Protein 9F2O (pdb70)

Foldseek 3Di:
DACDDPCRLVNLCVVQVLSVPPFADDAEAEDVQEAADQLLFFKDWPCLFDALVDKWKWAQALQWIKTADDQRTWIPDDPAIWGWGIKTKWFAAPVDQFQDQYHYNPGGARMKMKTKTFRVVVDPDLVRLQQDALTIEIEMAGEHADDAQVVVCLVLVCLLQHAARPGMDIRRGGRNCSQHDPPQRKWKWDFHFPQDPSGRSNYTYTYHPDHYHHHPVSSNSSNARHWSHGPPPPDIHGNRSSYHHHDDDPPHHIYINDDD/DAACDPPRRLVCLCVPQVLSVPPFADDAEAEDVQEDADQLLFFKDWFCLFAALVDKWKWAQALQWIKTADDQRTWIDPPPAIWGWGIKTKWAAALVDQFQDAYHYNPGGASMKMKTKTARVVPDPDLVVLQQDALGMEIEMAGEHADAAQVVVCLVLVCLLQRAARGGMDIGRGGRNCSQHDPPSRKWKWWFHFPQDPSGRRRYTYTYHPDHYYHHSVSSNSSNARHWSHGPPDPDIHGNRSSYHHHDDNNPHGIYINDPD/DACDDPCRLVCLCVVQVLSVPPFADDAEAEDVFEAADQLLFFKDWPPLFAAQVDKWKWAQQLQWIKTADDQRTWIDRDPAIWGWGIKTKWFAAPVDQFQDAYHYNPGGARMKMKTKTFRVVVDPDLVRLQQDALTIEIEMAGEHADDAQVVVCLVLVCLLQHAARGGMDIGGGGRNCSQHDPPQSKWKWDQHFPQHPSGHSNYTYTYHPDHYHHHPVSSNSRNARHWSHHPVDPDTHGNRSSYHHHDDDPPHHIYINDDD/DADCDPPRRLVCLCVPQVLSVPPFADDAEAEDVQEAADQLLFFKDWFPLFAALPDKWKWALALQWIKTADDQRTWIPSDPAIWGWGIKTKWAAALVDQFQDQYHYNPGGARMKMKTKTFRVVPDPDLVRLQQDALTIEIEMAGEHADAAQVVVVLVLVCLLQHAARGGMDIGGGGRNCSQHDPPQRKWKWWFHFPQDPSGRSHYTYTYGPDHYYHHSVSSNSSNARHWSHGPPDPDIHGNRSSYHHHDDCNPHGIYINDD

Nearest PDB structures (foldseek):
  6g7a-assembly1_A  TM=1.001E+00  e=4.641E-59  Homo sapiens
  6rps-assembly2_B  TM=9.959E-01  e=4.111E-58  Homo sapiens
  6rqu-assembly1_A  TM=9.544E-01  e=2.859E-32  Homo sapiens
  6y74-assembly1_B  TM=9.567E-01  e=4.642E-32  Homo sapiens
  8co0-assembly1_A  TM=9.540E-01  e=4.112E-32  Homo sapiens

Secondary structure (DSSP, 8-state):
--SSGGGSGGGHHHH-GGGGSSS-S--EE-GGGEEE-TT-PPPEEES-B--TTSEEEEEE-SSSEEEE--TT-EEESSSS-EEEEEEEEEE-BTTB----SSEETTEEPSEEEEEEEEETTT-SSHHHHTTSTT-EEEEEEEEEE-S--HHHHHHHTTGGGG-STT-EEEEE--BGGGGS-S-TT-EEEEEE--SSTT--S-EEEEEESSPEEE-HHHHHHHHHS-BSS-TT-SS--B-----PPPPP--S--EEES---/---SSSTTSGGGGGGT-GGGGSSS-S--EE-GGGEEE-TT-PPPEEES-B--TTSEEEEEE-SSSEEEE--TT-EEESSSS-EEEEEEEEEE-BTTB----SSEETTEEPSEEEEEEEEETTT-SSHHHHTTSTT-EEEEEEEEEE-S--HHHHHHHTTGGGS-STT-EEEEE--BGGGGS-S-TT-EEEEEE--SSTT--S-EEEEEESS-EEE-HHHHHHHHHS-BSS-TT-SS--B-----PPP---TT--EEES---/--SSGGGSGGGHHHH-GGGGSSS-S--EE-GGGEEE-TT-PPPEEES-B--TTSEEEEEE-SS-EEEE--TT-EEESSSS-EEEEEEEEEE-BTTB----SSEETTEEPSEEEEEEEEETTT-SSHHHHTTSTT-EEEEEEEEEE-S--HHHHHHHTTGGGS-STT-EEEEE--BGGGGS-S-TT-EEEEEE--SSTT--S-EEEEEESSPEEE-HHHHHHHHHS-BSS-TT-SS--B----S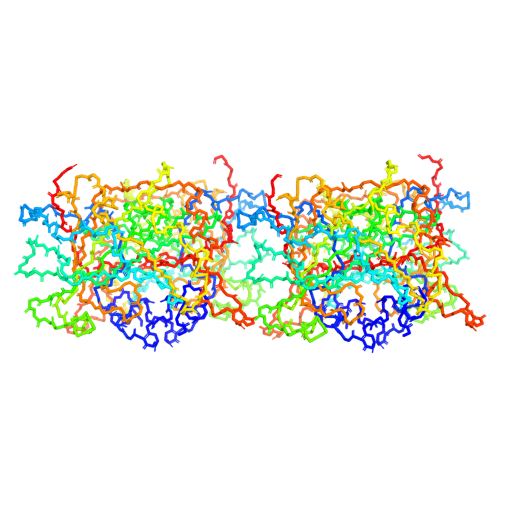PPPPP--S--EEES---/---SSSTTSGGGGGGT-GGGGSSS-S--EE-GGGEEE-TT-PPPEEES-B--TTSEEEEEE-SSSEEEE--TT-EEESSSS-EEEEEEEEEE-BTTB----SSEETTEE-SEEEEEEEEETTT-SSHHHHTTSTT-EEEEEEEEEEES--HHHHHHHTTGGG--STT-EEEEE--BGGGGS-S-TTSEEEEEE--SSTT--S-EEEEEESS-EEEEHHHHHHHHHH-BSS-TT-SS--B-----PPP---TT--EEES--

GO terms:
  GO:0004089 carbonate dehydratase activity (F, IDA)
  GO:0005886 plasma membrane (C, EXP)
  GO:0004089 carbonate dehydratase activity (F, EXP)
  GO:0055064 chloride ion homeostasis (P, IMP)
  GO:0008270 zinc ion binding (F, TAS)
  GO:0016020 membrane (C, TAS)
  GO:0004089 carbonate dehydratase activity (F, TAS)
  GO:0005886 plasma membrane (C, TAS)

B-factor: mean 16.92, std 8.63, range [4.49, 66.26]

Sequence (1041 aa):
WTYFGPDGENSSWSKKKYPSCGGLLQSPIDLHSDILQYDASLTPLEFQGYNLSANKKQFLLTTNNGHSVKLNLPSDMHIIQGLQSRYSATQLHLHWGNPNDPHGSEHTVSGQHFAAELLHIVHYNSDLYPDASTASNKSSEGLAVLAVLIEMMGSSFNPSYDKIFSHLQQHVKYKGQEAFVPGFNIEELLPERTAEYYRYRRGSLTTPPPCNPTVLWTVFRNPVQQISQEQLLALETALYCCTHMDDPSPRREMINNFRQVVQKFDERRLVYTSFSQKWTYFGPPDGENSWSSKKYPSCGGLLQSPIDLHSDILQYDASSLTPLEFQGYNLSANKQFLLTNNGHSSVKLNLPSDMHIQGLQSRYSATQLHLHWGNPNDPHGSEHTVSGQHFAAELHIVHYNSDLYPDASSTASNNKSEGLAVLAVLIEEMGSFNPSYDKKIFSHLQHVKYKGQEAFVPGFNIEEELLPEERTAEYYRYRGSLTTPPCNPTVLWTVFRNPVQISQEQLLALETALYCTHMMDDPSSPREMINNFRQVQKFFDERLVYTSFSQWTYFGPDGENSSWSKKKKYPSCGGLLQSPIDLHSDILQYDASLTPLEFQGYNLSSANKQFLLTNNGHSVKLNLPSDDMHIQGLQSRYSATQLHLHWGNPNDPHGSEHTVSGQHFAAELHIVHYNSDLYPDASSTASSNKSEGLAVLAVLIEMGSFNPSYDKIIFSSHLQHVKYKGQEAFVPGFNIEELLPERRTAEYYRYRRGSLTTPPCNPTVLWTVFRRNPVQISQQEQLLALETALYCCTHMDDPSPREMINNFRQVVQKFDERLVYTSFSQKWTYFGPDGENSWSKKYPSCGGLLQSPIDLHSDILQYDASSLTPLEEFQQGYNLSANKQFLLTNNGHSVKLNLPSDMHIIQGLQSRYSATQLHLHWGNPNDPHGSEHTVSGQQHFAAELHIVHYNSDLYPDASSTASNKSEGLAVLAVLIEEMGSFNPSYDKIFSHLQQHVKKYKGQEAFVPGFNIEEELLPERTAEYYRYRGSLTTPPPCNNPTVLWTVFRNPVQISQEQLLALETALYCCTHMDDPSPREMINNFRQVQKFFDERLVYTSFS

InterPro domains:
  IPR001148 Alpha carbonic anhydrase domain [PF00194] (39-289)
  IPR001148 Alpha carbonic anhydrase domain [PS51144] (30-289)
  IPR001148 Alpha carbonic anhydrase domain [SM01057] (32-289)
  IPR018338 Carbonic anhydrase, alpha-class, conserved site [PS00162] (131-147)
  IPR023561 Carbonic anhydrase, alpha-class [PTHR18952] (30-283)
  IPR036398 Alpha carbonic anhydrase domain superfamily [G3DSA:3.10.200.10] (29-291)
  IPR036398 Alpha carbonic anhydrase domain superfamily [SSF51069] (31-289)

Structure (mmCIF, N/CA/C/O backbone):
data_9F2O
#
_entry.id   9F2O
#
_cell.length_a   77.391
_cell.length_b   73.947
_cell.length_c   91.361
_cell.angle_alpha   90.00
_cell.angle_beta   108.88
_cell.angle_gamma   90.00
#
_symmetry.space_group_name_H-M   'P 1 21 1'
#
loop_
_entity.id
_entity.type
_entity.pdbx_description
1 polymer 'Carbonic anhydrase 12'
2 non-polymer 'ZINC ION'
3 non-polymer 1,2-ETHANEDIOL
4 non-polymer '3-(cyclooctylamino)-2,6-difluoro-4-((3-hydroxypropyl)sulfonyl)-5- methoxybenzenesulfonamide'
5 non-polymer 'DIMETHYL SULFOXIDE'
6 non-polymer DI(HYDROXYETHYL)ETHER
7 water water
#
loop_
_atom_site.group_PDB
_atom_site.id
_atom_site.type_symbol
_atom_site.label_atom_id
_atom_site.label_alt_id
_atom_site.label_comp_id
_atom_site.label_asym_id
_atom_site.label_entity_id
_atom_site.label_seq_id
_atom_site.pdbx_PDB_ins_code
_atom_site.Cartn_x
_atom_site.Cartn_y
_atom_site.Cartn_z
_atom_site.occupancy
_atom_site.B_iso_or_equiv
_atom_site.auth_seq_id
_atom_site.auth_comp_id
_atom_site.auth_asym_id
_atom_site.auth_atom_id
_atom_site.pdbx_PDB_model_num
ATOM 1 N N . TRP A 1 4 ? 17.303 13.927 17.180 1.00 18.55 4 TRP A N 1
ATOM 2 C CA . TRP A 1 4 ? 16.364 12.965 16.567 1.00 16.37 4 TRP A CA 1
ATOM 3 C C . TRP A 1 4 ? 16.293 11.807 17.554 1.00 15.52 4 TRP A C 1
ATOM 4 O O . TRP A 1 4 ? 17.261 11.567 18.312 1.00 17.45 4 TRP A O 1
ATOM 15 N N . THR A 1 5 ? 15.165 11.082 17.523 1.00 15.72 5 THR A N 1
ATOM 16 C CA . THR A 1 5 ? 14.906 9.951 18.405 1.00 15.86 5 THR A CA 1
ATOM 17 C C . THR A 1 5 ? 14.169 8.849 17.630 1.00 13.96 5 THR A C 1
ATOM 18 O O . THR A 1 5 ? 13.896 8.976 16.442 1.00 13.53 5 THR A O 1
ATOM 22 N N . TYR A 1 6 ? 13.827 7.768 18.345 1.00 17.22 6 TYR A N 1
ATOM 23 C CA . TYR A 1 6 ? 12.972 6.685 17.862 1.00 17.31 6 TYR A CA 1
ATOM 24 C C . TYR A 1 6 ? 11.534 6.716 18.387 1.00 17.51 6 TYR A C 1
ATOM 25 O O . TYR A 1 6 ? 10.785 5.759 18.237 1.00 18.63 6 TYR A O 1
ATOM 34 N N . PHE A 1 7 ? 11.115 7.845 18.970 1.00 23.74 7 PHE A N 1
ATOM 35 C CA . PHE A 1 7 ? 9.696 7.966 19.396 1.00 32.12 7 PHE A CA 1
ATOM 36 C C . PHE A 1 7 ? 9.271 9.428 19.539 1.00 38.85 7 PHE A C 1
ATOM 37 O O . PHE A 1 7 ? 10.032 10.307 19.120 1.00 30.37 7 PHE A O 1
ATOM 45 N N . GLY A 1 8 ? 8.070 9.655 20.063 1.00 34.68 8 GLY A N 1
ATOM 46 C CA . GLY A 1 8 ? 7.585 10.995 20.371 1.00 28.69 8 GLY A CA 1
ATOM 47 C C . GLY A 1 8 ? 7.763 11.886 19.145 1.00 29.60 8 GLY A C 1
ATOM 48 O O . GLY A 1 8 ? 7.895 11.387 18.010 1.00 32.21 8 GLY A O 1
ATOM 49 N N . PRO A 1 9 ? 7.773 13.207 19.350 1.00 27.93 9 PRO A N 1
ATOM 50 C CA . PRO A 1 9 ? 7.709 14.146 18.245 1.00 27.01 9 PRO A CA 1
ATOM 51 C C . PRO A 1 9 ? 8.918 14.162 17.320 1.00 22.68 9 PRO A C 1
ATOM 52 O O . PRO A 1 9 ? 8.794 14.616 16.210 1.00 19.29 9 PRO A O 1
ATOM 56 N N . ASP A 1 10 ? 10.041 13.611 17.774 1.00 19.10 10 ASP A N 1
ATOM 57 C CA . ASP A 1 10 ? 11.293 13.701 17.043 1.00 18.18 10 ASP A CA 1
ATOM 58 C C . ASP A 1 10 ? 11.699 12.345 16.475 1.00 15.47 10 ASP A C 1
ATOM 59 O O . ASP A 1 10 ? 12.867 12.179 16.015 1.00 15.19 10 ASP A O 1
ATOM 64 N N . GLY A 1 11 ? 10.731 11.413 16.371 1.00 16.13 11 GLY A N 1
ATOM 65 C CA . GLY A 1 11 ? 10.824 10.041 15.920 1.00 13.65 11 GLY A CA 1
ATOM 66 C C . GLY A 1 11 ? 10.905 9.974 14.409 1.00 11.16 11 GLY A C 1
ATOM 67 O O . GLY A 1 11 ? 10.930 11.002 13.709 1.00 11.45 11 GLY A O 1
ATOM 68 N N . GLU A 1 12 ? 10.908 8.750 13.883 1.00 10.42 12 GLU A N 1
ATOM 69 C CA . GLU A 1 12 ? 11.355 8.543 12.535 1.00 9.95 12 GLU A CA 1
ATOM 70 C C . GLU A 1 12 ? 10.481 9.208 11.477 1.00 8.82 12 GLU A C 1
ATOM 71 O O . GLU A 1 12 ? 11.003 9.536 10.405 1.00 9.71 12 GLU A O 1
ATOM 77 N N . ASN A 1 13 ? 9.170 9.382 11.733 1.00 9.65 13 ASN A N 1
ATOM 78 C CA . ASN A 1 13 ? 8.353 10.028 10.713 1.00 8.84 13 ASN A CA 1
ATOM 79 C C . ASN A 1 13 ? 8.698 11.498 10.573 1.00 8.98 13 ASN A C 1
ATOM 80 O O . ASN A 1 13 ? 8.282 12.088 9.566 1.00 9.86 13 ASN A O 1
ATOM 85 N N . SER A 1 14 ? 9.420 12.075 11.552 1.00 9.70 14 SER A N 1
ATOM 86 C CA A SER A 1 14 ? 9.778 13.481 11.494 0.50 9.90 14 SER A CA 1
ATOM 87 C CA B SER A 1 14 ? 9.792 13.480 11.555 0.50 9.89 14 SER A CA 1
ATOM 88 C C . SER A 1 14 ? 11.230 13.702 11.072 1.00 9.10 14 SER A C 1
ATOM 89 O O . SER A 1 14 ? 11.621 14.855 10.934 1.00 10.02 14 SER A O 1
ATOM 94 N N . TRP A 1 15 ? 12.042 12.644 10.918 1.00 9.22 15 TRP A N 1
ATOM 95 C CA . TRP A 1 15 ? 13.448 12.840 10.579 1.00 9.01 15 TRP A CA 1
ATOM 96 C C . TRP A 1 15 ? 13.612 13.684 9.313 1.00 9.22 15 TRP A C 1
ATOM 97 O O . TRP A 1 15 ? 14.560 14.469 9.220 1.00 9.74 15 TRP A O 1
ATOM 108 N N . SER A 1 16 ? 12.721 13.518 8.329 1.00 9.04 16 SER A N 1
ATOM 109 C CA . SER A 1 16 ? 12.890 14.185 7.050 1.00 9.29 16 SER A CA 1
ATOM 110 C C . SER A 1 16 ? 12.777 15.702 7.151 1.00 9.57 16 SER A C 1
ATOM 111 O O . SER A 1 16 ? 13.209 16.385 6.223 1.00 10.11 16 SER A O 1
ATOM 114 N N . LYS A 1 17 ? 12.244 16.238 8.265 1.00 9.94 17 LYS A N 1
ATOM 115 C CA A LYS A 1 17 ? 12.194 17.690 8.452 0.50 10.75 17 LYS A CA 1
ATOM 116 C CA B LYS A 1 17 ? 12.208 17.694 8.343 0.50 10.80 17 LYS A CA 1
ATOM 117 C C . LYS A 1 17 ? 13.612 18.275 8.448 1.00 10.77 17 LYS A C 1
ATOM 118 O O . LYS A 1 17 ? 13.930 19.218 7.727 1.00 13.64 17 LYS A O 1
ATOM 129 N N . LYS A 1 18 ? 14.471 17.732 9.293 1.00 10.50 18 LYS A N 1
ATOM 130 C CA . LYS A 1 18 ? 15.836 18.239 9.413 1.00 11.03 18 LYS A CA 1
ATOM 131 C C . LYS A 1 18 ? 16.802 17.527 8.478 1.00 12.04 18 LYS A C 1
ATOM 132 O O . LYS A 1 18 ? 17.856 18.077 8.175 1.00 15.24 18 LYS A O 1
ATOM 138 N N . TYR A 1 19 ? 16.474 16.314 8.067 1.00 10.17 19 TYR A N 1
ATOM 139 C CA . TYR A 1 19 ? 17.371 15.433 7.325 1.00 10.65 19 TYR A CA 1
ATOM 140 C C . TYR A 1 19 ? 16.643 14.996 6.057 1.00 10.46 19 TYR A C 1
ATOM 141 O O . TYR A 1 19 ? 16.000 13.934 6.015 1.00 9.78 19 TYR A O 1
ATOM 150 N N . PRO A 1 20 ? 16.666 15.832 5.004 1.00 10.32 20 PRO A N 1
ATOM 151 C CA . PRO A 1 20 ? 15.799 15.561 3.853 1.00 10.97 20 PRO A CA 1
ATOM 152 C C . PRO A 1 20 ? 16.019 14.204 3.216 1.00 9.77 20 PRO A C 1
ATOM 153 O O . PRO A 1 20 ? 15.077 13.676 2.638 1.00 10.21 20 PRO A O 1
ATOM 157 N N . SER A 1 21 ? 17.243 13.674 3.273 1.00 9.82 21 SER A N 1
ATOM 158 C CA . SER A 1 21 ? 17.412 12.362 2.634 1.00 9.73 21 SER A CA 1
ATOM 159 C C . SER A 1 21 ? 16.594 11.231 3.283 1.00 9.06 21 SER A C 1
ATOM 160 O O . SER A 1 21 ? 16.339 10.224 2.650 1.00 9.03 21 SER A O 1
ATOM 163 N N . CYS A 1 22 ? 16.124 11.453 4.519 1.00 9.02 22 CYS A N 1
ATOM 164 C CA . CYS A 1 22 ? 15.279 10.449 5.167 1.00 8.89 22 CYS A CA 1
ATOM 165 C C . CYS A 1 22 ? 13.931 10.285 4.485 1.00 8.78 22 CYS A C 1
ATOM 166 O O . CYS A 1 22 ? 13.255 9.264 4.704 1.00 9.79 22 CYS A O 1
ATOM 169 N N . GLY A 1 23 ? 13.549 11.287 3.656 1.00 9.87 23 GLY A N 1
ATOM 170 C CA . GLY A 1 23 ? 12.367 11.164 2.825 1.00 9.90 23 GLY A CA 1
ATOM 171 C C . GLY A 1 23 ? 12.671 10.943 1.351 1.00 9.53 23 GLY A C 1
ATOM 172 O O . GLY A 1 23 ? 11.777 11.067 0.499 1.00 10.52 23 GLY A O 1
ATOM 173 N N . GLY A 1 24 ? 13.921 10.646 1.031 1.00 10.07 24 GLY A N 1
ATOM 174 C CA . GLY A 1 24 ? 14.353 10.489 -0.350 1.00 10.99 24 GLY A CA 1
ATOM 175 C C . GLY A 1 24 ? 14.352 9.041 -0.776 1.00 11.04 24 GLY A C 1
ATOM 176 O O . GLY A 1 24 ? 13.681 8.178 -0.193 1.00 12.45 24 GLY A O 1
ATOM 177 N N . LEU A 1 25 ? 15.135 8.779 -1.813 1.00 12.45 25 LEU A N 1
ATOM 178 C CA . LEU A 1 25 ? 15.243 7.477 -2.432 1.00 13.36 25 LEU A CA 1
ATOM 179 C C . LEU A 1 25 ? 16.161 6.541 -1.659 1.00 11.62 25 LEU A C 1
ATOM 180 O O . LEU A 1 25 ? 16.955 6.978 -0.795 1.00 11.43 25 LEU A O 1
ATOM 185 N N . LEU A 1 26 ? 16.021 5.251 -1.969 1.00 12.42 26 LEU A N 1
ATOM 186 C CA . LEU A 1 26 ? 16.960 4.202 -1.604 1.00 12.23 26 LEU A CA 1
ATOM 187 C C . LEU A 1 26 ? 17.023 3.993 -0.090 1.00 10.49 26 LEU A C 1
ATOM 188 O O . LEU A 1 26 ? 18.045 3.581 0.449 1.00 11.97 26 LEU A O 1
ATOM 193 N N . GLN A 1 27 ? 15.917 4.218 0.628 1.00 9.66 27 GLN A N 1
ATOM 194 C CA . GLN A 1 27 ? 15.965 4.111 2.077 1.00 8.51 27 GLN A CA 1
ATOM 195 C C . GLN A 1 27 ? 15.989 2.675 2.564 1.00 8.29 27 GLN A C 1
ATOM 196 O O . GLN A 1 27 ? 15.293 1.776 2.040 1.00 10.20 27 GLN A O 1
ATOM 202 N N . SER A 1 28 ? 16.728 2.471 3.645 1.00 7.69 28 SER A N 1
ATOM 203 C CA . SER A 1 28 ? 16.843 1.234 4.376 1.00 7.70 28 SER A CA 1
ATOM 204 C C . SER A 1 28 ? 16.259 1.416 5.781 1.00 7.72 28 SER A C 1
ATOM 205 O O . SER A 1 28 ? 16.152 2.567 6.268 1.00 8.19 28 SER A O 1
ATOM 208 N N . PRO A 1 29 ? 15.910 0.339 6.497 1.00 7.52 29 PRO A N 1
ATOM 209 C CA . PRO A 1 29 ? 16.024 -1.064 6.102 1.00 7.47 29 PRO A CA 1
ATOM 210 C C . PRO A 1 29 ? 14.799 -1.488 5.292 1.00 7.36 29 PRO A C 1
ATOM 211 O O . PRO A 1 29 ? 13.869 -0.713 5.092 1.00 8.37 29 PRO A O 1
ATOM 215 N N . ILE A 1 30 ? 14.828 -2.751 4.864 1.00 8.69 30 ILE A N 1
ATOM 216 C CA . ILE A 1 30 ? 13.780 -3.306 4.031 1.00 9.37 30 ILE A CA 1
ATOM 217 C C . ILE A 1 30 ? 13.484 -4.733 4.489 1.00 8.70 30 ILE A C 1
ATOM 218 O O . ILE A 1 30 ? 14.271 -5.370 5.213 1.00 9.57 30 ILE A O 1
ATOM 223 N N . ASP A 1 31 ? 12.356 -5.245 4.038 1.00 9.23 31 ASP A N 1
ATOM 224 C CA . ASP A 1 31 ? 12.013 -6.633 4.225 1.00 9.59 31 ASP A CA 1
ATOM 225 C C . ASP A 1 31 ? 12.631 -7.455 3.108 1.00 9.24 31 ASP A C 1
ATOM 226 O O . ASP A 1 31 ? 12.421 -7.210 1.926 1.00 12.39 31 ASP A O 1
ATOM 231 N N . LEU A 1 32 ? 13.383 -8.465 3.495 1.00 10.58 32 LEU A N 1
ATOM 232 C CA . LEU A 1 32 ? 14.049 -9.389 2.575 1.00 12.04 32 LEU A CA 1
ATOM 233 C C . LEU A 1 32 ? 13.111 -10.580 2.375 1.00 12.45 32 LEU A C 1
ATOM 234 O O . LEU A 1 32 ? 12.962 -11.407 3.269 1.00 13.75 32 LEU A O 1
ATOM 239 N N . HIS A 1 33 ? 12.430 -10.659 1.250 1.00 16.38 33 HIS A N 1
ATOM 240 C CA . HIS A 1 33 ? 11.400 -11.664 1.087 1.00 18.83 33 HIS A CA 1
ATOM 241 C C . HIS A 1 33 ? 11.555 -12.217 -0.315 1.00 21.17 33 HIS A C 1
ATOM 242 O O . HIS A 1 33 ? 12.043 -11.546 -1.200 1.00 19.78 33 HIS A O 1
ATOM 249 N N . SER A 1 34 ? 11.005 -13.417 -0.506 1.00 20.49 34 SER A N 1
ATOM 250 C CA . SER A 1 34 ? 11.353 -14.309 -1.597 1.00 25.92 34 SER A CA 1
ATOM 251 C C . SER A 1 34 ? 11.155 -13.677 -2.978 1.00 28.30 34 SER A C 1
ATOM 252 O O . SER A 1 34 ? 11.976 -13.862 -3.882 1.00 28.68 34 SER A O 1
ATOM 255 N N . ASP A 1 35 ? 10.033 -12.974 -3.153 1.00 29.91 35 ASP A N 1
ATOM 256 C CA . ASP A 1 35 ? 9.648 -12.505 -4.469 1.00 32.37 35 ASP A CA 1
ATOM 257 C C . ASP A 1 35 ? 10.589 -11.424 -4.969 1.00 29.39 35 ASP A C 1
ATOM 258 O O . ASP A 1 35 ? 10.528 -11.082 -6.132 1.00 32.94 35 ASP A O 1
ATOM 263 N N . ILE A 1 36 ? 11.444 -10.860 -4.101 1.00 25.28 36 ILE A N 1
ATOM 264 C CA . ILE A 1 36 ? 12.322 -9.791 -4.560 1.00 22.84 36 ILE A CA 1
ATOM 265 C C . ILE A 1 36 ? 13.770 -10.250 -4.553 1.00 21.38 36 ILE A C 1
ATOM 266 O O . ILE A 1 36 ? 14.631 -9.405 -4.747 1.00 22.07 36 ILE A O 1
ATOM 271 N N . LEU A 1 37 ? 14.026 -11.544 -4.286 1.00 21.18 37 LEU A N 1
ATOM 272 C CA . LEU A 1 37 ? 15.405 -12.038 -4.215 1.00 21.67 37 LEU A CA 1
ATOM 273 C C . LEU A 1 37 ? 15.808 -12.529 -5.597 1.00 20.71 37 LEU A C 1
ATOM 274 O O . LEU A 1 37 ? 14.979 -13.130 -6.303 1.00 26.35 37 LEU A O 1
ATOM 279 N N . GLN A 1 38 ? 17.087 -12.353 -5.931 1.00 20.83 38 GLN A N 1
ATOM 280 C CA . GLN A 1 38 ? 17.595 -12.886 -7.178 1.00 20.71 38 GLN A CA 1
ATOM 281 C C . GLN A 1 38 ? 19.059 -13.264 -7.011 1.00 18.08 38 GLN A C 1
ATOM 282 O O . GLN A 1 38 ? 19.880 -12.461 -6.583 1.00 17.15 38 GLN A O 1
ATOM 288 N N . TYR A 1 39 ? 19.356 -14.528 -7.310 1.00 19.49 39 TYR A N 1
ATOM 289 C CA . TYR A 1 39 ? 20.707 -15.039 -7.234 1.00 17.91 39 TYR A CA 1
ATOM 290 C C . TYR A 1 39 ? 21.595 -14.230 -8.189 1.00 18.16 39 TYR A C 1
ATOM 291 O O . TYR A 1 39 ? 21.250 -13.994 -9.350 1.00 19.18 39 TYR A O 1
ATOM 300 N N . ASP A 1 40 ? 22.805 -13.899 -7.755 1.00 16.34 40 ASP A N 1
ATOM 301 C CA . ASP A 1 40 ? 23.762 -13.199 -8.594 1.00 17.92 40 ASP A CA 1
ATOM 302 C C . ASP A 1 40 ? 25.119 -13.851 -8.361 1.00 18.23 40 ASP A C 1
ATOM 303 O O . ASP A 1 40 ? 25.692 -13.732 -7.293 1.00 16.09 40 ASP A O 1
ATOM 308 N N . ALA A 1 41 ? 25.618 -14.559 -9.398 1.00 20.86 41 ALA A N 1
ATOM 309 C CA . ALA A 1 41 ? 26.872 -15.301 -9.276 1.00 25.11 41 ALA A CA 1
ATOM 310 C C . ALA A 1 41 ? 28.084 -14.383 -9.059 1.00 21.93 41 ALA A C 1
ATOM 311 O O . ALA A 1 41 ? 29.165 -14.865 -8.714 1.00 24.97 41 ALA A O 1
ATOM 313 N N . SER A 1 42 ? 27.930 -13.072 -9.310 1.00 22.72 42 SER A N 1
ATOM 314 C CA . SER A 1 42 ? 29.039 -12.155 -9.063 1.00 23.35 42 SER A CA 1
ATOM 315 C C . SER A 1 42 ? 29.299 -11.890 -7.582 1.00 22.20 42 SER A C 1
ATOM 316 O O . SER A 1 42 ? 30.322 -11.286 -7.216 1.00 24.17 42 SER A O 1
ATOM 319 N N . LEU A 1 43 ? 28.382 -12.341 -6.729 1.00 17.45 43 LEU A N 1
ATOM 320 C CA . LEU A 1 43 ? 28.510 -12.069 -5.298 1.00 15.93 43 LEU A CA 1
ATOM 321 C C . LEU A 1 43 ? 29.405 -13.107 -4.626 1.00 15.46 43 LEU A C 1
ATOM 322 O O . LEU A 1 43 ? 28.915 -14.046 -3.983 1.00 18.02 43 LEU A O 1
ATOM 327 N N . THR A 1 44 ? 30.712 -12.910 -4.781 1.00 16.74 44 THR A N 1
ATOM 328 C CA . THR A 1 44 ? 31.709 -13.832 -4.283 1.00 18.39 44 THR A CA 1
ATOM 329 C C . THR A 1 44 ? 32.002 -13.512 -2.823 1.00 15.70 44 THR A C 1
ATOM 330 O O . THR A 1 44 ? 31.512 -12.497 -2.285 1.00 15.43 44 THR A O 1
ATOM 334 N N . PRO A 1 45 ? 32.735 -14.383 -2.109 1.00 17.21 45 PRO A N 1
ATOM 335 C CA . PRO A 1 45 ? 32.898 -14.162 -0.676 1.00 18.38 45 PRO A CA 1
ATOM 336 C C . PRO A 1 45 ? 33.727 -12.925 -0.384 1.00 17.57 45 PRO A C 1
ATOM 337 O O . PRO A 1 45 ? 34.734 -12.648 -1.043 1.00 21.84 45 PRO A O 1
ATOM 341 N N . LEU A 1 46 ? 33.316 -12.225 0.655 1.00 15.25 46 LEU A N 1
ATOM 342 C CA . LEU A 1 46 ? 34.154 -11.180 1.205 1.00 14.02 46 LEU A CA 1
ATOM 343 C C . LEU A 1 46 ? 35.239 -11.761 2.087 1.00 14.03 46 LEU A C 1
ATOM 344 O O . LEU A 1 46 ? 35.098 -12.840 2.686 1.00 16.91 46 LEU A O 1
ATOM 349 N N . GLU A 1 47 ? 36.342 -11.016 2.171 1.00 15.95 47 GLU A N 1
ATOM 350 C CA . GLU A 1 47 ? 37.404 -11.358 3.086 1.00 16.71 47 GLU A CA 1
ATOM 351 C C . GLU A 1 47 ? 37.545 -10.262 4.121 1.00 15.22 47 GLU A C 1
ATOM 352 O O . GLU A 1 47 ? 37.465 -9.076 3.784 1.00 17.52 47 GLU A O 1
ATOM 358 N N . PHE A 1 48 ? 37.673 -10.652 5.369 1.00 14.45 48 PHE A N 1
ATOM 359 C CA . PHE A 1 48 ? 37.672 -9.726 6.502 1.00 14.53 48 PHE A CA 1
ATOM 360 C C . PHE A 1 48 ? 39.104 -9.585 6.972 1.00 15.91 48 PHE A C 1
ATOM 361 O O . PHE A 1 48 ? 39.669 -10.547 7.487 1.00 21.61 48 PHE A O 1
ATOM 369 N N . GLN A 1 49 ? 39.745 -8.462 6.685 1.00 14.51 49 GLN A N 1
ATOM 370 C CA . GLN A 1 49 ? 41.192 -8.314 6.854 1.00 15.49 49 GLN A CA 1
ATOM 371 C C . GLN A 1 49 ? 41.441 -7.331 8.000 1.00 13.27 49 GLN A C 1
ATOM 372 O O . GLN A 1 49 ? 40.778 -6.307 8.142 1.00 14.22 49 GLN A O 1
ATOM 378 N N . GLY A 1 50 ? 42.375 -7.678 8.885 1.00 15.68 50 GLY A N 1
ATOM 379 C CA . GLY A 1 50 ? 42.686 -6.832 10.008 1.00 15.27 50 GLY A CA 1
ATOM 380 C C . GLY A 1 50 ? 41.561 -6.846 11.038 1.00 15.91 50 GLY A C 1
ATOM 381 O O . GLY A 1 50 ? 41.513 -5.975 11.896 1.00 15.72 50 GLY A O 1
ATOM 382 N N . TYR A 1 51 ? 40.675 -7.857 11.010 1.00 14.38 51 TYR A N 1
ATOM 383 C CA . TYR A 1 51 ? 39.593 -7.944 11.991 1.00 13.54 51 TYR A CA 1
ATOM 384 C C . TYR A 1 51 ? 40.097 -8.473 13.332 1.00 15.80 51 TYR A C 1
ATOM 385 O O . TYR A 1 51 ? 39.407 -8.345 14.351 1.00 14.78 51 TYR A O 1
ATOM 394 N N . ASN A 1 52 ? 41.281 -9.086 13.331 1.00 16.11 52 ASN A N 1
ATOM 395 C CA . ASN A 1 52 ? 41.814 -9.661 14.559 1.00 18.25 52 ASN A CA 1
ATOM 396 C C . ASN A 1 52 ? 42.571 -8.563 15.305 1.00 18.51 52 ASN A C 1
ATOM 397 O O . ASN A 1 52 ? 43.780 -8.447 15.207 1.00 21.77 52 ASN A O 1
ATOM 402 N N . LEU A 1 53 ? 41.842 -7.735 16.052 1.00 17.75 53 LEU A N 1
ATOM 403 C CA . LEU A 1 53 ? 42.397 -6.529 16.633 1.00 18.47 53 LEU A CA 1
ATOM 404 C C . LEU A 1 53 ? 43.348 -6.881 17.761 1.00 19.23 53 LEU A C 1
ATOM 405 O O . LEU A 1 53 ? 43.057 -7.747 18.601 1.00 20.98 53 LEU A O 1
ATOM 410 N N . SER A 1 54 ? 44.467 -6.166 17.801 1.00 19.55 54 SER A N 1
ATOM 411 C CA . SER A 1 54 ? 45.476 -6.468 18.802 1.00 22.22 54 SER A CA 1
ATOM 412 C C . SER A 1 54 ? 44.863 -6.377 20.197 1.00 21.18 54 SER A C 1
ATOM 413 O O . SER A 1 54 ? 44.244 -5.367 20.547 1.00 20.99 54 SER A O 1
ATOM 416 N N . ALA A 1 55 ? 45.132 -7.372 21.037 1.00 24.80 55 ALA A N 1
ATOM 417 C CA . ALA A 1 55 ? 44.688 -7.360 22.426 1.00 26.52 55 ALA A CA 1
ATOM 418 C C . ALA A 1 55 ? 45.472 -6.308 23.202 1.00 25.57 55 ALA A C 1
ATOM 419 O O . ALA A 1 55 ? 45.111 -5.957 24.326 1.00 30.98 55 ALA A O 1
ATOM 421 N N . ASN A 1 56 ? 46.563 -5.828 22.595 1.00 25.74 56 ASN A N 1
ATOM 422 C CA . ASN A 1 56 ? 47.380 -4.825 23.273 1.00 26.30 56 ASN A CA 1
ATOM 423 C C . ASN A 1 56 ? 46.903 -3.400 22.984 1.00 28.26 56 ASN A C 1
ATOM 424 O O . ASN A 1 56 ? 47.434 -2.445 23.551 1.00 35.82 56 ASN A O 1
ATOM 429 N N A LYS A 1 57 ? 45.956 -3.251 22.048 0.50 25.04 57 LYS A N 1
ATOM 430 N N B LYS A 1 57 ? 45.871 -3.304 22.136 0.50 25.30 57 LYS A N 1
ATOM 431 C CA A LYS A 1 57 ? 45.333 -1.965 21.788 0.50 22.43 57 LYS A CA 1
ATOM 432 C CA B LYS A 1 57 ? 45.283 -2.058 21.681 0.50 21.59 57 LYS A CA 1
ATOM 433 C C A LYS A 1 57 ? 43.981 -1.941 22.488 0.50 20.85 57 LYS A C 1
ATOM 434 C C B LYS A 1 57 ? 43.883 -1.956 22.289 0.50 20.32 57 LYS A C 1
ATOM 435 O O A LYS A 1 57 ? 43.429 -2.973 22.865 0.50 24.70 57 LYS A O 1
ATOM 436 O O B LYS A 1 57 ? 43.225 -2.973 22.489 0.50 22.10 57 LYS A O 1
ATOM 447 N N . GLN A 1 58 ? 43.438 -0.739 22.607 1.00 20.94 58 GLN A N 1
ATOM 448 C CA . GLN A 1 58 ? 42.104 -0.550 23.139 1.00 20.49 58 GLN A CA 1
ATOM 449 C C . GLN A 1 58 ? 41.261 0.267 22.185 1.00 19.91 58 GLN A C 1
ATOM 450 O O . GLN A 1 58 ? 41.761 1.190 21.535 1.00 26.40 58 GLN A O 1
ATOM 456 N N . PHE A 1 59 ? 39.953 -0.052 22.178 1.00 19.46 59 PHE A N 1
ATOM 457 C CA . PHE A 1 59 ? 39.005 0.553 21.257 1.00 19.52 59 PHE A CA 1
ATOM 458 C C . PHE A 1 59 ? 37.884 1.219 22.053 1.00 17.69 59 PHE A C 1
ATOM 459 O O . PHE A 1 59 ? 37.362 0.644 22.993 1.00 18.33 59 PHE A O 1
ATOM 467 N N . LEU A 1 60 ? 37.499 2.423 21.674 1.00 18.44 60 LEU A N 1
ATOM 468 C CA . LEU A 1 60 ? 36.550 3.236 22.408 1.00 18.18 60 LEU A CA 1
ATOM 469 C C . LEU A 1 60 ? 35.116 2.757 22.189 1.00 16.62 60 LEU A C 1
ATOM 470 O O . LEU A 1 60 ? 34.620 2.746 21.083 1.00 16.80 60 LEU A O 1
ATOM 475 N N . LEU A 1 61 ? 34.428 2.466 23.284 1.00 16.12 61 LEU A N 1
ATOM 476 C CA . LEU A 1 61 ? 33.013 2.154 23.274 1.00 16.49 61 LEU A CA 1
ATOM 477 C C . LEU A 1 61 ? 32.265 3.370 23.811 1.00 16.58 61 LEU A C 1
ATOM 478 O O . LEU A 1 61 ? 32.647 3.912 24.848 1.00 17.53 61 LEU A O 1
ATOM 483 N N A THR A 1 62 ? 31.302 3.878 23.035 0.50 14.72 62 THR A N 1
ATOM 484 N N B THR A 1 62 ? 31.206 3.782 23.114 0.50 16.81 62 THR A N 1
ATOM 485 C CA A THR A 1 62 ? 30.500 5.040 23.404 0.50 16.01 62 THR A CA 1
ATOM 486 C CA B THR A 1 62 ? 30.489 4.967 23.556 0.50 15.49 62 THR A CA 1
ATOM 487 C C A THR A 1 62 ? 29.002 4.715 23.439 0.50 14.86 62 THR A C 1
ATOM 488 C C B THR A 1 62 ? 28.982 4.874 23.350 0.50 14.26 62 THR A C 1
ATOM 489 O O A THR A 1 62 ? 28.512 3.874 22.685 0.50 13.58 62 THR A O 1
ATOM 490 O O B THR A 1 62 ? 28.465 4.436 22.324 0.50 12.65 62 THR A O 1
ATOM 497 N N . ASN A 1 63 ? 28.279 5.373 24.352 1.00 14.45 63 ASN A N 1
ATOM 498 C CA . ASN A 1 63 ? 26.843 5.534 24.265 1.00 14.12 63 ASN A CA 1
ATOM 499 C C . ASN A 1 63 ? 26.607 6.915 23.662 1.00 14.60 63 ASN A C 1
ATOM 500 O O . ASN A 1 63 ? 26.929 7.941 24.244 1.00 15.07 63 ASN A O 1
ATOM 505 N N . ASN A 1 64 ? 26.100 6.936 22.418 1.00 13.99 64 ASN A N 1
ATOM 506 C CA . ASN A 1 64 ? 25.892 8.208 21.744 1.00 13.54 64 ASN A CA 1
ATOM 507 C C . ASN A 1 64 ? 24.439 8.688 21.811 1.00 14.37 64 ASN A C 1
ATOM 508 O O . ASN A 1 64 ? 24.055 9.633 21.123 1.00 16.36 64 ASN A O 1
ATOM 513 N N . GLY A 1 65 ? 23.639 8.047 22.674 1.00 14.80 65 GLY A N 1
ATOM 514 C CA . GLY A 1 65 ? 22.262 8.431 22.878 1.00 16.95 65 GLY A CA 1
ATOM 515 C C . GLY A 1 65 ? 21.321 7.788 21.877 1.00 15.06 65 GLY A C 1
ATOM 516 O O . GLY A 1 65 ? 20.126 7.936 22.064 1.00 19.79 65 GLY A O 1
ATOM 517 N N . HIS A 1 66 ? 21.891 7.075 20.876 1.00 12.89 66 HIS A N 1
ATOM 518 C CA . HIS A 1 66 ? 21.098 6.376 19.881 1.00 13.16 66 HIS A CA 1
ATOM 519 C C . HIS A 1 66 ? 21.364 4.862 19.900 1.00 13.04 66 HIS A C 1
ATOM 520 O O . HIS A 1 66 ? 20.447 4.084 19.690 1.00 13.93 66 HIS A O 1
ATOM 527 N N . SER A 1 67 ? 22.625 4.468 20.118 1.00 12.38 67 SER A N 1
ATOM 528 C CA . SER A 1 67 ? 23.019 3.080 20.195 1.00 11.70 67 SER A CA 1
ATOM 529 C C . SER A 1 67 ? 24.271 3.051 21.060 1.00 11.66 67 SER A C 1
ATOM 530 O O . SER A 1 67 ? 24.677 4.084 21.626 1.00 12.91 67 SER A O 1
ATOM 533 N N . VAL A 1 68 ? 24.867 1.860 21.166 1.00 11.88 68 VAL A N 1
ATOM 534 C CA . VAL A 1 68 ? 26.210 1.728 21.696 1.00 13.20 68 VAL A CA 1
ATOM 535 C C . VAL A 1 68 ? 27.098 1.450 20.484 1.00 11.69 68 VAL A C 1
ATOM 536 O O . VAL A 1 68 ? 26.787 0.588 19.675 1.00 12.80 68 VAL A O 1
ATOM 540 N N . LYS A 1 69 ? 28.189 2.217 20.377 1.00 12.62 69 LYS A N 1
ATOM 541 C CA . LYS A 1 69 ? 29.093 2.087 19.251 1.00 13.66 69 LYS A CA 1
ATOM 542 C C . LYS A 1 69 ? 30.493 1.760 19.755 1.00 12.47 69 LYS A C 1
ATOM 543 O O . LYS A 1 69 ? 30.919 2.221 20.802 1.00 16.52 69 LYS A O 1
ATOM 549 N N . LEU A 1 70 ? 31.215 0.963 18.960 1.00 11.84 70 LEU A N 1
ATOM 550 C CA . LEU A 1 70 ? 32.623 0.628 19.186 1.00 12.69 70 LEU A CA 1
ATOM 551 C C . LEU A 1 70 ? 33.407 1.196 18.014 1.00 12.56 70 LEU A C 1
ATOM 552 O O . LEU A 1 70 ? 33.124 0.852 16.881 1.00 12.88 70 LEU A O 1
ATOM 557 N N . ASN A 1 71 ? 34.398 2.052 18.293 1.00 12.94 71 ASN A N 1
ATOM 558 C CA . ASN A 1 71 ? 35.232 2.602 17.235 1.00 13.90 71 ASN A CA 1
ATOM 559 C C . ASN A 1 71 ? 36.153 1.492 16.749 1.00 14.08 71 ASN A C 1
ATOM 560 O O . ASN A 1 71 ? 36.690 0.695 17.545 1.00 16.11 71 ASN A O 1
ATOM 565 N N . LEU A 1 72 ? 36.406 1.504 15.440 1.00 13.45 72 LEU A N 1
ATOM 566 C CA . LEU A 1 72 ? 37.272 0.492 14.842 1.00 13.50 72 LEU A CA 1
ATOM 567 C C . LEU A 1 72 ? 38.359 1.206 14.063 1.00 14.32 72 LEU A C 1
ATOM 568 O O . LEU A 1 72 ? 38.160 2.291 13.562 1.00 15.36 72 LEU A O 1
ATOM 573 N N . PRO A 1 73 ? 39.515 0.529 13.895 1.00 14.97 73 PRO A N 1
ATOM 574 C CA . PRO A 1 73 ? 40.651 1.168 13.235 1.00 16.27 73 PRO A CA 1
ATOM 575 C C . PRO A 1 73 ? 40.589 1.032 11.718 1.00 14.50 73 PRO A C 1
ATOM 576 O O . PRO A 1 73 ? 40.105 0.023 11.197 1.00 16.01 73 PRO A O 1
ATOM 580 N N . SER A 1 74 ? 41.186 1.986 11.004 1.00 18.30 74 SER A N 1
ATOM 581 C CA . SER A 1 74 ? 41.033 2.032 9.561 1.00 18.24 74 SER A CA 1
ATOM 582 C C . SER A 1 74 ? 41.924 0.979 8.902 1.00 17.51 74 SER A C 1
ATOM 583 O O . SER A 1 74 ? 41.773 0.796 7.708 1.00 19.94 74 SER A O 1
ATOM 586 N N . ASP A 1 75 ? 42.829 0.269 9.639 1.00 17.61 75 ASP A N 1
ATOM 587 C CA . ASP A 1 75 ? 43.565 -0.849 9.044 1.00 17.26 75 ASP A CA 1
ATOM 588 C C . ASP A 1 75 ? 42.672 -2.082 8.883 1.00 16.73 75 ASP A C 1
ATOM 589 O O . ASP A 1 75 ? 42.994 -3.036 8.183 1.00 20.50 75 ASP A O 1
ATOM 594 N N . MET A 1 76 ? 41.532 -2.098 9.582 1.00 14.55 76 MET A N 1
ATOM 595 C CA . MET A 1 76 ? 40.565 -3.154 9.439 1.00 13.34 76 MET A CA 1
ATOM 596 C C . MET A 1 76 ? 39.738 -2.877 8.174 1.00 12.41 76 MET A C 1
ATOM 597 O O . MET A 1 76 ? 39.269 -1.755 7.982 1.00 13.25 76 MET A O 1
ATOM 602 N N . HIS A 1 77 ? 39.548 -3.858 7.312 1.00 12.54 77 HIS A N 1
ATOM 603 C CA . HIS A 1 77 ? 38.862 -3.596 6.049 1.00 12.76 77 HIS A CA 1
ATOM 604 C C . HIS A 1 77 ? 38.254 -4.863 5.467 1.00 12.51 77 HIS A C 1
ATOM 605 O O . HIS A 1 77 ? 38.609 -5.989 5.782 1.00 14.16 77 HIS A O 1
ATOM 612 N N . ILE A 1 78 ? 37.318 -4.633 4.545 1.00 12.25 78 ILE A N 1
ATOM 613 C CA A ILE A 1 78 ? 36.738 -5.654 3.678 0.50 13.46 78 ILE A CA 1
ATOM 614 C CA B ILE A 1 78 ? 36.729 -5.651 3.675 0.50 12.52 78 ILE A CA 1
ATOM 615 C C . ILE A 1 78 ? 37.537 -5.652 2.390 1.00 13.59 78 ILE A C 1
ATOM 616 O O . ILE A 1 78 ? 37.759 -4.575 1.812 1.00 14.91 78 ILE A O 1
ATOM 625 N N . GLN A 1 79 ? 37.924 -6.874 1.982 1.00 14.77 79 GLN A N 1
ATOM 626 C CA . GLN A 1 79 ? 38.448 -7.130 0.657 1.00 17.30 79 GLN A CA 1
ATOM 627 C C . GLN A 1 79 ? 37.400 -7.930 -0.116 1.00 15.83 79 GLN A C 1
ATOM 628 O O . GLN A 1 79 ? 36.693 -8.790 0.428 1.00 17.51 79 GLN A O 1
ATOM 634 N N . GLY A 1 80 ? 37.284 -7.622 -1.401 1.00 18.56 80 GLY A N 1
ATOM 635 C CA . GLY A 1 80 ? 36.402 -8.374 -2.289 1.00 20.78 80 GLY A CA 1
ATOM 636 C C . GLY A 1 80 ? 35.414 -7.476 -3.030 1.00 17.24 80 GLY A C 1
ATOM 637 O O . GLY A 1 80 ? 34.766 -7.929 -3.953 1.00 21.89 80 GLY A O 1
ATOM 638 N N . LEU A 1 81 ? 35.270 -6.218 -2.573 1.00 15.83 81 LEU A N 1
ATOM 639 C CA . LEU A 1 81 ? 34.492 -5.211 -3.287 1.00 17.70 81 LEU A CA 1
ATOM 640 C C . LEU A 1 81 ? 35.444 -4.518 -4.283 1.00 17.51 81 LEU A C 1
ATOM 641 O O . LEU A 1 81 ? 36.657 -4.722 -4.234 1.00 18.62 81 LEU A O 1
ATOM 646 N N . GLN A 1 82 ? 34.939 -3.666 -5.167 1.00 21.66 82 GLN A N 1
ATOM 647 C CA . GLN A 1 82 ? 35.844 -3.082 -6.157 1.00 22.02 82 GLN A CA 1
ATOM 648 C C . GLN A 1 82 ? 36.869 -2.149 -5.503 1.00 17.09 82 GLN A C 1
ATOM 649 O O . GLN A 1 82 ? 38.028 -2.094 -5.928 1.00 20.24 82 GLN A O 1
ATOM 655 N N . SER A 1 83 ? 36.425 -1.418 -4.474 1.00 15.19 83 SER A N 1
ATOM 656 C CA . SER A 1 83 ? 37.300 -0.583 -3.676 1.00 12.50 83 SER A CA 1
ATOM 657 C C . SER A 1 83 ? 37.466 -1.255 -2.334 1.00 12.02 83 SER A C 1
ATOM 658 O O . SER A 1 83 ? 36.626 -2.045 -1.904 1.00 12.66 83 SER A O 1
ATOM 661 N N . ARG A 1 84 ? 38.566 -0.910 -1.664 1.00 12.33 84 ARG A N 1
ATOM 662 C CA . ARG A 1 84 ? 38.712 -1.260 -0.267 1.00 11.93 84 ARG A CA 1
ATOM 663 C C . ARG A 1 84 ? 37.772 -0.416 0.594 1.00 11.05 84 ARG A C 1
ATOM 664 O O . ARG A 1 84 ? 37.681 0.802 0.401 1.00 11.63 84 ARG A O 1
ATOM 672 N N . TYR A 1 85 ? 37.057 -1.083 1.516 1.00 10.57 85 TYR A N 1
ATOM 673 C CA . TYR A 1 85 ? 36.213 -0.372 2.487 1.00 10.30 85 TYR A CA 1
ATOM 674 C C . TYR A 1 85 ? 36.779 -0.630 3.866 1.00 10.70 85 TYR A C 1
ATOM 675 O O . TYR A 1 85 ? 36.899 -1.781 4.304 1.00 11.94 85 TYR A O 1
ATOM 684 N N . SER A 1 86 ? 37.201 0.453 4.512 1.00 10.89 86 SER A N 1
ATOM 685 C CA . SER A 1 86 ? 37.856 0.381 5.800 1.00 10.75 86 SER A CA 1
ATOM 686 C C . SER A 1 86 ? 36.836 0.590 6.909 1.00 10.54 86 SER A C 1
ATOM 687 O O . SER A 1 86 ? 35.909 1.380 6.771 1.00 10.58 86 SER A O 1
ATOM 690 N N . ALA A 1 87 ? 37.002 -0.139 8.006 1.00 10.86 87 ALA A N 1
ATOM 691 C CA . ALA A 1 87 ? 36.095 -0.011 9.121 1.00 10.85 87 ALA A CA 1
ATOM 692 C C . ALA A 1 87 ? 36.152 1.367 9.771 1.00 10.60 87 ALA A C 1
ATOM 693 O O . ALA A 1 87 ? 37.240 1.959 9.857 1.00 12.32 87 ALA A O 1
ATOM 695 N N . THR A 1 88 ? 35.015 1.774 10.337 1.00 10.99 88 THR A N 1
ATOM 696 C CA . THR A 1 88 ? 34.979 2.951 11.179 1.00 10.88 88 THR A CA 1
ATOM 697 C C . THR A 1 88 ? 34.348 2.674 12.533 1.00 10.22 88 THR A C 1
ATOM 698 O O . THR A 1 88 ? 34.844 3.177 13.540 1.00 12.13 88 THR A O 1
ATOM 702 N N . GLN A 1 89 ? 33.293 1.857 12.610 1.00 10.39 89 GLN A N 1
ATOM 703 C CA . GLN A 1 89 ? 32.639 1.599 13.898 1.00 10.23 89 GLN A CA 1
ATOM 704 C C . GLN A 1 89 ? 31.655 0.447 13.727 1.00 10.01 89 GLN A C 1
ATOM 705 O O . GLN A 1 89 ? 31.273 0.141 12.617 1.00 10.12 89 GLN A O 1
ATOM 711 N N . LEU A 1 90 ? 31.279 -0.158 14.848 1.00 9.85 90 LEU A N 1
ATOM 712 C CA . LEU A 1 90 ? 30.140 -1.074 14.858 1.00 9.89 90 LEU A CA 1
ATOM 713 C C . LEU A 1 90 ? 29.151 -0.605 15.912 1.00 9.78 90 LEU A C 1
ATOM 714 O O . LEU A 1 90 ? 29.515 0.097 16.857 1.00 10.34 90 LEU A O 1
ATOM 719 N N . HIS A 1 91 ? 27.895 -1.048 15.765 1.00 9.16 91 HIS A N 1
ATOM 720 C CA . HIS A 1 91 ? 26.853 -0.697 16.728 1.00 9.20 91 HIS A CA 1
ATOM 721 C C . HIS A 1 91 ? 25.716 -1.716 16.563 1.00 8.71 91 HIS A C 1
ATOM 722 O O . HIS A 1 91 ? 25.760 -2.583 15.696 1.00 9.41 91 HIS A O 1
ATOM 729 N N . LEU A 1 92 ? 24.697 -1.595 17.422 1.00 8.94 92 LEU A N 1
ATOM 730 C CA . LEU A 1 92 ? 23.593 -2.534 17.422 1.00 9.30 92 LEU A CA 1
ATOM 731 C C . LEU A 1 92 ? 22.238 -1.841 17.422 1.00 8.74 92 LEU A C 1
ATOM 732 O O . LEU A 1 92 ? 22.085 -0.668 17.736 1.00 9.49 92 LEU A O 1
ATOM 737 N N . HIS A 1 93 ? 21.209 -2.630 17.092 1.00 8.68 93 HIS A N 1
ATOM 738 C CA . HIS A 1 93 ? 19.811 -2.179 17.174 1.00 8.85 93 HIS A CA 1
ATOM 739 C C . HIS A 1 93 ? 19.026 -3.308 17.838 1.00 8.52 93 HIS A C 1
ATOM 740 O O . HIS A 1 93 ? 19.306 -4.488 17.582 1.00 9.15 93 HIS A O 1
ATOM 747 N N . TRP A 1 94 ? 18.058 -2.942 18.678 1.00 9.12 94 TRP A N 1
ATOM 748 C CA . TRP A 1 94 ? 17.313 -3.940 19.435 1.00 9.12 94 TRP A CA 1
ATOM 749 C C . TRP A 1 94 ? 15.923 -3.397 19.784 1.00 9.31 94 TRP A C 1
ATOM 750 O O . TRP A 1 94 ? 15.588 -2.216 19.555 1.00 9.57 94 TRP A O 1
ATOM 761 N N . GLY A 1 95 ? 15.110 -4.280 20.381 1.00 9.68 95 GLY A N 1
ATOM 762 C CA . GLY A 1 95 ? 13.724 -3.980 20.722 1.00 10.53 95 GLY A CA 1
ATOM 763 C C . GLY A 1 95 ? 13.590 -3.669 22.214 1.00 10.42 95 GLY A C 1
ATOM 764 O O . GLY A 1 95 ? 14.273 -2.797 22.748 1.00 11.24 95 GLY A O 1
ATOM 765 N N . ASN A 1 96 ? 12.763 -4.453 22.902 1.00 11.17 96 ASN A N 1
ATOM 766 C CA . ASN A 1 96 ? 12.610 -4.227 24.325 1.00 11.68 96 ASN A CA 1
ATOM 767 C C . ASN A 1 96 ? 12.108 -5.541 24.925 1.00 11.33 96 ASN A C 1
ATOM 768 O O . ASN A 1 96 ? 11.626 -6.430 24.218 1.00 11.32 96 ASN A O 1
ATOM 773 N N . PRO A 1 97 ? 12.175 -5.716 26.268 1.00 12.05 97 PRO A N 1
ATOM 774 C CA . PRO A 1 97 ? 11.837 -7.017 26.845 1.00 12.78 97 PRO A CA 1
ATOM 775 C C . PRO A 1 97 ? 10.409 -7.478 26.609 1.00 12.61 97 PRO A C 1
ATOM 776 O O . PRO A 1 97 ? 10.146 -8.648 26.622 1.00 14.28 97 PRO A O 1
ATOM 780 N N . ASN A 1 98 ? 9.479 -6.545 26.437 1.00 12.28 98 ASN A N 1
ATOM 781 C CA . ASN A 1 98 ? 8.088 -6.932 26.147 1.00 14.21 98 ASN A CA 1
ATOM 782 C C . ASN A 1 98 ? 7.848 -7.295 24.691 1.00 14.44 98 ASN A C 1
ATOM 783 O O . ASN A 1 98 ? 6.814 -7.872 24.362 1.00 16.91 98 ASN A O 1
ATOM 788 N N . ASP A 1 99 ? 8.777 -6.931 23.809 1.00 12.88 99 ASP A N 1
ATOM 789 C CA . ASP A 1 99 ? 8.640 -7.244 22.400 1.00 12.54 99 ASP A CA 1
ATOM 790 C C . ASP A 1 99 ? 10.066 -7.322 21.841 1.00 11.49 99 ASP A C 1
ATOM 791 O O . ASP A 1 99 ? 10.578 -6.378 21.222 1.00 11.64 99 ASP A O 1
ATOM 796 N N . PRO A 1 100 ? 10.744 -8.455 22.107 1.00 11.29 100 PRO A N 1
ATOM 797 C CA . PRO A 1 100 ? 12.203 -8.567 21.876 1.00 11.36 100 PRO A CA 1
ATOM 798 C C . PRO A 1 100 ? 12.555 -8.933 20.442 1.00 10.46 100 PRO A C 1
ATOM 799 O O . PRO A 1 100 ? 13.176 -9.944 20.172 1.00 12.27 100 PRO A O 1
ATOM 803 N N . HIS A 1 101 ? 12.097 -8.061 19.524 1.00 11.10 101 HIS A N 1
ATOM 804 C CA . HIS A 1 101 ? 12.238 -8.316 18.087 1.00 12.21 101 HIS A CA 1
ATOM 805 C C . HIS A 1 101 ? 12.594 -7.047 17.358 1.00 11.69 101 HIS A C 1
ATOM 806 O O . HIS A 1 101 ? 11.755 -6.534 16.616 1.00 15.57 101 HIS A O 1
ATOM 813 N N . GLY A 1 102 ? 13.797 -6.560 17.556 1.00 10.22 102 GLY A N 1
ATOM 814 C CA . GLY A 1 102 ? 14.204 -5.231 17.162 1.00 10.53 102 GLY A CA 1
ATOM 815 C C . GLY A 1 102 ? 15.303 -5.201 16.103 1.00 9.38 102 GLY A C 1
ATOM 816 O O . GLY A 1 102 ? 16.025 -4.211 16.020 1.00 10.20 102 GLY A O 1
ATOM 817 N N . SER A 1 103 ? 15.438 -6.252 15.255 1.00 9.33 103 SER A N 1
ATOM 818 C CA . SER A 1 103 ? 16.289 -6.084 14.087 1.00 8.89 103 SER A CA 1
ATOM 819 C C . SER A 1 103 ? 15.728 -4.980 13.205 1.00 9.33 103 SER A C 1
ATOM 820 O O . SER A 1 103 ? 14.548 -4.628 13.264 1.00 11.05 103 SER A O 1
ATOM 823 N N . GLU A 1 104 ? 16.590 -4.469 12.332 1.00 8.26 104 GLU A N 1
ATOM 824 C CA . GLU A 1 104 ? 16.159 -3.470 11.334 1.00 7.95 104 GLU A CA 1
ATOM 825 C C . GLU A 1 104 ? 15.632 -4.162 10.098 1.00 8.22 104 GLU A C 1
ATOM 826 O O . GLU A 1 104 ? 14.496 -3.940 9.662 1.00 8.57 104 GLU A O 1
ATOM 832 N N . HIS A 1 105 ? 16.488 -4.971 9.468 1.00 8.16 105 HIS A N 1
ATOM 833 C CA . HIS A 1 105 ? 16.004 -5.790 8.367 1.00 8.05 105 HIS A CA 1
ATOM 834 C C . HIS A 1 105 ? 15.070 -6.879 8.890 1.00 8.16 105 HIS A C 1
ATOM 835 O O . HIS A 1 105 ? 15.268 -7.410 10.003 1.00 9.12 105 HIS A O 1
ATOM 842 N N . THR A 1 106 ? 14.099 -7.257 8.080 1.00 8.82 106 THR A N 1
ATOM 843 C CA . THR A 1 106 ? 13.241 -8.390 8.359 1.00 9.03 106 THR A CA 1
ATOM 844 C C . THR A 1 106 ? 13.453 -9.399 7.260 1.00 9.21 106 THR A C 1
ATOM 845 O O . THR A 1 106 ? 13.895 -9.077 6.151 1.00 9.82 106 THR A O 1
ATOM 849 N N . VAL A 1 107 ? 13.087 -10.677 7.551 1.00 10.10 107 VAL A N 1
ATOM 850 C CA . VAL A 1 107 ? 13.202 -11.736 6.559 1.00 10.55 107 VAL A CA 1
ATOM 851 C C . VAL A 1 107 ? 11.818 -12.367 6.458 1.00 10.79 107 VAL A C 1
ATOM 852 O O . VAL A 1 107 ? 11.286 -12.860 7.463 1.00 11.66 107 VAL A O 1
ATOM 856 N N . SER A 1 108 ? 11.205 -12.288 5.277 1.00 11.95 108 SER A N 1
ATOM 857 C CA . SER A 1 108 ? 9.852 -12.818 5.096 1.00 13.19 108 SER A CA 1
ATOM 858 C C . SER A 1 108 ? 8.900 -12.210 6.136 1.00 11.23 108 SER A C 1
ATOM 859 O O . SER A 1 108 ? 8.036 -12.889 6.683 1.00 13.10 108 SER A O 1
ATOM 862 N N . GLY A 1 109 ? 9.104 -10.916 6.394 1.00 11.60 109 GLY A N 1
ATOM 863 C CA . GLY A 1 109 ? 8.255 -10.140 7.281 1.00 13.29 109 GLY A CA 1
ATOM 864 C C . GLY A 1 109 ? 8.612 -10.246 8.761 1.00 14.36 109 GLY A C 1
ATOM 865 O O . GLY A 1 109 ? 7.996 -9.532 9.554 1.00 16.05 109 GLY A O 1
ATOM 866 N N . GLN A 1 110 ? 9.566 -11.099 9.141 1.00 12.85 110 GLN A N 1
ATOM 867 C CA . GLN A 1 110 ? 9.878 -11.344 10.532 1.00 12.42 110 GLN A CA 1
ATOM 868 C C . GLN A 1 110 ? 11.127 -10.618 11.003 1.00 10.64 110 GLN A C 1
ATOM 869 O O . GLN A 1 110 ? 12.165 -10.639 10.369 1.00 10.96 110 GLN A O 1
ATOM 875 N N . HIS A 1 111 ? 10.972 -9.969 12.162 1.00 11.36 111 HIS A N 1
ATOM 876 C CA . HIS A 1 111 ? 12.108 -9.389 12.839 1.00 10.35 111 HIS A CA 1
ATOM 877 C C . HIS A 1 111 ? 12.896 -10.450 13.569 1.00 11.54 111 HIS A C 1
ATOM 878 O O . HIS A 1 111 ? 12.321 -11.361 14.135 1.00 16.29 111 HIS A O 1
ATOM 885 N N . PHE A 1 112 ? 14.195 -10.288 13.577 1.00 10.27 112 PHE A N 1
ATOM 886 C CA . PHE A 1 112 ? 15.061 -11.003 14.505 1.00 10.05 112 PHE A CA 1
ATOM 887 C C . PHE A 1 112 ? 15.133 -10.209 15.807 1.00 9.57 112 PHE A C 1
ATOM 888 O O . PHE A 1 112 ? 14.645 -9.075 15.898 1.00 9.89 112 PHE A O 1
ATOM 896 N N . ALA A 1 113 ? 15.758 -10.794 16.815 1.00 9.78 113 ALA A N 1
ATOM 897 C CA . ALA A 1 113 ? 15.832 -10.159 18.137 1.00 10.05 113 ALA A CA 1
ATOM 898 C C . ALA A 1 113 ? 16.603 -8.839 18.099 1.00 9.69 113 ALA A C 1
ATOM 899 O O . ALA A 1 113 ? 16.219 -7.859 18.764 1.00 10.38 113 ALA A O 1
ATOM 901 N N . ALA A 1 114 ? 17.704 -8.821 17.345 1.00 9.73 114 ALA A N 1
ATOM 902 C CA . ALA A 1 114 ? 18.574 -7.637 17.293 1.00 9.21 114 ALA A CA 1
ATOM 903 C C . ALA A 1 114 ? 19.368 -7.694 16.001 1.00 8.53 114 ALA A C 1
ATOM 904 O O . ALA A 1 114 ? 19.274 -8.687 15.234 1.00 9.28 114 ALA A O 1
ATOM 906 N N . GLU A 1 115 ? 20.196 -6.679 15.788 1.00 8.79 115 GLU A N 1
ATOM 907 C CA . GLU A 1 115 ? 21.004 -6.667 14.574 1.00 8.76 115 GLU A CA 1
ATOM 908 C C . GLU A 1 115 ? 22.273 -5.887 14.879 1.00 8.38 115 GLU A C 1
ATOM 909 O O . GLU A 1 115 ? 22.227 -4.799 15.499 1.00 9.48 115 GLU A O 1
ATOM 915 N N A LEU A 1 116 ? 23.419 -6.437 14.453 0.50 8.44 116 LEU A N 1
ATOM 916 N N B LEU A 1 116 ? 23.403 -6.420 14.434 0.50 8.36 116 LEU A N 1
ATOM 917 C CA A LEU A 1 116 ? 24.745 -5.827 14.521 0.50 8.03 116 LEU A CA 1
ATOM 918 C CA B LEU A 1 116 ? 24.681 -5.747 14.573 0.50 9.23 116 LEU A CA 1
ATOM 919 C C A LEU A 1 116 ? 25.117 -5.249 13.168 0.50 8.14 116 LEU A C 1
ATOM 920 C C B LEU A 1 116 ? 25.145 -5.259 13.207 0.50 8.21 116 LEU A C 1
ATOM 921 O O A LEU A 1 116 ? 24.966 -5.918 12.151 0.50 8.40 116 LEU A O 1
ATOM 922 O O B LEU A 1 116 ? 24.999 -5.949 12.201 0.50 8.39 116 LEU A O 1
ATOM 931 N N . HIS A 1 117 ? 25.645 -4.006 13.179 1.00 7.98 117 HIS A N 1
ATOM 932 C CA . HIS A 1 117 ? 26.134 -3.373 11.951 1.00 8.25 117 HIS A CA 1
ATOM 933 C C . HIS A 1 117 ? 27.601 -3.006 12.121 1.00 8.15 117 HIS A C 1
ATOM 934 O O . HIS A 1 117 ? 27.972 -2.367 13.100 1.00 9.45 117 HIS A O 1
ATOM 941 N N . ILE A 1 118 ? 28.392 -3.406 11.127 1.00 8.78 118 ILE A N 1
ATOM 942 C CA . ILE A 1 118 ? 29.810 -3.008 11.071 1.00 8.91 118 ILE A CA 1
ATOM 943 C C . ILE A 1 118 ? 29.962 -2.066 9.880 1.00 8.85 118 ILE A C 1
ATOM 944 O O . ILE A 1 118 ? 29.812 -2.453 8.722 1.00 8.85 118 ILE A O 1
ATOM 949 N N . VAL A 1 119 ? 30.194 -0.785 10.213 1.00 8.99 119 VAL A N 1
ATOM 950 C CA . VAL A 1 119 ? 30.187 0.286 9.222 1.00 9.00 119 VAL A CA 1
ATOM 951 C C . VAL A 1 119 ? 31.592 0.460 8.656 1.00 8.77 119 VAL A C 1
ATOM 952 O O . VAL A 1 119 ? 32.560 0.617 9.435 1.00 10.06 119 VAL A O 1
ATOM 956 N N . HIS A 1 120 ? 31.671 0.545 7.322 1.00 9.69 120 HIS A N 1
ATOM 957 C CA . HIS A 1 120 ? 32.925 0.773 6.617 1.00 9.77 120 HIS A CA 1
ATOM 958 C C . HIS A 1 120 ? 32.743 1.924 5.615 1.00 9.72 120 HIS A C 1
ATOM 959 O O . HIS A 1 120 ? 31.616 2.209 5.200 1.00 9.60 120 HIS A O 1
ATOM 966 N N . TYR A 1 121 ? 33.866 2.527 5.222 1.00 9.90 121 TYR A N 1
ATOM 967 C CA . TYR A 1 121 ? 33.832 3.582 4.234 1.00 10.06 121 TYR A CA 1
ATOM 968 C C . TYR A 1 121 ? 34.852 3.311 3.130 1.00 9.19 121 TYR A C 1
ATOM 969 O O . TYR A 1 121 ? 35.835 2.591 3.339 1.00 10.09 121 TYR A O 1
ATOM 978 N N . ASN A 1 122 ? 34.622 3.918 1.959 1.00 9.64 122 ASN A N 1
ATOM 979 C CA . ASN A 1 122 ? 35.497 3.692 0.819 1.00 10.70 122 ASN A CA 1
ATOM 980 C C . ASN A 1 122 ? 36.752 4.507 1.001 1.00 10.33 122 ASN A C 1
ATOM 981 O O . ASN A 1 122 ? 36.797 5.716 0.718 1.00 11.12 122 ASN A O 1
ATOM 986 N N . SER A 1 123 ? 37.809 3.861 1.506 1.00 10.81 123 SER A N 1
ATOM 987 C CA . SER A 1 123 ? 39.037 4.563 1.817 1.00 11.79 123 SER A CA 1
ATOM 988 C C . SER A 1 123 ? 39.914 4.700 0.576 1.00 11.43 123 SER A C 1
ATOM 989 O O . SER A 1 123 ? 40.905 5.435 0.630 1.00 13.45 123 SER A O 1
ATOM 992 N N . ASP A 1 124 ? 39.616 4.001 -0.525 1.00 11.60 124 ASP A N 1
ATOM 993 C CA . ASP A 1 124 ? 40.302 4.255 -1.792 1.00 12.42 124 ASP A CA 1
ATOM 994 C C . ASP A 1 124 ? 39.937 5.619 -2.348 1.00 13.31 124 ASP A C 1
ATOM 995 O O . ASP A 1 124 ? 40.768 6.251 -2.974 1.00 16.11 124 ASP A O 1
ATOM 1000 N N . LEU A 1 125 ? 38.685 6.031 -2.157 1.00 12.22 125 LEU A N 1
ATOM 1001 C CA . LEU A 1 125 ? 38.173 7.256 -2.771 1.00 13.38 125 LEU A CA 1
ATOM 1002 C C . LEU A 1 125 ? 38.143 8.421 -1.799 1.00 12.98 125 LEU A C 1
ATOM 1003 O O . LEU A 1 125 ? 38.189 9.560 -2.264 1.00 14.80 125 LEU A O 1
ATOM 1008 N N . TYR A 1 126 ? 38.010 8.160 -0.503 1.00 12.21 126 TYR A N 1
ATOM 1009 C CA . TYR A 1 126 ? 37.724 9.207 0.461 1.00 12.58 126 TYR A CA 1
ATOM 1010 C C . TYR A 1 126 ? 38.630 9.070 1.687 1.00 13.58 126 TYR A C 1
ATOM 1011 O O . TYR A 1 126 ? 39.057 7.974 2.065 1.00 15.01 126 TYR A O 1
ATOM 1020 N N . PRO A 1 127 ? 38.952 10.183 2.370 1.00 14.61 127 PRO A N 1
ATOM 1021 C CA . PRO A 1 127 ? 39.948 10.143 3.452 1.00 15.39 127 PRO A CA 1
ATOM 1022 C C . PRO A 1 127 ? 39.441 9.662 4.799 1.00 16.94 127 PRO A C 1
ATOM 1023 O O . PRO A 1 127 ? 40.242 9.248 5.651 1.00 19.41 127 PRO A O 1
ATOM 1027 N N . ASP A 1 128 ? 38.121 9.691 4.963 1.00 15.28 128 ASP A N 1
ATOM 1028 C CA . ASP A 1 128 ? 37.538 9.354 6.251 1.00 15.22 128 ASP A CA 1
ATOM 1029 C C . ASP A 1 128 ? 36.044 9.036 6.039 1.00 13.78 128 ASP A C 1
ATOM 1030 O O . ASP A 1 128 ? 35.480 9.364 5.005 1.00 14.14 128 ASP A O 1
ATOM 1035 N N . ALA A 1 129 ? 35.419 8.427 7.046 1.00 14.40 129 ALA A N 1
ATOM 1036 C CA . ALA A 1 129 ? 34.019 8.032 6.893 1.00 13.35 129 ALA A CA 1
ATOM 1037 C C . ALA A 1 129 ? 33.090 9.236 6.766 1.00 14.38 129 ALA A C 1
ATOM 1038 O O . ALA A 1 129 ? 32.100 9.196 6.043 1.00 14.37 129 ALA A O 1
ATOM 1040 N N . SER A 1 130 ? 33.349 10.299 7.524 1.00 15.13 130 SER A N 1
ATOM 1041 C CA . SER A 1 130 ? 32.463 11.470 7.468 1.00 16.52 130 SER A CA 1
ATOM 1042 C C . SER A 1 130 ? 32.426 12.019 6.032 1.00 15.85 130 SER A C 1
ATOM 1043 O O . SER A 1 130 ? 31.352 12.341 5.507 1.00 16.90 130 SER A O 1
ATOM 1046 N N . THR A 1 131 ? 33.608 12.164 5.415 1.00 14.93 131 THR A N 1
ATOM 1047 C CA . THR A 1 131 ? 33.683 12.683 4.048 1.00 15.56 131 THR A CA 1
ATOM 1048 C C . THR A 1 131 ? 32.982 11.708 3.102 1.00 14.30 131 THR A C 1
ATOM 1049 O O . THR A 1 131 ? 32.313 12.148 2.171 1.00 15.24 131 THR A O 1
ATOM 1053 N N . ALA A 1 132 ? 33.200 10.382 3.284 1.00 12.72 132 ALA A N 1
ATOM 1054 C CA . ALA A 1 132 ? 32.596 9.407 2.398 1.00 12.35 132 ALA A CA 1
ATOM 1055 C C . ALA A 1 132 ? 31.072 9.374 2.482 1.00 12.57 132 ALA A C 1
ATOM 1056 O O . ALA A 1 132 ? 30.401 8.930 1.571 1.00 12.49 132 ALA A O 1
ATOM 1058 N N . SER A 1 133 ? 30.512 9.781 3.624 1.00 12.84 133 SER A N 1
ATOM 1059 C CA . SER A 1 133 ? 29.143 9.412 3.967 1.00 13.48 133 SER A CA 1
ATOM 1060 C C . SER A 1 133 ? 28.083 9.956 3.025 1.00 12.11 133 SER A C 1
ATOM 1061 O O . SER A 1 133 ? 27.033 9.337 2.947 1.00 13.92 133 SER A O 1
ATOM 1064 N N . ASN A 1 134 ? 28.334 11.077 2.360 1.00 12.47 134 ASN A N 1
ATOM 1065 C CA . ASN A 1 134 ? 27.380 11.642 1.423 1.00 14.91 134 ASN A CA 1
ATOM 1066 C C . ASN A 1 134 ? 27.855 11.517 -0.027 1.00 13.84 134 ASN A C 1
ATOM 1067 O O . ASN A 1 134 ? 27.347 12.273 -0.859 1.00 17.65 134 ASN A O 1
ATOM 1072 N N . LYS A 1 135 ? 28.758 10.583 -0.319 1.00 12.80 135 LYS A N 1
ATOM 1073 C CA . LYS A 1 135 ? 29.356 10.544 -1.637 1.00 13.99 135 LYS A CA 1
ATOM 1074 C C . LYS A 1 135 ? 29.051 9.197 -2.268 1.00 13.80 135 LYS A C 1
ATOM 1075 O O . LYS A 1 135 ? 28.796 8.193 -1.558 1.00 14.46 135 LYS A O 1
ATOM 1081 N N . SER A 1 136 ? 29.227 9.181 -3.595 1.00 16.42 136 SER A N 1
ATOM 1082 C CA A SER A 1 136 ? 28.949 7.958 -4.321 0.50 17.73 136 SER A CA 1
ATOM 1083 C CA B SER A 1 136 ? 29.126 8.024 -4.498 0.50 16.74 136 SER A CA 1
ATOM 1084 C C . SER A 1 136 ? 29.942 6.856 -3.951 1.00 13.96 136 SER A C 1
ATOM 1085 O O . SER A 1 136 ? 31.138 7.011 -3.707 1.00 15.63 136 SER A O 1
ATOM 1090 N N . GLU A 1 137 ? 29.359 5.677 -3.777 1.00 14.44 137 GLU A N 1
ATOM 1091 C CA . GLU A 1 137 ? 30.103 4.489 -3.369 1.00 14.10 137 GLU A CA 1
ATOM 1092 C C . GLU A 1 137 ? 30.739 4.713 -1.995 1.00 13.14 137 GLU A C 1
ATOM 1093 O O . GLU A 1 137 ? 31.747 4.094 -1.651 1.00 14.34 137 GLU A O 1
ATOM 1099 N N . GLY A 1 138 ? 30.133 5.565 -1.135 1.00 11.82 138 GLY A N 1
ATOM 1100 C CA . GLY A 1 138 ? 30.825 6.007 0.044 1.00 11.00 138 GLY A CA 1
ATOM 1101 C C . GLY A 1 138 ? 30.953 4.977 1.155 1.00 9.88 138 GLY A C 1
ATOM 1102 O O . GLY A 1 138 ? 31.981 4.917 1.838 1.00 10.55 138 GLY A O 1
ATOM 1103 N N . LEU A 1 139 ? 29.877 4.211 1.393 1.00 9.83 139 LEU A N 1
ATOM 1104 C CA . LEU A 1 139 ? 29.797 3.396 2.600 1.00 9.64 139 LEU A CA 1
ATOM 1105 C C . LEU A 1 139 ? 29.413 1.954 2.265 1.00 8.92 139 LEU A C 1
ATOM 1106 O O . LEU A 1 139 ? 28.719 1.681 1.291 1.00 9.69 139 LEU A O 1
ATOM 1111 N N . ALA A 1 140 ? 29.834 1.037 3.147 1.00 8.83 140 ALA A N 1
ATOM 1112 C CA . ALA A 1 140 ? 29.424 -0.373 3.078 1.00 9.17 140 ALA A CA 1
ATOM 1113 C C . ALA A 1 140 ? 29.195 -0.827 4.517 1.00 8.78 140 ALA A C 1
ATOM 1114 O O . ALA A 1 140 ? 30.073 -0.657 5.357 1.00 9.74 140 ALA A O 1
ATOM 1116 N N . VAL A 1 141 ? 28.020 -1.425 4.760 1.00 8.51 141 VAL A N 1
ATOM 1117 C CA . VAL A 1 141 ? 27.691 -1.882 6.104 1.00 8.36 141 VAL A CA 1
ATOM 1118 C C . VAL A 1 141 ? 27.466 -3.396 6.027 1.00 8.00 141 VAL A C 1
ATOM 1119 O O . VAL A 1 141 ? 26.771 -3.879 5.128 1.00 9.51 141 VAL A O 1
ATOM 1123 N N . LEU A 1 142 ? 28.058 -4.130 6.980 1.00 7.97 142 LEU A N 1
ATOM 1124 C CA . LEU A 1 142 ? 27.782 -5.533 7.167 1.00 8.61 142 LEU A CA 1
ATOM 1125 C C . LEU A 1 142 ? 26.752 -5.684 8.289 1.00 8.18 142 LEU A C 1
ATOM 1126 O O . LEU A 1 142 ? 26.907 -5.059 9.332 1.00 9.16 142 LEU A O 1
ATOM 1131 N N . ALA A 1 143 ? 25.736 -6.499 8.029 1.00 8.10 143 ALA A N 1
ATOM 1132 C CA . ALA A 1 143 ? 24.655 -6.679 9.005 1.00 7.97 143 ALA A CA 1
ATOM 1133 C C . ALA A 1 143 ? 24.577 -8.141 9.401 1.00 7.87 143 ALA A C 1
ATOM 1134 O O . ALA A 1 143 ? 24.535 -9.053 8.556 1.00 8.82 143 ALA A O 1
ATOM 1136 N N . VAL A 1 144 ? 24.522 -8.363 10.723 1.00 8.50 144 VAL A N 1
ATOM 1137 C CA . VAL A 1 144 ? 24.390 -9.678 11.318 1.00 8.75 144 VAL A CA 1
ATOM 1138 C C . VAL A 1 144 ? 23.071 -9.689 12.072 1.00 8.52 144 VAL A C 1
ATOM 1139 O O . VAL A 1 144 ? 22.850 -8.882 12.996 1.00 9.10 144 VAL A O 1
ATOM 1143 N N . LEU A 1 145 ? 22.204 -10.631 11.706 1.00 8.82 145 LEU A N 1
ATOM 1144 C CA . LEU A 1 145 ? 20.956 -10.844 12.405 1.00 9.16 145 LEU A CA 1
ATOM 1145 C C . LEU A 1 145 ? 21.223 -11.654 13.666 1.00 9.13 145 LEU A C 1
ATOM 1146 O O . LEU A 1 145 ? 22.010 -12.606 13.630 1.00 10.48 145 LEU A O 1
ATOM 1151 N N . ILE A 1 146 ? 20.555 -11.281 14.761 1.00 9.22 146 ILE A N 1
ATOM 1152 C CA . ILE A 1 146 ? 20.800 -11.901 16.064 1.00 10.03 146 ILE A CA 1
ATOM 1153 C C . ILE A 1 146 ? 19.506 -12.506 16.577 1.00 10.05 146 ILE A C 1
ATOM 1154 O O . ILE A 1 146 ? 18.464 -11.838 16.594 1.00 10.87 146 ILE A O 1
ATOM 1159 N N . GLU A 1 147 ? 19.567 -13.763 17.018 1.00 11.35 147 GLU A N 1
ATOM 1160 C CA . GLU A 1 147 ? 18.438 -14.405 17.649 1.00 12.76 147 GLU A CA 1
ATOM 1161 C C . GLU A 1 147 ? 18.854 -14.950 19.016 1.00 13.20 147 GLU A C 1
ATOM 1162 O O . GLU A 1 147 ? 20.029 -15.118 19.308 1.00 12.96 147 GLU A O 1
ATOM 1168 N N A MET A 1 148 ? 17.821 -15.445 19.693 0.50 16.73 148 MET A N 1
ATOM 1169 N N B MET A 1 148 ? 17.908 -15.096 19.957 0.50 11.86 148 MET A N 1
ATOM 1170 C CA A MET A 1 148 ? 18.040 -16.031 20.994 0.50 19.31 148 MET A CA 1
ATOM 1171 C CA B MET A 1 148 ? 18.217 -15.702 21.255 0.50 12.60 148 MET A CA 1
ATOM 1172 C C A MET A 1 148 ? 18.540 -17.459 20.852 0.50 18.38 148 MET A C 1
ATOM 1173 C C B MET A 1 148 ? 18.419 -17.213 21.097 0.50 13.91 148 MET A C 1
ATOM 1174 O O A MET A 1 148 ? 18.112 -18.249 20.003 0.50 17.17 148 MET A O 1
ATOM 1175 O O B MET A 1 148 ? 17.566 -17.860 20.482 0.50 15.60 148 MET A O 1
ATOM 1184 N N . GLY A 1 149 ? 19.489 -17.780 21.718 1.00 15.93 149 GLY A N 1
ATOM 1185 C CA . GLY A 1 149 ? 19.912 -19.172 21.766 1.00 16.80 149 GLY A CA 1
ATOM 1186 C C . GLY A 1 149 ? 21.000 -19.348 22.828 1.00 15.25 149 GLY A C 1
ATOM 1187 O O . GLY A 1 149 ? 20.824 -18.893 23.951 1.00 16.08 149 GLY A O 1
ATOM 1188 N N A SER A 1 150 ? 22.030 -20.160 22.557 0.50 16.69 150 SER A N 1
ATOM 1189 N N B SER A 1 150 ? 22.151 -19.852 22.367 0.50 16.18 150 SER A N 1
ATOM 1190 C CA A SER A 1 150 ? 23.077 -20.330 23.559 0.50 17.31 150 SER A CA 1
ATOM 1191 C CA B SER A 1 150 ? 23.309 -20.139 23.197 0.50 15.61 150 SER A CA 1
ATOM 1192 C C A SER A 1 150 ? 23.846 -19.023 23.737 0.50 15.36 150 SER A C 1
ATOM 1193 C C B SER A 1 150 ? 24.052 -18.883 23.642 0.50 16.08 150 SER A C 1
ATOM 1194 O O A SER A 1 150 ? 23.848 -18.176 22.850 0.50 15.88 150 SER A O 1
ATOM 1195 O O B SER A 1 150 ? 24.265 -17.942 22.884 0.50 13.95 150 SER A O 1
ATOM 1200 N N . PHE A 1 151 ? 24.534 -18.918 24.879 1.00 15.92 151 PHE A N 1
ATOM 1201 C CA . PHE A 1 151 ? 25.456 -17.869 25.275 1.00 15.35 151 PHE A CA 1
ATOM 1202 C C . PHE A 1 151 ? 26.568 -17.747 24.243 1.00 15.29 151 PHE A C 1
ATOM 1203 O O . PHE A 1 151 ? 27.146 -18.743 23.762 1.00 17.11 151 PHE A O 1
ATOM 1211 N N . ASN A 1 152 ? 26.902 -16.491 23.948 1.00 14.63 152 ASN A N 1
ATOM 1212 C CA . ASN A 1 152 ? 27.885 -16.196 22.940 1.00 14.18 152 ASN A CA 1
ATOM 1213 C C . ASN A 1 152 ? 29.048 -15.477 23.596 1.00 16.26 152 ASN A C 1
ATOM 1214 O O . ASN A 1 152 ? 28.969 -14.275 23.882 1.00 15.16 152 ASN A O 1
ATOM 1219 N N . PRO A 1 153 ? 30.165 -16.173 23.885 1.00 15.42 153 PRO A N 1
ATOM 1220 C CA . PRO A 1 153 ? 31.303 -15.509 24.518 1.00 17.13 153 PRO A CA 1
ATOM 1221 C C . PRO A 1 153 ? 31.860 -14.322 23.734 1.00 16.41 153 PRO A C 1
ATOM 1222 O O . PRO A 1 153 ? 32.273 -13.315 24.327 1.00 17.67 153 PRO A O 1
ATOM 1226 N N . SER A 1 154 ? 31.775 -14.389 22.399 1.00 15.23 154 SER A N 1
ATOM 1227 C CA . SER A 1 154 ? 32.361 -13.299 21.630 1.00 15.89 154 SER A CA 1
ATOM 1228 C C . SER A 1 154 ? 31.544 -12.016 21.750 1.00 14.35 154 SER A C 1
ATOM 1229 O O . SER A 1 154 ? 32.098 -10.944 21.938 1.00 14.17 154 SER A O 1
ATOM 1232 N N . TYR A 1 155 ? 30.214 -12.141 21.678 1.00 13.90 155 TYR A N 1
ATOM 1233 C CA . TYR A 1 155 ? 29.419 -10.931 21.883 1.00 13.57 155 TYR A CA 1
ATOM 1234 C C . TYR A 1 155 ? 29.604 -10.397 23.294 1.00 13.87 155 TYR A C 1
ATOM 1235 O O . TYR A 1 155 ? 29.475 -9.197 23.512 1.00 14.63 155 TYR A O 1
ATOM 1244 N N . ASP A 1 156 ? 29.902 -11.279 24.260 1.00 13.68 156 ASP A N 1
ATOM 1245 C CA . ASP A 1 156 ? 30.097 -10.812 25.619 1.00 14.99 156 ASP A CA 1
ATOM 1246 C C . ASP A 1 156 ? 31.348 -9.922 25.745 1.00 15.18 156 ASP A C 1
ATOM 1247 O O . ASP A 1 156 ? 31.451 -9.198 26.731 1.00 16.41 156 ASP A O 1
ATOM 1252 N N . LYS A 1 157 ? 32.298 -9.969 24.803 1.00 16.36 157 LYS A N 1
ATOM 1253 C CA . LYS A 1 157 ? 33.483 -9.128 24.822 1.00 18.27 157 LYS A CA 1
ATOM 1254 C C . LYS A 1 157 ? 33.033 -7.672 24.683 1.00 16.89 157 LYS A C 1
ATOM 1255 O O . LYS A 1 157 ? 33.755 -6.765 25.105 1.00 19.01 157 LYS A O 1
ATOM 1261 N N . ILE A 1 158 ? 31.864 -7.448 24.066 1.00 16.16 158 ILE A N 1
ATOM 1262 C CA . ILE A 1 158 ? 31.262 -6.128 24.041 1.00 17.04 158 ILE A CA 1
ATOM 1263 C C . ILE A 1 158 ? 30.329 -5.946 25.235 1.00 16.16 158 ILE A C 1
ATOM 1264 O O . ILE A 1 158 ? 30.426 -4.968 25.983 1.00 16.80 158 ILE A O 1
ATOM 1269 N N . PHE A 1 159 ? 29.396 -6.892 25.404 1.00 14.28 159 PHE A N 1
ATOM 1270 C CA . PHE A 1 159 ? 28.311 -6.663 26.344 1.00 16.67 159 PHE A CA 1
ATOM 1271 C C . PHE A 1 159 ? 28.795 -6.539 27.799 1.00 16.83 159 PHE A C 1
ATOM 1272 O O . PHE A 1 159 ? 28.157 -5.886 28.612 1.00 17.72 159 PHE A O 1
ATOM 1280 N N . SER A 1 160 ? 29.965 -7.112 28.147 1.00 17.77 160 SER A N 1
ATOM 1281 C CA . SER A 1 160 ? 30.497 -7.027 29.510 1.00 18.56 160 SER A CA 1
ATOM 1282 C C . SER A 1 160 ? 30.883 -5.592 29.879 1.00 20.49 160 SER A C 1
ATOM 1283 O O . SER A 1 160 ? 31.112 -5.285 31.050 1.00 22.22 160 SER A O 1
ATOM 1286 N N . HIS A 1 161 ? 30.927 -4.697 28.889 1.00 19.42 161 HIS A N 1
ATOM 1287 C CA . HIS A 1 161 ? 31.277 -3.311 29.114 1.00 18.17 161 HIS A CA 1
ATOM 1288 C C . HIS A 1 161 ? 30.044 -2.401 29.205 1.00 18.06 161 HIS A C 1
ATOM 1289 O O . HIS A 1 161 ? 30.224 -1.195 29.439 1.00 19.25 161 HIS A O 1
ATOM 1296 N N . LEU A 1 162 ? 28.841 -2.937 28.920 1.00 16.78 162 LEU A N 1
ATOM 1297 C CA . LEU A 1 162 ? 27.682 -2.055 28.807 1.00 16.13 162 LEU A CA 1
ATOM 1298 C C . LEU A 1 162 ? 27.417 -1.253 30.080 1.00 18.84 162 LEU A C 1
ATOM 1299 O O . LEU A 1 162 ? 26.967 -0.107 29.993 1.00 18.00 162 LEU A O 1
ATOM 1304 N N A GLN A 1 163 ? 27.592 -1.825 31.273 0.50 20.56 163 GLN A N 1
ATOM 1305 N N B GLN A 1 163 ? 27.752 -1.848 31.241 0.50 20.36 163 GLN A N 1
ATOM 1306 C CA A GLN A 1 163 ? 27.204 -0.997 32.403 0.50 22.10 163 GLN A CA 1
ATOM 1307 C CA B GLN A 1 163 ? 27.522 -1.257 32.554 0.50 22.11 163 GLN A CA 1
ATOM 1308 C C A GLN A 1 163 ? 28.051 0.281 32.454 0.50 17.81 163 GLN A C 1
ATOM 1309 C C B GLN A 1 163 ? 28.440 -0.063 32.829 0.50 19.96 163 GLN A C 1
ATOM 1310 O O A GLN A 1 163 ? 27.555 1.253 33.027 0.50 16.50 163 GLN A O 1
ATOM 1311 O O B GLN A 1 163 ? 28.396 0.562 33.865 0.50 19.27 163 GLN A O 1
ATOM 1322 N N . HIS A 1 164 ? 29.294 0.273 31.895 1.00 18.95 164 HIS A N 1
ATOM 1323 C CA . HIS A 1 164 ? 30.184 1.434 32.013 1.00 18.09 164 HIS A CA 1
ATOM 1324 C C . HIS A 1 164 ? 29.788 2.502 31.013 1.00 18.82 164 HIS A C 1
ATOM 1325 O O . HIS A 1 164 ? 30.395 3.578 31.015 1.00 21.21 164 HIS A O 1
ATOM 1332 N N . VAL A 1 165 ? 28.858 2.163 30.092 1.00 16.46 165 VAL A N 1
ATOM 1333 C CA . VAL A 1 165 ? 28.379 3.175 29.157 1.00 17.98 165 VAL A CA 1
ATOM 1334 C C . VAL A 1 165 ? 26.864 3.331 29.240 1.00 16.24 165 VAL A C 1
ATOM 1335 O O . VAL A 1 165 ? 26.163 3.602 28.270 1.00 16.80 165 VAL A O 1
ATOM 1339 N N . LYS A 1 166 ? 26.365 3.271 30.465 1.00 16.21 166 LYS A N 1
ATOM 1340 C CA . LYS A 1 166 ? 24.936 3.325 30.708 1.00 17.79 166 LYS A CA 1
ATOM 1341 C C . LYS A 1 166 ? 24.272 4.590 30.143 1.00 15.82 166 LYS A C 1
ATOM 1342 O O . LYS A 1 166 ? 23.145 4.527 29.635 1.00 17.61 166 LYS A O 1
ATOM 1348 N N . TYR A 1 167 ? 24.928 5.757 30.274 1.00 16.38 167 TYR A N 1
ATOM 1349 C CA . TYR A 1 167 ? 24.290 7.032 29.940 1.00 16.31 167 TYR A CA 1
ATOM 1350 C C . TYR A 1 167 ? 24.925 7.658 28.709 1.00 15.79 167 TYR A C 1
ATOM 1351 O O . TYR A 1 167 ? 26.101 7.425 28.402 1.00 16.37 167 TYR A O 1
ATOM 1360 N N . LYS A 1 168 ? 24.146 8.511 28.053 1.00 17.11 168 LYS A N 1
ATOM 1361 C CA . LYS A 1 168 ? 24.638 9.201 26.875 1.00 17.98 168 LYS A CA 1
ATOM 1362 C C . LYS A 1 168 ? 25.919 9.946 27.220 1.00 17.41 168 LYS A C 1
ATOM 1363 O O . LYS A 1 168 ? 26.025 10.615 28.246 1.00 19.11 168 LYS A O 1
ATOM 1369 N N . GLY A 1 169 ? 26.896 9.832 26.320 1.00 18.50 169 GLY A N 1
ATOM 1370 C CA . GLY A 1 169 ? 28.165 10.513 26.480 1.00 19.11 169 GLY A CA 1
ATOM 1371 C C . GLY A 1 169 ? 29.211 9.677 27.202 1.00 17.96 169 GLY A C 1
ATOM 1372 O O . GLY A 1 169 ? 30.380 10.026 27.187 1.00 25.09 169 GLY A O 1
ATOM 1373 N N . GLN A 1 170 ? 28.803 8.606 27.896 1.00 17.72 170 GLN A N 1
ATOM 1374 C CA . GLN A 1 170 ? 29.780 7.822 28.622 1.00 16.46 170 GLN A CA 1
ATOM 1375 C C . GLN A 1 170 ? 30.562 6.942 27.649 1.00 18.42 170 GLN A C 1
ATOM 1376 O O . GLN A 1 170 ? 30.102 6.626 26.566 1.00 18.77 170 GLN A O 1
ATOM 1382 N N . GLU A 1 171 ? 31.792 6.603 28.052 1.00 18.57 171 GLU A N 1
ATOM 1383 C CA . GLU A 1 171 ? 32.717 5.860 27.225 1.00 19.11 171 GLU A CA 1
ATOM 1384 C C . GLU A 1 171 ? 33.418 4.798 28.061 1.00 18.65 171 GLU A C 1
ATOM 1385 O O . GLU A 1 171 ? 33.543 4.929 29.291 1.00 22.14 171 GLU A O 1
ATOM 1391 N N . ALA A 1 172 ? 33.962 3.797 27.365 1.00 17.78 172 ALA A N 1
ATOM 1392 C CA . ALA A 1 172 ? 34.755 2.767 28.017 1.00 18.91 172 ALA A CA 1
ATOM 1393 C C . ALA A 1 172 ? 35.745 2.269 26.975 1.00 19.08 172 ALA A C 1
ATOM 1394 O O . ALA A 1 172 ? 35.543 2.460 25.791 1.00 22.15 172 ALA A O 1
ATOM 1396 N N . PHE A 1 173 ? 36.823 1.652 27.416 1.00 22.65 173 PHE A N 1
ATOM 1397 C CA . PHE A 1 173 ? 37.813 1.107 26.513 1.00 21.86 173 PHE A CA 1
ATOM 1398 C C . PHE A 1 173 ? 37.603 -0.397 26.491 1.00 21.91 173 PHE A C 1
ATOM 1399 O O . PHE A 1 173 ? 37.516 -1.010 27.565 1.00 27.96 173 PHE A O 1
ATOM 1407 N N . VAL A 1 174 ? 37.589 -0.942 25.263 1.00 20.15 174 VAL A N 1
ATOM 1408 C CA . VAL A 1 174 ? 37.489 -2.371 25.027 1.00 20.55 174 VAL A CA 1
ATOM 1409 C C . VAL A 1 174 ? 38.798 -2.893 24.444 1.00 18.76 174 VAL A C 1
ATOM 1410 O O . VAL A 1 174 ? 39.214 -2.397 23.410 1.00 20.32 174 VAL A O 1
ATOM 1414 N N . PRO A 1 175 ? 39.485 -3.875 25.079 1.00 20.49 175 PRO A N 1
ATOM 1415 C CA . PRO A 1 175 ? 40.709 -4.420 24.490 1.00 20.56 175 PRO A CA 1
ATOM 1416 C C . PRO A 1 175 ? 40.406 -5.139 23.179 1.00 20.11 175 PRO A C 1
ATOM 1417 O O . PRO A 1 175 ? 39.332 -5.726 23.029 1.00 20.05 175 PRO A O 1
ATOM 1421 N N . GLY A 1 176 ? 41.342 -5.068 22.239 1.00 19.86 176 GLY A N 1
ATOM 1422 C CA . GLY A 1 176 ? 41.081 -5.657 20.941 1.00 18.61 176 GLY A CA 1
ATOM 1423 C C . GLY A 1 176 ? 40.715 -7.129 21.074 1.00 18.25 176 GLY A C 1
ATOM 1424 O O . GLY A 1 176 ? 41.305 -7.852 21.874 1.00 20.52 176 GLY A O 1
ATOM 1425 N N . PHE A 1 177 ? 39.830 -7.606 20.204 1.00 18.13 177 PHE A N 1
ATOM 1426 C CA . PHE A 1 177 ? 39.525 -9.009 20.018 1.00 19.29 177 PHE A CA 1
ATOM 1427 C C . PHE A 1 177 ? 39.224 -9.254 18.537 1.00 16.17 177 PHE A C 1
ATOM 1428 O O . PHE A 1 177 ? 39.185 -8.304 17.746 1.00 16.59 177 PHE A O 1
ATOM 1436 N N . ASN A 1 178 ? 38.962 -10.516 18.185 1.00 18.10 178 ASN A N 1
ATOM 1437 C CA . ASN A 1 178 ? 38.749 -10.848 16.784 1.00 16.96 178 ASN A CA 1
ATOM 1438 C C . ASN A 1 178 ? 37.287 -10.529 16.411 1.00 14.98 178 ASN A C 1
ATOM 1439 O O . ASN A 1 178 ? 36.376 -11.287 16.747 1.00 15.43 178 ASN A O 1
ATOM 1444 N N . ILE A 1 179 ? 37.080 -9.436 15.705 1.00 14.05 179 ILE A N 1
ATOM 1445 C CA . ILE A 1 179 ? 35.731 -9.026 15.332 1.00 14.05 179 ILE A CA 1
ATOM 1446 C C . ILE A 1 179 ? 35.066 -10.063 14.423 1.00 12.47 179 ILE A C 1
ATOM 1447 O O . ILE A 1 179 ? 33.827 -10.148 14.361 1.00 13.01 179 ILE A O 1
ATOM 1452 N N . GLU A 1 180 ? 35.850 -10.853 13.698 1.00 14.02 180 GLU A N 1
ATOM 1453 C CA . GLU A 1 180 ? 35.200 -11.863 12.869 1.00 14.25 180 GLU A CA 1
ATOM 1454 C C . GLU A 1 180 ? 34.413 -12.886 13.707 1.00 12.94 180 GLU A C 1
ATOM 1455 O O . GLU A 1 180 ? 33.531 -13.522 13.179 1.00 13.68 180 GLU A O 1
ATOM 1461 N N . GLU A 1 181 ? 34.730 -12.998 15.002 1.00 13.59 181 GLU A N 1
ATOM 1462 C CA . GLU A 1 181 ? 33.949 -13.857 15.883 1.00 14.03 181 GLU A CA 1
ATOM 1463 C C . GLU A 1 181 ? 32.493 -13.418 16.037 1.00 12.92 181 GLU A C 1
ATOM 1464 O O . GLU A 1 181 ? 31.665 -14.205 16.477 1.00 13.74 181 GLU A O 1
ATOM 1470 N N . LEU A 1 182 ? 32.175 -12.173 15.661 1.00 11.83 182 LEU A N 1
ATOM 1471 C CA . LEU A 1 182 ? 30.821 -11.666 15.717 1.00 11.60 182 LEU A CA 1
ATOM 1472 C C . LEU A 1 182 ? 30.009 -12.023 14.487 1.00 11.28 182 LEU A C 1
ATOM 1473 O O . LEU A 1 182 ? 28.797 -11.830 14.468 1.00 11.84 182 LEU A O 1
ATOM 1478 N N . LEU A 1 183 ? 30.685 -12.552 13.458 1.00 11.44 183 LEU A N 1
ATOM 1479 C CA . LEU A 1 183 ? 30.018 -12.895 12.215 1.00 11.20 183 LEU A CA 1
ATOM 1480 C C . LEU A 1 183 ? 29.436 -14.295 12.317 1.00 11.27 183 LEU A C 1
ATOM 1481 O O . LEU A 1 183 ? 29.940 -15.144 13.025 1.00 12.82 183 LEU A O 1
ATOM 1486 N N . PRO A 1 184 ? 28.372 -14.573 11.549 1.00 10.85 184 PRO A N 1
ATOM 1487 C CA . PRO A 1 184 ? 27.713 -15.877 11.586 1.00 12.46 184 PRO A CA 1
ATOM 1488 C C . PRO A 1 184 ? 28.453 -16.904 10.753 1.00 12.75 184 PRO A C 1
ATOM 1489 O O . PRO A 1 184 ? 29.466 -16.618 10.082 1.00 13.83 184 PRO A O 1
ATOM 1493 N N . GLU A 1 185 ? 27.885 -18.087 10.828 1.00 14.91 185 GLU A N 1
ATOM 1494 C CA . GLU A 1 185 ? 28.325 -19.177 9.961 1.00 15.99 185 GLU A CA 1
ATOM 1495 C C . GLU A 1 185 ? 28.098 -18.821 8.493 1.00 14.28 185 GLU A C 1
ATOM 1496 O O . GLU A 1 185 ? 27.116 -18.155 8.156 1.00 14.43 185 GLU A O 1
ATOM 1502 N N . ARG A 1 186 ? 28.998 -19.354 7.645 1.00 15.80 186 ARG A N 1
ATOM 1503 C CA . ARG A 1 186 ? 28.854 -19.297 6.192 1.00 15.64 186 ARG A CA 1
ATOM 1504 C C . ARG A 1 186 ? 28.617 -17.851 5.738 1.00 13.78 186 ARG A C 1
ATOM 1505 O O . ARG A 1 186 ? 27.643 -17.531 5.056 1.00 14.05 186 ARG A O 1
ATOM 1513 N N . THR A 1 187 ? 29.600 -17.011 6.026 1.00 13.51 187 THR A N 1
ATOM 1514 C CA . THR A 1 187 ? 29.516 -15.635 5.561 1.00 12.25 187 THR A CA 1
ATOM 1515 C C . THR A 1 187 ? 29.528 -15.492 4.038 1.00 13.71 187 THR A C 1
ATOM 1516 O O . THR A 1 187 ? 29.133 -14.443 3.539 1.00 13.36 187 THR A O 1
ATOM 1520 N N . ALA A 1 188 ? 29.866 -16.538 3.295 1.00 14.40 188 ALA A N 1
ATOM 1521 C CA . ALA A 1 188 ? 29.675 -16.532 1.847 1.00 15.22 188 ALA A CA 1
ATOM 1522 C C . ALA A 1 188 ? 28.207 -16.349 1.419 1.00 13.32 188 ALA A C 1
ATOM 1523 O O . ALA A 1 188 ? 27.987 -15.965 0.276 1.00 13.03 188 ALA A O 1
ATOM 1525 N N . GLU A 1 189 ? 27.262 -16.664 2.309 1.00 13.26 189 GLU A N 1
ATOM 1526 C CA . GLU A 1 189 ? 25.833 -16.577 2.014 1.00 12.54 189 GLU A CA 1
ATOM 1527 C C . GLU A 1 189 ? 25.329 -15.240 2.549 1.00 11.35 189 GLU A C 1
ATOM 1528 O O . GLU A 1 189 ? 25.314 -15.006 3.761 1.00 11.26 189 GLU A O 1
ATOM 1534 N N . TYR A 1 190 ? 24.899 -14.349 1.639 1.00 10.90 190 TYR A N 1
ATOM 1535 C CA . TYR A 1 190 ? 24.465 -13.022 2.046 1.00 9.61 190 TYR A CA 1
ATOM 1536 C C . TYR A 1 190 ? 23.465 -12.474 1.034 1.00 9.70 190 TYR A C 1
ATOM 1537 O O . TYR A 1 190 ? 23.439 -12.859 -0.146 1.00 10.90 190 TYR A O 1
ATOM 1546 N N . TYR A 1 191 ? 22.708 -11.466 1.504 1.00 9.91 191 TYR A N 1
ATOM 1547 C CA . TYR A 1 191 ? 21.879 -10.580 0.705 1.00 10.02 191 TYR A CA 1
ATOM 1548 C C . TYR A 1 191 ? 22.652 -9.286 0.456 1.00 9.52 191 TYR A C 1
ATOM 1549 O O . TYR A 1 191 ? 23.390 -8.811 1.321 1.00 9.82 191 TYR A O 1
ATOM 1558 N N . ARG A 1 192 ? 22.461 -8.706 -0.723 1.00 9.90 192 ARG A N 1
ATOM 1559 C CA . ARG A 1 192 ? 23.174 -7.475 -1.091 1.00 9.88 192 ARG A CA 1
ATOM 1560 C C . ARG A 1 192 ? 22.194 -6.537 -1.787 1.00 9.76 192 ARG A C 1
ATOM 1561 O O . ARG A 1 192 ? 21.509 -6.922 -2.726 1.00 10.94 192 ARG A O 1
ATOM 1569 N N . TYR A 1 193 ? 22.228 -5.253 -1.388 1.00 9.29 193 TYR A N 1
ATOM 1570 C CA . TYR A 1 193 ? 21.423 -4.267 -2.102 1.00 9.38 193 TYR A CA 1
ATOM 1571 C C . TYR A 1 193 ? 22.005 -2.899 -1.802 1.00 9.48 193 TYR A C 1
ATOM 1572 O O . TYR A 1 193 ? 22.706 -2.701 -0.797 1.00 9.96 193 TYR A O 1
ATOM 1581 N N . ARG A 1 194 ? 21.667 -1.921 -2.674 1.00 9.37 194 ARG A N 1
ATOM 1582 C CA A ARG A 1 194 ? 22.018 -0.519 -2.493 0.50 9.92 194 ARG A CA 1
ATOM 1583 C CA B ARG A 1 194 ? 22.061 -0.535 -2.436 0.50 10.11 194 ARG A CA 1
ATOM 1584 C C . ARG A 1 194 ? 20.955 0.173 -1.665 1.00 9.36 194 ARG A C 1
ATOM 1585 O O . ARG A 1 194 ? 19.771 0.174 -2.054 1.00 11.15 194 ARG A O 1
ATOM 1600 N N . GLY A 1 195 ? 21.348 0.800 -0.545 1.00 8.89 195 GLY A N 1
ATOM 1601 C CA . GLY A 1 195 ? 20.379 1.494 0.286 1.00 9.38 195 GLY A CA 1
ATOM 1602 C C . GLY A 1 195 ? 21.040 2.656 0.985 1.00 8.99 195 GLY A C 1
ATOM 1603 O O . GLY A 1 195 ? 21.857 3.381 0.412 1.00 9.21 195 GLY A O 1
ATOM 1604 N N . SER A 1 196 ? 20.609 2.854 2.227 1.00 8.19 196 SER A N 1
ATOM 1605 C CA . SER A 1 196 ? 20.907 4.094 2.912 1.00 8.25 196 SER A CA 1
ATOM 1606 C C . SER A 1 196 ? 21.363 3.823 4.338 1.00 8.30 196 SER A C 1
ATOM 1607 O O . SER A 1 196 ? 21.171 2.731 4.883 1.00 8.31 196 SER A O 1
ATOM 1610 N N . LEU A 1 197 ? 21.879 4.881 4.990 1.00 8.66 197 LEU A N 1
ATOM 1611 C CA . LEU A 1 197 ? 21.916 4.858 6.441 1.00 8.83 197 LEU A CA 1
ATOM 1612 C C . LEU A 1 197 ? 20.497 4.698 6.968 1.00 8.14 197 LEU A C 1
ATOM 1613 O O . LEU A 1 197 ? 19.559 5.270 6.442 1.00 8.73 197 LEU A O 1
ATOM 1618 N N . THR A 1 198 ? 20.364 3.957 8.078 1.00 8.04 198 THR A N 1
ATOM 1619 C CA . THR A 1 198 ? 19.045 3.772 8.695 1.00 8.28 198 THR A CA 1
ATOM 1620 C C . THR A 1 198 ? 18.754 4.782 9.791 1.00 8.32 198 THR A C 1
ATOM 1621 O O . THR A 1 198 ? 17.728 4.683 10.450 1.00 8.91 198 THR A O 1
ATOM 1625 N N . THR A 1 199 ? 19.674 5.730 9.976 1.00 9.01 199 THR A N 1
ATOM 1626 C CA . THR A 1 199 ? 19.494 6.841 10.888 1.00 9.00 199 THR A CA 1
ATOM 1627 C C . THR A 1 199 ? 19.803 8.116 10.117 1.00 8.79 199 THR A C 1
ATOM 1628 O O . THR A 1 199 ? 20.509 8.073 9.097 1.00 9.33 199 THR A O 1
ATOM 1632 N N . PRO A 1 200 ? 19.353 9.277 10.625 1.00 9.08 200 PRO A N 1
ATOM 1633 C CA . PRO A 1 200 ? 19.791 10.540 10.093 1.00 9.79 200 PRO A CA 1
ATOM 1634 C C . PRO A 1 200 ? 21.304 10.523 9.947 1.00 10.13 200 PRO A C 1
ATOM 1635 O O . PRO A 1 200 ? 22.005 10.029 10.850 1.00 11.50 200 PRO A O 1
ATOM 1639 N N A PRO A 1 201 ? 21.846 11.121 8.863 0.50 10.53 201 PRO A N 1
ATOM 1640 N N B PRO A 1 201 ? 21.881 11.061 8.867 0.50 10.35 201 PRO A N 1
ATOM 1641 C CA A PRO A 1 201 ? 21.093 11.850 7.837 0.50 10.55 201 PRO A CA 1
ATOM 1642 C CA B PRO A 1 201 ? 21.184 11.826 7.827 0.50 10.10 201 PRO A CA 1
ATOM 1643 C C A PRO A 1 201 ? 20.490 11.000 6.714 0.50 9.49 201 PRO A C 1
ATOM 1644 C C B PRO A 1 201 ? 20.540 11.000 6.709 0.50 9.28 201 PRO A C 1
ATOM 1645 O O A PRO A 1 201 ? 19.989 11.583 5.745 0.50 10.45 201 PRO A O 1
ATOM 1646 O O B PRO A 1 201 ? 20.050 11.597 5.744 0.50 10.49 201 PRO A O 1
ATOM 1653 N N . CYS A 1 202 ? 20.527 9.653 6.833 1.00 9.17 202 CYS A N 1
ATOM 1654 C CA . CYS A 1 202 ? 19.797 8.778 5.909 1.00 8.60 202 CYS A CA 1
ATOM 1655 C C . CYS A 1 202 ? 20.372 8.804 4.488 1.00 9.10 202 CYS A C 1
ATOM 1656 O O . CYS A 1 202 ? 19.679 8.507 3.526 1.00 9.12 202 CYS A O 1
ATOM 1659 N N . ASN A 1 203 ? 21.685 9.102 4.348 1.00 9.38 203 ASN A N 1
ATOM 1660 C CA . ASN A 1 203 ? 22.254 9.253 3.025 1.00 9.97 203 ASN A CA 1
ATOM 1661 C C . ASN A 1 203 ? 22.105 7.956 2.252 1.00 9.27 203 ASN A C 1
ATOM 1662 O O . ASN A 1 203 ? 22.411 6.876 2.787 1.00 8.86 203 ASN A O 1
ATOM 1667 N N . PRO A 1 204 ? 21.752 8.022 0.958 1.00 9.43 204 PRO A N 1
ATOM 1668 C CA . PRO A 1 204 ? 21.545 6.809 0.145 1.00 10.16 204 PRO A CA 1
ATOM 1669 C C . PRO A 1 204 ? 22.866 6.339 -0.478 1.00 9.73 204 PRO A C 1
ATOM 1670 O O . PRO A 1 204 ? 23.000 6.165 -1.695 1.00 11.69 204 PRO A O 1
ATOM 1674 N N . THR A 1 205 ? 23.832 6.081 0.400 1.00 9.58 205 THR A N 1
ATOM 1675 C CA . THR A 1 205 ? 25.215 5.843 -0.021 1.00 10.35 205 THR A CA 1
ATOM 1676 C C . THR A 1 205 ? 25.779 4.536 0.538 1.00 10.18 205 THR A C 1
ATOM 1677 O O . THR A 1 205 ? 26.982 4.327 0.517 1.00 10.98 205 THR A O 1
ATOM 1681 N N . VAL A 1 206 ? 24.898 3.641 1.009 1.00 9.13 206 VAL A N 1
ATOM 1682 C CA . VAL A 1 206 ? 25.322 2.403 1.637 1.00 9.63 206 VAL A CA 1
ATOM 1683 C C . VAL A 1 206 ? 25.117 1.199 0.749 1.00 9.39 206 VAL A C 1
ATOM 1684 O O . VAL A 1 206 ? 24.002 0.900 0.347 1.00 10.35 206 VAL A O 1
ATOM 1688 N N . LEU A 1 207 ? 26.189 0.436 0.556 1.00 8.69 207 LEU A N 1
ATOM 1689 C CA . LEU A 1 207 ? 26.090 -0.892 -0.007 1.00 9.31 207 LEU A CA 1
ATOM 1690 C C . LEU A 1 207 ? 25.891 -1.830 1.187 1.00 8.62 207 LEU A C 1
ATOM 1691 O O . LEU A 1 207 ? 26.772 -1.998 2.036 1.00 9.49 207 LEU A O 1
ATOM 1696 N N . TRP A 1 208 ? 24.697 -2.432 1.247 1.00 8.64 208 TRP A N 1
ATOM 1697 C CA . TRP A 1 208 ? 24.346 -3.327 2.360 1.00 8.49 208 TRP A CA 1
ATOM 1698 C C . TRP A 1 208 ? 24.706 -4.767 2.007 1.00 8.49 208 TRP A C 1
ATOM 1699 O O . TRP A 1 208 ? 24.442 -5.250 0.911 1.00 9.81 208 TRP A O 1
ATOM 1710 N N . THR A 1 209 ? 25.293 -5.446 3.002 1.00 8.12 209 THR A N 1
ATOM 1711 C CA . THR A 1 209 ? 25.485 -6.889 2.956 1.00 8.18 209 THR A CA 1
ATOM 1712 C C . THR A 1 209 ? 24.871 -7.443 4.240 1.00 8.21 209 THR A C 1
ATOM 1713 O O . THR A 1 209 ? 25.363 -7.122 5.324 1.00 9.33 209 THR A O 1
ATOM 1717 N N . VAL A 1 210 ? 23.787 -8.208 4.099 1.00 8.36 210 VAL A N 1
ATOM 1718 C CA . VAL A 1 210 ? 23.113 -8.776 5.249 1.00 8.32 210 VAL A CA 1
ATOM 1719 C C . VAL A 1 210 ? 23.410 -10.276 5.218 1.00 8.37 210 VAL A C 1
ATOM 1720 O O . VAL A 1 210 ? 23.030 -10.950 4.247 1.00 9.35 210 VAL A O 1
ATOM 1724 N N . PHE A 1 211 ? 24.119 -10.813 6.189 1.00 8.80 211 PHE A N 1
ATOM 1725 C CA . PHE A 1 211 ? 24.408 -12.227 6.114 1.00 8.80 211 PHE A CA 1
ATOM 1726 C C . PHE A 1 211 ? 23.142 -13.059 6.229 1.00 9.11 211 PHE A C 1
ATOM 1727 O O . PHE A 1 211 ? 22.225 -12.730 6.994 1.00 9.69 211 PHE A O 1
ATOM 1735 N N . ARG A 1 212 ? 23.104 -14.185 5.501 1.00 9.57 212 ARG A N 1
ATOM 1736 C CA . ARG A 1 212 ? 21.907 -15.008 5.500 1.00 10.11 212 ARG A CA 1
ATOM 1737 C C . ARG A 1 212 ? 21.622 -15.606 6.875 1.00 10.55 212 ARG A C 1
ATOM 1738 O O . ARG A 1 212 ? 20.458 -15.733 7.274 1.00 11.82 212 ARG A O 1
ATOM 1746 N N . ASN A 1 213 ? 22.687 -16.063 7.568 1.00 10.34 213 ASN A N 1
ATOM 1747 C CA . ASN A 1 213 ? 22.478 -16.859 8.778 1.00 11.32 213 ASN A CA 1
ATOM 1748 C C . ASN A 1 213 ? 22.637 -15.962 10.005 1.00 11.16 213 ASN A C 1
ATOM 1749 O O . ASN A 1 213 ? 23.544 -15.140 10.090 1.00 11.01 213 ASN A O 1
ATOM 1754 N N . PRO A 1 214 ? 21.782 -16.138 11.026 1.00 11.30 214 PRO A N 1
ATOM 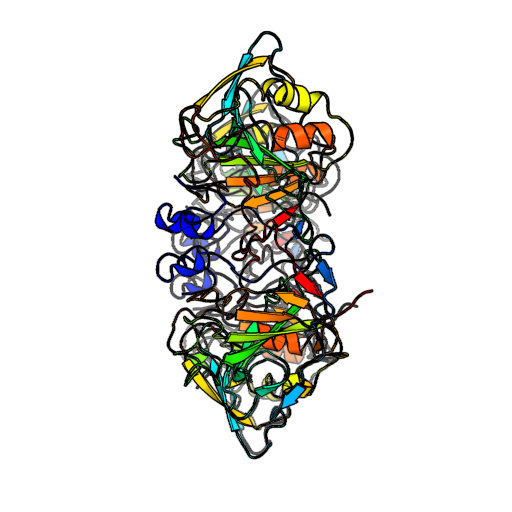1755 C CA . PRO A 1 214 ? 21.907 -15.335 12.244 1.00 11.16 214 PRO A CA 1
ATOM 1756 C C . PRO A 1 214 ? 22.961 -15.917 13.171 1.00 10.88 214 PRO A C 1
ATOM 1757 O O . PRO A 1 214 ? 23.374 -17.096 13.011 1.00 12.49 214 PRO A O 1
ATOM 1761 N N . VAL A 1 215 ? 23.372 -15.121 14.147 1.00 11.02 215 VAL A N 1
ATOM 1762 C CA . VAL A 1 215 ? 24.086 -15.627 15.316 1.00 11.00 215 VAL A CA 1
ATOM 1763 C C . VAL A 1 215 ? 23.108 -15.748 16.474 1.00 11.30 215 VAL A C 1
ATOM 1764 O O . VAL A 1 215 ? 22.011 -15.200 16.438 1.00 11.94 215 VAL A O 1
ATOM 1768 N N A GLN A 1 216 ? 23.613 -16.403 17.525 0.50 12.19 216 GLN A N 1
ATOM 1769 N N B GLN A 1 216 ? 23.459 -16.517 17.514 0.50 11.28 216 GLN A N 1
ATOM 1770 C CA A GLN A 1 216 ? 22.876 -16.524 18.764 0.50 11.98 216 GLN A CA 1
ATOM 1771 C CA B GLN A 1 216 ? 22.635 -16.705 18.705 0.50 13.78 216 GLN A CA 1
ATOM 1772 C C A GLN A 1 216 ? 23.557 -15.793 19.899 0.50 12.99 216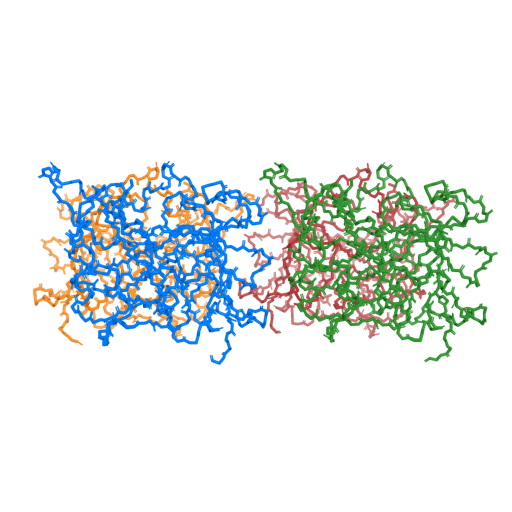 GLN A C 1
ATOM 1773 C C B GLN A 1 216 ? 23.368 -16.092 19.908 0.50 13.97 216 GLN A C 1
ATOM 1774 O O A GLN A 1 216 ? 24.779 -15.749 20.045 0.50 14.06 216 GLN A O 1
ATOM 1775 O O B GLN A 1 216 ? 24.567 -16.292 20.043 0.50 12.23 216 GLN A O 1
ATOM 1786 N N . ILE A 1 217 ? 22.674 -15.290 20.740 1.00 13.00 217 ILE A N 1
ATOM 1787 C CA . ILE A 1 217 ? 23.110 -14.850 22.066 1.00 13.29 217 ILE A CA 1
ATOM 1788 C C . ILE A 1 217 ? 22.103 -15.379 23.084 1.00 13.37 217 ILE A C 1
ATOM 1789 O O . ILE A 1 217 ? 20.976 -15.707 22.722 1.00 13.89 217 ILE A O 1
ATOM 1794 N N . SER A 1 218 ? 22.489 -15.407 24.364 1.00 14.30 218 SER A N 1
ATOM 1795 C CA . SER A 1 218 ? 21.565 -15.978 25.345 1.00 14.54 218 SER A CA 1
ATOM 1796 C C . SER A 1 218 ? 20.444 -15.015 25.693 1.00 14.66 218 SER A C 1
ATOM 1797 O O . SER A 1 218 ? 20.499 -13.813 25.460 1.00 13.10 218 SER A O 1
ATOM 1800 N N . GLN A 1 219 ? 19.425 -15.608 26.316 1.00 15.12 219 GLN A N 1
ATOM 1801 C CA . GLN A 1 219 ? 18.339 -14.747 26.816 1.00 16.77 219 GLN A CA 1
ATOM 1802 C C . GLN A 1 219 ? 18.864 -13.650 27.752 1.00 16.10 219 GLN A C 1
ATOM 1803 O O . GLN A 1 219 ? 18.407 -12.501 27.696 1.00 14.98 219 GLN A O 1
ATOM 1809 N N . GLU A 1 220 ? 19.817 -14.000 28.626 1.00 15.53 220 GLU A N 1
ATOM 1810 C CA . GLU A 1 220 ? 20.359 -13.009 29.542 1.00 15.67 220 GLU A CA 1
ATOM 1811 C C . GLU A 1 220 ? 21.185 -11.959 28.819 1.00 14.07 220 GLU A C 1
ATOM 1812 O O . GLU A 1 220 ? 21.128 -10.789 29.211 1.00 13.95 220 GLU A O 1
ATOM 1818 N N . GLN A 1 221 ? 21.913 -12.352 27.767 1.00 14.16 221 GLN A N 1
ATOM 1819 C CA . GLN A 1 221 ? 22.665 -11.369 27.010 1.00 13.07 221 GLN A CA 1
ATOM 1820 C C . GLN A 1 221 ? 21.701 -10.389 26.325 1.00 12.32 221 GLN A C 1
ATOM 1821 O O . GLN A 1 221 ? 21.965 -9.172 26.291 1.00 12.50 221 GLN A O 1
ATOM 1827 N N . LEU A 1 222 ? 20.644 -10.917 25.691 1.00 12.17 222 LEU A N 1
ATOM 1828 C CA . LEU A 1 222 ? 19.700 -10.034 25.016 1.00 12.19 222 LEU A CA 1
ATOM 1829 C C . LEU A 1 222 ? 19.024 -9.104 25.994 1.00 12.38 222 LEU A C 1
ATOM 1830 O O . LEU A 1 222 ? 18.872 -7.906 25.746 1.00 12.19 222 LEU A O 1
ATOM 1835 N N . LEU A 1 223 ? 18.638 -9.621 27.175 1.00 12.40 223 LEU A N 1
ATOM 1836 C CA . LEU A 1 223 ? 18.035 -8.758 28.187 1.00 12.92 223 LEU A CA 1
ATOM 1837 C C . LEU A 1 223 ? 19.023 -7.684 28.651 1.00 13.05 223 LEU A C 1
ATOM 1838 O O . LEU A 1 223 ? 18.610 -6.548 28.863 1.00 13.21 223 LEU A O 1
ATOM 1843 N N . ALA A 1 224 ? 20.301 -8.023 28.818 1.00 13.81 224 ALA A N 1
ATOM 1844 C CA . ALA A 1 224 ? 21.290 -7.013 29.167 1.00 15.04 224 ALA A CA 1
ATOM 1845 C C . ALA A 1 224 ? 21.338 -5.907 28.116 1.00 15.11 224 ALA A C 1
ATOM 1846 O O . ALA A 1 224 ? 21.338 -4.702 28.447 1.00 15.50 224 ALA A O 1
ATOM 1848 N N . LEU A 1 225 ? 21.417 -6.292 26.835 1.00 13.35 225 LEU A N 1
ATOM 1849 C CA . LEU A 1 225 ? 21.450 -5.284 25.790 1.00 13.26 225 LEU A CA 1
ATOM 1850 C C . LEU A 1 225 ? 20.245 -4.350 25.848 1.00 12.72 225 LEU A C 1
ATOM 1851 O O . LEU A 1 225 ? 20.370 -3.123 25.655 1.00 14.53 225 LEU A O 1
ATOM 1856 N N . GLU A 1 226 ? 19.063 -4.944 26.124 1.00 12.57 226 GLU A N 1
ATOM 1857 C CA . GLU A 1 226 ? 17.820 -4.198 26.100 1.00 12.21 226 GLU A CA 1
ATOM 1858 C C . GLU A 1 226 ? 17.607 -3.322 27.333 1.00 13.37 226 GLU A C 1
ATOM 1859 O O . GLU A 1 226 ? 16.788 -2.424 27.313 1.00 15.30 226 GLU A O 1
ATOM 1865 N N . THR A 1 227 ? 18.322 -3.589 28.434 1.00 13.77 227 THR A N 1
ATOM 1866 C CA . THR A 1 227 ? 18.030 -2.933 29.709 1.00 14.53 227 THR A CA 1
ATOM 1867 C C . THR A 1 227 ? 19.229 -2.157 30.242 1.00 15.66 227 THR A C 1
ATOM 1868 O O . THR A 1 227 ? 19.065 -1.454 31.231 1.00 17.68 227 THR A O 1
ATOM 1872 N N . ALA A 1 228 ? 20.432 -2.277 29.671 1.00 14.44 228 ALA A N 1
ATOM 1873 C CA . ALA A 1 228 ? 21.617 -1.676 30.278 1.00 16.36 228 ALA A CA 1
ATOM 1874 C C . ALA A 1 228 ? 21.727 -0.185 30.011 1.00 15.14 228 ALA A C 1
ATOM 1875 O O . ALA A 1 228 ? 22.382 0.532 30.805 1.00 17.33 228 ALA A O 1
ATOM 1877 N N . LEU A 1 229 ? 21.104 0.320 28.918 1.00 14.25 229 LEU A N 1
ATOM 1878 C CA . LEU A 1 229 ? 21.445 1.663 28.433 1.00 14.47 229 LEU A CA 1
ATOM 1879 C C . LEU A 1 229 ? 20.258 2.613 28.469 1.00 14.47 229 LEU A C 1
ATOM 1880 O O . LEU A 1 229 ? 19.113 2.200 28.282 1.00 14.78 229 LEU A O 1
ATOM 1885 N N . TYR A 1 230 ? 20.586 3.892 28.675 1.00 15.14 230 TYR A N 1
ATOM 1886 C CA . TYR A 1 230 ? 19.691 5.034 28.555 1.00 16.82 230 TYR A CA 1
ATOM 1887 C C . TYR A 1 230 ? 20.109 5.916 27.382 1.00 15.62 230 TYR A C 1
ATOM 1888 O O . TYR A 1 230 ? 21.297 6.041 27.054 1.00 17.80 230 TYR A O 1
ATOM 1897 N N A CYS A 1 231 ? 19.110 6.567 26.787 0.50 16.99 231 CYS A N 1
ATOM 1898 N N B CYS A 1 231 ? 19.115 6.569 26.761 0.50 16.54 231 CYS A N 1
ATOM 1899 C CA A CYS A 1 231 ? 19.411 7.488 25.708 0.50 17.55 231 CYS A CA 1
ATOM 1900 C CA B CYS A 1 231 ? 19.383 7.543 25.709 0.50 15.84 231 CYS A CA 1
ATOM 1901 C C A CYS A 1 231 ? 19.567 8.919 26.227 0.50 16.71 231 CYS A C 1
ATOM 1902 C C B CYS A 1 231 ? 19.889 8.861 26.281 0.50 15.56 231 CYS A C 1
ATOM 1903 O O A CYS A 1 231 ? 19.723 9.835 25.437 0.50 16.89 231 CYS A O 1
ATOM 1904 O O B CYS A 1 231 ? 20.527 9.634 25.572 0.50 14.79 231 CYS A O 1
ATOM 1909 N N . THR A 1 232 ? 19.560 9.088 27.557 1.00 17.28 232 THR A N 1
ATOM 1910 C CA . THR A 1 232 ? 19.726 10.395 28.209 1.00 17.41 232 THR A CA 1
ATOM 1911 C C . THR A 1 232 ? 21.061 10.467 28.977 1.00 17.54 232 THR A C 1
ATOM 1912 O O . THR A 1 232 ? 21.645 9.459 29.386 1.00 17.51 232 THR A O 1
ATOM 1916 N N . HIS A 1 233 ? 21.522 11.716 29.206 1.00 18.45 233 HIS A N 1
ATOM 1917 C CA . HIS A 1 233 ? 22.705 11.950 30.034 1.00 20.38 233 HIS A CA 1
ATOM 1918 C C . HIS A 1 233 ? 22.387 11.537 31.475 1.00 19.32 233 HIS A C 1
ATOM 1919 O O . HIS A 1 233 ? 21.225 11.569 31.915 1.00 20.36 233 HIS A O 1
ATOM 1926 N N . MET A 1 234 ? 23.441 11.234 32.235 1.00 20.65 234 MET A N 1
ATOM 1927 C CA . MET A 1 234 ? 23.292 10.818 33.627 1.00 21.74 234 MET A CA 1
ATOM 1928 C C . MET A 1 234 ? 22.477 11.809 34.465 1.00 24.17 234 MET A C 1
ATOM 1929 O O . MET A 1 234 ? 21.739 11.373 35.340 1.00 24.19 234 MET A O 1
ATOM 1934 N N . ASP A 1 235 ? 22.602 13.118 34.208 1.00 25.25 235 ASP A N 1
ATOM 1935 C CA . ASP A 1 235 ? 21.992 14.105 35.087 1.00 28.73 235 ASP A CA 1
ATOM 1936 C C . ASP A 1 235 ? 20.613 14.536 34.589 1.00 26.31 235 ASP A C 1
ATOM 1937 O O . ASP A 1 235 ? 20.011 15.456 35.133 1.00 29.36 235 ASP A O 1
ATOM 1942 N N . ASP A 1 236 ? 20.119 13.911 33.530 1.00 23.39 236 ASP A N 1
ATOM 1943 C CA . ASP A 1 236 ? 18.805 14.228 33.011 1.00 22.58 236 ASP A CA 1
ATOM 1944 C C . ASP A 1 236 ? 17.746 13.874 34.042 1.00 22.68 236 ASP A C 1
ATOM 1945 O O . ASP A 1 236 ? 17.649 12.756 34.501 1.00 24.21 236 ASP A O 1
ATOM 1950 N N . PRO A 1 237 ? 16.929 14.837 34.498 1.00 25.41 237 PRO A N 1
ATOM 1951 C CA . PRO A 1 237 ? 15.922 14.517 35.502 1.00 27.76 237 PRO A CA 1
ATOM 1952 C C . PRO A 1 237 ? 14.758 13.704 34.938 1.00 27.74 237 PRO A C 1
ATOM 1953 O O . PRO A 1 237 ? 13.903 13.250 35.692 1.00 27.38 237 PRO A O 1
ATOM 1957 N N . SER A 1 238 ? 14.746 13.471 33.619 1.00 25.01 238 SER A N 1
ATOM 1958 C CA . SER A 1 238 ? 13.740 12.627 32.990 1.00 25.99 238 SER A CA 1
ATOM 1959 C C . SER A 1 238 ? 14.427 11.538 32.160 1.00 23.93 238 SER A C 1
ATOM 1960 O O . SER A 1 238 ? 14.462 11.612 30.932 1.00 26.18 238 SER A O 1
ATOM 1963 N N . PRO A 1 239 ? 14.934 10.468 32.806 1.00 24.54 239 PRO A N 1
ATOM 1964 C CA . PRO A 1 239 ? 15.671 9.439 32.076 1.00 22.90 239 PRO A CA 1
ATOM 1965 C C . PRO A 1 239 ? 14.763 8.699 31.096 1.00 25.90 239 PRO A C 1
ATOM 1966 O O . PRO A 1 239 ? 13.586 8.490 31.386 1.00 24.38 239 PRO A O 1
ATOM 1970 N N . ARG A 1 240 ? 15.343 8.281 29.956 1.00 23.23 240 ARG A N 1
ATOM 1971 C CA A ARG A 1 240 ? 14.717 7.533 28.868 0.50 23.79 240 ARG A CA 1
ATOM 1972 C CA B ARG A 1 240 ? 14.656 7.433 29.002 0.50 23.45 240 ARG A CA 1
ATOM 1973 C C . ARG A 1 240 ? 15.549 6.266 28.615 1.00 20.61 240 ARG A C 1
ATOM 1974 O O . ARG A 1 240 ? 16.717 6.396 28.262 1.00 20.86 240 ARG A O 1
ATOM 1989 N N . GLU A 1 241 ? 14.961 5.085 28.720 1.00 20.06 241 GLU A N 1
ATOM 1990 C CA . GLU A 1 241 ? 15.675 3.860 28.371 1.00 18.93 241 GLU A CA 1
ATOM 1991 C C . GLU A 1 241 ? 15.950 3.826 26.866 1.00 16.42 241 GLU A C 1
ATOM 1992 O O . GLU A 1 241 ? 15.128 4.250 26.038 1.00 18.28 241 GLU A O 1
ATOM 1998 N N . MET A 1 242 ? 17.101 3.245 26.520 1.00 13.97 242 MET A N 1
ATOM 1999 C CA . MET A 1 242 ? 17.451 3.014 25.124 1.00 12.81 242 MET A CA 1
ATOM 2000 C C . MET A 1 242 ? 16.911 1.657 24.688 1.00 11.89 242 MET A C 1
ATOM 2001 O O . MET A 1 242 ? 17.516 0.609 24.952 1.00 12.82 242 MET A O 1
ATOM 2006 N N . ILE A 1 243 ? 15.725 1.702 24.053 1.00 12.21 243 ILE A N 1
ATOM 2007 C CA . ILE A 1 243 ? 14.998 0.532 23.588 1.00 11.52 243 ILE A CA 1
ATOM 2008 C C . ILE A 1 243 ? 14.423 0.872 22.213 1.00 10.62 243 ILE A C 1
ATOM 2009 O O . ILE A 1 243 ? 14.223 2.046 21.878 1.00 11.69 243 ILE A O 1
ATOM 2014 N N . ASN A 1 244 ? 14.071 -0.171 21.442 1.00 10.20 244 ASN A N 1
ATOM 2015 C CA . ASN A 1 244 ? 13.348 0.027 20.188 1.00 10.20 244 ASN A CA 1
ATOM 2016 C C . ASN A 1 244 ? 14.087 1.017 19.281 1.00 10.30 244 ASN A C 1
ATOM 2017 O O . ASN A 1 244 ? 13.481 1.830 18.592 1.00 10.32 244 ASN A O 1
ATOM 2022 N N . ASN A 1 245 ? 15.423 0.854 19.205 1.00 9.82 245 ASN A N 1
ATOM 2023 C CA . ASN A 1 245 ? 16.269 1.774 18.454 1.00 9.55 245 ASN A CA 1
ATOM 2024 C C . ASN A 1 245 ? 16.522 1.210 17.062 1.00 8.81 245 ASN A C 1
ATOM 2025 O O . ASN A 1 245 ? 17.674 1.052 16.641 1.00 10.79 245 ASN A O 1
ATOM 2030 N N . PHE A 1 246 ? 15.455 0.917 16.340 1.00 8.85 246 PHE A N 1
ATOM 2031 C CA . PHE A 1 246 ? 15.486 0.401 14.971 1.00 8.71 246 PHE A CA 1
ATOM 2032 C C . PHE A 1 246 ? 14.515 1.238 14.163 1.00 8.23 246 PHE A C 1
ATOM 2033 O O . PHE A 1 246 ? 13.501 1.698 14.701 1.00 9.18 246 PHE A O 1
ATOM 2041 N N . ARG A 1 247 ? 14.780 1.352 12.863 1.00 7.91 247 ARG A N 1
ATOM 2042 C CA . ARG A 1 247 ? 13.851 2.055 11.961 1.00 7.97 247 ARG A CA 1
ATOM 2043 C C . ARG A 1 247 ? 12.861 1.043 11.404 1.00 7.50 247 ARG A C 1
ATOM 2044 O O . ARG A 1 247 ? 13.241 -0.093 11.124 1.00 8.24 247 ARG A O 1
ATOM 2052 N N . GLN A 1 248 ? 11.604 1.449 11.205 1.00 7.91 248 GLN A N 1
ATOM 2053 C CA . GLN A 1 248 ? 10.661 0.623 10.481 1.00 7.66 248 GLN A CA 1
ATOM 2054 C C . GLN A 1 248 ? 11.138 0.341 9.057 1.00 7.59 248 GLN A C 1
ATOM 2055 O O . GLN A 1 248 ? 11.835 1.156 8.439 1.00 8.28 248 GLN A O 1
ATOM 2061 N N . VAL A 1 249 ? 10.715 -0.794 8.498 1.00 7.99 249 VAL A N 1
ATOM 2062 C CA A VAL A 1 249 ? 11.100 -1.087 7.124 0.50 8.19 249 VAL A CA 1
ATOM 2063 C CA B VAL A 1 249 ? 11.061 -1.129 7.128 0.50 8.79 249 VAL A CA 1
ATOM 2064 C C . VAL A 1 249 ? 10.441 -0.112 6.176 1.00 8.01 249 VAL A C 1
ATOM 2065 O O . VAL A 1 249 ? 9.319 0.418 6.388 1.00 8.60 249 VAL A O 1
ATOM 2072 N N . GLN A 1 250 ? 11.161 0.119 5.085 1.00 8.44 250 GLN A N 1
ATOM 2073 C CA . GLN A 1 250 ? 10.801 1.086 4.049 1.00 9.06 250 GLN A CA 1
ATOM 2074 C C . GLN A 1 250 ? 10.181 0.371 2.851 1.00 9.40 250 GLN A C 1
ATOM 2075 O O . GLN A 1 250 ? 10.544 -0.771 2.547 1.00 11.77 250 GLN A O 1
ATOM 2081 N N . LYS A 1 251 ? 9.335 1.095 2.109 1.00 10.72 251 LYS A N 1
ATOM 2082 C CA . LYS A 1 251 ? 8.887 0.560 0.832 1.00 11.53 251 LYS A CA 1
ATOM 2083 C C . LYS A 1 251 ? 10.080 0.323 -0.077 1.00 11.31 251 LYS A C 1
ATOM 2084 O O . LYS A 1 251 ? 11.030 1.113 -0.061 1.00 11.76 251 LYS A O 1
ATOM 2090 N N . PHE A 1 252 ? 10.024 -0.745 -0.885 1.00 12.81 252 PHE A N 1
ATOM 2091 C CA . PHE A 1 252 ? 11.122 -1.137 -1.760 1.00 14.47 252 PHE A CA 1
ATOM 2092 C C . PHE A 1 252 ? 10.447 -1.731 -3.022 1.00 21.71 252 PHE A C 1
ATOM 2093 O O . PHE A 1 252 ? 10.161 -2.928 -3.023 1.00 27.33 252 PHE A O 1
ATOM 2101 N N . ASP A 1 253 ? 10.021 -0.913 -4.004 1.00 31.25 253 ASP A N 1
ATOM 2102 C CA . ASP A 1 253 ? 9.286 -1.323 -5.225 1.00 25.80 253 ASP A CA 1
ATOM 2103 C C . ASP A 1 253 ? 10.150 -1.279 -6.476 1.00 23.48 253 ASP A C 1
ATOM 2104 O O . ASP A 1 253 ? 10.979 -0.396 -6.664 1.00 25.58 253 ASP A O 1
ATOM 2109 N N . GLU A 1 254 ? 9.917 -2.298 -7.316 1.00 24.03 254 GLU A N 1
ATOM 2110 C CA . GLU A 1 254 ? 10.544 -2.445 -8.620 1.00 26.33 254 GLU A CA 1
ATOM 2111 C C . GLU A 1 254 ? 12.046 -2.628 -8.445 1.00 26.51 254 GLU A C 1
ATOM 2112 O O . GLU A 1 254 ? 12.824 -2.209 -9.284 1.00 30.16 254 GLU A O 1
ATOM 2118 N N A ARG A 1 255 ? 12.444 -3.323 -7.388 0.50 25.35 255 ARG A N 1
ATOM 2119 N N B ARG A 1 255 ? 12.429 -3.273 -7.324 0.50 23.85 255 ARG A N 1
ATOM 2120 C CA A ARG A 1 255 ? 13.856 -3.638 -7.353 0.50 27.32 255 ARG A CA 1
ATOM 2121 C CA B ARG A 1 255 ? 13.825 -3.475 -6.942 0.50 16.50 255 ARG A CA 1
ATOM 2122 C C A ARG A 1 255 ? 14.044 -5.106 -7.048 0.50 27.76 255 ARG A C 1
ATOM 2123 C C B ARG A 1 255 ? 14.090 -4.913 -6.500 0.50 18.21 255 ARG A C 1
ATOM 2124 O O A ARG A 1 255 ? 13.096 -5.908 -7.051 0.50 31.65 255 ARG A O 1
ATOM 2125 O O B ARG A 1 255 ? 13.213 -5.591 -5.965 0.50 19.52 255 ARG A O 1
ATOM 2140 N N . LEU A 1 256 ? 15.313 -5.384 -6.765 1.00 20.47 256 LEU A N 1
ATOM 2141 C CA . LEU A 1 256 ? 15.718 -6.709 -6.333 1.00 21.22 256 LEU A CA 1
ATOM 2142 C C . LEU A 1 256 ? 16.718 -6.603 -5.176 1.00 20.03 256 LEU A C 1
ATOM 2143 O O . LEU A 1 256 ? 17.435 -5.632 -5.035 1.00 20.49 256 LEU A O 1
ATOM 2148 N N . VAL A 1 257 ? 16.686 -7.604 -4.319 1.00 18.53 257 VAL A N 1
ATOM 2149 C CA . VAL A 1 257 ? 17.821 -7.866 -3.461 1.00 18.29 257 VAL A CA 1
ATOM 2150 C C . VAL A 1 257 ? 18.566 -9.051 -4.056 1.00 15.41 257 VAL A C 1
ATOM 2151 O O . VAL A 1 257 ? 17.998 -10.112 -4.327 1.00 18.01 257 VAL A O 1
ATOM 2155 N N . TYR A 1 258 ? 19.850 -8.870 -4.206 1.00 13.97 258 TYR A N 1
ATOM 2156 C CA . TYR A 1 258 ? 20.637 -9.913 -4.814 1.00 14.19 258 TYR A CA 1
ATOM 2157 C C . TYR A 1 258 ? 21.136 -10.846 -3.732 1.00 13.10 258 TYR A C 1
ATOM 2158 O O . TYR A 1 258 ? 21.444 -10.418 -2.646 1.00 15.14 258 TYR A O 1
ATOM 2167 N N . THR A 1 259 ? 21.232 -12.133 -4.054 1.00 13.14 259 THR A N 1
ATOM 2168 C CA . THR A 1 259 ? 21.694 -13.118 -3.100 1.00 13.39 259 THR A CA 1
ATOM 2169 C C . THR A 1 259 ? 22.905 -13.828 -3.665 1.00 12.49 259 THR A C 1
ATOM 2170 O O . THR A 1 259 ? 22.997 -14.110 -4.871 1.00 14.51 259 THR A O 1
ATOM 2174 N N . SER A 1 260 ? 23.824 -14.160 -2.767 1.00 12.29 260 SER A N 1
ATOM 2175 C CA . SER A 1 260 ? 24.997 -14.897 -3.160 1.00 14.33 260 SER A CA 1
ATOM 2176 C C . SER A 1 260 ? 24.725 -16.398 -3.252 1.00 15.19 260 SER A C 1
ATOM 2177 O O . SER A 1 260 ? 25.619 -17.185 -3.596 1.00 18.52 260 SER A O 1
ATOM 2180 N N . PHE A 1 261 ? 23.546 -16.817 -2.785 1.00 15.42 261 PHE A N 1
ATOM 2181 C CA . PHE A 1 261 ? 23.130 -18.198 -2.680 1.00 18.05 261 PHE A CA 1
ATOM 2182 C C . PHE A 1 261 ? 21.914 -18.345 -3.578 1.00 20.82 261 PHE A C 1
ATOM 2183 O O . PHE A 1 261 ? 21.075 -17.463 -3.710 1.00 21.07 261 PHE A O 1
ATOM 2191 N N . SER A 1 262 ? 21.740 -19.553 -4.104 1.00 26.62 262 SER A N 1
ATOM 2192 C CA . SER A 1 262 ? 20.504 -19.763 -4.834 1.00 31.55 262 SER A CA 1
ATOM 2193 C C . SER A 1 262 ? 19.708 -20.814 -4.063 1.00 29.54 262 SER A C 1
ATOM 2194 O O . SER A 1 262 ? 18.472 -20.754 -3.993 1.00 44.68 262 SER A O 1
ATOM 2197 N N . GLN A 1 263 ? 20.428 -21.769 -3.450 1.00 21.24 263 GLN A N 1
ATOM 2198 C CA . GLN A 1 263 ? 19.662 -22.845 -2.858 1.00 25.11 263 GLN A CA 1
ATOM 2199 C C . GLN A 1 263 ? 19.069 -22.353 -1.543 1.00 25.52 263 GLN A C 1
ATOM 2200 O O . GLN A 1 263 ? 19.503 -21.333 -1.032 1.00 30.57 263 GLN A O 1
ATOM 2207 N N . LYS B 1 3 ? -1.168 17.524 -1.899 1.00 47.77 3 LYS B N 1
ATOM 2208 C CA . LYS B 1 3 ? -0.232 16.901 -2.874 1.00 38.43 3 LYS B CA 1
ATOM 2209 C C . LYS B 1 3 ? 0.483 15.711 -2.234 1.00 26.28 3 LYS B C 1
ATOM 2210 O O . LYS B 1 3 ? 1.346 15.153 -2.916 1.00 29.09 3 LYS B O 1
ATOM 2216 N N . TRP B 1 4 ? 0.104 15.310 -0.990 1.00 17.47 4 TRP B N 1
ATOM 2217 C CA . TRP B 1 4 ? 0.720 14.146 -0.379 1.00 13.89 4 TRP B CA 1
ATOM 2218 C C . TRP B 1 4 ? 0.461 12.936 -1.255 1.00 12.67 4 TRP B C 1
ATOM 2219 O O . TRP B 1 4 ? -0.563 12.881 -1.931 1.00 14.01 4 TRP B O 1
ATOM 2230 N N . THR B 1 5 ? 1.418 12.015 -1.223 1.00 11.72 5 THR B N 1
ATOM 2231 C CA . THR B 1 5 ? 1.377 10.804 -2.050 1.00 11.76 5 THR B CA 1
ATOM 2232 C C . THR B 1 5 ? 1.899 9.623 -1.231 1.00 10.75 5 THR B C 1
ATOM 2233 O O . THR B 1 5 ? 2.238 9.774 -0.052 1.00 11.31 5 THR B O 1
ATOM 2237 N N . TYR B 1 6 ? 2.025 8.469 -1.886 1.00 11.87 6 TYR B N 1
ATOM 2238 C CA . TYR B 1 6 ? 2.656 7.301 -1.327 1.00 11.31 6 TYR B CA 1
ATOM 2239 C C . TYR B 1 6 ? 4.016 7.005 -1.956 1.00 11.52 6 TYR B C 1
ATOM 2240 O O . TYR B 1 6 ? 4.582 5.941 -1.680 1.00 12.82 6 TYR B O 1
ATOM 2249 N N . PHE B 1 7 ? 4.551 7.922 -2.760 1.00 13.27 7 PHE B N 1
ATOM 2250 C CA . PHE B 1 7 ? 5.790 7.616 -3.452 1.00 15.95 7 PHE B CA 1
ATOM 2251 C C . PHE B 1 7 ? 6.474 8.921 -3.818 1.00 16.40 7 PHE B C 1
ATOM 2252 O O . PHE B 1 7 ? 5.860 9.733 -4.484 1.00 16.77 7 PHE B O 1
ATOM 2260 N N . GLY B 1 8 ? 7.766 9.052 -3.531 1.00 17.83 8 GLY B N 1
ATOM 2261 C CA . GLY B 1 8 ? 8.559 10.205 -3.960 1.00 20.55 8 GLY B CA 1
ATOM 2262 C C . GLY B 1 8 ? 8.587 11.280 -2.879 1.00 19.53 8 GLY B C 1
ATOM 2263 O O . GLY B 1 8 ? 8.339 11.015 -1.699 1.00 18.90 8 GLY B O 1
ATOM 2264 N N A PRO B 1 9 ? 8.863 12.556 -3.215 0.50 20.89 9 PRO B N 1
ATOM 2265 N N B PRO B 1 9 ? 8.986 12.501 -3.316 0.50 22.79 9 PRO B N 1
ATOM 2266 C CA A PRO B 1 9 ? 9.189 13.548 -2.188 0.50 20.51 9 PRO B CA 1
ATOM 2267 C CA B PRO B 1 9 ? 9.153 13.661 -2.452 0.50 22.53 9 PRO B CA 1
ATOM 2268 C C A PRO B 1 9 ? 7.994 13.966 -1.342 0.50 18.27 9 PRO B C 1
ATOM 2269 C C B PRO B 1 9 ? 8.090 13.757 -1.374 0.50 20.74 9 PRO B C 1
ATOM 2270 O O A PRO B 1 9 ? 8.137 14.628 -0.318 0.50 15.31 9 PRO B O 1
ATOM 2271 O O B PRO B 1 9 ? 8.496 13.967 -0.220 0.50 17.25 9 PRO B O 1
ATOM 2278 N N . ASP B 1 10 ? 6.809 13.587 -1.796 1.00 16.88 10 ASP B N 1
ATOM 2279 C CA . ASP B 1 10 ? 5.638 13.840 -0.975 1.00 17.23 10 ASP B CA 1
ATOM 2280 C C . ASP B 1 10 ? 5.100 12.591 -0.319 1.00 13.64 10 ASP B C 1
ATOM 2281 O O . ASP B 1 10 ? 3.984 12.636 0.177 1.00 13.80 10 ASP B O 1
ATOM 2286 N N . GLY B 1 11 ? 5.899 11.515 -0.318 1.00 13.59 11 GLY B N 1
ATOM 2287 C CA . GLY B 1 11 ? 5.487 10.255 0.287 1.00 11.23 11 GLY B CA 1
ATOM 2288 C C . GLY B 1 11 ? 5.537 10.268 1.814 1.00 9.21 11 GLY B C 1
ATOM 2289 O O . GLY B 1 11 ? 5.773 11.285 2.459 1.00 9.30 11 GLY B O 1
ATOM 2290 N N . GLU B 1 12 ? 5.317 9.068 2.378 1.00 8.81 12 GLU B N 1
ATOM 2291 C CA . GLU B 1 12 ? 4.876 8.987 3.763 1.00 8.06 12 GLU B CA 1
ATOM 2292 C C . GLU B 1 12 ? 5.936 9.445 4.757 1.00 7.84 12 GLU B C 1
ATOM 2293 O O . GLU B 1 12 ? 5.568 9.892 5.855 1.00 8.60 12 GLU B O 1
ATOM 2299 N N . ASN B 1 13 ? 7.239 9.358 4.434 1.00 8.37 13 ASN B N 1
ATOM 2300 C CA . ASN B 1 13 ? 8.235 9.840 5.392 1.00 8.52 13 ASN B CA 1
ATOM 2301 C C . ASN B 1 13 ? 8.259 11.364 5.456 1.00 8.76 13 ASN B C 1
ATOM 2302 O O . ASN B 1 13 ? 8.885 11.927 6.346 1.00 9.65 13 ASN B O 1
ATOM 2307 N N . SER B 1 14 ? 7.585 12.037 4.514 1.00 8.23 14 SER B N 1
ATOM 2308 C CA . SER B 1 14 ? 7.501 13.482 4.420 1.00 8.38 14 SER B CA 1
ATOM 2309 C C . SER B 1 14 ? 6.167 14.044 4.886 1.00 8.41 14 SER B C 1
ATOM 2310 O O . SER B 1 14 ? 6.036 15.269 5.021 1.00 9.34 14 SER B O 1
ATOM 2313 N N . TRP B 1 15 ? 5.150 13.217 5.157 1.00 8.65 15 TRP B N 1
ATOM 2314 C CA . TRP B 1 15 ? 3.830 13.738 5.536 1.00 8.29 15 TRP B CA 1
ATOM 2315 C C . TRP B 1 15 ? 3.903 14.655 6.746 1.00 8.50 15 TRP B C 1
ATOM 2316 O O . TRP B 1 15 ? 3.214 15.676 6.791 1.00 9.43 15 TRP B O 1
ATOM 2327 N N . SER B 1 16 ? 4.753 14.331 7.702 1.00 9.08 16 SER B N 1
ATOM 2328 C CA A SER B 1 16 ? 4.825 15.112 8.933 0.50 9.17 16 SER B CA 1
ATOM 2329 C CA B SER B 1 16 ? 4.823 15.101 8.933 0.50 9.56 16 SER B CA 1
ATOM 2330 C C . SER B 1 16 ? 5.297 16.538 8.696 1.00 9.24 16 SER B C 1
ATOM 2331 O O . SER B 1 16 ? 5.114 17.390 9.570 1.00 10.55 16 SER B O 1
ATOM 2336 N N . LYS B 1 17 ? 5.929 16.831 7.545 1.00 9.47 17 LYS B N 1
ATOM 2337 C CA . LYS B 1 17 ? 6.370 18.186 7.244 1.00 10.28 17 LYS B CA 1
ATOM 2338 C C . LYS B 1 17 ? 5.182 19.153 7.152 1.00 9.98 17 LYS B C 1
ATOM 2339 O O . LYS B 1 17 ? 5.328 20.352 7.444 1.00 11.82 17 LYS B O 1
ATOM 2345 N N . LYS B 1 18 ? 4.045 18.657 6.658 1.00 10.39 18 LYS B N 1
ATOM 2346 C CA . LYS B 1 18 ? 2.833 19.458 6.456 1.00 10.34 18 LYS B CA 1
ATOM 2347 C C . LYS B 1 18 ? 1.730 19.079 7.427 1.00 10.61 18 LYS B C 1
ATOM 2348 O O . LYS B 1 18 ? 0.845 19.909 7.639 1.00 12.58 18 LYS B O 1
ATOM 2354 N N . TYR B 1 19 ? 1.775 17.889 8.006 1.00 9.46 19 TYR B N 1
ATOM 2355 C CA . TYR B 1 19 ? 0.693 17.318 8.799 1.00 9.95 19 TYR B CA 1
ATOM 2356 C C . TYR B 1 19 ? 1.312 16.808 10.090 1.00 10.02 19 TYR B C 1
ATOM 2357 O O . TYR B 1 19 ? 1.729 15.657 10.188 1.00 10.44 19 TYR B O 1
ATOM 2366 N N . PRO B 1 20 ? 1.448 17.684 11.108 1.00 11.15 20 PRO B N 1
ATOM 2367 C CA . PRO B 1 20 ? 2.217 17.311 12.277 1.00 12.48 20 PRO B CA 1
ATOM 2368 C C . PRO B 1 20 ? 1.752 16.030 12.960 1.00 10.73 20 PRO B C 1
ATOM 2369 O O . PRO B 1 20 ? 2.589 15.335 13.549 1.00 11.21 20 PRO B O 1
ATOM 2373 N N . SER B 1 21 ? 0.455 15.735 12.959 1.00 10.06 21 SER B N 1
ATOM 2374 C CA . SER B 1 21 ? 0.026 14.536 13.663 1.00 10.70 21 SER B CA 1
ATOM 2375 C C . SER B 1 21 ? 0.604 13.275 13.040 1.00 9.27 21 SER B C 1
ATOM 2376 O O . SER B 1 21 ? 0.617 12.245 13.711 1.00 9.90 21 SER B O 1
ATOM 2379 N N . CYS B 1 22 ? 1.034 13.309 11.774 1.00 9.26 22 CYS B N 1
ATOM 2380 C CA . CYS B 1 22 ? 1.612 12.124 11.150 1.00 8.95 22 CYS B CA 1
ATOM 2381 C C . CYS B 1 22 ? 2.939 11.750 11.781 1.00 9.33 22 CYS B C 1
ATOM 2382 O O . CYS B 1 22 ? 3.384 10.627 11.587 1.00 10.20 22 CYS B O 1
ATOM 2385 N N . GLY B 1 23 ? 3.554 12.682 12.521 1.00 10.24 23 GLY B N 1
ATOM 2386 C CA . GLY B 1 23 ? 4.725 12.438 13.316 1.00 11.30 23 GLY B CA 1
ATOM 2387 C C . GLY B 1 23 ? 4.468 12.317 14.808 1.00 11.92 23 GLY B C 1
ATOM 2388 O O . GLY B 1 23 ? 5.407 12.310 15.607 1.00 13.46 23 GLY B O 1
ATOM 2389 N N . GLY B 1 24 ? 3.200 12.240 15.180 1.00 11.59 24 GLY B N 1
ATOM 2390 C CA . GLY B 1 24 ? 2.805 12.182 16.576 1.00 12.97 24 GLY B CA 1
ATOM 2391 C C . GLY B 1 24 ? 2.619 10.754 17.049 1.00 14.36 24 GLY B C 1
ATOM 2392 O O . GLY B 1 24 ? 3.064 9.768 16.456 1.00 15.96 24 GLY B O 1
ATOM 2393 N N . LEU B 1 25 ? 1.950 10.661 18.185 1.00 16.51 25 LEU B N 1
ATOM 2394 C CA . LEU B 1 25 ? 1.704 9.368 18.796 1.00 18.73 25 LEU B CA 1
ATOM 2395 C C . LEU B 1 25 ? 0.450 8.710 18.181 1.00 15.15 25 LEU B C 1
ATOM 2396 O O . LEU B 1 25 ? -0.343 9.292 17.417 1.00 13.92 25 LEU B O 1
ATOM 2401 N N . LEU B 1 26 ? 0.292 7.429 18.543 1.00 15.69 26 LEU B N 1
ATOM 2402 C CA . LEU B 1 26 ? -0.889 6.628 18.305 1.00 15.59 26 LEU B CA 1
ATOM 2403 C C . LEU B 1 26 ? -1.131 6.420 16.823 1.00 11.59 26 LEU B C 1
ATOM 2404 O O . LEU B 1 26 ? -2.290 6.329 16.389 1.00 12.43 26 LEU B O 1
ATOM 2409 N N . GLN B 1 27 ? -0.066 6.290 16.018 1.00 10.60 27 GLN B N 1
ATOM 2410 C CA . GLN B 1 27 ? -0.289 6.157 14.587 1.00 8.99 27 GLN B CA 1
ATOM 2411 C C . GLN B 1 27 ? -0.655 4.747 14.160 1.00 8.59 27 GLN B C 1
ATOM 2412 O O . GLN B 1 27 ? -0.216 3.736 14.729 1.00 10.23 27 GLN B O 1
ATOM 2418 N N . SER B 1 28 ? -1.404 4.691 13.075 1.00 7.93 28 SER B N 1
ATOM 2419 C CA . SER B 1 28 ? -1.818 3.482 12.384 1.00 7.75 28 SER B CA 1
ATOM 2420 C C . SER B 1 28 ? -1.265 3.489 10.971 1.00 7.48 28 SER B C 1
ATOM 2421 O O . SER B 1 28 ? -0.971 4.556 10.430 1.00 8.16 28 SER B O 1
ATOM 2424 N N . PRO B 1 29 ? -1.143 2.325 10.306 1.00 7.50 29 PRO B N 1
ATOM 2425 C CA . PRO B 1 29 ? -1.494 0.982 10.783 1.00 7.38 29 PRO B CA 1
ATOM 2426 C C . PRO B 1 29 ? -0.360 0.390 11.594 1.00 7.46 29 PRO B C 1
ATOM 2427 O O . PRO B 1 29 ? 0.696 1.003 11.800 1.00 8.01 29 PRO B O 1
ATOM 2431 N N . ILE B 1 30 ? -0.567 -0.872 12.036 1.00 7.92 30 ILE B N 1
ATOM 2432 C CA . ILE B 1 30 ? 0.395 -1.585 12.867 1.00 7.75 30 ILE B CA 1
ATOM 2433 C C . ILE B 1 30 ? 0.421 -3.041 12.413 1.00 7.74 30 ILE B C 1
ATOM 2434 O O . ILE B 1 30 ? -0.477 -3.545 11.728 1.00 8.23 30 ILE B O 1
ATOM 2439 N N . ASP B 1 31 ? 1.499 -3.702 12.844 1.00 8.05 31 ASP B N 1
ATOM 2440 C CA . ASP B 1 31 ? 1.641 -5.130 12.702 1.00 8.70 31 ASP B CA 1
ATOM 2441 C C . ASP B 1 31 ? 1.008 -5.834 13.877 1.00 8.87 31 ASP B C 1
ATOM 2442 O O . ASP B 1 31 ? 1.375 -5.605 15.032 1.00 11.67 31 ASP B O 1
ATOM 2447 N N . LEU B 1 32 ? 0.100 -6.739 13.587 1.00 9.89 32 LEU B N 1
ATOM 2448 C CA . LEU B 1 32 ? -0.593 -7.491 14.634 1.00 11.61 32 LEU B CA 1
ATOM 2449 C C . LEU B 1 32 ? 0.212 -8.749 14.888 1.00 12.27 32 LEU B C 1
ATOM 2450 O O . LEU B 1 32 ? 0.254 -9.614 14.049 1.00 13.86 32 LEU B O 1
ATOM 2455 N N . HIS B 1 33 ? 0.879 -8.869 16.045 1.00 12.16 33 HIS B N 1
ATOM 2456 C CA . HIS B 1 33 ? 1.736 -10.025 16.345 1.00 12.24 33 HIS B CA 1
ATOM 2457 C C . HIS B 1 33 ? 1.595 -10.332 17.825 1.00 11.86 33 HIS B C 1
ATOM 2458 O O . HIS B 1 33 ? 1.238 -9.480 18.627 1.00 12.36 33 HIS B O 1
ATOM 2465 N N . SER B 1 34 ? 1.957 -11.564 18.184 1.00 12.82 34 SER B N 1
ATOM 2466 C CA . SER B 1 34 ? 1.588 -12.131 19.480 1.00 13.63 34 SER B CA 1
ATOM 2467 C C . SER B 1 34 ? 2.038 -11.281 20.666 1.00 13.45 34 SER B C 1
ATOM 2468 O O . SER B 1 34 ? 1.297 -11.180 21.644 1.00 13.35 34 SER B O 1
ATOM 2471 N N . ASP B 1 35 ? 3.258 -10.698 20.631 1.00 13.08 35 ASP B N 1
ATOM 2472 C CA . ASP B 1 35 ? 3.808 -10.031 21.804 1.00 13.71 35 ASP B CA 1
ATOM 2473 C C . ASP B 1 35 ? 2.932 -8.890 22.277 1.00 13.99 35 ASP B C 1
ATOM 2474 O O . ASP B 1 35 ? 3.038 -8.505 23.435 1.00 17.02 35 ASP B O 1
ATOM 2479 N N . ILE B 1 36 ? 2.126 -8.295 21.385 1.00 13.33 36 ILE B N 1
ATOM 2480 C CA . ILE B 1 36 ? 1.371 -7.105 21.749 1.00 14.28 36 ILE B CA 1
ATOM 2481 C C . ILE B 1 36 ? -0.129 -7.379 21.785 1.00 13.66 36 ILE B C 1
ATOM 2482 O O . ILE B 1 36 ? -0.897 -6.439 21.954 1.00 15.17 36 ILE B O 1
ATOM 2487 N N . LEU B 1 37 ? -0.545 -8.656 21.675 1.00 13.43 37 LEU B N 1
ATOM 2488 C CA . LEU B 1 37 ? -1.973 -9.033 21.703 1.00 13.10 37 LEU B CA 1
ATOM 2489 C C . LEU B 1 37 ? -2.355 -9.411 23.120 1.00 13.70 37 LEU B C 1
ATOM 2490 O O . LEU B 1 37 ? -1.638 -10.158 23.795 1.00 16.24 37 LEU B O 1
ATOM 2495 N N . GLN B 1 38 ? -3.567 -9.015 23.512 1.00 12.79 38 GLN B N 1
ATOM 2496 C CA . GLN B 1 38 ? -4.094 -9.478 24.781 1.00 13.91 38 GLN B CA 1
ATOM 2497 C C . GLN B 1 38 ? -5.592 -9.672 24.687 1.00 12.21 38 GLN B C 1
ATOM 2498 O O . GLN B 1 38 ? -6.318 -8.773 24.265 1.00 12.13 38 GLN B O 1
ATOM 2504 N N . TYR B 1 39 ? -6.045 -10.837 25.121 1.00 12.24 39 TYR B N 1
ATOM 2505 C CA . TYR B 1 39 ? -7.479 -11.101 25.097 1.00 12.12 39 TYR B CA 1
ATOM 2506 C C . TYR B 1 39 ? -8.191 -10.153 26.054 1.00 11.44 39 TYR B C 1
ATOM 2507 O O . TYR B 1 39 ? -7.785 -9.931 27.183 1.00 13.04 39 TYR B O 1
ATOM 2516 N N . ASP B 1 40 ? -9.362 -9.692 25.612 1.00 11.22 40 ASP B N 1
ATOM 2517 C CA . ASP B 1 40 ? -10.233 -8.863 26.426 1.00 12.02 40 ASP B CA 1
ATOM 2518 C C . ASP B 1 40 ? -11.652 -9.380 26.290 1.00 11.65 40 ASP B C 1
ATOM 2519 O O . ASP B 1 40 ? -12.315 -9.162 25.274 1.00 11.75 40 ASP B O 1
ATOM 2524 N N . ALA B 1 41 ? -12.161 -10.026 27.350 1.00 12.58 41 ALA B N 1
ATOM 2525 C CA . ALA B 1 41 ? -13.488 -10.619 27.304 1.00 14.23 41 ALA B CA 1
ATOM 2526 C C . ALA B 1 41 ? -14.617 -9.588 27.210 1.00 14.21 41 ALA B C 1
ATOM 2527 O O . ALA B 1 41 ? -15.759 -9.952 26.882 1.00 17.04 41 ALA B O 1
ATOM 2529 N N A SER B 1 42 ? -14.330 -8.309 27.506 0.50 13.82 42 SER B N 1
ATOM 2530 N N B SER B 1 42 ? -14.278 -8.319 27.417 0.50 13.96 42 SER B N 1
ATOM 2531 C CA A SER B 1 42 ? -15.350 -7.278 27.330 0.50 15.25 42 SER B CA 1
ATOM 2532 C CA B SER B 1 42 ? -15.290 -7.289 27.317 0.50 14.16 42 SER B CA 1
ATOM 2533 C C A SER B 1 42 ? -15.667 -6.924 25.875 0.50 12.41 42 SER B C 1
ATOM 2534 C C B SER B 1 42 ? -15.499 -6.753 25.904 0.50 13.47 42 SER B C 1
ATOM 2535 O O A SER B 1 42 ? -16.639 -6.199 25.603 0.50 12.68 42 SER B O 1
ATOM 2536 O O B SER B 1 42 ? -16.242 -5.788 25.691 0.50 13.78 42 SER B O 1
ATOM 2541 N N . LEU B 1 43 ? -14.814 -7.366 24.945 1.00 12.26 43 LEU B N 1
ATOM 2542 C CA . LEU B 1 43 ? -14.995 -7.023 23.536 1.00 11.41 43 LEU B CA 1
ATOM 2543 C C . LEU B 1 43 ? -16.073 -7.911 22.953 1.00 11.07 43 LEU B C 1
ATOM 2544 O O . LEU B 1 43 ? -15.857 -8.926 22.305 1.00 12.55 43 LEU B O 1
ATOM 2549 N N . THR B 1 44 ? -17.310 -7.487 23.205 1.00 12.25 44 THR B N 1
ATOM 2550 C CA . THR B 1 44 ? -18.497 -8.206 22.792 1.00 13.73 44 THR B CA 1
ATOM 2551 C C . THR B 1 44 ? -18.791 -7.912 21.315 1.00 11.74 44 THR B C 1
ATOM 2552 O O . THR B 1 44 ? -18.210 -7.020 20.676 1.00 11.83 44 THR B O 1
ATOM 2556 N N . PRO B 1 45 ? -19.722 -8.642 20.690 1.00 12.48 45 PRO B N 1
ATOM 2557 C CA . PRO B 1 45 ? -19.927 -8.448 19.259 1.00 13.16 45 PRO B CA 1
ATOM 2558 C C . PRO B 1 45 ? -20.518 -7.097 18.935 1.00 12.38 45 PRO B C 1
ATOM 2559 O O . PRO B 1 45 ? -21.375 -6.583 19.651 1.00 15.37 45 PRO B O 1
ATOM 2563 N N . LEU B 1 46 ? -20.065 -6.543 17.813 1.00 12.17 46 LEU B N 1
ATOM 2564 C CA . LEU B 1 46 ? -20.711 -5.358 17.295 1.00 12.48 46 LEU B CA 1
ATOM 2565 C C . LEU B 1 46 ? -22.023 -5.748 16.632 1.00 14.30 46 LEU B C 1
ATOM 2566 O O . LEU B 1 46 ? -22.148 -6.841 16.095 1.00 15.63 46 LEU B O 1
ATOM 2571 N N . GLU B 1 47 ? -22.995 -4.842 16.616 1.00 17.56 47 GLU B N 1
ATOM 2572 C CA . GLU B 1 47 ? -24.164 -5.026 15.754 1.00 20.60 47 GLU B CA 1
ATOM 2573 C C . GLU B 1 47 ? -24.111 -4.013 14.613 1.00 16.68 47 GLU B C 1
ATOM 2574 O O . GLU B 1 47 ? -23.764 -2.841 14.871 1.00 18.84 47 GLU B O 1
ATOM 2580 N N . PHE B 1 48 ? -24.356 -4.535 13.394 1.00 17.69 48 PHE B N 1
ATOM 2581 C CA . PHE B 1 48 ? -24.346 -3.822 12.126 1.00 17.62 48 PHE B CA 1
ATOM 2582 C C . PHE B 1 48 ? -25.787 -3.472 11.759 1.00 18.51 48 PHE B C 1
ATOM 2583 O O . PHE B 1 48 ? -26.541 -4.398 11.462 1.00 24.86 48 PHE B O 1
ATOM 2591 N N . GLN B 1 49 ? -26.140 -2.178 11.858 1.00 16.95 49 GLN B N 1
ATOM 2592 C CA . GLN B 1 49 ? -27.533 -1.749 11.731 1.00 17.54 49 GLN B CA 1
ATOM 2593 C C . GLN B 1 49 ? -27.670 -0.900 10.467 1.00 13.51 49 GLN B C 1
ATOM 2594 O O . GLN B 1 49 ? -26.857 0.001 10.215 1.00 13.36 49 GLN B O 1
ATOM 2600 N N . GLY B 1 50 ? -28.641 -1.229 9.612 1.00 13.83 50 GLY B N 1
ATOM 2601 C CA . GLY B 1 50 ? -28.856 -0.452 8.395 1.00 13.68 50 GLY B CA 1
ATOM 2602 C C . GLY B 1 50 ? -27.758 -0.619 7.353 1.00 12.78 50 GLY B C 1
ATOM 2603 O O . GLY B 1 50 ? -27.620 0.209 6.482 1.00 14.14 50 GLY B O 1
ATOM 2604 N N . TYR B 1 51 ? -27.017 -1.729 7.423 1.00 11.75 51 TYR B N 1
ATOM 2605 C CA . TYR B 1 51 ? -26.017 -2.033 6.418 1.00 10.89 51 TYR B CA 1
ATOM 2606 C C . TYR B 1 51 ? -26.650 -2.543 5.132 1.00 10.72 51 TYR B C 1
ATOM 2607 O O . TYR B 1 51 ? -25.991 -2.549 4.085 1.00 10.99 51 TYR B O 1
ATOM 2616 N N . ASN B 1 52 ? -27.913 -3.011 5.184 1.00 11.80 52 ASN B N 1
ATOM 2617 C CA . ASN B 1 52 ? -28.563 -3.563 4.001 1.00 12.92 52 ASN B CA 1
ATOM 2618 C C . ASN B 1 52 ? -29.168 -2.419 3.187 1.00 12.86 52 ASN B C 1
ATOM 2619 O O . ASN B 1 52 ? -30.323 -2.032 3.392 1.00 16.22 52 ASN B O 1
ATOM 2624 N N . LEU B 1 53 ? -28.357 -1.794 2.324 1.00 11.44 53 LEU B N 1
ATOM 2625 C CA . LEU B 1 53 ? -28.788 -0.597 1.610 1.00 11.41 53 LEU B CA 1
ATOM 2626 C C . LEU B 1 53 ? -29.707 -1.035 0.461 1.00 10.91 53 LEU B C 1
ATOM 2627 O O . LEU B 1 53 ? -29.441 -2.017 -0.255 1.00 13.23 53 LEU B O 1
ATOM 2632 N N . SER B 1 54 ? -30.772 -0.252 0.258 1.00 11.67 54 SER B N 1
ATOM 2633 C CA . SER B 1 54 ? -31.732 -0.608 -0.788 1.00 13.34 54 SER B CA 1
ATOM 2634 C C . SER B 1 54 ? -31.090 -0.612 -2.183 1.00 12.35 54 SER B C 1
ATOM 2635 O O . SER B 1 54 ? -30.455 0.372 -2.573 1.00 11.75 54 SER B O 1
ATOM 2638 N N . ALA B 1 55 ? -31.334 -1.666 -2.976 1.00 13.03 55 ALA B N 1
ATOM 2639 C CA . ALA B 1 55 ? -30.835 -1.739 -4.348 1.00 13.70 55 ALA B CA 1
ATOM 2640 C C . ALA B 1 55 ? -31.516 -0.727 -5.249 1.00 13.13 55 ALA B C 1
ATOM 2641 O O . ALA B 1 55 ? -31.026 -0.497 -6.361 1.00 14.66 55 ALA B O 1
ATOM 2643 N N . ASN B 1 56 ? -32.636 -0.143 -4.774 1.00 12.22 56 ASN B N 1
ATOM 2644 C CA . ASN B 1 56 ? -33.333 0.859 -5.564 1.00 12.64 56 ASN B CA 1
ATOM 2645 C C . ASN B 1 56 ? -32.779 2.248 -5.292 1.00 11.97 56 ASN B C 1
ATOM 2646 O O . ASN B 1 56 ? -33.146 3.207 -5.989 1.00 15.62 56 ASN B O 1
ATOM 2651 N N . LYS B 1 57 ? -31.937 2.393 -4.268 1.00 11.40 57 LYS B N 1
ATOM 2652 C CA . LYS B 1 57 ? -31.236 3.634 -4.015 1.00 11.21 57 LYS B CA 1
ATOM 2653 C C . LYS B 1 57 ? -29.832 3.549 -4.626 1.00 10.39 57 LYS B C 1
ATOM 2654 O O . LYS B 1 57 ? -29.380 2.475 -5.066 1.00 11.87 57 LYS B O 1
ATOM 2660 N N . GLN B 1 58 ? -29.153 4.680 -4.647 1.00 11.02 58 GLN B N 1
ATOM 2661 C CA . GLN B 1 58 ? -27.812 4.720 -5.211 1.00 10.65 58 GLN B CA 1
ATOM 2662 C C . GLN B 1 58 ? -26.915 5.587 -4.327 1.00 10.10 58 GLN B C 1
ATOM 2663 O O . GLN B 1 58 ? -27.368 6.559 -3.698 1.00 11.54 58 GLN B O 1
ATOM 2669 N N . PHE B 1 59 ? -25.627 5.244 -4.316 1.00 9.86 59 PHE B N 1
ATOM 2670 C CA . PHE B 1 59 ? -24.655 5.789 -3.394 1.00 9.57 59 PHE B CA 1
ATOM 2671 C C . PHE B 1 59 ? -23.447 6.250 -4.197 1.00 8.86 59 PHE B C 1
ATOM 2672 O O . PHE B 1 59 ? -23.031 5.614 -5.180 1.00 9.41 59 PHE B O 1
ATOM 2680 N N . LEU B 1 60 ? -22.900 7.388 -3.793 1.00 8.78 60 LEU B N 1
ATOM 2681 C CA . LEU B 1 60 ? -21.865 8.053 -4.595 1.00 9.20 60 LEU B CA 1
ATOM 2682 C C . LEU B 1 60 ? -20.495 7.425 -4.394 1.00 8.72 60 LEU B C 1
ATOM 2683 O O . LEU B 1 60 ? -20.003 7.364 -3.265 1.00 9.49 60 LEU B O 1
ATOM 2688 N N . LEU B 1 61 ? -19.880 7.052 -5.503 1.00 9.22 61 LEU B N 1
ATOM 2689 C CA . LEU B 1 61 ? -18.524 6.527 -5.574 1.00 9.25 61 LEU B CA 1
ATOM 2690 C C . LEU B 1 61 ? -17.622 7.655 -6.116 1.00 8.98 61 LEU B C 1
ATOM 2691 O O . LEU B 1 61 ? -17.945 8.220 -7.138 1.00 10.98 61 LEU B O 1
ATOM 2696 N N . THR B 1 62 ? -16.517 7.938 -5.438 1.00 8.67 62 THR B N 1
ATOM 2697 C CA . THR B 1 62 ? -15.642 9.041 -5.837 1.00 8.87 62 THR B CA 1
ATOM 2698 C C . THR B 1 62 ? -14.189 8.565 -5.831 1.00 8.57 62 THR B C 1
ATOM 2699 O O . THR B 1 62 ? -13.733 7.916 -4.882 1.00 9.64 62 THR B O 1
ATOM 2703 N N . ASN B 1 63 ? -13.443 8.950 -6.868 1.00 8.19 63 ASN B N 1
ATOM 2704 C CA . ASN B 1 63 ? -11.989 8.902 -6.860 1.00 8.51 63 ASN B CA 1
ATOM 2705 C C . ASN B 1 63 ? -11.518 10.221 -6.281 1.00 8.36 63 ASN B C 1
ATOM 2706 O O . ASN B 1 63 ? -11.731 11.297 -6.867 1.00 9.30 63 ASN B O 1
ATOM 2711 N N . ASN B 1 64 ? -10.935 10.199 -5.073 1.00 8.48 64 ASN B N 1
ATOM 2712 C CA . ASN B 1 64 ? -10.497 11.443 -4.418 1.00 9.33 64 ASN B CA 1
ATOM 2713 C C . ASN B 1 64 ? -8.999 11.728 -4.603 1.00 9.35 64 ASN B C 1
ATOM 2714 O O . ASN B 1 64 ? -8.471 12.601 -3.940 1.00 10.79 64 ASN B O 1
ATOM 2719 N N . GLY B 1 65 ? -8.360 10.983 -5.530 1.00 9.15 65 GLY B N 1
ATOM 2720 C CA . GLY B 1 65 ? -6.937 11.206 -5.737 1.00 10.19 65 GLY B CA 1
ATOM 2721 C C . GLY B 1 65 ? -6.061 10.337 -4.853 1.00 9.34 65 GLY B C 1
ATOM 2722 O O . GLY B 1 65 ? -4.880 10.293 -5.127 1.00 11.27 65 GLY B O 1
ATOM 2723 N N . HIS B 1 66 ? -6.646 9.701 -3.836 1.00 8.83 66 HIS B N 1
ATOM 2724 C CA . HIS B 1 66 ? -5.868 8.879 -2.910 1.00 9.41 66 HIS B CA 1
ATOM 2725 C C . HIS B 1 66 ? -6.380 7.452 -2.811 1.00 8.68 66 HIS B C 1
ATOM 2726 O O . HIS B 1 66 ? -5.593 6.531 -2.606 1.00 9.71 66 HIS B O 1
ATOM 2733 N N A SER B 1 67 ? -7.704 7.275 -2.939 0.50 8.49 67 SER B N 1
ATOM 2734 N N B SER B 1 67 ? -7.712 7.278 -2.913 0.50 8.75 67 SER B N 1
ATOM 2735 C CA A SER B 1 67 ? -8.363 5.979 -2.927 0.50 7.88 67 SER B CA 1
ATOM 2736 C CA B SER B 1 67 ? -8.393 5.991 -2.929 0.50 8.93 67 SER B CA 1
ATOM 2737 C C A SER B 1 67 ? -9.659 6.169 -3.720 0.50 8.16 67 SER B C 1
ATOM 2738 C C B SER B 1 67 ? -9.642 6.163 -3.789 0.50 8.19 67 SER B C 1
ATOM 2739 O O A SER B 1 67 ? -9.932 7.235 -4.264 0.50 8.99 67 SER B O 1
ATOM 2740 O O B SER B 1 67 ? -9.886 7.218 -4.374 0.50 9.17 67 SER B O 1
ATOM 2745 N N . VAL B 1 68 ? -10.434 5.090 -3.783 1.00 8.73 68 VAL B N 1
ATOM 2746 C CA . VAL B 1 68 ? -11.812 5.160 -4.246 1.00 9.02 68 VAL B CA 1
ATOM 2747 C C . VAL B 1 68 ? -12.663 4.984 -3.005 1.00 8.09 68 VAL B C 1
ATOM 2748 O O . VAL B 1 68 ? -12.462 4.052 -2.222 1.00 8.67 68 VAL B O 1
ATOM 2752 N N . LYS B 1 69 ? -13.650 5.885 -2.833 1.00 8.32 69 LYS B N 1
ATOM 2753 C CA . LYS B 1 69 ? -14.533 5.845 -1.686 1.00 8.51 69 LYS B CA 1
ATOM 2754 C C . LYS B 1 69 ? -15.979 5.771 -2.128 1.00 8.14 69 LYS B C 1
ATOM 2755 O O . LYS B 1 69 ? -16.360 6.272 -3.173 1.00 9.89 69 LYS B O 1
ATOM 2761 N N . LEU B 1 70 ? -16.785 5.118 -1.287 1.00 8.05 70 LEU B N 1
ATOM 2762 C CA . LEU B 1 70 ? -18.221 5.034 -1.463 1.00 8.08 70 LEU B CA 1
ATOM 2763 C C . LEU B 1 70 ? -18.849 5.739 -0.271 1.00 8.02 70 LEU B C 1
ATOM 2764 O O . LEU B 1 70 ? -18.595 5.397 0.882 1.00 8.66 70 LEU B O 1
ATOM 2769 N N . ASN B 1 71 ? -19.690 6.743 -0.537 1.00 8.47 71 ASN B N 1
ATOM 2770 C CA . ASN B 1 71 ? -20.405 7.420 0.550 1.00 9.13 71 ASN B CA 1
ATOM 2771 C C . ASN B 1 71 ? -21.494 6.508 1.105 1.00 9.15 71 ASN B C 1
ATOM 2772 O O . ASN B 1 71 ? -22.148 5.768 0.357 1.00 11.21 71 ASN B O 1
ATOM 2777 N N . LEU B 1 72 ? -21.675 6.593 2.425 1.00 9.11 72 LEU B N 1
ATOM 2778 C CA . LEU B 1 72 ? -22.631 5.733 3.106 1.00 9.71 72 LEU B CA 1
ATOM 2779 C C . LEU B 1 72 ? -23.600 6.619 3.878 1.00 10.17 72 LEU B C 1
ATOM 2780 O O . LEU B 1 72 ? -23.218 7.715 4.318 1.00 11.36 72 LEU B O 1
ATOM 2785 N N . PRO B 1 73 ? -24.846 6.164 4.081 1.00 9.94 73 PRO B N 1
ATOM 2786 C CA . PRO B 1 73 ? -25.848 7.022 4.719 1.00 11.58 73 PRO B CA 1
ATOM 2787 C C . PRO B 1 73 ? -25.747 6.964 6.249 1.00 12.76 73 PRO B C 1
ATOM 2788 O O . PRO B 1 73 ? -25.304 5.989 6.841 1.00 13.52 73 PRO B O 1
ATOM 2792 N N . SER B 1 74 ? -26.209 8.037 6.865 1.00 14.95 74 SER B N 1
ATOM 2793 C CA . SER B 1 74 ? -25.969 8.109 8.312 1.00 16.45 74 SER B CA 1
ATOM 2794 C C . SER B 1 74 ? -26.941 7.214 9.093 1.00 15.59 74 SER B C 1
ATOM 2795 O O . SER B 1 74 ? -26.710 7.061 10.316 1.00 18.52 74 SER B O 1
ATOM 2798 N N . ASP B 1 75 ? -27.990 6.654 8.424 1.00 15.00 75 ASP B N 1
ATOM 2799 C CA . ASP B 1 75 ? -28.817 5.623 9.059 1.00 16.53 75 ASP B CA 1
ATOM 2800 C C . ASP B 1 75 ? -28.171 4.259 9.142 1.00 14.50 75 ASP B C 1
ATOM 2801 O O . ASP B 1 75 ? -28.704 3.372 9.780 1.00 19.88 75 ASP B O 1
ATOM 2806 N N . MET B 1 76 ? -26.943 4.153 8.657 1.00 12.92 76 MET B N 1
ATOM 2807 C CA . MET B 1 76 ? -26.168 2.944 8.796 1.00 12.15 76 MET B CA 1
ATOM 2808 C C . MET B 1 76 ? -25.282 3.144 10.020 1.00 11.31 76 MET B C 1
ATOM 2809 O O . MET B 1 76 ? -24.572 4.150 10.123 1.00 12.84 76 MET B O 1
ATOM 2814 N N . HIS B 1 77 ? -25.358 2.186 10.939 1.00 12.16 77 HIS B N 1
ATOM 2815 C CA . HIS B 1 77 ? -24.621 2.388 12.197 1.00 13.57 77 HIS B CA 1
ATOM 2816 C C . HIS B 1 77 ? -24.006 1.114 12.747 1.00 11.68 77 HIS B C 1
ATOM 2817 O O . HIS B 1 77 ? -24.382 0.025 12.325 1.00 13.76 77 HIS B O 1
ATOM 2824 N N . ILE B 1 78 ? -23.036 1.293 13.624 1.00 12.72 78 ILE B N 1
ATOM 2825 C CA . ILE B 1 78 ? -22.574 0.185 14.461 1.00 13.20 78 ILE B CA 1
ATOM 2826 C C . ILE B 1 78 ? -22.850 0.528 15.899 1.00 16.97 78 ILE B C 1
ATOM 2827 O O . ILE B 1 78 ? -22.776 1.697 16.299 1.00 19.50 78 ILE B O 1
ATOM 2832 N N . GLN B 1 79 ? -23.207 -0.539 16.586 1.00 21.92 79 GLN B N 1
ATOM 2833 C CA . GLN B 1 79 ? -23.638 -0.456 17.958 1.00 32.47 79 GLN B CA 1
ATOM 2834 C C . GLN B 1 79 ? -22.850 -1.504 18.682 1.00 28.39 79 GLN B C 1
ATOM 2835 O O . GLN B 1 79 ? -22.647 -2.632 18.296 1.00 22.22 79 GLN B O 1
ATOM 2841 N N . GLY B 1 80 ? -22.638 -1.130 19.899 1.00 34.94 80 GLY B N 1
ATOM 2842 C CA . GLY B 1 80 ? -22.012 -2.152 20.679 1.00 23.42 80 GLY B CA 1
ATOM 2843 C C . GLY B 1 80 ? -20.850 -1.440 21.306 1.00 23.75 80 GLY B C 1
ATOM 2844 O O . GLY B 1 80 ? -20.454 -1.772 22.441 1.00 32.77 80 GLY B O 1
ATOM 2845 N N . LEU B 1 81 ? -20.571 -0.303 20.639 1.00 24.84 81 LEU B N 1
ATOM 2846 C CA . LEU B 1 81 ? -19.675 0.696 21.199 1.00 24.65 81 LEU B CA 1
ATOM 2847 C C . LEU B 1 81 ? -20.428 1.487 22.270 1.00 27.37 81 LEU B C 1
ATOM 2848 O O . LEU B 1 81 ? -21.642 1.303 22.481 1.00 26.97 81 LEU B O 1
ATOM 2853 N N . GLN B 1 82 ? -19.690 2.294 23.025 1.00 26.71 82 GLN B N 1
ATOM 2854 C CA . GLN B 1 82 ? -20.324 2.955 24.159 1.00 27.34 82 GLN B CA 1
ATOM 2855 C C . GLN B 1 82 ? -21.139 4.128 23.647 1.00 33.67 82 GLN B C 1
ATOM 2856 O O . GLN B 1 82 ? -21.876 4.734 24.421 1.00 33.86 82 GLN B O 1
ATOM 2862 N N . SER B 1 83 ? -20.883 4.499 22.391 1.00 23.54 83 SER B N 1
ATOM 2863 C CA . SER B 1 83 ? -21.758 5.370 21.635 1.00 21.38 83 SER B CA 1
ATOM 2864 C C . SER B 1 83 ? -22.143 4.653 20.358 1.00 20.88 83 SER B C 1
ATOM 2865 O O . SER B 1 83 ? -21.479 3.723 19.925 1.00 18.69 83 SER B O 1
ATOM 2868 N N . ARG B 1 84 ? -23.225 5.117 19.766 1.00 19.86 84 ARG B N 1
ATOM 2869 C CA . ARG B 1 84 ? -23.511 4.637 18.445 1.00 17.92 84 ARG B CA 1
ATOM 2870 C C . ARG B 1 84 ? -22.623 5.432 17.469 1.00 16.15 84 ARG B C 1
ATOM 2871 O O . ARG B 1 84 ? -22.471 6.665 17.594 1.00 17.28 84 ARG B O 1
ATOM 2879 N N . TYR B 1 85 ? -22.113 4.727 16.445 1.00 13.35 85 TYR B N 1
ATOM 2880 C CA . TYR B 1 85 ? -21.314 5.377 15.412 1.00 12.72 85 TYR B CA 1
ATOM 2881 C C . TYR B 1 85 ? -22.044 5.193 14.098 1.00 12.50 85 TYR B C 1
ATOM 2882 O O . TYR B 1 85 ? -22.545 4.110 13.803 1.00 17.12 85 TYR B O 1
ATOM 2891 N N . SER B 1 86 ? -22.132 6.241 13.303 1.00 12.57 86 SER B N 1
ATOM 2892 C CA . SER B 1 86 ? -22.794 6.219 12.005 1.00 12.55 86 SER B CA 1
ATOM 2893 C C . SER B 1 86 ? -21.752 6.118 10.898 1.00 10.51 86 SER B C 1
ATOM 2894 O O . SER B 1 86 ? -20.714 6.770 10.962 1.00 10.78 86 SER B O 1
ATOM 2897 N N . ALA B 1 87 ? -22.059 5.349 9.874 1.00 10.31 87 ALA B N 1
ATOM 2898 C CA . ALA B 1 87 ? -21.171 5.251 8.729 1.00 10.33 87 ALA B CA 1
ATOM 2899 C C . ALA B 1 87 ? -21.120 6.584 8.008 1.00 9.73 87 ALA B C 1
ATOM 2900 O O . ALA B 1 87 ? -22.084 7.337 7.959 1.00 11.30 87 ALA B O 1
ATOM 2902 N N . THR B 1 88 ? -19.946 6.844 7.398 1.00 9.45 88 THR B N 1
ATOM 2903 C CA . THR B 1 88 ? -19.795 7.979 6.493 1.00 9.31 88 THR B CA 1
ATOM 2904 C C . THR B 1 88 ? -19.265 7.550 5.133 1.00 8.37 88 THR B C 1
ATOM 2905 O O . THR B 1 88 ? -19.705 8.092 4.114 1.00 9.19 88 THR B O 1
ATOM 2909 N N . GLN B 1 89 ? -18.311 6.603 5.059 1.00 8.15 89 GLN B N 1
ATOM 2910 C CA . GLN B 1 89 ? -17.790 6.197 3.755 1.00 8.18 89 GLN B CA 1
ATOM 2911 C C . GLN B 1 89 ? -17.024 4.900 3.969 1.00 7.42 89 GLN B C 1
ATOM 2912 O O . GLN B 1 89 ? -16.629 4.573 5.083 1.00 8.41 89 GLN B O 1
ATOM 2918 N N . LEU B 1 90 ? -16.784 4.184 2.852 1.00 7.27 90 LEU B N 1
ATOM 2919 C CA . LEU B 1 90 ? -15.824 3.108 2.857 1.00 7.26 90 LEU B CA 1
ATOM 2920 C C . LEU B 1 90 ? -14.822 3.382 1.723 1.00 7.06 90 LEU B C 1
ATOM 2921 O O . LEU B 1 90 ? -15.124 4.079 0.773 1.00 7.69 90 LEU B O 1
ATOM 2926 N N . HIS B 1 91 ? -13.637 2.768 1.839 1.00 6.76 91 HIS B N 1
ATOM 2927 C CA . HIS B 1 91 ? -12.595 2.926 0.825 1.00 7.27 91 HIS B CA 1
ATOM 2928 C C . HIS B 1 91 ? -11.650 1.748 0.950 1.00 6.99 91 HIS B C 1
ATOM 2929 O O . HIS B 1 91 ? -11.759 0.936 1.886 1.00 7.39 91 HIS B O 1
ATOM 2936 N N . LEU B 1 92 ? -10.664 1.678 0.049 1.00 7.05 92 LEU B N 1
ATOM 2937 C CA . LEU B 1 92 ? -9.722 0.550 0.031 1.00 7.04 92 LEU B CA 1
ATOM 2938 C C . LEU B 1 92 ? -8.272 1.031 -0.055 1.00 6.82 92 LEU B C 1
ATOM 2939 O O . LEU B 1 92 ? -7.958 2.187 -0.417 1.00 7.46 92 LEU B O 1
ATOM 2944 N N . HIS B 1 93 ? -7.380 0.096 0.240 1.00 6.92 93 HIS B N 1
ATOM 2945 C CA . HIS B 1 93 ? -5.947 0.264 0.056 1.00 7.04 93 HIS B CA 1
ATOM 2946 C C . HIS B 1 93 ? -5.421 -0.993 -0.608 1.00 6.91 93 HIS B C 1
ATOM 2947 O O . HIS B 1 93 ? -5.899 -2.107 -0.317 1.00 7.32 93 HIS B O 1
ATOM 2954 N N . TRP B 1 94 ? -4.482 -0.842 -1.539 1.00 6.87 94 TRP B N 1
ATOM 2955 C CA . TRP B 1 94 ? -4.002 -1.942 -2.347 1.00 7.56 94 TRP B CA 1
ATOM 2956 C C . TRP B 1 94 ? -2.576 -1.693 -2.823 1.00 7.16 94 TRP B C 1
ATOM 2957 O O . TRP B 1 94 ? -1.979 -0.638 -2.611 1.00 7.47 94 TRP B O 1
ATOM 2968 N N . GLY B 1 95 ? -2.028 -2.748 -3.481 1.00 7.80 95 GLY B N 1
ATOM 2969 C CA . GLY B 1 95 ? -0.649 -2.744 -3.954 1.00 8.59 95 GLY B CA 1
ATOM 2970 C C . GLY B 1 95 ? -0.591 -2.420 -5.436 1.00 8.35 95 GLY B C 1
ATOM 2971 O O . GLY B 1 95 ? -1.076 -1.381 -5.893 1.00 8.56 95 GLY B O 1
ATOM 2972 N N . ASN B 1 96 ? -0.030 -3.348 -6.238 1.00 8.44 96 ASN B N 1
ATOM 2973 C CA . ASN B 1 96 ? 0.139 -3.074 -7.662 1.00 9.80 96 ASN B CA 1
ATOM 2974 C C . ASN B 1 96 ? 0.108 -4.393 -8.389 1.00 9.38 96 ASN B C 1
ATOM 2975 O O . ASN B 1 96 ? 0.223 -5.449 -7.782 1.00 9.45 96 ASN B O 1
ATOM 2980 N N . PRO B 1 97 ? -0.034 -4.401 -9.735 1.00 10.50 97 PRO B N 1
ATOM 2981 C CA . PRO B 1 97 ? -0.172 -5.655 -10.445 1.00 11.91 97 PRO B CA 1
ATOM 2982 C C . PRO B 1 97 ? 0.961 -6.629 -10.288 1.00 10.33 97 PRO B C 1
ATOM 2983 O O . PRO B 1 97 ? 0.729 -7.837 -10.379 1.00 13.23 97 PRO B O 1
ATOM 2987 N N . ASN B 1 98 ? 2.173 -6.087 -10.119 1.00 10.44 98 ASN B N 1
ATOM 2988 C CA . ASN B 1 98 ? 3.341 -6.961 -10.014 1.00 12.41 98 ASN B CA 1
ATOM 2989 C C . ASN B 1 98 ? 3.632 -7.290 -8.552 1.00 14.11 98 ASN B C 1
ATOM 2990 O O . ASN B 1 98 ? 4.538 -8.065 -8.267 1.00 22.01 98 ASN B O 1
ATOM 2995 N N . ASP B 1 99 ? 2.903 -6.735 -7.604 1.00 12.38 99 ASP B N 1
ATOM 2996 C CA . ASP B 1 99 ? 3.089 -6.989 -6.164 1.00 14.62 99 ASP B CA 1
ATOM 2997 C C . ASP B 1 99 ? 1.753 -6.766 -5.470 1.00 10.10 99 ASP B C 1
ATOM 2998 O O . ASP B 1 99 ? 1.524 -5.692 -4.914 1.00 11.15 99 ASP B O 1
ATOM 3003 N N . PRO B 1 100 ? 0.821 -7.737 -5.523 1.00 10.06 100 PRO B N 1
ATOM 3004 C CA . PRO B 1 100 ? -0.523 -7.537 -4.933 1.00 9.55 100 PRO B CA 1
ATOM 3005 C C . PRO B 1 100 ? -0.518 -7.808 -3.436 1.00 9.28 100 PRO B C 1
ATOM 3006 O O . PRO B 1 100 ? -1.101 -8.769 -2.947 1.00 11.62 100 PRO B O 1
ATOM 3010 N N . HIS B 1 101 ? 0.179 -6.927 -2.701 1.00 9.16 101 HIS B N 1
ATOM 3011 C CA . HIS B 1 101 ? 0.402 -7.071 -1.264 1.00 10.18 101 HIS B CA 1
ATOM 3012 C C . HIS B 1 101 ? 0.307 -5.739 -0.583 1.00 10.28 101 HIS B C 1
ATOM 3013 O O . HIS B 1 101 ? 1.268 -5.338 0.129 1.00 14.40 101 HIS B O 1
ATOM 3020 N N . GLY B 1 102 ? -0.869 -5.117 -0.631 1.00 8.78 102 GLY B N 1
ATOM 3021 C CA . GLY B 1 102 ? -1.036 -3.725 -0.233 1.00 8.76 102 GLY B CA 1
ATOM 3022 C C . GLY B 1 102 ? -2.001 -3.516 0.930 1.00 7.90 102 GLY B C 1
ATOM 3023 O O . GLY B 1 102 ? -2.526 -2.410 1.048 1.00 8.97 102 GLY B O 1
ATOM 3024 N N . SER B 1 103 ? -2.217 -4.503 1.808 1.00 7.70 103 SER B N 1
ATOM 3025 C CA . SER B 1 103 ? -2.925 -4.164 3.032 1.00 7.62 103 SER B CA 1
ATOM 3026 C C . SER B 1 103 ? -2.122 -3.165 3.852 1.00 7.68 103 SER B C 1
ATOM 3027 O O . SER B 1 103 ? -0.911 -3.042 3.727 1.00 9.24 103 SER B O 1
ATOM 3030 N N . GLU B 1 104 ? -2.836 -2.446 4.725 1.00 7.09 104 GLU B N 1
ATOM 3031 C CA . GLU B 1 104 ? -2.199 -1.536 5.658 1.00 7.46 104 GLU B CA 1
ATOM 3032 C C . GLU B 1 104 ? -1.758 -2.267 6.909 1.00 6.89 104 GLU B C 1
ATOM 3033 O O . GLU B 1 104 ? -0.588 -2.275 7.284 1.00 7.72 104 GLU B O 1
ATOM 3039 N N . HIS B 1 105 ? -2.726 -2.881 7.619 1.00 7.43 105 HIS B N 1
ATOM 3040 C CA . HIS B 1 105 ? -2.323 -3.739 8.731 1.00 7.59 105 HIS B CA 1
ATOM 3041 C C . HIS B 1 105 ? -1.654 -4.995 8.186 1.00 7.58 105 HIS B C 1
ATOM 3042 O O . HIS B 1 105 ? -2.012 -5.495 7.121 1.00 8.69 105 HIS B O 1
ATOM 3049 N N . THR B 1 106 ? -0.716 -5.507 8.973 1.00 8.43 106 THR B N 1
ATOM 3050 C CA . THR B 1 106 ? -0.071 -6.786 8.675 1.00 9.17 106 THR B CA 1
ATOM 3051 C C . THR B 1 106 ? -0.328 -7.723 9.842 1.00 10.12 106 THR B C 1
ATOM 3052 O O . THR B 1 106 ? -0.651 -7.250 10.937 1.00 10.21 106 THR B O 1
ATOM 3056 N N . VAL B 1 107 ? -0.226 -9.022 9.577 1.00 11.83 107 VAL B N 1
ATOM 3057 C CA . VAL B 1 107 ? -0.500 -9.987 10.632 1.00 13.37 107 VAL B CA 1
ATOM 3058 C C . VAL B 1 107 ? 0.754 -10.853 10.694 1.00 12.97 107 VAL B C 1
ATOM 3059 O O . VAL B 1 107 ? 1.156 -11.482 9.690 1.00 15.34 107 VAL B O 1
ATOM 3063 N N . SER B 1 108 ? 1.415 -10.831 11.848 1.00 12.96 108 SER B N 1
ATOM 3064 C CA . SER B 1 108 ? 2.651 -11.591 12.018 1.00 13.57 108 SER B CA 1
ATOM 3065 C C . SER B 1 108 ? 3.642 -11.285 10.879 1.00 14.11 108 SER B C 1
ATOM 3066 O O . SER B 1 108 ? 4.235 -12.195 10.303 1.00 15.18 108 SER B O 1
ATOM 3069 N N . GLY B 1 109 ? 3.694 -9.994 10.519 1.00 13.42 109 GLY B N 1
ATOM 3070 C CA . GLY B 1 109 ? 4.626 -9.432 9.583 1.00 14.71 109 GLY B CA 1
ATOM 3071 C C . GLY B 1 109 ? 4.255 -9.554 8.102 1.00 19.25 109 GLY B C 1
ATOM 3072 O O . GLY B 1 109 ? 4.997 -9.060 7.246 1.00 19.97 109 GLY B O 1
ATOM 3073 N N . GLN B 1 110 ? 3.129 -10.171 7.795 1.00 16.95 110 GLN B N 1
ATOM 3074 C CA . GLN B 1 110 ? 2.683 -10.399 6.421 1.00 18.02 110 GLN B CA 1
ATOM 3075 C C . GLN B 1 110 ? 1.582 -9.460 5.982 1.00 13.37 110 GLN B C 1
ATOM 3076 O O . GLN B 1 110 ? 0.599 -9.269 6.691 1.00 11.96 110 GLN B O 1
ATOM 3082 N N . HIS B 1 111 ? 1.761 -8.958 4.759 1.00 12.94 111 HIS B N 1
ATOM 3083 C CA . HIS B 1 111 ? 0.714 -8.197 4.103 1.00 10.22 111 HIS B CA 1
ATOM 3084 C C . HIS B 1 111 ? -0.288 -9.083 3.444 1.00 9.94 111 HIS B C 1
ATOM 3085 O O . HIS B 1 111 ? 0.065 -10.083 2.842 1.00 15.59 111 HIS B O 1
ATOM 3092 N N . PHE B 1 112 ? -1.533 -8.690 3.539 1.00 9.05 112 PHE B N 1
ATOM 3093 C CA . PHE B 1 112 ? -2.602 -9.208 2.727 1.00 9.21 112 PHE B CA 1
ATOM 3094 C C . PHE B 1 112 ? -2.631 -8.442 1.397 1.00 8.01 112 PHE B C 1
ATOM 3095 O O . PHE B 1 112 ? -1.912 -7.452 1.223 1.00 8.83 112 PHE B O 1
ATOM 3103 N N . ALA B 1 113 ? -3.430 -8.932 0.442 1.00 8.11 113 ALA B N 1
ATOM 3104 C CA . ALA B 1 113 ? -3.487 -8.297 -0.885 1.00 7.96 113 ALA B CA 1
ATOM 3105 C C . ALA B 1 113 ? -4.012 -6.865 -0.809 1.00 7.36 113 ALA B C 1
ATOM 3106 O O . ALA B 1 113 ? -3.501 -6.007 -1.557 1.00 8.10 113 ALA B O 1
ATOM 3108 N N . ALA B 1 114 ? -5.031 -6.626 0.003 1.00 7.50 114 ALA B N 1
ATOM 3109 C CA . ALA B 1 114 ? -5.659 -5.305 0.039 1.00 7.49 114 ALA B CA 1
ATOM 3110 C C . ALA B 1 114 ? -6.374 -5.200 1.371 1.00 7.01 114 ALA B C 1
ATOM 3111 O O . ALA B 1 114 ? -6.357 -6.123 2.209 1.00 7.59 114 ALA B O 1
ATOM 3113 N N . GLU B 1 115 ? -7.031 -4.059 1.589 1.00 6.89 115 GLU B N 1
ATOM 3114 C CA . GLU B 1 115 ? -7.769 -3.850 2.843 1.00 6.99 115 GLU B CA 1
ATOM 3115 C C . GLU B 1 115 ? -8.922 -2.902 2.569 1.00 7.06 115 GLU B C 1
ATOM 3116 O O . GLU B 1 115 ? -8.760 -1.877 1.897 1.00 7.96 115 GLU B O 1
ATOM 3122 N N . LEU B 1 116 ? -10.080 -3.237 3.153 1.00 6.92 116 LEU B N 1
ATOM 3123 C CA . LEU B 1 116 ? -11.265 -2.390 3.104 1.00 7.04 116 LEU B CA 1
ATOM 3124 C C . LEU B 1 116 ? -11.435 -1.728 4.449 1.00 6.60 116 LEU B C 1
ATOM 3125 O O . LEU B 1 116 ? -11.338 -2.382 5.492 1.00 7.27 116 LEU B O 1
ATOM 3130 N N . HIS B 1 117 ? -11.722 -0.425 4.436 1.00 6.52 117 HIS B N 1
ATOM 3131 C CA . HIS B 1 117 ? -12.035 0.358 5.627 1.00 6.86 117 HIS B CA 1
ATOM 3132 C C . HIS B 1 117 ? -13.422 0.949 5.533 1.00 6.87 117 HIS B C 1
ATOM 3133 O O . HIS B 1 117 ? -13.760 1.597 4.554 1.00 7.59 117 HIS B O 1
ATOM 3140 N N . ILE B 1 118 ? -14.232 0.701 6.570 1.00 7.16 118 ILE B N 1
ATOM 3141 C CA . ILE B 1 118 ? -15.564 1.291 6.675 1.00 7.30 118 ILE B CA 1
ATOM 3142 C C . ILE B 1 118 ? -15.497 2.303 7.811 1.00 7.36 118 ILE B C 1
ATOM 3143 O O . ILE B 1 118 ? -15.347 1.940 8.992 1.00 8.04 118 ILE B O 1
ATOM 3148 N N . VAL B 1 119 ? -15.557 3.577 7.448 1.00 7.61 119 VAL B N 1
ATOM 3149 C CA . VAL B 1 119 ? -15.326 4.671 8.366 1.00 8.14 119 VAL B CA 1
ATOM 3150 C C . VAL B 1 119 ? -16.663 5.108 8.983 1.00 8.29 119 VAL B C 1
ATOM 3151 O O . VAL B 1 119 ? -17.631 5.390 8.261 1.00 8.97 119 VAL B O 1
ATOM 3155 N N . HIS B 1 120 ? -16.670 5.221 10.314 1.00 8.74 120 HIS B N 1
ATOM 3156 C CA . HIS B 1 120 ? -17.843 5.685 11.053 1.00 9.83 120 HIS B CA 1
ATOM 3157 C C . HIS B 1 120 ? -17.409 6.817 11.985 1.00 9.74 120 HIS B C 1
ATOM 3158 O O . HIS B 1 120 ? -16.254 6.960 12.350 1.00 9.94 120 HIS B O 1
ATOM 3165 N N . TYR B 1 121 ? -18.394 7.621 12.399 1.00 10.79 121 TYR B N 1
ATOM 3166 C CA . TYR B 1 121 ? -18.138 8.707 13.322 1.00 11.54 121 TYR B CA 1
ATOM 3167 C C . TYR B 1 121 ? -19.178 8.658 14.437 1.00 11.86 121 TYR B C 1
ATOM 3168 O O . TYR B 1 121 ? -20.241 8.101 14.303 1.00 11.99 121 TYR B O 1
ATOM 3177 N N . ASN B 1 122 ? -18.780 9.252 15.555 1.00 13.27 122 ASN B N 1
ATOM 3178 C CA . ASN B 1 122 ? -19.644 9.214 16.730 1.00 14.97 122 ASN B CA 1
ATOM 3179 C C . ASN B 1 122 ? -20.802 10.205 16.555 1.00 16.18 122 ASN B C 1
ATOM 3180 O O . ASN B 1 122 ? -20.635 11.408 16.831 1.00 18.10 122 ASN B O 1
ATOM 3185 N N . SER B 1 123 ? -21.951 9.688 16.091 1.00 17.87 123 SER B N 1
ATOM 3186 C CA . SER B 1 123 ? -23.097 10.533 15.760 1.00 19.98 123 SER B CA 1
ATOM 3187 C C . SER B 1 123 ? -23.955 10.831 16.987 1.00 21.44 123 SER B C 1
ATOM 3188 O O . SER B 1 123 ? -24.865 11.660 16.904 1.00 23.68 123 SER B O 1
ATOM 3191 N N . ASP B 1 124 ? -23.676 10.143 18.109 1.00 19.94 124 ASP B N 1
ATOM 3192 C CA . ASP B 1 124 ? -24.299 10.549 19.351 1.00 22.98 124 ASP B CA 1
ATOM 3193 C C . ASP B 1 124 ? -23.782 11.926 19.714 1.00 24.99 124 ASP B C 1
ATOM 3194 O O . ASP B 1 124 ? -24.527 12.745 20.266 1.00 27.54 124 ASP B O 1
ATOM 3199 N N . LEU B 1 125 ? -22.504 12.185 19.445 1.00 24.06 125 LEU B N 1
ATOM 3200 C CA . LEU B 1 125 ? -21.827 13.369 19.977 1.00 25.09 125 LEU B CA 1
ATOM 3201 C C . LEU B 1 125 ? -21.640 14.454 18.931 1.00 24.88 125 LEU B C 1
ATOM 3202 O O . LEU B 1 125 ? -21.658 15.630 19.264 1.00 27.29 125 LEU B O 1
ATOM 3207 N N . TYR B 1 126 ? -21.485 14.065 17.672 1.00 22.83 126 TYR B N 1
ATOM 3208 C CA . TYR B 1 126 ? -21.049 15.010 16.657 1.00 23.05 126 TYR B CA 1
ATOM 3209 C C . TYR B 1 126 ? -22.027 14.972 15.494 1.00 23.02 126 TYR B C 1
ATOM 3210 O O . TYR B 1 126 ? -22.578 13.900 15.162 1.00 23.80 126 TYR B O 1
ATOM 3219 N N . PRO B 1 127 ? -22.206 16.113 14.789 1.00 28.22 127 PRO B N 1
ATOM 3220 C CA . PRO B 1 127 ? -23.143 16.201 13.668 1.00 31.75 127 PRO B CA 1
ATOM 3221 C C . PRO B 1 127 ? -22.620 15.779 12.304 1.00 26.40 127 PRO B C 1
ATOM 3222 O O . PRO B 1 127 ? -23.397 15.635 11.367 1.00 30.02 127 PRO B O 1
ATOM 3226 N N . ASP B 1 128 ? -21.316 15.487 12.222 1.00 24.05 128 ASP B N 1
ATOM 3227 C CA . ASP B 1 128 ? -20.799 15.011 10.956 1.00 21.16 128 ASP B CA 1
ATOM 3228 C C . ASP B 1 128 ? -19.402 14.479 11.242 1.00 19.71 128 ASP B C 1
ATOM 3229 O O . ASP B 1 128 ? -18.856 14.701 12.330 1.00 18.77 128 ASP B O 1
ATOM 3234 N N . ALA B 1 129 ? -18.844 13.779 10.258 1.00 18.21 129 ALA B N 1
ATOM 3235 C CA . ALA B 1 129 ? -17.590 13.074 10.451 1.00 16.63 129 ALA B CA 1
ATOM 3236 C C . ALA B 1 129 ? -16.433 14.075 10.536 1.00 15.70 129 ALA B C 1
ATOM 3237 O O . ALA B 1 129 ? -15.479 13.831 11.240 1.00 16.12 129 ALA B O 1
ATOM 3239 N N A SER B 1 130 ? -16.537 15.223 9.842 0.50 18.51 130 SER B N 1
ATOM 3240 N N B SER B 1 130 ? -16.466 15.194 9.802 0.50 17.28 130 SER B N 1
ATOM 3241 C CA A SER B 1 130 ? -15.432 16.184 9.846 0.50 21.56 130 SER B CA 1
ATOM 3242 C CA B SER B 1 130 ? -15.321 16.095 9.939 0.50 18.92 130 SER B CA 1
ATOM 3243 C C A SER B 1 130 ? -15.222 16.804 11.228 0.50 22.38 130 SER B C 1
ATOM 3244 C C B SER B 1 130 ? -15.207 16.611 11.372 0.50 19.98 130 SER B C 1
ATOM 3245 O O A SER B 1 130 ? -14.079 17.007 11.645 0.50 23.56 130 SER B O 1
ATOM 3246 O O B SER B 1 130 ? -14.125 16.567 11.968 0.50 17.48 130 SER B O 1
ATOM 3251 N N . THR B 1 131 ? -16.331 17.092 11.921 1.00 23.36 131 THR B N 1
ATOM 3252 C CA . THR B 1 131 ? -16.317 17.545 13.309 1.00 21.88 131 THR B CA 1
ATOM 3253 C C . THR B 1 131 ? -15.751 16.475 14.240 1.00 19.00 131 THR B C 1
ATOM 3254 O O . THR B 1 131 ? -14.899 16.755 15.069 1.00 24.31 131 THR B O 1
ATOM 3258 N N . ALA B 1 132 ? -16.211 15.221 14.072 1.00 18.07 132 ALA B N 1
ATOM 3259 C CA . ALA B 1 132 ? -15.781 14.102 14.894 1.00 17.57 132 ALA B CA 1
ATOM 3260 C C . ALA B 1 132 ? -14.288 13.832 14.703 1.00 16.70 132 ALA B C 1
ATOM 3261 O O . ALA B 1 132 ? -13.657 13.289 15.600 1.00 16.53 132 ALA B O 1
ATOM 3263 N N . SER B 1 133 ? -13.752 14.124 13.499 1.00 16.08 133 SER B N 1
ATOM 3264 C CA . SER B 1 133 ? -12.437 13.580 13.134 1.00 16.49 133 SER B CA 1
ATOM 3265 C C . SER B 1 133 ? -11.298 14.126 13.996 1.00 15.71 133 SER B C 1
ATOM 3266 O O . SER B 1 133 ? -10.213 13.540 14.039 1.00 18.94 133 SER B O 1
ATOM 3269 N N . ASN B 1 134 ? -11.525 15.258 14.667 1.00 17.42 134 ASN B N 1
ATOM 3270 C CA A ASN B 1 134 ? -10.408 15.711 15.487 0.50 19.98 134 ASN B CA 1
ATOM 3271 C CA B ASN B 1 134 ? -10.586 15.985 15.504 0.50 20.91 134 ASN B CA 1
ATOM 3272 C C . ASN B 1 134 ? -10.758 15.654 16.976 1.00 18.61 134 ASN B C 1
ATOM 3273 O O . ASN B 1 134 ? -10.117 16.337 17.792 1.00 24.77 134 ASN B O 1
ATOM 3282 N N . LYS B 1 135 ? -11.688 14.765 17.345 1.00 18.08 135 LYS B N 1
ATOM 3283 C CA . LYS B 1 135 ? -12.083 14.550 18.748 1.00 22.32 135 LYS B CA 1
ATOM 3284 C C . LYS B 1 135 ? -11.726 13.140 19.220 1.00 23.40 135 LYS B C 1
ATOM 3285 O O . LYS B 1 135 ? -11.804 12.212 18.463 1.00 18.92 135 LYS B O 1
ATOM 3291 N N . SER B 1 136 ? -11.454 12.947 20.536 1.00 31.29 136 SER B N 1
ATOM 3292 C CA . SER B 1 136 ? -11.058 11.625 21.044 1.00 34.90 136 SER B CA 1
ATOM 3293 C C . SER B 1 136 ? -12.153 10.549 20.838 1.00 21.24 136 SER B C 1
ATOM 3294 O O . SER B 1 136 ? -13.310 10.886 20.964 1.00 32.34 136 SER B O 1
ATOM 3297 N N . GLU B 1 137 ? -11.770 9.357 20.336 1.00 26.36 137 GLU B N 1
ATOM 3298 C CA . GLU B 1 137 ? -12.729 8.327 19.936 1.00 23.06 137 GLU B CA 1
ATOM 3299 C C . GLU B 1 137 ? -13.822 8.910 19.010 1.00 20.55 137 GLU B C 1
ATOM 3300 O O . GLU B 1 137 ? -14.939 8.378 19.017 1.00 26.02 137 GLU B O 1
ATOM 3306 N N . GLY B 1 138 ? -13.569 10.022 18.269 1.00 15.50 138 GLY B N 1
ATOM 3307 C CA . GLY B 1 138 ? -14.530 10.573 17.324 1.00 14.04 138 GLY B CA 1
ATOM 3308 C C . GLY B 1 138 ? -14.859 9.631 16.168 1.00 12.20 138 GLY B C 1
ATOM 3309 O O . GLY B 1 138 ? -15.946 9.708 15.607 1.00 13.92 138 GLY B O 1
ATOM 3310 N N . LEU B 1 139 ? -13.883 8.792 15.785 1.00 10.44 139 LEU B N 1
ATOM 3311 C CA . LEU B 1 139 ? -14.045 7.938 14.606 1.00 10.50 139 LEU B CA 1
ATOM 3312 C C . LEU B 1 139 ? -13.896 6.479 15.044 1.00 9.55 139 LEU B C 1
ATOM 3313 O O . LEU B 1 139 ? -13.126 6.141 15.968 1.00 10.17 139 LEU B O 1
ATOM 3318 N N . ALA B 1 140 ? -14.571 5.596 14.307 1.00 9.49 140 ALA B N 1
ATOM 3319 C CA . ALA B 1 140 ? -14.401 4.148 14.448 1.00 9.52 140 ALA B CA 1
ATOM 3320 C C . ALA B 1 140 ? -14.303 3.584 13.058 1.00 9.00 140 ALA B C 1
ATOM 3321 O O . ALA B 1 140 ? -15.193 3.833 12.241 1.00 10.19 140 ALA B O 1
ATOM 3323 N N . VAL B 1 141 ? -13.177 2.893 12.766 1.00 8.20 141 VAL B N 1
ATOM 3324 C CA . VAL B 1 141 ? -12.999 2.317 11.447 1.00 7.55 141 VAL B CA 1
ATOM 3325 C C . VAL B 1 141 ? -12.978 0.811 11.572 1.00 7.80 141 VAL B C 1
ATOM 3326 O O . VAL B 1 141 ? -12.272 0.262 12.428 1.00 9.49 141 VAL B O 1
ATOM 3330 N N . LEU B 1 142 ? -13.780 0.154 10.723 1.00 7.40 142 LEU B N 1
ATOM 3331 C CA . LEU B 1 142 ? -13.734 -1.303 10.613 1.00 7.88 142 LEU B CA 1
ATOM 3332 C C . LEU B 1 142 ? -12.816 -1.656 9.459 1.00 7.55 142 LEU B C 1
ATOM 3333 O O . LEU B 1 142 ? -12.945 -1.090 8.372 1.00 9.04 142 LEU B O 1
ATOM 3338 N N . ALA B 1 143 ? -11.931 -2.615 9.683 1.00 7.27 143 ALA B N 1
ATOM 3339 C CA . ALA B 1 143 ? -10.980 -3.036 8.659 1.00 7.25 143 ALA B CA 1
ATOM 3340 C C . ALA B 1 143 ? -11.191 -4.501 8.335 1.00 7.31 143 ALA B C 1
ATOM 3341 O O . ALA B 1 143 ? -11.241 -5.360 9.232 1.00 7.73 143 ALA B O 1
ATOM 3343 N N . VAL B 1 144 ? -11.276 -4.791 7.040 1.00 7.37 144 VAL B N 1
ATOM 3344 C CA . VAL B 1 144 ? -11.371 -6.147 6.516 1.00 7.41 144 VAL B CA 1
ATOM 3345 C C . VAL B 1 144 ? -10.112 -6.382 5.679 1.00 7.17 144 VAL B C 1
ATOM 3346 O O . VAL B 1 144 ? -9.845 -5.698 4.702 1.00 7.35 144 VAL B O 1
ATOM 3350 N N . LEU B 1 145 ? -9.348 -7.409 6.080 1.00 7.43 145 LEU B N 1
ATOM 3351 C CA . LEU B 1 145 ? -8.193 -7.865 5.328 1.00 7.42 145 LEU B CA 1
ATOM 3352 C C . LEU B 1 145 ? -8.692 -8.642 4.120 1.00 7.33 145 LEU B C 1
ATOM 3353 O O . LEU B 1 145 ? -9.610 -9.455 4.231 1.00 8.44 145 LEU B O 1
ATOM 3358 N N . ILE B 1 146 ? -8.042 -8.404 2.965 1.00 7.64 146 ILE B N 1
ATOM 3359 C CA . ILE B 1 146 ? -8.458 -9.021 1.712 1.00 7.92 146 ILE B CA 1
ATOM 3360 C C . ILE B 1 146 ? -7.321 -9.862 1.148 1.00 7.93 146 ILE B C 1
ATOM 3361 O O . ILE B 1 146 ? -6.203 -9.349 0.969 1.00 8.72 146 ILE B O 1
ATOM 3366 N N A GLU B 1 147 ? -7.634 -11.122 0.870 0.50 8.09 147 GLU B N 1
ATOM 3367 N N B GLU B 1 147 ? -7.571 -11.148 0.925 0.50 8.39 147 GLU B N 1
ATOM 3368 C CA A GLU B 1 147 ? -6.680 -12.097 0.340 0.50 9.21 147 GLU B CA 1
ATOM 3369 C CA B GLU B 1 147 ? -6.551 -12.022 0.334 0.50 9.70 147 GLU B CA 1
ATOM 3370 C C A GLU B 1 147 ? -7.015 -12.381 -1.115 0.50 8.25 147 GLU B C 1
ATOM 3371 C C B GLU B 1 147 ? -6.982 -12.394 -1.077 0.50 8.07 147 GLU B C 1
ATOM 3372 O O A GLU B 1 147 ? -8.186 -12.396 -1.490 0.50 9.36 147 GLU B O 1
ATOM 3373 O O B GLU B 1 147 ? -8.170 -12.437 -1.393 0.50 9.40 147 GLU B O 1
ATOM 3384 N N . MET B 1 148 ? -6.004 -12.698 -1.930 1.00 8.42 148 MET B N 1
ATOM 3385 C CA . MET B 1 148 ? -6.271 -13.188 -3.265 1.00 8.86 148 MET B CA 1
ATOM 3386 C C . MET B 1 148 ? -6.869 -14.578 -3.154 1.00 8.23 148 MET B C 1
ATOM 3387 O O . MET B 1 148 ? -6.316 -15.473 -2.546 1.00 9.92 148 MET B O 1
ATOM 3392 N N . GLY B 1 149 ? -8.019 -14.768 -3.793 1.00 8.37 149 GLY B N 1
ATOM 3393 C CA . GLY B 1 149 ? -8.738 -16.022 -3.685 1.00 8.69 149 GLY B CA 1
ATOM 3394 C C . GLY B 1 149 ? -9.853 -16.091 -4.718 1.00 8.40 149 GLY B C 1
ATOM 3395 O O . GLY B 1 149 ? -9.665 -15.797 -5.908 1.00 8.77 149 GLY B O 1
ATOM 3396 N N . SER B 1 150 ? -11.017 -16.538 -4.255 1.00 8.42 150 SER B N 1
ATOM 3397 C CA . SER B 1 150 ? -12.165 -16.614 -5.141 1.00 8.62 150 SER B CA 1
ATOM 3398 C C . SER B 1 150 ? -12.720 -15.253 -5.528 1.00 8.56 150 SER B C 1
ATOM 3399 O O . SER B 1 150 ? -12.645 -14.263 -4.766 1.00 9.49 150 SER B O 1
ATOM 3402 N N . PHE B 1 151 ? -13.328 -15.222 -6.710 1.00 9.19 151 PHE B N 1
ATOM 3403 C CA . PHE B 1 151 ? -14.126 -14.080 -7.135 1.00 9.44 151 PHE B CA 1
ATOM 3404 C C . PHE B 1 151 ? -15.188 -13.791 -6.108 1.00 8.68 151 PHE B C 1
ATOM 3405 O O . PHE B 1 151 ? -15.834 -14.713 -5.586 1.00 10.55 151 PHE B O 1
ATOM 3413 N N . ASN B 1 152 ? -15.375 -12.506 -5.801 1.00 8.63 152 ASN B N 1
ATOM 3414 C CA . ASN B 1 152 ? -16.294 -12.080 -4.770 1.00 8.87 152 ASN B CA 1
ATOM 3415 C C . ASN B 1 152 ? -17.367 -11.206 -5.395 1.00 8.64 152 ASN B C 1
ATOM 3416 O O . ASN B 1 152 ? -17.117 -10.022 -5.714 1.00 8.81 152 ASN B O 1
ATOM 3421 N N . PRO B 1 153 ? -18.582 -11.724 -5.608 1.00 9.69 153 PRO B N 1
ATOM 3422 C CA . PRO B 1 153 ? -19.612 -10.926 -6.291 1.00 10.12 153 PRO B CA 1
ATOM 3423 C C . PRO B 1 153 ? -19.979 -9.683 -5.503 1.00 9.70 153 PRO B C 1
ATOM 3424 O O . PRO B 1 153 ? -20.359 -8.657 -6.094 1.00 11.15 153 PRO B O 1
ATOM 3428 N N . SER B 1 154 ? -19.909 -9.730 -4.172 1.00 9.88 154 SER B N 1
ATOM 3429 C CA . SER B 1 154 ? -20.289 -8.566 -3.379 1.00 9.98 154 SER B CA 1
ATOM 3430 C C . SER B 1 154 ? -19.282 -7.415 -3.562 1.00 9.07 154 SER B C 1
ATOM 3431 O O . SER B 1 154 ? -19.680 -6.272 -3.804 1.00 9.28 154 SER B O 1
ATOM 3434 N N . TYR B 1 155 ? -17.980 -7.709 -3.484 1.00 8.58 155 TYR B N 1
ATOM 3435 C CA . TYR B 1 155 ? -17.009 -6.664 -3.766 1.00 8.79 155 TYR B CA 1
ATOM 3436 C C . TYR B 1 155 ? -17.139 -6.188 -5.215 1.00 8.07 155 TYR B C 1
ATOM 3437 O O . TYR B 1 155 ? -16.844 -5.032 -5.499 1.00 8.66 155 TYR B O 1
ATOM 3446 N N . ASP B 1 156 ? -17.541 -7.076 -6.115 1.00 8.23 156 ASP B N 1
ATOM 3447 C CA . ASP B 1 156 ? -17.661 -6.638 -7.490 1.00 9.24 156 ASP B CA 1
ATOM 3448 C C . ASP B 1 156 ? -18.773 -5.613 -7.668 1.00 8.69 156 ASP B C 1
ATOM 3449 O O . ASP B 1 156 ? -18.781 -4.911 -8.689 1.00 9.77 156 ASP B O 1
ATOM 3454 N N . LYS B 1 157 ? -19.720 -5.505 -6.735 1.00 9.45 157 LYS B N 1
ATOM 3455 C CA A LYS B 1 157 ? -20.732 -4.462 -6.852 0.50 9.86 157 LYS B CA 1
ATOM 3456 C CA B LYS B 1 157 ? -20.733 -4.454 -6.771 0.50 9.93 157 LYS B CA 1
ATOM 3457 C C . LYS B 1 157 ? -20.056 -3.099 -6.775 1.00 10.03 157 LYS B C 1
ATOM 3458 O O . LYS B 1 157 ? -20.609 -2.138 -7.336 1.00 11.67 157 LYS B O 1
ATOM 3469 N N . ILE B 1 158 ? -18.868 -2.966 -6.150 1.00 9.46 158 ILE B N 1
ATOM 3470 C CA . ILE B 1 158 ? -18.051 -1.755 -6.221 1.00 9.57 158 ILE B CA 1
ATOM 3471 C C . ILE B 1 158 ? -17.137 -1.796 -7.437 1.00 9.13 158 ILE B C 1
ATOM 3472 O O . ILE B 1 158 ? -17.090 -0.840 -8.214 1.00 9.83 158 ILE B O 1
ATOM 3477 N N . PHE B 1 159 ? -16.375 -2.903 -7.607 1.00 9.01 159 PHE B N 1
ATOM 3478 C CA . PHE B 1 159 ? -15.301 -2.894 -8.582 1.00 9.75 159 PHE B CA 1
ATOM 3479 C C . PHE B 1 159 ? -15.834 -2.798 -10.013 1.00 10.11 159 PHE B C 1
ATOM 3480 O O . PHE B 1 159 ? -15.128 -2.301 -10.898 1.00 11.73 159 PHE B O 1
ATOM 3488 N N . SER B 1 160 ? -17.059 -3.217 -10.252 1.00 10.63 160 SER B N 1
ATOM 3489 C CA . SER B 1 160 ? -17.628 -3.161 -11.589 1.00 11.34 160 SER B CA 1
ATOM 3490 C C . SER B 1 160 ? -17.819 -1.717 -12.054 1.00 11.27 160 SER B C 1
ATOM 3491 O O . SER B 1 160 ? -18.034 -1.507 -13.237 1.00 13.32 160 SER B O 1
ATOM 3494 N N . HIS B 1 161 ? -17.667 -0.718 -11.167 1.00 10.59 161 HIS B N 1
ATOM 3495 C CA . HIS B 1 161 ? -17.795 0.695 -11.514 1.00 11.40 161 HIS B CA 1
ATOM 3496 C C . HIS B 1 161 ? -16.450 1.418 -11.671 1.00 11.66 161 HIS B C 1
ATOM 3497 O O . HIS B 1 161 ? -16.468 2.621 -11.973 1.00 13.71 161 HIS B O 1
ATOM 3504 N N . LEU B 1 162 ? -15.326 0.722 -11.523 1.00 13.85 162 LEU B N 1
ATOM 3505 C CA . LEU B 1 162 ? -14.020 1.400 -11.469 1.00 13.82 162 LEU B CA 1
ATOM 3506 C C . LEU B 1 162 ? -13.696 2.153 -12.752 1.00 13.39 162 LEU B C 1
ATOM 3507 O O . LEU B 1 162 ? -13.101 3.234 -12.662 1.00 14.14 162 LEU B O 1
ATOM 3512 N N . GLN B 1 163 ? -14.097 1.670 -13.941 1.00 13.97 163 GLN B N 1
ATOM 3513 C CA . GLN B 1 163 ? -13.712 2.359 -15.176 1.00 13.66 163 GLN B CA 1
ATOM 3514 C C . GLN B 1 163 ? -14.513 3.648 -15.338 1.00 15.84 163 GLN B C 1
ATOM 3515 O O . GLN B 1 163 ? -14.285 4.391 -16.297 1.00 16.87 163 GLN B O 1
ATOM 3521 N N . HIS B 1 164 ? -15.378 3.995 -14.384 1.00 14.35 164 HIS B N 1
ATOM 3522 C CA . HIS B 1 164 ? -16.157 5.214 -14.435 1.00 13.36 164 HIS B CA 1
ATOM 3523 C C . HIS B 1 164 ? -15.684 6.255 -13.414 1.00 12.68 164 HIS B C 1
ATOM 3524 O O . HIS B 1 164 ? -16.218 7.354 -13.327 1.00 14.13 164 HIS B O 1
ATOM 3531 N N . VAL B 1 165 ? -14.680 5.932 -12.614 1.00 11.38 165 VAL B N 1
ATOM 3532 C CA . VAL B 1 165 ? -14.095 6.863 -11.650 1.00 10.70 165 VAL B CA 1
ATOM 3533 C C . VAL B 1 165 ? -12.578 6.776 -11.798 1.00 9.27 165 VAL B C 1
ATOM 3534 O O . VAL B 1 165 ? -11.821 6.851 -10.844 1.00 9.47 165 VAL B O 1
ATOM 3538 N N . LYS B 1 166 ? -12.109 6.680 -13.060 1.00 9.83 166 LYS B N 1
ATOM 3539 C CA . LYS B 1 166 ? -10.699 6.477 -13.288 1.00 9.93 166 LYS B CA 1
ATOM 3540 C C . LYS B 1 166 ? -9.820 7.601 -12.772 1.00 8.84 166 LYS B C 1
ATOM 3541 O O . LYS B 1 166 ? -8.691 7.361 -12.394 1.00 9.40 166 LYS B O 1
ATOM 3547 N N . TYR B 1 167 ? -10.357 8.837 -12.791 1.00 8.90 167 TYR B N 1
ATOM 3548 C CA . TYR B 1 167 ? -9.517 9.995 -12.523 1.00 8.79 167 TYR B CA 1
ATOM 3549 C C . TYR B 1 167 ? -10.007 10.769 -11.294 1.00 8.83 167 TYR B C 1
ATOM 3550 O O . TYR B 1 167 ? -11.198 10.742 -10.929 1.00 9.00 167 TYR B O 1
ATOM 3559 N N . LYS B 1 168 ? -9.059 11.495 -10.692 1.00 9.10 168 LYS B N 1
ATOM 3560 C CA . LYS B 1 168 ? -9.337 12.293 -9.513 1.00 9.46 168 LYS B CA 1
ATOM 3561 C C . LYS B 1 168 ? -10.522 13.207 -9.780 1.00 9.78 168 LYS B C 1
ATOM 3562 O O . LYS B 1 168 ? -10.583 13.918 -10.793 1.00 11.07 168 LYS B O 1
ATOM 3568 N N . GLY B 1 169 ? -11.439 13.242 -8.794 1.00 9.94 169 GLY B N 1
ATOM 3569 C CA . GLY B 1 169 ? -12.597 14.128 -8.826 1.00 11.76 169 GLY B CA 1
ATOM 3570 C C . GLY B 1 169 ? -13.799 13.464 -9.496 1.00 11.58 169 GLY B C 1
ATOM 3571 O O . GLY B 1 169 ? -14.912 13.982 -9.398 1.00 14.67 169 GLY B O 1
ATOM 3572 N N . GLN B 1 170 ? -13.632 12.357 -10.196 1.00 10.40 170 GLN B N 1
ATOM 3573 C CA . GLN B 1 170 ? -14.766 11.752 -10.864 1.00 10.95 170 GLN B CA 1
ATOM 3574 C C . GLN B 1 170 ? -15.656 11.007 -9.865 1.00 10.66 170 GLN B C 1
ATOM 3575 O O . GLN B 1 170 ? -15.194 10.456 -8.872 1.00 10.59 170 GLN B O 1
ATOM 3581 N N . GLU B 1 171 ? -16.936 11.033 -10.171 1.00 11.89 171 GLU B N 1
ATOM 3582 C CA . GLU B 1 171 ? -17.984 10.429 -9.345 1.00 11.34 171 GLU B CA 1
ATOM 3583 C C . GLU B 1 171 ? -18.887 9.540 -10.184 1.00 12.73 171 GLU B C 1
ATOM 3584 O O . GLU B 1 171 ? -19.138 9.813 -11.371 1.00 15.12 171 GLU B O 1
ATOM 3590 N N . ALA B 1 172 ? -19.419 8.492 -9.574 1.00 11.55 172 ALA B N 1
ATOM 3591 C CA . ALA B 1 172 ? -20.344 7.559 -10.216 1.00 12.95 172 ALA B CA 1
ATOM 3592 C C . ALA B 1 172 ? -21.326 7.136 -9.121 1.00 11.01 172 ALA B C 1
ATOM 3593 O O . ALA B 1 172 ? -21.085 7.374 -7.947 1.00 14.54 172 ALA B O 1
ATOM 3595 N N . PHE B 1 173 ? -22.416 6.506 -9.515 1.00 12.17 173 PHE B N 1
ATOM 3596 C CA . PHE B 1 173 ? -23.379 5.957 -8.589 1.00 11.45 173 PHE B CA 1
ATOM 3597 C C . PHE B 1 173 ? -23.316 4.437 -8.590 1.00 11.49 173 PHE B C 1
ATOM 3598 O O . PHE B 1 173 ? -23.231 3.804 -9.654 1.00 13.93 173 PHE B O 1
ATOM 3606 N N . VAL B 1 174 ? -23.450 3.900 -7.384 1.00 11.22 174 VAL B N 1
ATOM 3607 C CA . VAL B 1 174 ? -23.469 2.439 -7.178 1.00 11.72 174 VAL B CA 1
ATOM 3608 C C . VAL B 1 174 ? -24.832 2.115 -6.572 1.00 10.52 174 VAL B C 1
ATOM 3609 O O . VAL B 1 174 ? -25.176 2.654 -5.498 1.00 11.37 174 VAL B O 1
ATOM 3613 N N . PRO B 1 175 ? -25.619 1.190 -7.162 1.00 10.09 175 PRO B N 1
ATOM 3614 C CA . PRO B 1 175 ? -26.850 0.796 -6.492 1.00 10.46 175 PRO B CA 1
ATOM 3615 C C . PRO B 1 175 ? -26.554 0.241 -5.109 1.00 10.30 175 PRO B C 1
ATOM 3616 O O . PRO B 1 175 ? -25.549 -0.436 -4.860 1.00 11.38 175 PRO B O 1
ATOM 3620 N N . GLY B 1 176 ? -27.495 0.452 -4.187 1.00 11.36 176 GLY B N 1
ATOM 3621 C CA . GLY B 1 176 ? -27.306 -0.121 -2.867 1.00 10.77 176 GLY B CA 1
ATOM 3622 C C . GLY B 1 176 ? -27.200 -1.637 -2.890 1.00 10.43 176 GLY B C 1
ATOM 3623 O O . GLY B 1 176 ? -27.788 -2.333 -3.707 1.00 11.32 176 GLY B O 1
ATOM 3624 N N . PHE B 1 177 ? -26.462 -2.135 -1.877 1.00 10.86 177 PHE B N 1
ATOM 3625 C CA . PHE B 1 177 ? -26.387 -3.573 -1.649 1.00 11.99 177 PHE B CA 1
ATOM 3626 C C . PHE B 1 177 ? -26.110 -3.735 -0.168 1.00 11.18 177 PHE B C 1
ATOM 3627 O O . PHE B 1 177 ? -25.909 -2.753 0.555 1.00 11.27 177 PHE B O 1
ATOM 3635 N N . ASN B 1 178 ? -26.139 -4.971 0.297 1.00 11.55 178 ASN B N 1
ATOM 3636 C CA . ASN B 1 178 ? -25.929 -5.231 1.701 1.00 11.98 178 ASN B CA 1
ATOM 3637 C C . ASN B 1 178 ? -24.423 -5.179 2.014 1.00 10.23 178 ASN B C 1
ATOM 3638 O O . ASN B 1 178 ? -23.656 -6.088 1.712 1.00 10.86 178 ASN B O 1
ATOM 3643 N N . ILE B 1 179 ? -24.026 -4.106 2.692 1.00 10.09 179 ILE B N 1
ATOM 3644 C CA . ILE B 1 179 ? -22.611 -3.907 3.018 1.00 9.65 179 ILE B CA 1
ATOM 3645 C C . ILE B 1 179 ? -22.093 -5.019 3.918 1.00 9.67 179 ILE B C 1
ATOM 3646 O O . ILE B 1 179 ? -20.882 -5.276 3.958 1.00 10.10 179 ILE B O 1
ATOM 3651 N N . GLU B 1 180 ? -22.971 -5.664 4.695 1.00 10.23 180 GLU B N 1
ATOM 3652 C CA A GLU B 1 180 ? -22.454 -6.744 5.519 0.50 10.98 180 GLU B CA 1
ATOM 3653 C CA B GLU B 1 180 ? -22.544 -6.794 5.512 0.50 11.09 180 GLU B CA 1
ATOM 3654 C C . GLU B 1 180 ? -21.895 -7.886 4.667 1.00 10.92 180 GLU B C 1
ATOM 3655 O O . GLU B 1 180 ? -21.074 -8.684 5.162 1.00 11.07 180 GLU B O 1
ATOM 3666 N N . GLU B 1 181 ? -22.243 -7.962 3.385 1.00 9.83 181 GLU B N 1
ATOM 3667 C CA . GLU B 1 181 ? -21.636 -8.956 2.506 1.00 10.98 181 GLU B CA 1
ATOM 3668 C C . GLU B 1 181 ? -20.139 -8.743 2.293 1.00 9.79 181 GLU B C 1
ATOM 3669 O O . GLU B 1 181 ? -19.457 -9.641 1.803 1.00 12.10 181 GLU B O 1
ATOM 3675 N N . LEU B 1 182 ? -19.626 -7.549 2.608 1.00 9.13 182 LEU B N 1
ATOM 3676 C CA . LEU B 1 182 ? -18.194 -7.254 2.484 1.00 9.01 182 LEU B CA 1
ATOM 3677 C C . LEU B 1 182 ? -17.418 -7.733 3.708 1.00 9.18 182 LEU B C 1
ATOM 3678 O O . LEU B 1 182 ? -16.188 -7.703 3.717 1.00 9.36 182 LEU B O 1
ATOM 3683 N N . LEU B 1 183 ? -18.124 -8.083 4.794 1.00 9.86 183 LEU B N 1
ATOM 3684 C CA . LEU B 1 183 ? -17.492 -8.492 6.039 1.00 9.99 183 LEU B CA 1
ATOM 3685 C C . LEU B 1 183 ? -17.150 -9.971 5.978 1.00 9.31 183 LEU B C 1
ATOM 3686 O O . LEU B 1 183 ? -17.831 -10.755 5.306 1.00 10.76 183 LEU B O 1
ATOM 3691 N N . PRO B 1 184 ? -16.126 -10.392 6.737 1.00 9.25 184 PRO B N 1
ATOM 3692 C CA . PRO B 1 184 ? -15.696 -11.785 6.761 1.00 10.37 184 PRO B CA 1
ATOM 3693 C C . PRO B 1 184 ? -16.544 -12.613 7.692 1.00 11.20 184 PRO B C 1
ATOM 3694 O O . PRO B 1 184 ? -17.448 -12.138 8.361 1.00 12.24 184 PRO B O 1
ATOM 3698 N N A GLU B 1 185 ? -16.255 -13.915 7.680 0.50 12.09 185 GLU B N 1
ATOM 3699 N N B GLU B 1 185 ? -16.174 -13.901 7.722 0.50 12.19 185 GLU B N 1
ATOM 3700 C CA A GLU B 1 185 ? -16.914 -14.786 8.624 0.50 12.32 185 GLU B CA 1
ATOM 3701 C CA B GLU B 1 185 ? -16.691 -14.875 8.661 0.50 12.10 185 GLU B CA 1
ATOM 3702 C C A GLU B 1 185 ? -16.428 -14.460 10.033 0.50 11.85 185 GLU B C 1
ATOM 3703 C C B GLU B 1 185 ? -16.354 -14.474 10.092 0.50 11.77 185 GLU B C 1
ATOM 3704 O O A GLU B 1 185 ? -15.321 -13.961 10.240 0.50 12.83 185 GLU B O 1
ATOM 3705 O O B GLU B 1 185 ? -15.269 -13.959 10.373 0.50 12.84 185 GLU B O 1
ATOM 3716 N N . ARG B 1 186 ? -17.312 -14.751 10.995 1.00 12.71 186 ARG B N 1
ATOM 3717 C CA . ARG B 1 186 ? -17.064 -14.646 12.417 1.00 12.98 186 ARG B CA 1
ATOM 3718 C C . ARG B 1 186 ? -16.630 -13.242 12.809 1.00 11.51 186 ARG B C 1
ATOM 3719 O O . ARG B 1 186 ? -15.587 -13.016 13.427 1.00 12.30 186 ARG B O 1
ATOM 3727 N N . THR B 1 187 ? -17.501 -12.286 12.501 1.00 11.42 187 THR B N 1
ATOM 3728 C CA . THR B 1 187 ? -17.212 -10.904 12.854 1.00 10.49 187 THR B CA 1
ATOM 3729 C C . THR B 1 187 ? -17.103 -10.679 14.353 1.00 10.89 187 THR B C 1
ATOM 3730 O O . THR B 1 187 ? -16.563 -9.662 14.764 1.00 11.05 187 THR B O 1
ATOM 3734 N N . ALA B 1 188 ? -17.560 -11.623 15.186 1.00 11.06 188 ALA B N 1
ATOM 3735 C CA . ALA B 1 188 ? -17.364 -11.491 16.607 1.00 11.25 188 ALA B CA 1
ATOM 3736 C C . ALA B 1 188 ? -15.884 -11.556 16.975 1.00 10.23 188 ALA B C 1
ATOM 3737 O O . ALA B 1 188 ? -15.544 -11.150 18.093 1.00 11.01 188 ALA B O 1
ATOM 3739 N N . GLU B 1 189 ? -15.040 -12.089 16.092 1.00 10.49 189 GLU B N 1
ATOM 3740 C CA . GLU B 1 189 ? -13.587 -12.235 16.324 1.00 9.96 189 GLU B CA 1
ATOM 3741 C C . GLU B 1 189 ? -12.862 -11.066 15.658 1.00 9.31 189 GLU B C 1
ATOM 3742 O O . GLU B 1 189 ? -12.827 -10.957 14.432 1.00 9.83 189 GLU B O 1
ATOM 3748 N N . TYR B 1 190 ? -12.250 -10.210 16.482 1.00 8.92 190 TYR B N 1
ATOM 3749 C CA . TYR B 1 190 ? -11.617 -8.975 15.989 1.00 9.06 190 TYR B CA 1
ATOM 3750 C C . TYR B 1 190 ? -10.504 -8.556 16.943 1.00 8.53 190 TYR B C 1
ATOM 3751 O O . TYR B 1 190 ? -10.438 -8.930 18.119 1.00 9.65 190 TYR B O 1
ATOM 3760 N N . TYR B 1 191 ? -9.622 -7.708 16.363 1.00 8.67 191 TYR B N 1
ATOM 3761 C CA . TYR B 1 191 ? -8.597 -6.956 17.067 1.00 8.67 191 TYR B CA 1
ATOM 3762 C C . TYR B 1 191 ? -9.104 -5.528 17.255 1.00 8.46 191 TYR B C 1
ATOM 3763 O O . TYR B 1 191 ? -9.753 -4.979 16.366 1.00 9.45 191 TYR B O 1
ATOM 3772 N N . ARG B 1 192 ? -8.835 -4.945 18.411 1.00 8.65 192 ARG B N 1
ATOM 3773 C CA . ARG B 1 192 ? -9.284 -3.590 18.752 1.00 9.13 192 ARG B CA 1
ATOM 3774 C C . ARG B 1 192 ? -8.117 -2.802 19.316 1.00 9.34 192 ARG B C 1
ATOM 3775 O O . ARG B 1 192 ? -7.441 -3.274 20.249 1.00 10.13 192 ARG B O 1
ATOM 3783 N N . TYR B 1 193 ? -7.866 -1.594 18.800 1.00 8.71 193 TYR B N 1
ATOM 3784 C CA . TYR B 1 193 ? -6.814 -0.763 19.371 1.00 9.31 193 TYR B CA 1
ATOM 3785 C C . TYR B 1 193 ? -7.119 0.691 19.082 1.00 9.03 193 TYR B C 1
ATOM 3786 O O . TYR B 1 193 ? -7.890 1.028 18.182 1.00 9.49 193 TYR B O 1
ATOM 3795 N N . ARG B 1 194 ? -6.439 1.554 19.823 1.00 11.36 194 ARG B N 1
ATOM 3796 C CA . ARG B 1 194 ? -6.529 2.999 19.638 1.00 11.45 194 ARG B CA 1
ATOM 3797 C C . ARG B 1 194 ? -5.446 3.449 18.676 1.00 10.62 194 ARG B C 1
ATOM 3798 O O . ARG B 1 194 ? -4.253 3.235 18.894 1.00 11.97 194 ARG B O 1
ATOM 3806 N N . GLY B 1 195 ? -5.859 4.132 17.619 1.00 9.48 195 GLY B N 1
ATOM 3807 C CA . GLY B 1 195 ? -4.901 4.610 16.633 1.00 9.59 195 GLY B CA 1
ATOM 3808 C C . GLY B 1 195 ? -5.387 5.855 15.930 1.00 8.63 195 GLY B C 1
ATOM 3809 O O . GLY B 1 195 ? -6.005 6.758 16.533 1.00 9.66 195 GLY B O 1
ATOM 3810 N N . SER B 1 196 ? -5.013 5.927 14.649 1.00 8.25 196 SER B N 1
ATOM 3811 C CA . SER B 1 196 ? -5.089 7.170 13.920 1.00 8.55 196 SER B CA 1
ATOM 3812 C C . SER B 1 196 ? -5.665 6.945 12.530 1.00 7.83 196 SER B C 1
ATOM 3813 O O . SER B 1 196 ? -5.759 5.798 12.032 1.00 8.14 196 SER B O 1
ATOM 3816 N N . LEU B 1 197 ? -5.964 8.044 11.848 1.00 7.92 197 LEU B N 1
ATOM 3817 C CA . LEU B 1 197 ? -6.097 7.973 10.388 1.00 7.81 197 LEU B CA 1
ATOM 3818 C C . LEU B 1 197 ? -4.789 7.481 9.816 1.00 7.80 197 LEU B C 1
ATOM 3819 O O . LEU B 1 197 ? -3.708 7.886 10.280 1.00 8.23 197 LEU B O 1
ATOM 3824 N N . THR B 1 198 ? -4.845 6.652 8.762 1.00 7.87 198 THR B N 1
ATOM 3825 C CA . THR B 1 198 ? -3.620 6.188 8.114 1.00 8.22 198 THR B CA 1
ATOM 3826 C C . THR B 1 198 ? -3.174 7.096 6.979 1.00 7.80 198 THR B C 1
ATOM 3827 O O . THR B 1 198 ? -2.182 6.770 6.289 1.00 8.21 198 THR B O 1
ATOM 3831 N N . THR B 1 199 ? -3.890 8.207 6.781 1.00 8.37 199 THR B N 1
ATOM 3832 C CA . THR B 1 199 ? -3.529 9.195 5.791 1.00 8.18 199 THR B CA 1
ATOM 3833 C C . THR B 1 199 ? -3.470 10.545 6.489 1.00 8.25 199 THR B C 1
ATOM 3834 O O . THR B 1 199 ? -4.154 10.730 7.520 1.00 9.03 199 THR B O 1
ATOM 3838 N N . PRO B 1 200 ? -2.765 11.533 5.908 1.00 8.59 200 PRO B N 1
ATOM 3839 C CA . PRO B 1 200 ? -2.901 12.903 6.384 1.00 9.00 200 PRO B CA 1
ATOM 3840 C C . PRO B 1 200 ? -4.368 13.237 6.538 1.00 9.32 200 PRO B C 1
ATOM 3841 O O . PRO B 1 200 ? -5.181 12.903 5.673 1.00 10.55 200 PRO B O 1
ATOM 3845 N N . PRO B 1 201 ? -4.768 13.973 7.595 1.00 9.82 201 PRO B N 1
ATOM 3846 C CA . PRO B 1 201 ? -3.885 14.582 8.600 1.00 10.20 201 PRO B CA 1
ATOM 3847 C C . PRO B 1 201 ? -3.457 13.683 9.774 1.00 9.27 201 PRO B C 1
ATOM 3848 O O . PRO B 1 201 ? -2.835 14.180 10.710 1.00 10.02 201 PRO B O 1
ATOM 3852 N N . CYS B 1 202 ? -3.727 12.377 9.713 1.00 8.62 202 CYS B N 1
ATOM 3853 C CA . CYS B 1 202 ? -3.188 11.402 10.659 1.00 8.59 202 CYS B CA 1
ATOM 3854 C C . CYS B 1 202 ? -3.702 11.581 12.087 1.00 8.70 202 CYS B C 1
ATOM 3855 O O . CYS B 1 202 ? -3.068 11.193 13.048 1.00 9.74 202 CYS B O 1
ATOM 3858 N N . ASN B 1 203 ? -4.899 12.149 12.228 1.00 10.05 203 ASN B N 1
ATOM 3859 C CA . ASN B 1 203 ? -5.440 12.460 13.552 1.00 10.21 203 ASN B CA 1
ATOM 3860 C C . ASN B 1 203 ? -5.514 11.202 14.393 1.00 10.33 203 ASN B C 1
ATOM 3861 O O . ASN B 1 203 ? -6.024 10.162 13.941 1.00 9.70 203 ASN B O 1
ATOM 3866 N N . PRO B 1 204 ? -5.078 11.261 15.673 1.00 10.30 204 PRO B N 1
ATOM 3867 C CA . PRO B 1 204 ? -5.057 10.061 16.537 1.00 11.06 204 PRO B CA 1
ATOM 3868 C C . PRO B 1 204 ? -6.390 9.856 17.238 1.00 10.28 204 PRO B C 1
ATOM 3869 O O . PRO B 1 204 ? -6.450 9.852 18.470 1.00 12.76 204 PRO B O 1
ATOM 3873 N N . THR B 1 205 ? -7.452 9.749 16.439 1.00 10.68 205 THR B N 1
ATOM 3874 C CA . THR B 1 205 ? -8.828 9.823 16.935 1.00 11.38 205 THR B CA 1
ATOM 3875 C C . THR B 1 205 ? -9.643 8.616 16.497 1.00 10.51 205 THR B C 1
ATOM 3876 O O . THR B 1 205 ? -10.865 8.700 16.565 1.00 12.13 205 THR B O 1
ATOM 3880 N N . VAL B 1 206 ? -8.972 7.521 16.132 1.00 9.88 206 VAL B N 1
ATOM 3881 C CA . VAL B 1 206 ? -9.671 6.368 15.585 1.00 9.49 206 VAL B CA 1
ATOM 3882 C C . VAL B 1 206 ? -9.630 5.194 16.537 1.00 9.61 206 VAL B C 1
ATOM 3883 O O . VAL B 1 206 ? -8.563 4.757 16.962 1.00 10.88 206 VAL B O 1
ATOM 3887 N N . LEU B 1 207 ? -10.802 4.652 16.833 1.00 9.54 207 LEU B N 1
ATOM 3888 C CA . LEU B 1 207 ? -10.909 3.309 17.404 1.00 9.50 207 LEU B CA 1
ATOM 3889 C C . LEU B 1 207 ? -10.977 2.299 16.265 1.00 8.31 207 LEU B C 1
ATOM 3890 O O . LEU B 1 207 ? -11.928 2.287 15.508 1.00 8.99 207 LEU B O 1
ATOM 3895 N N . TRP B 1 208 ? -9.905 1.510 16.135 1.00 8.59 208 TRP B N 1
ATOM 3896 C CA . TRP B 1 208 ? -9.803 0.529 15.061 1.00 8.16 208 TRP B CA 1
ATOM 3897 C C . TRP B 1 208 ? -10.379 -0.815 15.510 1.00 8.52 208 TRP B C 1
ATOM 3898 O O . TRP B 1 208 ? -10.087 -1.299 16.620 1.00 9.79 208 TRP B O 1
ATOM 3909 N N . THR B 1 209 ? -11.114 -1.437 14.589 1.00 8.21 209 THR B N 1
ATOM 3910 C CA . THR B 1 209 ? -11.550 -2.820 14.726 1.00 8.53 209 THR B CA 1
ATOM 3911 C C . THR B 1 209 ? -11.086 -3.525 13.461 1.00 8.15 209 THR B C 1
ATOM 3912 O O . THR B 1 209 ? -11.552 -3.182 12.375 1.00 9.91 209 THR B O 1
ATOM 3916 N N . VAL B 1 210 ? -10.140 -4.466 13.592 1.00 7.72 210 VAL B N 1
ATOM 3917 C CA . VAL B 1 210 ? -9.670 -5.224 12.438 1.00 8.26 210 VAL B CA 1
ATOM 3918 C C . VAL B 1 210 ? -10.233 -6.639 12.599 1.00 8.09 210 VAL B C 1
ATOM 3919 O O . VAL B 1 210 ? -9.948 -7.313 13.608 1.00 8.36 210 VAL B O 1
ATOM 3923 N N . PHE B 1 211 ? -11.060 -7.090 11.669 1.00 8.27 211 PHE B N 1
ATOM 3924 C CA . PHE B 1 211 ? -11.598 -8.437 11.841 1.00 8.47 211 PHE B CA 1
ATOM 3925 C C . PHE B 1 211 ? -10.516 -9.503 11.722 1.00 8.46 211 PHE B C 1
ATOM 3926 O O . PHE B 1 211 ? -9.556 -9.361 10.951 1.00 8.84 211 PHE B O 1
ATOM 3934 N N . ARG B 1 212 ? -10.671 -10.568 12.515 1.00 8.78 212 ARG B N 1
ATOM 3935 C CA . ARG B 1 212 ? -9.654 -11.623 12.496 1.00 9.41 212 ARG B CA 1
ATOM 3936 C C . ARG B 1 212 ? -9.517 -12.294 11.144 1.00 9.40 212 ARG B C 1
ATOM 3937 O O . ARG B 1 212 ? -8.404 -12.621 10.752 1.00 10.91 212 ARG B O 1
ATOM 3945 N N . ASN B 1 213 ? -10.636 -12.601 10.505 1.00 9.08 213 ASN B N 1
ATOM 3946 C CA . ASN B 1 213 ? -10.618 -13.404 9.294 1.00 10.07 213 ASN B CA 1
ATOM 3947 C C . ASN B 1 213 ? -10.629 -12.531 8.061 1.00 9.03 213 ASN B C 1
ATOM 3948 O O . ASN B 1 213 ? -11.360 -11.522 8.026 1.00 9.52 213 ASN B O 1
ATOM 3953 N N . PRO B 1 214 ? -9.875 -12.870 7.023 1.00 9.79 214 PRO B N 1
ATOM 3954 C CA . PRO B 1 214 ? -9.935 -12.118 5.780 1.00 9.18 214 PRO B CA 1
ATOM 3955 C C . PRO B 1 214 ? -11.099 -12.558 4.915 1.00 8.43 214 PRO B C 1
ATOM 3956 O O . PRO B 1 214 ? -11.724 -13.612 5.143 1.00 10.16 214 PRO B O 1
ATOM 3960 N N . VAL B 1 215 ? -11.395 -11.757 3.897 1.00 8.60 215 VAL B N 1
ATOM 3961 C CA . VAL B 1 215 ? -12.229 -12.157 2.788 1.00 8.37 215 VAL B CA 1
ATOM 3962 C C . VAL B 1 215 ? -11.331 -12.416 1.589 1.00 7.86 215 VAL B C 1
ATOM 3963 O O . VAL B 1 215 ? -10.143 -12.076 1.606 1.00 9.51 215 VAL B O 1
ATOM 3967 N N . GLN B 1 216 ? -11.903 -13.034 0.552 1.00 8.20 216 GLN B N 1
ATOM 3968 C CA . GLN B 1 216 ? -11.189 -13.249 -0.704 1.00 8.30 216 GLN B CA 1
ATOM 3969 C C . GLN B 1 216 ? -11.810 -12.452 -1.822 1.00 7.69 216 GLN B C 1
ATOM 3970 O O . GLN B 1 216 ? -13.038 -12.349 -1.911 1.00 9.03 216 GLN B O 1
ATOM 3976 N N . ILE B 1 217 ? -10.951 -11.927 -2.703 1.00 8.03 217 ILE B N 1
ATOM 3977 C CA . ILE B 1 217 ? -11.366 -11.428 -4.024 1.00 7.63 217 ILE B CA 1
ATOM 3978 C C . ILE B 1 217 ? -10.383 -12.046 -5.021 1.00 8.24 217 ILE B C 1
ATOM 3979 O O . ILE B 1 217 ? -9.287 -12.482 -4.645 1.00 8.27 217 ILE B O 1
ATOM 3984 N N . SER B 1 218 ? -10.748 -12.089 -6.301 1.00 8.03 218 SER B N 1
ATOM 3985 C CA . SER B 1 218 ? -9.901 -12.816 -7.255 1.00 8.77 218 SER B CA 1
ATOM 3986 C C . SER B 1 218 ? -8.700 -11.984 -7.690 1.00 8.36 218 SER B C 1
ATOM 3987 O O . SER B 1 218 ? -8.685 -10.743 -7.610 1.00 8.74 218 SER B O 1
ATOM 3990 N N . GLN B 1 219 ? -7.745 -12.676 -8.328 1.00 9.02 219 GLN B N 1
ATOM 3991 C CA . GLN B 1 219 ? -6.643 -11.996 -8.995 1.00 10.05 219 GLN B CA 1
ATOM 3992 C C . GLN B 1 219 ? -7.152 -11.007 -10.025 1.00 10.03 219 GLN B C 1
ATOM 3993 O O . GLN B 1 219 ? -6.571 -9.922 -10.142 1.00 10.04 219 GLN B O 1
ATOM 3999 N N . GLU B 1 220 ? -8.208 -11.354 -10.742 1.00 9.84 220 GLU B N 1
ATOM 4000 C CA . GLU B 1 220 ? -8.722 -10.455 -11.766 1.00 10.33 220 GLU B CA 1
ATOM 4001 C C . GLU B 1 220 ? -9.352 -9.215 -11.145 1.00 9.22 220 GLU B C 1
ATOM 4002 O O . GLU B 1 220 ? -9.246 -8.101 -11.665 1.00 9.52 220 GLU B O 1
ATOM 4008 N N . GLN B 1 221 ? -10.038 -9.372 -9.997 1.00 8.48 221 GLN B N 1
ATOM 4009 C CA . GLN B 1 221 ? -10.628 -8.225 -9.301 1.00 8.23 221 GLN B CA 1
ATOM 4010 C C . GLN B 1 221 ? -9.497 -7.330 -8.781 1.00 8.27 221 GLN B C 1
ATOM 4011 O O . GLN B 1 221 ? -9.549 -6.106 -8.912 1.00 8.95 221 GLN B O 1
ATOM 4017 N N . LEU B 1 222 ? -8.463 -7.924 -8.187 1.00 8.61 222 LEU B N 1
ATOM 4018 C CA . LEU B 1 222 ? -7.307 -7.148 -7.735 1.00 8.44 222 LEU B CA 1
ATOM 4019 C C . LEU B 1 222 ? -6.669 -6.427 -8.907 1.00 8.26 222 LEU B C 1
ATOM 4020 O O . LEU B 1 222 ? -6.285 -5.259 -8.789 1.00 9.01 222 LEU B O 1
ATOM 4025 N N . LEU B 1 223 ? -6.500 -7.097 -10.053 1.00 8.87 223 LEU B N 1
ATOM 4026 C CA . LEU B 1 223 ? -5.867 -6.449 -11.190 1.00 9.35 223 LEU B CA 1
ATOM 4027 C C . LEU B 1 223 ? -6.694 -5.252 -11.654 1.00 9.11 223 LEU B C 1
ATOM 4028 O O . LEU B 1 223 ? -6.113 -4.202 -11.993 1.00 9.51 223 LEU B O 1
ATOM 4033 N N . ALA B 1 224 ? -8.033 -5.380 -11.689 1.00 9.74 224 ALA B N 1
ATOM 4034 C CA . ALA B 1 224 ? -8.856 -4.237 -12.039 1.00 10.04 224 ALA B CA 1
ATOM 4035 C C . ALA B 1 224 ? -8.630 -3.091 -11.067 1.00 9.24 224 ALA B C 1
ATOM 4036 O O . ALA B 1 224 ? -8.432 -1.935 -11.456 1.00 10.46 224 ALA B O 1
ATOM 4038 N N . LEU B 1 225 ? -8.686 -3.379 -9.764 1.00 9.34 225 LEU B N 1
ATOM 4039 C CA . LEU B 1 225 ? -8.469 -2.366 -8.743 1.00 9.07 225 LEU B CA 1
ATOM 4040 C C . LEU B 1 225 ? -7.121 -1.659 -8.898 1.00 8.95 225 LEU B C 1
ATOM 4041 O O . LEU B 1 225 ? -7.001 -0.444 -8.676 1.00 10.26 225 LEU B O 1
ATOM 4046 N N . GLU B 1 226 ? -6.095 -2.460 -9.252 1.00 8.53 226 GLU B N 1
ATOM 4047 C CA . GLU B 1 226 ? -4.721 -1.988 -9.359 1.00 9.19 226 GLU B CA 1
ATOM 4048 C C . GLU B 1 226 ? -4.393 -1.264 -10.659 1.00 9.08 226 GLU B C 1
ATOM 4049 O O . GLU B 1 226 ? -3.326 -0.683 -10.747 1.00 10.67 226 GLU B O 1
ATOM 4055 N N . THR B 1 227 ? -5.249 -1.386 -11.669 1.00 9.00 227 THR B N 1
ATOM 4056 C CA . THR B 1 227 ? -4.944 -0.822 -12.983 1.00 9.83 227 THR B CA 1
ATOM 4057 C C . THR B 1 227 ? -5.954 0.230 -13.421 1.00 9.96 227 THR B C 1
ATOM 4058 O O . THR B 1 227 ? -5.628 0.971 -14.334 1.00 12.11 227 THR B O 1
ATOM 4062 N N . ALA B 1 228 ? -7.139 0.308 -12.802 1.00 9.79 228 ALA B N 1
ATOM 4063 C CA . ALA B 1 228 ? -8.182 1.180 -13.331 1.00 10.70 228 ALA B CA 1
ATOM 4064 C C . ALA B 1 228 ? -7.992 2.650 -12.973 1.00 10.43 228 ALA B C 1
ATOM 4065 O O . ALA B 1 228 ? -8.497 3.524 -13.660 1.00 11.49 228 ALA B O 1
ATOM 4067 N N . LEU B 1 229 ? -7.312 2.956 -11.877 1.00 9.23 229 LEU B N 1
ATOM 4068 C CA . LEU B 1 229 ? -7.430 4.239 -11.237 1.00 8.89 229 LEU B CA 1
ATOM 4069 C C . LEU B 1 229 ? -6.135 5.043 -11.282 1.00 8.33 229 LEU B C 1
ATOM 4070 O O . LEU B 1 229 ? -5.035 4.500 -11.193 1.00 8.78 229 LEU B O 1
ATOM 4075 N N . TYR B 1 230 ? -6.315 6.367 -11.323 1.00 9.06 230 TYR B N 1
ATOM 4076 C CA . TYR B 1 230 ? -5.241 7.347 -11.332 1.00 9.05 230 TYR B CA 1
ATOM 4077 C C . TYR B 1 230 ? -5.453 8.306 -10.165 1.00 9.04 230 TYR B C 1
ATOM 4078 O O . TYR B 1 230 ? -6.583 8.695 -9.864 1.00 9.81 230 TYR B O 1
ATOM 4087 N N . CYS B 1 231 ? -4.346 8.751 -9.605 1.00 9.26 231 CYS B N 1
ATOM 4088 C CA . CYS B 1 231 ? -4.391 9.769 -8.571 1.00 9.33 231 CYS B CA 1
ATOM 4089 C C . CYS B 1 231 ? -4.632 11.166 -9.115 1.00 9.58 231 CYS B C 1
ATOM 4090 O O . CYS B 1 231 ? -4.934 12.101 -8.368 1.00 11.79 231 CYS B O 1
ATOM 4093 N N . THR B 1 232 ? -4.469 11.331 -10.432 1.00 10.15 232 THR B N 1
ATOM 4094 C CA . THR B 1 232 ? -4.461 12.630 -11.099 1.00 9.81 232 THR B CA 1
ATOM 4095 C C . THR B 1 232 ? -5.764 12.831 -11.879 1.00 9.32 232 THR B C 1
ATOM 4096 O O . THR B 1 232 ? -6.503 11.901 -12.207 1.00 9.91 232 THR B O 1
ATOM 4100 N N . HIS B 1 233 ? -6.030 14.119 -12.189 1.00 10.25 233 HIS B N 1
ATOM 4101 C CA . HIS B 1 233 ? -7.166 14.481 -13.013 1.00 10.68 233 HIS B CA 1
ATOM 4102 C C . HIS B 1 233 ? -7.025 13.934 -14.439 1.00 10.12 233 HIS B C 1
ATOM 4103 O O . HIS B 1 233 ? -5.923 13.682 -14.944 1.00 10.66 233 HIS B O 1
ATOM 4110 N N . MET B 1 234 ? -8.181 13.842 -15.104 1.00 10.64 234 MET B N 1
ATOM 4111 C CA A MET B 1 234 ? -8.264 13.344 -16.472 0.50 10.62 234 MET B CA 1
ATOM 4112 C CA B MET B 1 234 ? -8.195 13.286 -16.454 0.50 10.83 234 MET B CA 1
ATOM 4113 C C . MET B 1 234 ? -7.319 14.082 -17.425 1.00 11.09 234 MET B C 1
ATOM 4114 O O . MET B 1 234 ? -6.774 13.483 -18.356 1.00 12.98 234 MET B O 1
ATOM 4123 N N . ASP B 1 235 ? -7.128 15.375 -17.168 1.00 11.38 235 ASP B N 1
ATOM 4124 C CA . ASP B 1 235 ? -6.359 16.193 -18.128 1.00 12.05 235 ASP B CA 1
ATOM 4125 C C . ASP B 1 235 ? -4.929 16.442 -17.623 1.00 11.48 235 ASP B C 1
ATOM 4126 O O . ASP B 1 235 ? -4.217 17.260 -18.203 1.00 14.07 235 ASP B O 1
ATOM 4131 N N . ASP B 1 236 ? -4.461 15.707 -16.608 1.00 11.17 236 ASP B N 1
ATOM 4132 C CA . ASP B 1 236 ? -3.148 16.027 -16.051 1.00 11.02 236 ASP B CA 1
ATOM 4133 C C . ASP B 1 236 ? -2.067 15.529 -17.015 1.00 11.09 236 ASP B C 1
ATOM 4134 O O . ASP B 1 236 ? -2.037 14.355 -17.387 1.00 12.30 236 ASP B O 1
ATOM 4139 N N . PRO B 1 237 ? -1.080 16.368 -17.374 1.00 11.84 237 PRO B N 1
ATOM 4140 C CA . PRO B 1 237 ? -0.003 15.939 -18.273 1.00 12.25 237 PRO B CA 1
ATOM 4141 C C . PRO B 1 237 ? 1.066 15.080 -17.584 1.00 11.70 237 PRO B C 1
ATOM 4142 O O . PRO B 1 237 ? 1.981 14.613 -18.237 1.00 13.64 237 PRO B O 1
ATOM 4146 N N A SER B 1 238 ? 0.949 14.856 -16.269 0.50 11.58 238 SER B N 1
ATOM 4147 N N B SER B 1 238 ? 0.958 14.898 -16.259 0.50 11.88 238 SER B N 1
ATOM 4148 C CA A SER B 1 238 ? 1.889 14.012 -15.542 0.50 13.23 238 SER B CA 1
ATOM 4149 C CA B SER B 1 238 ? 1.851 14.058 -15.467 0.50 12.63 238 SER B CA 1
ATOM 4150 C C A SER B 1 238 ? 1.094 12.978 -14.754 0.50 10.87 238 SER B C 1
ATOM 4151 C C B SER B 1 238 ? 0.999 13.029 -14.739 0.50 11.41 238 SER B C 1
ATOM 4152 O O A SER B 1 238 ? 1.055 12.963 -13.524 0.50 12.22 238 SER B O 1
ATOM 4153 O O B SER B 1 238 ? 0.789 13.087 -13.528 0.50 11.85 238 SER B O 1
ATOM 4158 N N . PRO B 1 239 ? 0.416 12.055 -15.452 1.00 11.14 239 PRO B N 1
ATOM 4159 C CA . PRO B 1 239 ? -0.454 11.098 -14.772 1.00 11.02 239 PRO B CA 1
ATOM 4160 C C . PRO B 1 239 ? 0.300 10.252 -13.758 1.00 10.60 239 PRO B C 1
ATOM 4161 O O . PRO B 1 239 ? 1.464 9.899 -13.963 1.00 12.19 239 PRO B O 1
ATOM 4165 N N . ARG B 1 240 ? -0.410 9.865 -12.708 1.00 9.59 240 ARG B N 1
ATOM 4166 C CA . ARG B 1 240 ? 0.161 8.988 -11.685 1.00 10.68 240 ARG B CA 1
ATOM 4167 C C . ARG B 1 240 ? -0.850 7.882 -11.419 1.00 9.04 240 ARG B C 1
ATOM 4168 O O . ARG B 1 240 ? -1.989 8.186 -11.059 1.00 10.13 240 ARG B O 1
ATOM 4176 N N . GLU B 1 241 ? -0.435 6.635 -11.558 1.00 9.88 241 GLU B N 1
ATOM 4177 C CA . GLU B 1 241 ? -1.303 5.494 -11.267 1.00 9.58 241 GLU B CA 1
ATOM 4178 C C . GLU B 1 241 ? -1.614 5.452 -9.770 1.00 9.00 241 GLU B C 1
ATOM 4179 O O . GLU B 1 241 ? -0.721 5.626 -8.936 1.00 10.50 241 GLU B O 1
ATOM 4185 N N . MET B 1 242 ? -2.849 5.090 -9.435 1.00 8.55 242 MET B N 1
ATOM 4186 C CA . MET B 1 242 ? -3.213 4.905 -8.028 1.00 8.78 242 MET B CA 1
ATOM 4187 C C . MET B 1 242 ? -2.918 3.452 -7.652 1.00 8.09 242 MET B C 1
ATOM 4188 O O . MET B 1 242 ? -3.727 2.525 -7.858 1.00 8.83 242 MET B O 1
ATOM 4193 N N . ILE B 1 243 ? -1.694 3.272 -7.127 1.00 8.97 243 ILE B N 1
ATOM 4194 C CA . ILE B 1 243 ? -1.165 1.970 -6.727 1.00 8.65 243 ILE B CA 1
ATOM 4195 C C . ILE B 1 243 ? -0.422 2.181 -5.419 1.00 8.18 243 ILE B C 1
ATOM 4196 O O . ILE B 1 243 ? 0.041 3.301 -5.098 1.00 8.50 243 ILE B O 1
ATOM 4201 N N . ASN B 1 244 ? -0.244 1.096 -4.672 1.00 7.71 244 ASN B N 1
ATOM 4202 C CA . ASN B 1 244 ? 0.585 1.120 -3.483 1.00 8.38 244 ASN B CA 1
ATOM 4203 C C . ASN B 1 244 ? 0.144 2.190 -2.502 1.00 7.88 244 ASN B C 1
ATOM 4204 O O . ASN B 1 244 ? 0.972 2.840 -1.860 1.00 8.48 244 ASN B O 1
ATOM 4209 N N . ASN B 1 245 ? -1.171 2.338 -2.343 1.00 7.27 245 ASN B N 1
ATOM 4210 C CA . ASN B 1 245 ? -1.745 3.388 -1.515 1.00 7.57 245 ASN B CA 1
ATOM 4211 C C . ASN B 1 245 ? -1.995 2.892 -0.101 1.00 7.32 245 ASN B C 1
ATOM 4212 O O . ASN B 1 245 ? -3.109 3.021 0.434 1.00 8.71 245 ASN B O 1
ATOM 4217 N N . PHE B 1 246 ? -0.936 2.375 0.521 1.00 7.32 246 PHE B N 1
ATOM 4218 C CA . PHE B 1 246 ? -0.944 1.885 1.895 1.00 7.24 246 PHE B CA 1
ATOM 4219 C C . PHE B 1 246 ? 0.220 2.516 2.613 1.00 7.12 246 PHE B C 1
ATOM 4220 O O . PHE B 1 246 ? 1.289 2.696 2.028 1.00 7.65 246 PHE B O 1
ATOM 4228 N N . ARG B 1 247 ? 0.020 2.797 3.899 1.00 7.24 247 ARG B N 1
ATOM 4229 C CA . ARG B 1 247 ? 1.087 3.315 4.755 1.00 6.97 247 ARG B CA 1
ATOM 4230 C C . ARG B 1 247 ? 1.846 2.134 5.355 1.00 6.95 247 ARG B C 1
ATOM 4231 O O . ARG B 1 247 ? 1.236 1.107 5.690 1.00 7.77 247 ARG B O 1
ATOM 4239 N N . GLN B 1 248 ? 3.167 2.275 5.541 1.00 7.25 248 GLN B N 1
ATOM 4240 C CA . GLN B 1 248 ? 3.937 1.283 6.312 1.00 7.36 248 GLN B CA 1
ATOM 4241 C C . GLN B 1 248 ? 3.426 1.218 7.727 1.00 7.17 248 GLN B C 1
ATOM 4242 O O . GLN B 1 248 ? 2.895 2.198 8.296 1.00 7.94 248 GLN B O 1
ATOM 4248 N N . VAL B 1 249 ? 3.633 0.072 8.374 1.00 7.80 249 VAL B N 1
ATOM 4249 C CA . VAL B 1 249 ? 3.258 -0.048 9.773 1.00 7.77 249 VAL B CA 1
ATOM 4250 C C . VAL B 1 249 ? 4.133 0.827 10.656 1.00 7.78 249 VAL B C 1
ATOM 4251 O O . VAL B 1 249 ? 5.282 1.157 10.337 1.00 8.16 249 VAL B O 1
ATOM 4255 N N . GLN B 1 250 ? 3.544 1.191 11.797 1.00 7.80 250 GLN B N 1
ATOM 4256 C CA . GLN B 1 250 ? 4.071 2.180 12.728 1.00 8.46 250 GLN B CA 1
ATOM 4257 C C . GLN B 1 250 ? 4.583 1.539 14.001 1.00 8.76 250 GLN B C 1
ATOM 4258 O O . GLN B 1 250 ? 4.123 0.470 14.398 1.00 10.42 250 GLN B O 1
ATOM 4264 N N . LYS B 1 251 ? 5.509 2.251 14.690 1.00 9.65 251 LYS B N 1
ATOM 4265 C CA . LYS B 1 251 ? 5.889 1.809 16.020 1.00 10.78 251 LYS B CA 1
ATOM 4266 C C . LYS B 1 251 ? 4.669 1.732 16.940 1.00 11.37 251 LYS B C 1
ATOM 4267 O O . LYS B 1 251 ? 3.762 2.556 16.864 1.00 11.57 251 LYS B O 1
ATOM 4273 N N . PHE B 1 252 ? 4.722 0.792 17.892 1.00 12.49 252 PHE B N 1
ATOM 4274 C CA A PHE B 1 252 ? 3.634 0.621 18.830 0.50 13.36 252 PHE B CA 1
ATOM 4275 C CA B PHE B 1 252 ? 3.606 0.651 18.822 0.50 12.14 252 PHE B CA 1
ATOM 4276 C C . PHE B 1 252 ? 3.455 1.780 19.852 1.00 16.51 252 PHE B C 1
ATOM 4277 O O . PHE B 1 252 ? 2.344 1.977 20.385 1.00 17.19 252 PHE B O 1
ATOM 4292 N N . ASP B 1 253 ? 4.530 2.482 20.268 1.00 18.89 253 ASP B N 1
ATOM 4293 C CA . ASP B 1 253 ? 4.399 3.542 21.270 1.00 21.54 253 ASP B CA 1
ATOM 4294 C C . ASP B 1 253 ? 3.739 3.004 22.558 1.00 23.19 253 ASP B C 1
ATOM 4295 O O . ASP B 1 253 ? 2.907 3.698 23.168 1.00 26.04 253 ASP B O 1
ATOM 4300 N N . GLU B 1 254 ? 4.100 1.760 22.966 1.00 20.42 254 GLU B N 1
ATOM 4301 C CA . GLU B 1 254 ? 3.655 1.091 24.198 1.00 23.42 254 GLU B CA 1
ATOM 4302 C C . GLU B 1 254 ? 2.207 0.570 24.175 1.00 19.97 254 GLU B C 1
ATOM 4303 O O . GLU B 1 254 ? 1.729 0.014 25.159 1.00 25.27 254 GLU B O 1
ATOM 4309 N N . ARG B 1 255 ? 1.507 0.715 23.061 1.00 17.85 255 ARG B N 1
ATOM 4310 C CA . ARG B 1 255 ? 0.157 0.208 22.964 1.00 15.87 255 ARG B CA 1
ATOM 4311 C C . ARG B 1 255 ? 0.146 -1.335 22.987 1.00 16.34 255 ARG B C 1
ATOM 4312 O O . ARG B 1 255 ? 1.058 -2.004 22.463 1.00 21.03 255 ARG B O 1
ATOM 4320 N N . LEU B 1 256 ? -1.007 -1.874 23.455 1.00 15.71 256 LEU B N 1
ATOM 4321 C CA . LEU B 1 256 ? -1.382 -3.247 23.172 1.00 15.86 256 LEU B CA 1
ATOM 4322 C C . LEU B 1 256 ? -2.587 -3.243 22.236 1.00 14.79 256 LEU B C 1
ATOM 4323 O O . LEU B 1 256 ? -3.287 -2.251 22.073 1.00 15.33 256 LEU B O 1
ATOM 4328 N N . VAL B 1 257 ? -2.797 -4.388 21.626 1.00 13.35 257 VAL B N 1
ATOM 4329 C CA . VAL B 1 257 ? -3.961 -4.624 20.796 1.00 12.00 257 VAL B CA 1
ATOM 4330 C C . VAL B 1 257 ? -4.788 -5.651 21.548 1.00 11.94 257 VAL B C 1
ATOM 4331 O O . VAL B 1 257 ? -4.283 -6.720 21.931 1.00 13.98 257 VAL B O 1
ATOM 4335 N N . TYR B 1 258 ? -6.057 -5.385 21.723 1.00 10.44 258 TYR B N 1
ATOM 4336 C CA . TYR B 1 258 ? -6.956 -6.236 22.452 1.00 10.65 258 TYR B CA 1
ATOM 4337 C C . TYR B 1 258 ? -7.738 -7.135 21.495 1.00 10.79 258 TYR B C 1
ATOM 4338 O O . TYR B 1 258 ? -8.132 -6.668 20.429 1.00 13.13 258 TYR B O 1
ATOM 4347 N N . THR B 1 259 ? -7.909 -8.410 21.850 1.00 10.72 259 THR B N 1
ATOM 4348 C CA . THR B 1 259 ? -8.584 -9.322 20.959 1.00 10.36 259 THR B CA 1
ATOM 4349 C C . THR B 1 259 ? -9.848 -9.844 21.624 1.00 9.73 259 THR B C 1
ATOM 4350 O O . THR B 1 259 ? -9.889 -10.121 22.822 1.00 10.86 259 THR B O 1
ATOM 4354 N N . SER B 1 260 ? -10.876 -10.039 20.799 1.00 9.73 260 SER B N 1
ATOM 4355 C CA . SER B 1 260 ? -12.131 -10.611 21.276 1.00 9.91 260 SER B CA 1
ATOM 4356 C C . SER B 1 260 ? -12.118 -12.127 21.290 1.00 10.48 260 SER B C 1
ATOM 4357 O O . SER B 1 260 ? -13.083 -12.738 21.733 1.00 13.32 260 SER B O 1
ATOM 4360 N N . PHE B 1 261 ? -11.021 -12.710 20.826 1.00 11.02 261 PHE B N 1
ATOM 4361 C CA . PHE B 1 261 ? -10.796 -14.125 20.775 1.00 11.81 261 PHE B CA 1
ATOM 4362 C C . PHE B 1 261 ? -9.569 -14.429 21.597 1.00 12.35 261 PHE B C 1
ATOM 4363 O O . PHE B 1 261 ? -8.603 -13.660 21.609 1.00 11.92 261 PHE B O 1
ATOM 4371 N N . SER B 1 262 ? -9.615 -15.564 22.319 1.00 14.05 262 SER B N 1
ATOM 4372 C CA . SER B 1 262 ? -8.502 -15.897 23.194 1.00 15.76 262 SER B CA 1
ATOM 4373 C C . SER B 1 262 ? -7.522 -16.856 22.543 1.00 15.59 262 SER B C 1
ATOM 4374 O O . SER B 1 262 ? -6.422 -17.057 23.039 1.00 16.77 262 SER B O 1
ATOM 4377 N N . GLN B 1 263 ? -7.928 -17.511 21.470 1.00 14.68 263 GLN B N 1
ATOM 4378 C CA . GLN B 1 263 ? -7.121 -18.414 20.690 1.00 16.55 263 GLN B CA 1
ATOM 4379 C C . GLN B 1 263 ? -7.801 -18.590 19.324 1.00 17.07 263 GLN B C 1
ATOM 4380 O O . GLN B 1 263 ? -7.168 -19.243 18.418 1.00 19.72 263 GLN B O 1
ATOM 4387 N N . TRP C 1 4 ? 31.960 16.118 -26.230 1.00 22.19 4 TRP C N 1
ATOM 4388 C CA . TRP C 1 4 ? 31.038 15.098 -26.785 1.00 17.29 4 TRP C CA 1
ATOM 4389 C C . TRP C 1 4 ? 30.925 13.955 -25.785 1.00 18.12 4 TRP C C 1
ATOM 4390 O O . TRP C 1 4 ? 31.841 13.705 -24.986 1.00 21.55 4 TRP C O 1
ATOM 4401 N N . THR C 1 5 ? 29.793 13.251 -25.872 1.00 17.33 5 THR C N 1
ATOM 4402 C CA . THR C 1 5 ? 29.532 12.145 -24.954 1.00 17.51 5 THR C CA 1
ATOM 4403 C C . THR C 1 5 ? 28.852 11.002 -25.718 1.00 16.29 5 THR C C 1
ATOM 4404 O O . THR C 1 5 ? 28.574 11.108 -26.895 1.00 14.69 5 THR C O 1
ATOM 4408 N N . TYR C 1 6 ? 28.492 9.909 -25.029 1.00 20.29 6 TYR C N 1
ATOM 4409 C CA . TYR C 1 6 ? 27.622 8.836 -25.524 1.00 21.58 6 TYR C CA 1
ATOM 4410 C C . TYR C 1 6 ? 26.166 8.879 -25.005 1.00 20.61 6 TYR C C 1
ATOM 4411 O O . TYR C 1 6 ? 25.490 7.887 -25.082 1.00 23.09 6 TYR C O 1
ATOM 4420 N N . PHE C 1 7 ? 25.658 10.044 -24.536 1.00 24.90 7 PHE C N 1
ATOM 4421 C CA . PHE C 1 7 ? 24.243 10.181 -24.044 1.00 33.79 7 PHE C CA 1
ATOM 4422 C C . PHE C 1 7 ? 23.774 11.644 -23.930 1.00 44.79 7 PHE C C 1
ATOM 4423 O O . PHE C 1 7 ? 24.469 12.507 -24.496 1.00 26.67 7 PHE C O 1
ATOM 4431 N N . GLY C 1 8 ? 22.644 11.924 -23.239 1.00 36.84 8 GLY C N 1
ATOM 4432 C CA . GLY C 1 8 ? 22.150 13.290 -22.942 1.00 22.66 8 GLY C CA 1
ATOM 4433 C C . GLY C 1 8 ? 22.131 14.013 -24.286 1.00 28.60 8 GLY C C 1
ATOM 4434 O O . GLY C 1 8 ? 22.023 13.340 -25.336 1.00 35.21 8 GLY C O 1
ATOM 4435 N N . PRO C 1 9 ? 22.321 15.349 -24.311 1.00 28.72 9 PRO C N 1
ATOM 4436 C CA . PRO C 1 9 ? 22.218 16.110 -25.556 1.00 24.23 9 PRO C CA 1
ATOM 4437 C C . PRO C 1 9 ? 23.516 16.225 -26.350 1.00 21.35 9 PRO C C 1
ATOM 4438 O O . PRO C 1 9 ? 23.506 16.725 -27.450 1.00 21.38 9 PRO C O 1
ATOM 4442 N N . ASP C 1 10 ? 24.643 15.737 -25.812 1.00 19.01 10 ASP C N 1
ATOM 4443 C CA . ASP C 1 10 ? 25.936 15.817 -26.498 1.00 19.46 10 ASP C CA 1
ATOM 4444 C C . ASP C 1 10 ? 26.384 14.467 -27.049 1.00 17.93 10 ASP C C 1
ATOM 4445 O O . ASP C 1 10 ? 27.580 14.318 -27.465 1.00 18.85 10 ASP C O 1
ATOM 4450 N N . GLY C 1 11 ? 25.430 13.525 -27.131 1.00 18.30 11 GLY C N 1
ATOM 4451 C CA . GLY C 1 11 ? 25.529 12.144 -27.565 1.00 16.01 11 GLY C CA 1
ATOM 4452 C C . GLY C 1 11 ? 25.646 12.036 -29.079 1.00 12.34 11 GLY C C 1
ATOM 4453 O O . GLY C 1 11 ? 25.670 13.017 -29.810 1.00 13.34 11 GLY C O 1
ATOM 4454 N N . GLU C 1 12 ? 25.642 10.791 -29.566 1.00 11.00 12 GLU C N 1
ATOM 4455 C CA . GLU C 1 12 ? 26.142 10.545 -30.904 1.00 9.91 12 GLU C CA 1
ATOM 4456 C C . GLU C 1 12 ? 25.290 11.187 -32.003 1.00 9.57 12 GLU C C 1
ATOM 4457 O O . GLU C 1 12 ? 25.849 11.524 -33.034 1.00 10.04 12 GLU C O 1
ATOM 4463 N N . ASN C 1 13 ? 23.985 11.342 -31.787 1.00 9.49 13 ASN C N 1
ATOM 4464 C CA . ASN C 1 13 ? 23.196 11.982 -32.848 1.00 9.74 13 ASN C CA 1
ATOM 4465 C C . ASN C 1 13 ? 23.529 13.456 -33.006 1.00 9.59 13 ASN C C 1
ATOM 4466 O O . ASN C 1 13 ? 23.174 14.045 -34.024 1.00 10.12 13 ASN C O 1
ATOM 4471 N N A SER C 1 14 ? 24.189 14.032 -31.977 0.50 10.26 14 SER C N 1
ATOM 4472 N N B SER C 1 14 ? 24.179 14.077 -32.003 0.50 10.21 14 SER C N 1
ATOM 4473 C CA A SER C 1 14 ? 24.556 15.436 -31.942 0.50 10.78 14 SER C CA 1
ATOM 4474 C CA B SER C 1 14 ? 24.520 15.485 -32.112 0.50 11.23 14 SER C CA 1
ATOM 4475 C C A SER C 1 14 ? 25.975 15.702 -32.431 0.50 10.02 14 SER C C 1
ATOM 4476 C C B SER C 1 14 ? 25.999 15.717 -32.421 0.50 10.37 14 SER C C 1
ATOM 4477 O O A SER C 1 14 ? 26.299 16.853 -32.701 0.50 10.92 14 SER C O 1
ATOM 4478 O O B SER C 1 14 ? 26.413 16.864 -32.512 0.50 11.06 14 SER C O 1
ATOM 4483 N N . TRP C 1 15 ? 26.807 14.663 -32.546 1.00 10.19 15 TRP C N 1
ATOM 4484 C CA . TRP C 1 15 ? 28.204 14.856 -32.881 1.00 10.25 15 TRP C CA 1
ATOM 4485 C C . TRP C 1 15 ? 28.404 15.665 -34.157 1.00 10.45 15 TRP C C 1
ATOM 4486 O O . TRP C 1 15 ? 29.340 16.467 -34.240 1.00 11.15 15 TRP C O 1
ATOM 4497 N N . SER C 1 16 ? 27.527 15.453 -35.140 1.00 9.93 16 SER C N 1
ATOM 4498 C CA . SER C 1 16 ? 27.730 16.119 -36.438 1.00 10.54 16 SER C CA 1
ATOM 4499 C C . SER C 1 16 ? 27.601 17.643 -36.382 1.00 10.84 16 SER C C 1
ATOM 4500 O O . SER C 1 16 ? 28.058 18.294 -37.303 1.00 12.06 16 SER C O 1
ATOM 4503 N N . LYS C 1 17 ? 27.055 18.187 -35.304 1.00 10.80 17 LYS C N 1
ATOM 4504 C CA A LYS C 1 17 ? 27.002 19.628 -35.106 0.50 11.64 17 LYS C CA 1
ATOM 4505 C CA B LYS C 1 17 ? 27.003 19.639 -35.224 0.50 11.77 17 LYS C CA 1
ATOM 4506 C C . LYS C 1 17 ? 28.416 20.205 -35.121 1.00 12.08 17 LYS C C 1
ATOM 4507 O O . LYS C 1 17 ? 28.745 21.149 -35.826 1.00 16.05 17 LYS C O 1
ATOM 4518 N N . LYS C 1 18 ? 29.262 19.673 -34.260 1.00 11.51 18 LYS C N 1
ATOM 4519 C CA A LYS C 1 18 ? 30.622 20.174 -34.120 0.50 12.23 18 LYS C CA 1
ATOM 4520 C CA B LYS C 1 18 ? 30.628 20.162 -34.111 0.50 12.74 18 LYS C CA 1
ATOM 4521 C C . LYS C 1 18 ? 31.593 19.441 -35.037 1.00 12.79 18 LYS C C 1
ATOM 4522 O O . LYS C 1 18 ? 32.641 20.010 -35.361 1.00 16.24 18 LYS C O 1
ATOM 4533 N N . TYR C 1 19 ? 31.256 18.223 -35.410 1.00 11.43 19 TYR C N 1
ATOM 4534 C CA . TYR C 1 19 ? 32.183 17.348 -36.105 1.00 10.79 19 TYR C CA 1
ATOM 4535 C C . TYR C 1 19 ? 31.502 16.885 -37.390 1.00 10.83 19 TYR C C 1
ATOM 4536 O O . TYR C 1 19 ? 30.856 15.833 -37.416 1.00 11.30 19 TYR C O 1
ATOM 4545 N N . PRO C 1 20 ? 31.558 17.684 -38.480 1.00 11.12 20 PRO C N 1
ATOM 4546 C CA . PRO C 1 20 ? 30.710 17.413 -39.634 1.00 11.47 20 PRO C CA 1
ATOM 4547 C C . PRO C 1 20 ? 30.920 16.038 -40.248 1.00 10.62 20 PRO C C 1
ATOM 4548 O O . PRO C 1 20 ? 29.982 15.477 -40.829 1.00 10.97 20 PRO C O 1
ATOM 4552 N N . SER C 1 21 ? 32.106 15.461 -40.139 1.00 10.79 21 SER C N 1
ATOM 4553 C CA . SER C 1 21 ? 32.323 14.143 -40.739 1.00 10.21 21 SER C CA 1
ATOM 4554 C C . SER C 1 21 ? 31.447 13.081 -40.097 1.00 10.17 21 SER C C 1
ATOM 4555 O O . SER C 1 21 ? 31.196 12.035 -40.720 1.00 9.98 21 SER C O 1
ATOM 4558 N N . CYS C 1 22 ? 30.954 13.306 -38.871 1.00 9.93 22 CYS C N 1
ATOM 4559 C CA . CYS C 1 22 ? 30.088 12.329 -38.226 1.00 9.66 22 CYS C CA 1
ATOM 4560 C C . CYS C 1 22 ? 28.759 12.146 -38.935 1.00 9.66 22 CYS C C 1
ATOM 4561 O O . CYS C 1 22 ? 28.097 11.115 -38.728 1.00 9.89 22 CYS C O 1
ATOM 4564 N N . GLY C 1 23 ? 28.385 13.089 -39.803 1.00 10.06 23 GLY C N 1
ATOM 4565 C CA . GLY C 1 23 ? 27.212 12.991 -40.656 1.00 10.90 23 GLY C CA 1
ATOM 4566 C C . GLY C 1 23 ? 27.561 12.706 -42.108 1.00 10.16 23 GLY C C 1
ATOM 4567 O O . GLY C 1 23 ? 26.682 12.784 -42.984 1.00 11.12 23 GLY C O 1
ATOM 4568 N N . GLY C 1 24 ? 28.840 12.410 -42.375 1.00 10.96 24 GLY C N 1
ATOM 4569 C CA . GLY C 1 24 ? 29.295 12.239 -43.753 1.00 11.63 24 GLY C CA 1
ATOM 4570 C C . GLY C 1 24 ? 29.314 10.760 -44.161 1.00 11.09 24 GLY C C 1
ATOM 4571 O O . GLY C 1 24 ? 28.615 9.863 -43.615 1.00 12.61 24 GLY C O 1
ATOM 4572 N N . LEU C 1 25 ? 30.137 10.499 -45.188 1.00 12.43 25 LEU C N 1
ATOM 4573 C CA . LEU C 1 25 ? 30.252 9.180 -45.785 1.00 13.52 25 LEU C CA 1
ATOM 4574 C C . LEU C 1 25 ? 31.158 8.273 -44.946 1.00 11.20 25 LEU C C 1
ATOM 4575 O O . LEU C 1 25 ? 31.920 8.702 -44.077 1.00 11.38 25 LEU C O 1
ATOM 4580 N N . LEU C 1 26 ? 31.067 6.983 -45.272 1.00 12.82 26 LEU C N 1
ATOM 4581 C CA . LEU C 1 26 ? 31.972 5.916 -44.851 1.00 11.84 26 LEU C CA 1
ATOM 4582 C C . LEU C 1 26 ? 31.952 5.740 -43.319 1.00 10.47 26 LEU C C 1
ATOM 4583 O O . LEU C 1 26 ? 32.965 5.336 -42.737 1.00 12.10 26 LEU C O 1
ATOM 4588 N N . GLN C 1 27 ? 30.830 5.976 -42.632 1.00 10.07 27 GLN C N 1
ATOM 4589 C CA . GLN C 1 27 ? 30.834 5.893 -41.179 1.00 9.32 27 GLN C CA 1
ATOM 4590 C C . GLN C 1 27 ? 30.865 4.457 -40.683 1.00 8.68 27 GLN C C 1
ATOM 4591 O O . GLN C 1 27 ? 30.198 3.554 -41.201 1.00 11.54 27 GLN C O 1
ATOM 4597 N N . SER C 1 28 ? 31.570 4.300 -39.565 1.00 8.44 28 SER C N 1
ATOM 4598 C CA . SER C 1 28 ? 31.675 3.073 -38.813 1.00 8.41 28 SER C CA 1
ATOM 4599 C C . SER C 1 28 ? 31.063 3.274 -37.423 1.00 8.13 28 SER C C 1
ATOM 4600 O O . SER C 1 28 ? 30.940 4.424 -36.961 1.00 8.65 28 SER C O 1
ATOM 4603 N N . PRO C 1 29 ? 30.703 2.188 -36.692 1.00 8.10 29 PRO C N 1
ATOM 4604 C CA . PRO C 1 29 ? 30.837 0.774 -37.048 1.00 7.99 29 PRO C CA 1
ATOM 4605 C C . PRO C 1 29 ? 29.609 0.327 -37.855 1.00 8.00 29 PRO C C 1
ATOM 4606 O O . PRO C 1 29 ? 28.707 1.096 -38.142 1.00 8.64 29 PRO C O 1
ATOM 4610 N N . ILE C 1 30 ? 29.647 -0.946 -38.251 1.00 8.48 30 ILE C N 1
ATOM 4611 C CA . ILE C 1 30 ? 28.640 -1.556 -39.112 1.00 9.01 30 ILE C CA 1
ATOM 4612 C C . ILE C 1 30 ? 28.325 -2.967 -38.606 1.00 8.78 30 ILE C C 1
ATOM 4613 O O . ILE C 1 30 ? 29.082 -3.576 -37.841 1.00 9.33 30 ILE C O 1
ATOM 4618 N N . ASP C 1 31 ? 27.194 -3.473 -39.107 1.00 9.05 31 ASP C N 1
ATOM 4619 C CA . ASP C 1 31 ? 26.852 -4.889 -38.943 1.00 10.13 31 ASP C CA 1
ATOM 4620 C C . ASP C 1 31 ? 27.506 -5.716 -40.024 1.00 9.95 31 ASP C C 1
ATOM 4621 O O . ASP C 1 31 ? 27.389 -5.425 -41.210 1.00 12.93 31 ASP C O 1
ATOM 4626 N N . LEU C 1 32 ? 28.181 -6.794 -39.615 1.00 10.72 32 LEU C N 1
ATOM 4627 C CA . LEU C 1 32 ? 28.845 -7.716 -40.524 1.00 11.24 32 LEU C CA 1
ATOM 4628 C C . LEU C 1 32 ? 27.921 -8.921 -40.705 1.00 12.44 32 LEU C C 1
ATOM 4629 O O . LEU C 1 32 ? 27.680 -9.6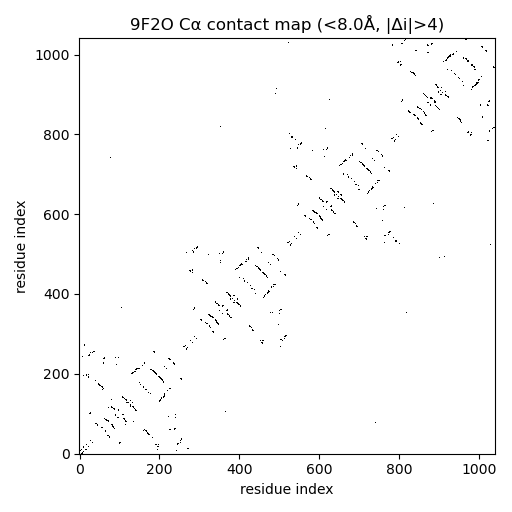67 -39.773 1.00 13.55 32 LEU C O 1
ATOM 4634 N N . HIS C 1 33 ? 27.343 -9.104 -41.887 1.00 15.68 33 HIS C N 1
ATOM 4635 C CA . HIS C 1 33 ? 26.363 -10.157 -42.076 1.00 16.81 33 HIS C CA 1
ATOM 4636 C C . HIS C 1 33 ? 26.570 -10.745 -43.466 1.00 17.23 33 HIS C C 1
ATOM 4637 O O . HIS C 1 33 ? 27.138 -10.110 -44.334 1.00 16.14 33 HIS C O 1
ATOM 4644 N N . SER C 1 34 ? 26.077 -11.969 -43.676 1.00 18.92 34 SER C N 1
ATOM 4645 C CA . SER C 1 34 ? 26.527 -12.811 -44.779 1.00 20.96 34 SER C CA 1
ATOM 4646 C C . SER C 1 34 ? 26.318 -12.176 -46.137 1.00 19.45 34 SER C C 1
ATOM 4647 O O . SER C 1 34 ? 27.179 -12.317 -47.009 1.00 22.41 34 SER C O 1
ATOM 4650 N N . ASP C 1 35 ? 25.148 -11.527 -46.331 1.00 20.22 35 ASP C N 1
ATOM 4651 C CA . ASP C 1 35 ? 24.742 -11.013 -47.641 1.00 22.52 35 ASP C CA 1
ATOM 4652 C C . ASP C 1 35 ? 25.672 -9.922 -48.151 1.00 20.32 35 ASP C C 1
ATOM 4653 O O . ASP C 1 35 ? 25.623 -9.610 -49.338 1.00 23.54 35 ASP C O 1
ATOM 4658 N N . ILE C 1 36 ? 26.529 -9.353 -47.282 1.00 16.97 36 ILE C N 1
ATOM 4659 C CA . ILE C 1 36 ? 27.400 -8.292 -47.758 1.00 16.22 36 ILE C CA 1
ATOM 4660 C C . ILE C 1 36 ? 28.865 -8.731 -47.709 1.00 14.93 36 ILE C C 1
ATOM 4661 O O . ILE C 1 36 ? 29.730 -7.910 -47.990 1.00 15.93 36 ILE C O 1
ATOM 4666 N N . LEU C 1 37 ? 29.153 -10.017 -47.457 1.00 17.28 37 LEU C N 1
ATOM 4667 C CA . LEU C 1 37 ? 30.540 -10.437 -47.408 1.00 15.10 37 LEU C CA 1
ATOM 4668 C C . LEU C 1 37 ? 30.987 -10.900 -48.787 1.00 15.82 37 LEU C C 1
ATOM 4669 O O . LEU C 1 37 ? 30.225 -11.579 -49.505 1.00 18.28 37 LEU C O 1
ATOM 4674 N N . GLN C 1 38 ? 32.274 -10.657 -49.094 1.00 14.09 38 GLN C N 1
ATOM 4675 C CA . GLN C 1 38 ? 32.847 -11.181 -50.316 1.00 14.58 38 GLN C CA 1
ATOM 4676 C C . GLN C 1 38 ? 34.306 -11.563 -50.047 1.00 12.50 38 GLN C C 1
ATOM 4677 O O . GLN C 1 38 ? 35.078 -10.742 -49.573 1.00 12.87 38 GLN C O 1
ATOM 4683 N N . TYR C 1 39 ? 34.665 -12.803 -50.385 1.00 12.78 39 TYR C N 1
ATOM 4684 C CA . TYR C 1 39 ? 36.052 -13.205 -50.296 1.00 13.22 39 TYR C CA 1
ATOM 4685 C C . TYR C 1 39 ? 36.927 -12.349 -51.201 1.00 13.03 39 TYR C C 1
ATOM 4686 O O . TYR C 1 39 ? 36.577 -12.063 -52.371 1.00 13.76 39 TYR C O 1
ATOM 4695 N N . ASP C 1 40 ? 38.103 -11.993 -50.707 1.00 13.00 40 ASP C N 1
ATOM 4696 C CA . ASP C 1 40 ? 39.056 -11.176 -51.463 1.00 13.93 40 ASP C CA 1
ATOM 4697 C C . ASP C 1 40 ? 40.440 -11.799 -51.271 1.00 14.23 40 ASP C C 1
ATOM 4698 O O . ASP C 1 40 ? 40.997 -11.746 -50.181 1.00 13.71 40 ASP C O 1
ATOM 4703 N N . ALA C 1 41 ? 41.013 -12.338 -52.369 1.00 15.02 41 ALA C N 1
ATOM 4704 C CA . ALA C 1 41 ? 42.302 -13.022 -52.314 1.00 16.25 41 ALA C CA 1
ATOM 4705 C C . ALA C 1 41 ? 43.461 -12.104 -51.963 1.00 15.17 41 ALA C C 1
ATOM 4706 O O . ALA C 1 41 ? 44.556 -12.586 -51.666 1.00 16.37 41 ALA C O 1
ATOM 4708 N N . SER C 1 42 ? 43.282 -10.789 -52.056 1.00 14.02 42 SER C N 1
ATOM 4709 C CA . SER C 1 42 ? 44.335 -9.839 -51.685 1.00 14.82 42 SER C CA 1
ATOM 4710 C C . SER C 1 42 ? 44.568 -9.820 -50.174 1.00 14.80 42 SER C C 1
ATOM 4711 O O . SER C 1 42 ? 45.561 -9.220 -49.738 1.00 16.52 42 SER C O 1
ATOM 4714 N N . LEU C 1 43 ? 43.624 -10.361 -49.377 1.00 14.08 43 LEU C N 1
ATOM 4715 C CA . LEU C 1 43 ? 43.676 -10.133 -47.928 1.00 13.42 43 LEU C CA 1
ATOM 4716 C C . LEU C 1 43 ? 44.547 -11.190 -47.281 1.00 13.70 43 LEU C C 1
ATOM 4717 O O . LEU C 1 43 ? 44.087 -12.127 -46.612 1.00 15.12 43 LEU C O 1
ATOM 4722 N N . THR C 1 44 ? 45.861 -11.009 -47.495 1.00 13.89 44 THR C N 1
ATOM 4723 C CA . THR C 1 44 ? 46.876 -11.905 -46.963 1.00 15.13 44 THR C CA 1
ATOM 4724 C C . THR C 1 44 ? 47.121 -11.557 -45.496 1.00 15.00 44 THR C C 1
ATOM 4725 O O . THR C 1 44 ? 46.643 -10.573 -44.956 1.00 15.59 44 THR C O 1
ATOM 4729 N N . PRO C 1 45 ? 47.876 -12.391 -44.773 1.00 15.80 45 PRO C N 1
ATOM 4730 C CA . PRO C 1 45 ? 48.062 -12.162 -43.335 1.00 16.45 45 PRO C CA 1
ATOM 4731 C C . PRO C 1 45 ? 48.849 -10.893 -43.030 1.00 17.23 45 PRO C C 1
ATOM 4732 O O . PRO C 1 45 ? 49.848 -10.617 -43.699 1.00 20.07 45 PRO C O 1
ATOM 4736 N N . LEU C 1 46 ? 48.406 -10.165 -42.006 1.00 15.49 46 LEU C N 1
ATOM 4737 C CA . LEU C 1 46 ? 49.190 -9.098 -41.454 1.00 15.88 46 LEU C CA 1
ATOM 4738 C C . LEU C 1 46 ? 50.275 -9.674 -40.558 1.00 17.93 46 LEU C C 1
ATOM 4739 O O . LEU C 1 46 ? 50.082 -10.707 -39.926 1.00 18.73 46 LEU C O 1
ATOM 4744 N N . GLU C 1 47 ? 51.349 -8.907 -40.428 1.00 18.05 47 GLU C N 1
ATOM 4745 C CA . GLU C 1 47 ? 52.371 -9.156 -39.424 1.00 18.63 47 GLU C CA 1
ATOM 4746 C C . GLU C 1 47 ? 52.399 -8.017 -38.412 1.00 17.66 47 GLU C C 1
ATOM 4747 O O . GLU C 1 47 ? 52.342 -6.846 -38.787 1.00 19.38 47 GLU C O 1
ATOM 4753 N N . PHE C 1 48 ? 52.561 -8.358 -37.127 1.00 15.96 48 PHE C N 1
ATOM 4754 C CA . PHE C 1 48 ? 52.505 -7.380 -36.052 1.00 15.71 48 PHE C CA 1
ATOM 4755 C C . PHE C 1 48 ? 53.948 -7.272 -35.585 1.00 17.99 48 PHE C C 1
ATOM 4756 O O . PHE C 1 48 ? 54.454 -8.199 -34.943 1.00 21.99 48 PHE C O 1
ATOM 4764 N N . GLN C 1 49 ? 54.563 -6.134 -35.864 1.00 15.91 49 GLN C N 1
ATOM 4765 C CA . GLN C 1 49 ? 55.977 -5.950 -35.577 1.00 17.05 49 GLN C CA 1
ATOM 4766 C C . GLN C 1 49 ? 56.120 -5.038 -34.373 1.00 16.88 49 GLN C C 1
ATOM 4767 O O . GLN C 1 49 ? 55.512 -3.983 -34.322 1.00 16.11 49 GLN C O 1
ATOM 4773 N N . GLY C 1 50 ? 57.084 -5.357 -33.492 1.00 16.57 50 GLY C N 1
ATOM 4774 C CA . GLY C 1 50 ? 57.363 -4.443 -32.399 1.00 17.14 50 GLY C CA 1
ATOM 4775 C C . GLY C 1 50 ? 56.271 -4.475 -31.328 1.00 17.03 50 GLY C C 1
ATOM 4776 O O . GLY C 1 50 ? 56.176 -3.549 -30.533 1.00 19.19 50 GLY C O 1
ATOM 4777 N N . TYR C 1 51 ? 55.378 -5.467 -31.383 1.00 15.74 51 TYR C N 1
ATOM 4778 C CA . TYR C 1 51 ? 54.281 -5.558 -30.410 1.00 15.68 51 TYR C CA 1
ATOM 4779 C C . TYR C 1 51 ? 54.738 -6.074 -29.040 1.00 15.20 51 TYR C C 1
ATOM 4780 O O . TYR C 1 51 ? 54.019 -5.946 -28.053 1.00 15.01 51 TYR C O 1
ATOM 4789 N N . ASN C 1 52 ? 55.928 -6.697 -28.938 1.00 16.91 52 ASN C N 1
ATOM 4790 C CA . ASN C 1 52 ? 56.333 -7.318 -27.680 1.00 17.69 52 ASN C CA 1
ATOM 4791 C C . ASN C 1 52 ? 57.001 -6.270 -26.802 1.00 18.97 52 ASN C C 1
ATOM 4792 O O . ASN C 1 52 ? 58.221 -6.187 -26.795 1.00 20.60 52 ASN C O 1
ATOM 4797 N N . LEU C 1 53 ? 56.207 -5.478 -26.068 1.00 17.70 53 LEU C N 1
ATOM 4798 C CA . LEU C 1 53 ? 56.752 -4.362 -25.312 1.00 17.62 53 LEU C CA 1
ATOM 4799 C C . LEU C 1 53 ? 57.412 -4.876 -24.036 1.00 17.95 53 LEU C C 1
ATOM 4800 O O . LEU C 1 53 ? 56.850 -5.708 -23.318 1.00 21.26 53 LEU C O 1
ATOM 4805 N N A SER C 1 54 ? 58.559 -4.280 -23.712 0.50 19.24 54 SER C N 1
ATOM 4806 N N B SER C 1 54 ? 58.664 -4.486 -23.789 0.50 17.73 54 SER C N 1
ATOM 4807 C CA A SER C 1 54 ? 59.296 -4.703 -22.529 0.50 20.04 54 SER C CA 1
ATOM 4808 C CA B SER C 1 54 ? 59.338 -4.950 -22.578 0.50 16.79 54 SER C CA 1
ATOM 4809 C C A SER C 1 54 ? 58.488 -4.513 -21.246 0.50 17.27 54 SER C C 1
ATOM 4810 C C B SER C 1 54 ? 58.635 -4.547 -21.285 0.50 17.89 54 SER C C 1
ATOM 4811 O O A SER C 1 54 ? 57.883 -3.462 -21.031 0.50 18.09 54 SER C O 1
ATOM 4812 O O B SER C 1 54 ? 58.290 -3.378 -21.108 0.50 16.82 54 SER C O 1
ATOM 4817 N N . ALA C 1 55 ? 58.607 -5.483 -20.334 1.00 18.59 55 ALA C N 1
ATOM 4818 C CA . ALA C 1 55 ? 57.985 -5.316 -19.018 1.00 17.60 55 ALA C CA 1
ATOM 4819 C C . ALA C 1 55 ? 58.645 -4.167 -18.248 1.00 18.79 55 ALA C C 1
ATOM 4820 O O . ALA C 1 55 ? 57.944 -3.521 -17.455 1.00 21.06 55 ALA C O 1
ATOM 4822 N N . ASN C 1 56 ? 59.930 -3.843 -18.513 1.00 18.44 56 ASN C N 1
ATOM 4823 C CA . ASN C 1 56 ? 60.562 -2.812 -17.674 1.00 17.60 56 ASN C CA 1
ATOM 4824 C C . ASN C 1 56 ? 60.338 -1.428 -18.299 1.00 16.29 56 ASN C C 1
ATOM 4825 O O . ASN C 1 56 ? 60.830 -0.420 -17.754 1.00 19.07 56 ASN C O 1
ATOM 4830 N N . LYS C 1 57 ? 59.587 -1.389 -19.423 1.00 16.13 57 LYS C N 1
ATOM 4831 C CA . LYS C 1 57 ? 59.126 -0.127 -19.974 1.00 18.24 57 LYS C CA 1
ATOM 4832 C C . LYS C 1 57 ? 57.724 0.140 -19.460 1.00 16.56 57 LYS C C 1
ATOM 4833 O O . LYS C 1 57 ? 57.115 -0.743 -18.868 1.00 16.65 57 LYS C O 1
ATOM 4839 N N . GLN C 1 58 ? 57.253 1.405 -19.598 1.00 17.94 58 GLN C N 1
ATOM 4840 C CA . GLN C 1 58 ? 55.881 1.651 -19.196 1.00 17.30 58 GLN C CA 1
ATOM 4841 C C . GLN C 1 58 ? 55.194 2.518 -20.245 1.00 16.05 58 GLN C C 1
ATOM 4842 O O . GLN C 1 58 ? 55.861 3.273 -20.981 1.00 17.02 58 GLN C O 1
ATOM 4848 N N . PHE C 1 59 ? 53.868 2.439 -20.213 1.00 16.30 59 PHE C N 1
ATOM 4849 C CA . PHE C 1 59 ? 53.000 3.019 -21.236 1.00 15.49 59 PHE C CA 1
ATOM 4850 C C . PHE C 1 59 ? 51.842 3.720 -20.548 1.00 14.01 59 PHE C C 1
ATOM 4851 O O . PHE C 1 59 ? 51.291 3.249 -19.551 1.00 15.39 59 PHE C O 1
ATOM 4859 N N . LEU C 1 60 ? 51.508 4.925 -21.028 1.00 14.68 60 LEU C N 1
ATOM 4860 C CA . LEU C 1 60 ? 50.586 5.796 -20.313 1.00 14.46 60 LEU C CA 1
ATOM 4861 C C . LEU C 1 60 ? 49.138 5.297 -20.546 1.00 13.82 60 LEU C C 1
ATOM 4862 O O . LEU C 1 60 ? 48.683 5.226 -21.691 1.00 14.42 60 LEU C O 1
ATOM 4867 N N . LEU C 1 61 ? 48.406 5.045 -19.456 1.00 14.61 61 LEU C N 1
ATOM 4868 C CA . LEU C 1 61 ? 46.972 4.737 -19.431 1.00 13.91 61 LEU C CA 1
ATOM 4869 C C . LEU C 1 61 ? 46.249 6.009 -19.038 1.00 13.79 61 LEU C C 1
ATOM 4870 O O . LEU C 1 61 ? 46.568 6.622 -18.014 1.00 15.75 61 LEU C O 1
ATOM 4875 N N . THR C 1 62 ? 45.237 6.382 -19.788 1.00 13.60 62 THR C N 1
ATOM 4876 C CA . THR C 1 62 ? 44.481 7.604 -19.542 1.00 13.67 62 THR C CA 1
ATOM 4877 C C . THR C 1 62 ? 42.993 7.291 -19.585 1.00 13.77 62 THR C C 1
ATOM 4878 O O . THR C 1 62 ? 42.505 6.668 -20.524 1.00 14.94 62 THR C O 1
ATOM 4882 N N . ASN C 1 63 ? 42.274 7.788 -18.590 1.00 13.80 63 ASN C N 1
ATOM 4883 C CA . ASN C 1 63 ? 40.826 7.901 -18.702 1.00 13.74 63 ASN C CA 1
ATOM 4884 C C . ASN C 1 63 ? 40.551 9.273 -19.340 1.00 13.54 63 ASN C C 1
ATOM 4885 O O . ASN C 1 63 ? 40.836 10.304 -18.731 1.00 14.55 63 ASN C O 1
ATOM 4890 N N . ASN C 1 64 ? 40.079 9.268 -20.600 1.00 13.82 64 ASN C N 1
ATOM 4891 C CA . ASN C 1 64 ? 39.791 10.520 -21.300 1.00 15.20 64 ASN C CA 1
ATOM 4892 C C . ASN C 1 64 ? 38.326 10.904 -21.227 1.00 15.71 64 ASN C C 1
ATOM 4893 O O . ASN C 1 64 ? 37.922 11.820 -21.945 1.00 16.77 64 ASN C O 1
ATOM 4898 N N . GLY C 1 65 ? 37.544 10.293 -20.314 1.00 15.11 65 GLY C N 1
ATOM 4899 C CA . GLY C 1 65 ? 36.137 10.611 -20.210 1.00 16.80 65 GLY C CA 1
ATOM 4900 C C . GLY C 1 65 ? 35.306 9.818 -21.200 1.00 16.35 65 GLY C C 1
ATOM 4901 O O . GLY C 1 65 ? 34.099 9.816 -21.084 1.00 24.56 65 GLY C O 1
ATOM 4902 N N . HIS C 1 66 ? 35.947 9.213 -22.215 1.00 15.24 66 HIS C N 1
ATOM 4903 C CA . HIS C 1 66 ? 35.243 8.493 -23.272 1.00 16.10 66 HIS C CA 1
ATOM 4904 C C . HIS C 1 66 ? 35.501 7.000 -23.179 1.00 14.21 66 HIS C C 1
ATOM 4905 O O . HIS C 1 66 ? 34.603 6.197 -23.394 1.00 17.56 66 HIS C O 1
ATOM 4912 N N . SER C 1 67 ? 36.742 6.642 -22.940 1.00 14.34 67 SER C N 1
ATOM 4913 C CA . SER C 1 67 ? 37.237 5.295 -22.802 1.00 12.32 67 SER C CA 1
ATOM 4914 C C . SER C 1 67 ? 38.449 5.328 -21.889 1.00 13.79 67 SER C C 1
ATOM 4915 O O . SER C 1 67 ? 38.779 6.358 -21.319 1.00 14.93 67 SER C O 1
ATOM 4918 N N . VAL C 1 68 ? 39.068 4.151 -21.765 1.00 12.38 68 VAL C N 1
ATOM 4919 C CA . VAL C 1 68 ? 40.414 4.097 -21.244 1.00 13.76 68 VAL C CA 1
ATOM 4920 C C . VAL C 1 68 ? 41.310 3.755 -22.423 1.00 13.04 68 VAL C C 1
ATOM 4921 O O . VAL C 1 68 ? 41.047 2.832 -23.185 1.00 13.61 68 VAL C O 1
ATOM 4925 N N . LYS C 1 69 ? 42.352 4.566 -22.578 1.00 12.84 69 LYS C N 1
ATOM 4926 C CA . LYS C 1 69 ? 43.306 4.393 -23.677 1.00 12.80 69 LYS C CA 1
ATOM 4927 C C . LYS C 1 69 ? 44.666 4.125 -23.097 1.00 12.36 69 LYS C C 1
ATOM 4928 O O . LYS C 1 69 ? 45.010 4.598 -22.009 1.00 14.26 69 LYS C O 1
ATOM 4934 N N . LEU C 1 70 ? 45.446 3.361 -23.853 1.00 13.10 70 LEU C N 1
ATOM 4935 C CA . LEU C 1 70 ? 46.833 3.082 -23.568 1.00 12.34 70 LEU C CA 1
ATOM 4936 C C . LEU C 1 70 ? 47.669 3.564 -24.736 1.00 11.81 70 LEU C C 1
ATOM 4937 O O . LEU C 1 70 ? 47.466 3.158 -25.885 1.00 12.70 70 LEU C O 1
ATOM 4942 N N . ASN C 1 71 ? 48.623 4.445 -24.441 1.00 12.76 71 ASN C N 1
ATOM 4943 C CA . ASN C 1 71 ? 49.475 4.953 -25.494 1.00 13.27 71 ASN C CA 1
ATOM 4944 C C . ASN C 1 71 ? 50.435 3.849 -25.889 1.00 13.39 71 ASN C C 1
ATOM 4945 O O . ASN C 1 71 ? 50.910 3.064 -25.051 1.00 15.70 71 ASN C O 1
ATOM 4950 N N . LEU C 1 72 ? 50.727 3.795 -27.192 1.00 12.03 72 LEU C N 1
ATOM 4951 C CA . LEU C 1 72 ? 51.602 2.776 -27.757 1.00 12.97 72 LEU C CA 1
ATOM 4952 C C . LEU C 1 72 ? 52.727 3.448 -28.560 1.00 12.85 72 LEU C C 1
ATOM 4953 O O . LEU C 1 72 ? 52.527 4.553 -29.083 1.00 14.65 72 LEU C O 1
ATOM 4958 N N . PRO C 1 73 ? 53.919 2.860 -28.582 1.00 14.85 73 PRO C N 1
ATOM 4959 C CA . PRO C 1 73 ? 55.052 3.497 -29.227 1.00 15.83 73 PRO C CA 1
ATOM 4960 C C . PRO C 1 73 ? 55.002 3.321 -30.743 1.00 16.63 73 PRO C C 1
ATOM 4961 O O . PRO C 1 73 ? 54.557 2.290 -31.266 1.00 16.08 73 PRO C O 1
ATOM 4965 N N . SER C 1 74 ? 55.504 4.352 -31.412 1.00 18.06 74 SER C N 1
ATOM 4966 C CA . SER C 1 74 ? 55.444 4.423 -32.860 1.00 18.91 74 SER C CA 1
ATOM 4967 C C . SER C 1 74 ? 56.296 3.353 -33.557 1.00 18.61 74 SER C C 1
ATOM 4968 O O . SER C 1 74 ? 56.172 3.129 -34.779 1.00 22.06 74 SER C O 1
ATOM 4971 N N . ASP C 1 75 ? 57.234 2.715 -32.835 1.00 18.06 75 ASP C N 1
ATOM 4972 C CA A ASP C 1 75 ? 58.036 1.621 -33.364 0.50 21.60 75 ASP C CA 1
ATOM 4973 C CA B ASP C 1 75 ? 58.009 1.654 -33.461 0.50 20.49 75 ASP C CA 1
ATOM 4974 C C . ASP C 1 75 ? 57.214 0.357 -33.604 1.00 19.97 75 ASP C C 1
ATOM 4975 O O . ASP C 1 75 ? 57.617 -0.557 -34.351 1.00 25.97 75 ASP C O 1
ATOM 4984 N N . MET C 1 76 ? 56.084 0.275 -32.936 1.00 16.78 76 MET C N 1
ATOM 4985 C CA . MET C 1 76 ? 55.157 -0.849 -33.146 1.00 16.94 76 MET C CA 1
ATOM 4986 C C . MET C 1 76 ? 54.379 -0.594 -34.447 1.00 14.12 76 MET C C 1
ATOM 4987 O O . MET C 1 76 ? 53.930 0.533 -34.631 1.00 16.41 76 MET C O 1
ATOM 4992 N N . HIS C 1 77 ? 54.306 -1.588 -35.326 1.00 14.92 77 HIS C N 1
ATOM 4993 C CA . HIS C 1 77 ? 53.645 -1.346 -36.598 1.00 17.70 77 HIS C CA 1
ATOM 4994 C C . HIS C 1 77 ? 53.034 -2.617 -37.190 1.00 14.57 77 HIS C C 1
ATOM 4995 O O . HIS C 1 77 ? 53.386 -3.759 -36.880 1.00 16.57 77 HIS C O 1
ATOM 5002 N N . ILE C 1 78 ? 52.084 -2.410 -38.099 1.00 14.59 78 ILE C N 1
ATOM 5003 C CA . ILE C 1 78 ? 51.553 -3.432 -38.986 1.00 15.14 78 ILE C CA 1
ATOM 5004 C C . ILE C 1 78 ? 52.341 -3.466 -40.290 1.00 15.81 78 ILE C C 1
ATOM 5005 O O . ILE C 1 78 ? 52.545 -2.418 -40.905 1.00 18.06 78 ILE C O 1
ATOM 5010 N N . GLN C 1 79 ? 52.734 -4.692 -40.664 1.00 18.05 79 GLN C N 1
ATOM 5011 C CA . GLN C 1 79 ? 53.331 -4.943 -41.958 1.00 22.59 79 GLN C CA 1
ATOM 5012 C C . GLN C 1 79 ? 52.320 -5.745 -42.767 1.00 19.74 79 GLN C C 1
ATOM 5013 O O . GLN C 1 79 ? 51.663 -6.660 -42.240 1.00 21.04 79 GLN C O 1
ATOM 5019 N N . GLY C 1 80 ? 52.241 -5.420 -44.051 1.00 21.37 80 GLY C N 1
ATOM 5020 C CA . GLY C 1 80 ? 51.357 -6.124 -44.946 1.00 24.04 80 GLY C CA 1
ATOM 5021 C C . GLY C 1 80 ? 50.302 -5.267 -45.655 1.00 24.14 80 GLY C C 1
ATOM 5022 O O . GLY C 1 80 ? 49.679 -5.757 -46.581 1.00 26.97 80 GLY C O 1
ATOM 5023 N N . LEU C 1 81 ? 50.115 -4.011 -45.250 1.00 23.11 81 LEU C N 1
ATOM 5024 C CA . LEU C 1 81 ? 49.258 -3.057 -45.944 1.00 21.84 81 LEU C CA 1
ATOM 5025 C C . LEU C 1 81 ? 50.088 -2.286 -46.969 1.00 26.58 81 LEU C C 1
ATOM 5026 O O . LEU C 1 81 ? 51.282 -2.540 -47.080 1.00 29.94 81 LEU C O 1
ATOM 5031 N N . GLN C 1 82 ? 49.453 -1.359 -47.714 1.00 26.77 82 GLN C N 1
ATOM 5032 C CA . GLN C 1 82 ? 50.150 -0.693 -48.813 1.00 29.03 82 GLN C CA 1
ATOM 5033 C C . GLN C 1 82 ? 51.184 0.323 -48.296 1.00 25.21 82 GLN C C 1
ATOM 5034 O O . GLN C 1 82 ? 52.063 0.736 -49.034 1.00 30.69 82 GLN C O 1
ATOM 5040 N N . SER C 1 83 ? 51.051 0.751 -47.040 1.00 21.14 83 SER C N 1
ATOM 5041 C CA . SER C 1 83 ? 51.942 1.631 -46.313 1.00 17.40 83 SER C CA 1
ATOM 5042 C C . SER C 1 83 ? 52.189 0.956 -44.973 1.00 17.14 83 SER C C 1
ATOM 5043 O O . SER C 1 83 ? 51.379 0.132 -44.521 1.00 15.94 83 SER C O 1
ATOM 5046 N N . ARG C 1 84 ? 53.266 1.372 -44.327 1.00 15.43 84 ARG C N 1
ATOM 5047 C CA . ARG C 1 84 ? 53.440 1.110 -42.914 1.00 14.59 84 ARG C CA 1
ATOM 5048 C C . ARG C 1 84 ? 52.450 1.904 -42.096 1.00 12.84 84 ARG C C 1
ATOM 5049 O O . ARG C 1 84 ? 52.377 3.126 -42.212 1.00 15.17 84 ARG C O 1
ATOM 5057 N N . TYR C 1 85 ? 51.754 1.185 -41.182 1.00 14.08 85 TYR C N 1
ATOM 5058 C CA . TYR C 1 85 ? 50.900 1.822 -40.182 1.00 12.92 85 TYR C CA 1
ATOM 5059 C C . TYR C 1 85 ? 51.522 1.579 -38.819 1.00 12.99 85 TYR C C 1
ATOM 5060 O O . TYR C 1 85 ? 51.673 0.432 -38.461 1.00 14.80 85 TYR C O 1
ATOM 5069 N N . SER C 1 86 ? 51.857 2.659 -38.132 1.00 13.05 86 SER C N 1
ATOM 5070 C CA . SER C 1 86 ? 52.509 2.600 -36.827 1.00 13.10 86 SER C CA 1
ATOM 5071 C C . SER C 1 86 ? 51.471 2.815 -35.726 1.00 12.94 86 SER C C 1
ATOM 5072 O O . SER C 1 86 ? 50.578 3.650 -35.871 1.00 12.79 86 SER C O 1
ATOM 5075 N N . ALA C 1 87 ? 51.691 2.195 -34.592 1.00 12.11 87 ALA C N 1
ATOM 5076 C CA . ALA C 1 87 ? 50.747 2.295 -33.483 1.00 12.06 87 ALA C CA 1
ATOM 5077 C C . ALA C 1 87 ? 50.748 3.692 -32.875 1.00 11.74 87 ALA C C 1
ATOM 5078 O O . ALA C 1 87 ? 51.777 4.341 -32.791 1.00 13.59 87 ALA C O 1
ATOM 5080 N N . THR C 1 88 ? 49.575 4.047 -32.350 1.00 12.09 88 THR C N 1
ATOM 5081 C CA . THR C 1 88 ? 49.403 5.230 -31.536 1.00 11.90 88 THR C CA 1
ATOM 5082 C C . THR C 1 88 ? 48.773 4.940 -30.174 1.00 12.13 88 THR C C 1
ATOM 5083 O O . THR C 1 88 ? 49.267 5.479 -29.174 1.00 12.53 88 THR C O 1
ATOM 5087 N N . GLN C 1 89 ? 47.719 4.132 -30.107 1.00 12.17 89 GLN C N 1
ATOM 5088 C CA . GLN C 1 89 ? 47.041 3.864 -28.836 1.00 11.42 89 GLN C CA 1
ATOM 5089 C C . GLN C 1 89 ? 46.124 2.667 -29.063 1.00 11.05 89 GLN C C 1
ATOM 5090 O O . GLN C 1 89 ? 45.789 2.359 -30.194 1.00 11.46 89 GLN C O 1
ATOM 5096 N N . LEU C 1 90 ? 45.721 2.055 -27.941 1.00 11.44 90 LEU C N 1
ATOM 5097 C CA . LEU C 1 90 ? 44.581 1.168 -27.955 1.00 11.16 90 LEU C CA 1
ATOM 5098 C C . LEU C 1 90 ? 43.551 1.633 -26.957 1.00 11.07 90 LEU C C 1
ATOM 5099 O O . LEU C 1 90 ? 43.869 2.373 -25.996 1.00 11.76 90 LEU C O 1
ATOM 5104 N N . HIS C 1 91 ? 42.333 1.131 -27.097 1.00 10.97 91 HIS C N 1
ATOM 5105 C CA . HIS C 1 91 ? 41.242 1.494 -26.196 1.00 10.10 91 HIS C CA 1
ATOM 5106 C C . HIS C 1 91 ? 40.157 0.436 -26.328 1.00 10.69 91 HIS C C 1
ATOM 5107 O O . HIS C 1 91 ? 40.245 -0.473 -27.168 1.00 11.69 91 HIS C O 1
ATOM 5114 N N . LEU C 1 92 ? 39.135 0.500 -25.481 1.00 11.20 92 LEU C N 1
ATOM 5115 C CA . LEU C 1 92 ? 38.026 -0.449 -25.484 1.00 11.67 92 LEU C CA 1
ATOM 5116 C C . LEU C 1 92 ? 36.673 0.248 -25.532 1.00 10.06 92 LEU C C 1
ATOM 5117 O O . LEU C 1 92 ? 36.532 1.450 -25.249 1.00 11.66 92 LEU C O 1
ATOM 5122 N N . HIS C 1 93 ? 35.671 -0.562 -25.889 1.00 10.41 93 HIS C N 1
ATOM 5123 C CA . HIS C 1 93 ? 34.273 -0.180 -25.848 1.00 11.02 93 HIS C CA 1
ATOM 5124 C C . HIS C 1 93 ? 33.477 -1.274 -25.163 1.00 10.33 93 HIS C C 1
ATOM 5125 O O . HIS C 1 93 ? 33.740 -2.454 -25.417 1.00 10.50 93 HIS C O 1
ATOM 5132 N N . TRP C 1 94 ? 32.509 -0.882 -24.314 1.00 10.64 94 TRP C N 1
ATOM 5133 C CA . TRP C 1 94 ? 31.732 -1.848 -23.550 1.00 11.11 94 TRP C CA 1
ATOM 5134 C C . TRP C 1 94 ? 30.323 -1.336 -23.306 1.00 10.58 94 TRP C C 1
ATOM 5135 O O . TRP C 1 94 ? 30.015 -0.182 -23.557 1.00 11.02 94 TRP C O 1
ATOM 5146 N N . GLY C 1 95 ? 29.535 -2.246 -22.703 1.00 11.47 95 GLY C N 1
ATOM 5147 C CA . GLY C 1 95 ? 28.139 -1.992 -22.410 1.00 12.92 95 GLY C CA 1
ATOM 5148 C C . GLY C 1 95 ? 27.950 -1.638 -20.937 1.00 12.12 95 GLY C C 1
ATOM 5149 O O . GLY C 1 95 ? 28.605 -0.731 -20.414 1.00 12.88 95 GLY C O 1
ATOM 5150 N N . ASN C 1 96 ? 27.064 -2.349 -20.250 1.00 13.46 96 ASN C N 1
ATOM 5151 C CA . ASN C 1 96 ? 26.840 -2.097 -18.830 1.00 13.94 96 ASN C CA 1
ATOM 5152 C C . ASN C 1 96 ? 26.414 -3.408 -18.198 1.00 13.87 96 ASN C C 1
ATOM 5153 O O . ASN C 1 96 ? 26.011 -4.349 -18.908 1.00 14.89 96 ASN C O 1
ATOM 5158 N N . PRO C 1 97 ? 26.396 -3.494 -16.850 1.00 14.70 97 PRO C N 1
ATOM 5159 C CA . PRO C 1 97 ? 26.105 -4.775 -16.229 1.00 16.24 97 PRO C CA 1
ATOM 5160 C C . PRO C 1 97 ? 24.699 -5.295 -16.539 1.00 16.68 97 PRO C C 1
ATOM 5161 O O . PRO C 1 97 ? 24.484 -6.503 -16.547 1.00 19.86 97 PRO C O 1
ATOM 5165 N N . ASN C 1 98 ? 23.746 -4.394 -16.792 1.00 16.85 98 ASN C N 1
ATOM 5166 C CA . ASN C 1 98 ? 22.359 -4.782 -17.080 1.00 17.69 98 ASN C CA 1
ATOM 5167 C C . ASN C 1 98 ? 22.214 -5.205 -18.548 1.00 19.25 98 ASN C C 1
ATOM 5168 O O . ASN C 1 98 ? 21.282 -5.911 -18.885 1.00 24.76 98 ASN C O 1
ATOM 5173 N N . ASP C 1 99 ? 23.157 -4.848 -19.418 1.00 17.55 99 ASP C N 1
ATOM 5174 C CA . ASP C 1 99 ? 23.049 -5.144 -20.852 1.00 16.00 99 ASP C CA 1
ATOM 5175 C C . ASP C 1 99 ? 24.509 -5.243 -21.328 1.00 13.73 99 ASP C C 1
ATOM 5176 O O . ASP C 1 99 ? 25.054 -4.312 -21.949 1.00 14.45 99 ASP C O 1
ATOM 5181 N N . PRO C 1 100 ? 25.177 -6.393 -21.060 1.00 13.77 100 PRO C N 1
ATOM 5182 C CA . PRO C 1 100 ? 26.630 -6.495 -21.217 1.00 13.94 100 PRO C CA 1
ATOM 5183 C C . PRO C 1 100 ? 26.995 -6.856 -22.652 1.00 13.69 100 PRO C C 1
ATOM 5184 O O . PRO C 1 100 ? 27.618 -7.882 -22.925 1.00 14.70 100 PRO C O 1
ATOM 5188 N N . HIS C 1 101 ? 26.581 -5.993 -23.592 1.00 12.65 101 HIS C N 1
ATOM 5189 C CA . HIS C 1 101 ? 26.738 -6.258 -25.020 1.00 13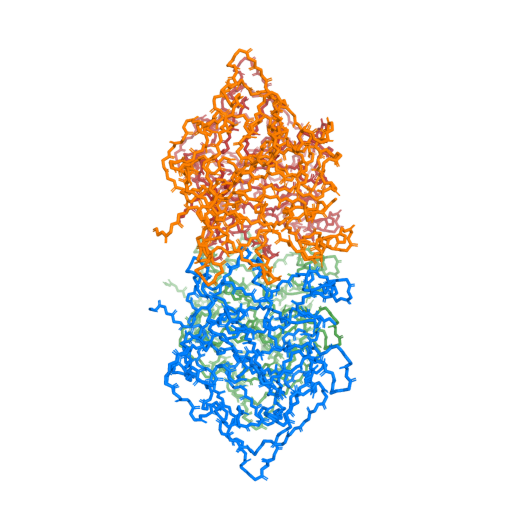.30 101 HIS C CA 1
ATOM 5190 C C . HIS C 1 101 ? 27.105 -4.976 -25.731 1.00 14.15 101 HIS C C 1
ATOM 5191 O O . HIS C 1 101 ? 26.297 -4.465 -26.503 1.00 17.64 101 HIS C O 1
ATOM 5198 N N . GLY C 1 102 ? 28.357 -4.533 -25.582 1.00 11.90 102 GLY C N 1
ATOM 5199 C CA . GLY C 1 102 ? 28.738 -3.194 -26.006 1.00 11.69 102 GLY C CA 1
ATOM 5200 C C . GLY C 1 102 ? 29.899 -3.168 -26.996 1.00 10.71 102 GLY C C 1
ATOM 5201 O O . GLY C 1 102 ? 30.574 -2.161 -27.094 1.00 11.54 102 GLY C O 1
ATOM 5202 N N . SER C 1 103 ? 30.007 -4.236 -27.813 1.00 10.52 103 SER C N 1
ATOM 5203 C CA . SER C 1 103 ? 30.873 -4.081 -28.979 1.00 9.85 103 SER C CA 1
ATOM 5204 C C . SER C 1 103 ? 30.353 -2.989 -29.894 1.00 10.22 103 SER C C 1
ATOM 5205 O O . SER C 1 103 ? 29.177 -2.646 -29.903 1.00 11.40 103 SER C O 1
ATOM 5208 N N . GLU C 1 104 ? 31.243 -2.488 -30.770 1.00 9.15 104 GLU C N 1
ATOM 5209 C CA . GLU C 1 104 ? 30.839 -1.534 -31.793 1.00 9.13 104 GLU C CA 1
ATOM 5210 C C . GLU C 1 104 ? 30.317 -2.252 -33.036 1.00 8.92 104 GLU C C 1
ATOM 5211 O O . GLU C 1 104 ? 29.199 -2.026 -33.482 1.00 9.15 104 GLU C O 1
ATOM 5217 N N . HIS C 1 105 ? 31.183 -3.070 -33.638 1.00 9.11 105 HIS C N 1
ATOM 5218 C CA . HIS C 1 105 ? 30.720 -3.919 -34.732 1.00 9.09 105 HIS C CA 1
ATOM 5219 C C . HIS C 1 105 ? 29.799 -5.000 -34.198 1.00 8.92 105 HIS C C 1
ATOM 5220 O O . HIS C 1 105 ? 29.950 -5.487 -33.074 1.00 10.45 105 HIS C O 1
ATOM 5227 N N . THR C 1 106 ? 28.817 -5.370 -35.033 1.00 9.26 106 THR C N 1
ATOM 5228 C CA . THR C 1 106 ? 27.955 -6.483 -34.722 1.00 9.93 106 THR C CA 1
ATOM 5229 C C . THR C 1 106 ? 28.130 -7.533 -35.808 1.00 10.31 106 THR C C 1
ATOM 5230 O O . THR C 1 106 ? 28.652 -7.255 -36.905 1.00 10.37 106 THR C O 1
ATOM 5234 N N . VAL C 1 107 ? 27.787 -8.790 -35.484 1.00 10.96 107 VAL C N 1
ATOM 5235 C CA . VAL C 1 107 ? 27.881 -9.869 -36.431 1.00 11.38 107 VAL C CA 1
ATOM 5236 C C . VAL C 1 107 ? 26.492 -10.507 -36.532 1.00 11.25 107 VAL C C 1
ATOM 5237 O O . VAL C 1 107 ? 25.942 -10.956 -35.511 1.00 12.38 107 VAL C O 1
ATOM 5241 N N . SER C 1 108 ? 25.886 -10.485 -37.717 1.00 12.12 108 SER C N 1
ATOM 5242 C CA . SER C 1 108 ? 24.550 -11.002 -37.908 1.00 13.24 108 SER C CA 1
ATOM 5243 C C . SER C 1 108 ? 23.591 -10.374 -36.918 1.00 11.88 108 SER C C 1
ATOM 5244 O O . SER C 1 108 ? 22.711 -11.029 -36.388 1.00 13.73 108 SER C O 1
ATOM 5247 N N . GLY C 1 109 ? 23.781 -9.063 -36.704 1.00 12.02 109 GLY C N 1
ATOM 5248 C CA . GLY C 1 109 ? 22.936 -8.277 -35.849 1.00 12.84 109 GLY C CA 1
ATOM 5249 C C . GLY C 1 109 ? 23.307 -8.326 -34.367 1.00 13.81 109 GLY C C 1
ATOM 5250 O O . GLY C 1 109 ? 22.711 -7.577 -33.604 1.00 16.38 109 GLY C O 1
ATOM 5251 N N . GLN C 1 110 ? 24.257 -9.171 -33.960 1.00 12.87 110 GLN C N 1
ATOM 5252 C CA . GLN C 1 110 ? 24.500 -9.376 -32.544 1.00 12.77 110 GLN C CA 1
ATOM 5253 C C . GLN C 1 110 ? 25.754 -8.628 -32.083 1.00 11.64 110 GLN C C 1
ATOM 5254 O O . GLN C 1 110 ? 26.807 -8.698 -32.699 1.00 11.82 110 GLN C O 1
ATOM 5260 N N . HIS C 1 111 ? 25.613 -7.914 -30.963 1.00 12.17 111 HIS C N 1
ATOM 5261 C CA . HIS C 1 111 ? 26.764 -7.369 -30.276 1.00 12.32 111 HIS C CA 1
ATOM 5262 C C . HIS C 1 111 ? 27.539 -8.457 -29.550 1.00 12.33 111 HIS C C 1
ATOM 5263 O O . HIS C 1 111 ? 26.946 -9.364 -28.946 1.00 15.73 111 HIS C O 1
ATOM 5270 N N . PHE C 1 112 ? 28.837 -8.291 -29.514 1.00 11.64 112 PHE C N 1
ATOM 5271 C CA . PHE C 1 112 ? 29.652 -9.001 -28.559 1.00 11.93 112 PHE C CA 1
ATOM 5272 C C . PHE C 1 112 ? 29.716 -8.204 -27.259 1.00 11.42 112 PHE C C 1
ATOM 5273 O O . PHE C 1 112 ? 29.216 -7.076 -27.185 1.00 11.96 112 PHE C O 1
ATOM 5281 N N . ALA C 1 113 ? 30.324 -8.805 -26.224 1.00 11.80 113 ALA C N 1
ATOM 5282 C CA . ALA C 1 113 ? 30.367 -8.163 -24.921 1.00 12.36 113 ALA C CA 1
ATOM 5283 C C . ALA C 1 113 ? 31.093 -6.823 -24.953 1.00 11.35 113 ALA C C 1
ATOM 5284 O O . ALA C 1 113 ? 30.684 -5.854 -24.315 1.00 12.15 113 ALA C O 1
ATOM 5286 N N . ALA C 1 114 ? 32.233 -6.779 -25.689 1.00 11.52 114 ALA C N 1
ATOM 5287 C CA . ALA C 1 114 ? 33.051 -5.563 -25.706 1.00 11.27 114 ALA C CA 1
ATOM 5288 C C . ALA C 1 114 ? 33.917 -5.654 -26.971 1.00 11.13 114 ALA C C 1
ATOM 5289 O O . ALA C 1 114 ? 33.848 -6.658 -27.710 1.00 11.21 114 ALA C O 1
ATOM 5291 N N . GLU C 1 115 ? 34.744 -4.647 -27.225 1.00 10.83 115 GLU C N 1
ATOM 5292 C CA . GLU C 1 115 ? 35.569 -4.638 -28.410 1.00 10.76 115 GLU C CA 1
ATOM 5293 C C . GLU C 1 115 ? 36.841 -3.840 -28.042 1.00 9.62 115 GLU C C 1
ATOM 5294 O O . GLU C 1 115 ? 36.767 -2.755 -27.439 1.00 11.46 115 GLU C O 1
ATOM 5300 N N . LEU C 1 116 ? 37.983 -4.390 -28.471 1.00 10.23 116 LEU C N 1
ATOM 5301 C CA . LEU C 1 116 ? 39.269 -3.702 -28.314 1.00 10.62 116 LEU C CA 1
ATOM 5302 C C . LEU C 1 116 ? 39.751 -3.159 -29.681 1.00 9.59 116 LEU C C 1
ATOM 5303 O O . LEU C 1 116 ? 39.608 -3.876 -30.691 1.00 10.74 116 LEU C O 1
ATOM 5308 N N . HIS C 1 117 ? 40.223 -1.921 -29.707 1.00 10.66 117 HIS C N 1
ATOM 5309 C CA . HIS C 1 117 ? 40.736 -1.309 -30.918 1.00 9.75 117 HIS C CA 1
ATOM 5310 C C . HIS C 1 117 ? 42.196 -0.927 -30.732 1.00 9.95 117 HIS C C 1
ATOM 5311 O O . HIS C 1 117 ? 42.543 -0.262 -29.743 1.00 10.99 117 HIS C O 1
ATOM 5318 N N . ILE C 1 118 ? 43.030 -1.293 -31.702 1.00 10.40 118 ILE C N 1
ATOM 5319 C CA . ILE C 1 118 ? 44.433 -0.884 -31.727 1.00 10.65 118 ILE C CA 1
ATOM 5320 C C . ILE C 1 118 ? 44.653 0.071 -32.884 1.00 9.42 118 ILE C C 1
ATOM 5321 O O . ILE C 1 118 ? 44.495 -0.354 -34.069 1.00 10.71 118 ILE C O 1
ATOM 5326 N N . VAL C 1 119 ? 44.795 1.353 -32.585 1.00 11.12 119 VAL C N 1
ATOM 5327 C CA . VAL C 1 119 ? 44.805 2.426 -33.561 1.00 10.96 119 VAL C CA 1
ATOM 5328 C C . VAL C 1 119 ? 46.224 2.643 -34.062 1.00 10.74 119 VAL C C 1
ATOM 5329 O O . VAL C 1 119 ? 47.164 2.765 -33.275 1.00 11.76 119 VAL C O 1
ATOM 5333 N N . HIS C 1 120 ? 46.369 2.695 -35.408 1.00 10.75 120 HIS C N 1
ATOM 5334 C CA . HIS C 1 120 ? 47.621 2.966 -36.104 1.00 11.25 120 HIS C CA 1
ATOM 5335 C C . HIS C 1 120 ? 47.413 4.108 -37.087 1.00 11.39 120 HIS C C 1
ATOM 5336 O O . HIS C 1 120 ? 46.304 4.314 -37.568 1.00 11.72 120 HIS C O 1
ATOM 5343 N N . TYR C 1 121 ? 48.531 4.740 -37.447 1.00 11.99 121 TYR C N 1
ATOM 5344 C CA . TYR C 1 121 ? 48.528 5.813 -38.434 1.00 13.18 121 TYR C CA 1
ATOM 5345 C C . TYR C 1 121 ? 49.536 5.515 -39.517 1.00 13.18 121 TYR C C 1
ATOM 5346 O O . TYR C 1 121 ? 50.514 4.799 -39.301 1.00 13.12 121 TYR C O 1
ATOM 5355 N N . ASN C 1 122 ? 49.302 6.149 -40.668 1.00 12.99 122 ASN C N 1
ATOM 5356 C CA . ASN C 1 122 ? 50.163 5.919 -41.810 1.00 14.34 122 ASN C CA 1
ATOM 5357 C C . ASN C 1 122 ? 51.441 6.761 -41.698 1.00 12.83 122 ASN C C 1
ATOM 5358 O O . ASN C 1 122 ? 51.423 7.971 -41.977 1.00 15.05 122 ASN C O 1
ATOM 5363 N N . SER C 1 123 ? 52.473 6.117 -41.166 1.00 13.94 123 SER C N 1
ATOM 5364 C CA . SER C 1 123 ? 53.704 6.849 -40.882 1.00 14.66 123 SER C CA 1
ATOM 5365 C C . SER C 1 123 ? 54.582 7.016 -42.130 1.00 14.58 123 SER C C 1
ATOM 5366 O O . SER C 1 123 ? 55.532 7.799 -42.075 1.00 15.98 123 SER C O 1
ATOM 5369 N N . ASP C 1 124 ? 54.249 6.339 -43.217 1.00 14.63 124 ASP C N 1
ATOM 5370 C CA . ASP C 1 124 ? 54.941 6.632 -44.468 1.00 15.66 124 ASP C CA 1
ATOM 5371 C C . ASP C 1 124 ? 54.501 7.991 -45.034 1.00 16.12 124 ASP C C 1
ATOM 5372 O O . ASP C 1 124 ? 55.332 8.711 -45.608 1.00 20.00 124 ASP C O 1
ATOM 5377 N N . LEU C 1 125 ? 53.234 8.363 -44.871 1.00 15.38 125 LEU C N 1
ATOM 5378 C CA . LEU C 1 125 ? 52.694 9.625 -45.393 1.00 16.20 125 LEU C CA 1
ATOM 5379 C C . LEU C 1 125 ? 52.753 10.760 -44.373 1.00 16.46 125 LEU C C 1
ATOM 5380 O O . LEU C 1 125 ? 52.852 11.915 -44.794 1.00 17.84 125 LEU C O 1
ATOM 5385 N N . TYR C 1 126 ? 52.578 10.461 -43.084 1.00 15.54 126 TYR C N 1
ATOM 5386 C CA . TYR C 1 126 ? 52.290 11.498 -42.120 1.00 15.79 126 TYR C CA 1
ATOM 5387 C C . TYR C 1 126 ? 53.207 11.365 -40.917 1.00 16.36 126 TYR C C 1
ATOM 5388 O O . TYR C 1 126 ? 53.622 10.253 -40.585 1.00 15.58 126 TYR C O 1
ATOM 5397 N N . PRO C 1 127 ? 53.517 12.489 -40.226 1.00 16.02 127 PRO C N 1
ATOM 5398 C CA . PRO C 1 127 ? 54.504 12.413 -39.150 1.00 18.25 127 PRO C CA 1
ATOM 5399 C C . PRO C 1 127 ? 53.963 11.887 -37.819 1.00 16.81 127 PRO C C 1
ATOM 5400 O O . PRO C 1 127 ? 54.752 11.490 -36.943 1.00 18.67 127 PRO C O 1
ATOM 5404 N N . ASP C 1 128 ? 52.639 11.931 -37.618 1.00 16.01 128 ASP C N 1
ATOM 5405 C CA . ASP C 1 128 ? 52.033 11.559 -36.346 1.00 15.67 128 ASP C CA 1
ATOM 5406 C C . ASP C 1 128 ? 50.554 11.266 -36.588 1.00 16.11 128 ASP C C 1
ATOM 5407 O O . ASP C 1 128 ? 49.985 11.608 -37.618 1.00 14.95 128 ASP C O 1
ATOM 5412 N N . ALA C 1 129 ? 49.923 10.651 -35.604 1.00 15.17 129 ALA C N 1
ATOM 5413 C CA . ALA C 1 129 ? 48.540 10.238 -35.744 1.00 14.64 129 ALA C CA 1
ATOM 5414 C C . ALA C 1 129 ? 47.600 11.440 -35.878 1.00 15.07 129 ALA C C 1
ATOM 5415 O O . ALA C 1 129 ? 46.621 11.393 -36.638 1.00 15.46 129 ALA C O 1
ATOM 5417 N N . SER C 1 130 ? 47.790 12.497 -35.069 1.00 15.94 130 SER C N 1
ATOM 5418 C CA A SER C 1 130 ? 46.837 13.590 -35.181 0.50 18.32 130 SER C CA 1
ATOM 5419 C CA B SER C 1 130 ? 46.903 13.649 -35.159 0.50 18.26 130 SER C CA 1
ATOM 5420 C C . SER C 1 130 ? 46.856 14.171 -36.594 1.00 17.23 130 SER C C 1
ATOM 5421 O O . SER C 1 130 ? 45.789 14.437 -37.175 1.00 17.72 130 SER C O 1
ATOM 5426 N N . THR C 1 131 ? 48.053 14.368 -37.172 1.00 16.12 131 THR C N 1
ATOM 5427 C CA . THR C 1 131 ? 48.137 14.905 -38.536 1.00 16.79 131 THR C CA 1
ATOM 5428 C C . THR C 1 131 ? 47.504 13.937 -39.549 1.00 14.80 131 THR C C 1
ATOM 5429 O O . THR C 1 131 ? 46.827 14.338 -40.506 1.00 16.25 131 THR C O 1
ATOM 5433 N N . ALA C 1 132 ? 47.740 12.644 -39.337 1.00 15.15 132 ALA C N 1
ATOM 5434 C CA . ALA C 1 132 ? 47.183 11.661 -40.260 1.00 14.26 132 ALA C CA 1
ATOM 5435 C C . ALA C 1 132 ? 45.659 11.573 -40.214 1.00 13.49 132 ALA C C 1
ATOM 5436 O O . ALA C 1 132 ? 45.058 11.131 -41.180 1.00 14.41 132 ALA C O 1
ATOM 5438 N N A SER C 1 133 ? 45.008 11.898 -39.078 0.50 13.33 133 SER C N 1
ATOM 5439 N N B SER C 1 133 ? 45.111 12.004 -39.069 0.50 15.57 133 SER C N 1
ATOM 5440 C CA A SER C 1 133 ? 43.646 11.429 -38.809 0.50 11.53 133 SER C CA 1
ATOM 5441 C CA B SER C 1 133 ? 43.778 11.647 -38.637 0.50 18.74 133 SER C CA 1
ATOM 5442 C C A SER C 1 133 ? 42.612 12.012 -39.782 0.50 14.23 133 SER C C 1
ATOM 5443 C C B SER C 1 133 ? 42.723 12.017 -39.681 0.50 14.71 133 SER C C 1
ATOM 5444 O O A SER C 1 133 ? 41.531 11.462 -39.985 0.50 14.13 133 SER C O 1
ATOM 5445 O O B SER C 1 133 ? 41.783 11.240 -39.857 0.50 16.15 133 SER C O 1
ATOM 5450 N N . ASN C 1 134 ? 42.898 13.178 -40.351 1.00 14.55 134 ASN C N 1
ATOM 5451 C CA . ASN C 1 134 ? 41.914 13.788 -41.239 1.00 16.37 134 ASN C CA 1
ATOM 5452 C C . ASN C 1 134 ? 42.404 13.743 -42.696 1.00 15.33 134 ASN C C 1
ATOM 5453 O O . ASN C 1 134 ? 41.901 14.494 -43.550 1.00 19.24 134 ASN C O 1
ATOM 5458 N N . LYS C 1 135 ? 43.351 12.844 -42.976 1.00 15.56 135 LYS C N 1
ATOM 5459 C CA . LYS C 1 135 ? 43.987 12.849 -44.276 1.00 15.96 135 LYS C CA 1
ATOM 5460 C C . LYS C 1 135 ? 43.855 11.484 -44.925 1.00 15.11 135 LYS C C 1
ATOM 5461 O O . LYS C 1 135 ? 43.639 10.457 -44.276 1.00 14.63 135 LYS C O 1
ATOM 5467 N N . SER C 1 136 ? 43.923 11.498 -46.248 1.00 16.70 136 SER C N 1
ATOM 5468 C CA . SER C 1 136 ? 43.722 10.306 -47.042 1.00 16.96 136 SER C CA 1
ATOM 5469 C C . SER C 1 136 ? 44.616 9.174 -46.556 1.00 13.87 136 SER C C 1
ATOM 5470 O O . SER C 1 136 ? 45.817 9.328 -46.354 1.00 15.45 136 SER C O 1
ATOM 5473 N N . GLU C 1 137 ? 44.020 7.970 -46.412 1.00 14.15 137 GLU C N 1
ATOM 5474 C CA . GLU C 1 137 ? 44.764 6.792 -46.007 1.00 13.41 137 GLU C CA 1
ATOM 5475 C C . GLU C 1 137 ? 45.466 6.967 -44.667 1.00 13.63 137 GLU C C 1
ATOM 5476 O O . GLU C 1 137 ? 46.472 6.293 -44.359 1.00 15.03 137 GLU C O 1
ATOM 5482 N N . GLY C 1 138 ? 44.886 7.794 -43.782 1.00 13.09 138 GLY C N 1
ATOM 5483 C CA . GLY C 1 138 ? 45.582 8.209 -42.584 1.00 13.06 138 GLY C CA 1
ATOM 5484 C C . GLY C 1 138 ? 45.680 7.130 -41.523 1.00 11.68 138 GLY C C 1
ATOM 5485 O O . GLY C 1 138 ? 46.669 7.116 -40.785 1.00 13.06 138 GLY C O 1
ATOM 5486 N N . LEU C 1 139 ? 44.629 6.293 -41.385 1.00 11.40 139 LEU C N 1
ATOM 5487 C CA . LEU C 1 139 ? 44.549 5.451 -40.186 1.00 11.63 139 LEU C CA 1
ATOM 5488 C C . LEU C 1 139 ? 44.240 3.993 -40.536 1.00 10.88 139 LEU C C 1
ATOM 5489 O O . LEU C 1 139 ? 43.599 3.700 -41.539 1.00 11.56 139 LEU C O 1
ATOM 5494 N N . ALA C 1 140 ? 44.617 3.090 -39.650 1.00 11.05 140 ALA C N 1
ATOM 5495 C CA . ALA C 1 140 ? 44.245 1.693 -39.709 1.00 10.25 140 ALA C CA 1
ATOM 5496 C C . ALA C 1 140 ? 43.962 1.221 -38.295 1.00 10.80 140 ALA C C 1
ATOM 5497 O O . ALA C 1 140 ? 44.780 1.443 -37.426 1.00 12.06 140 ALA C O 1
ATOM 5499 N N . VAL C 1 141 ? 42.795 0.584 -38.072 1.00 10.02 141 VAL C N 1
ATOM 5500 C CA . VAL C 1 141 ? 42.458 0.097 -36.745 1.00 10.07 141 VAL C CA 1
ATOM 5501 C C . VAL C 1 141 ? 42.269 -1.401 -36.824 1.00 9.66 141 VAL C C 1
ATOM 5502 O O . VAL C 1 141 ? 41.628 -1.913 -37.754 1.00 10.73 141 VAL C O 1
ATOM 5506 N N . LEU C 1 142 ? 42.837 -2.097 -35.841 1.00 10.28 142 LEU C N 1
ATOM 5507 C CA . LEU C 1 142 ? 42.608 -3.507 -35.641 1.00 9.78 142 LEU C CA 1
ATOM 5508 C C . LEU C 1 142 ? 41.518 -3.657 -34.572 1.00 10.56 142 LEU C C 1
ATOM 5509 O O . LEU C 1 142 ? 41.637 -3.041 -33.505 1.00 11.27 142 LEU C O 1
ATOM 5514 N N . ALA C 1 143 ? 40.504 -4.483 -34.845 1.00 10.17 143 ALA C N 1
ATOM 5515 C CA . ALA C 1 143 ? 39.384 -4.655 -33.914 1.00 10.27 143 ALA C CA 1
ATOM 5516 C C . ALA C 1 143 ? 39.321 -6.098 -33.496 1.00 10.14 143 ALA C C 1
ATOM 5517 O O . ALA C 1 143 ? 39.295 -7.039 -34.303 1.00 10.59 143 ALA C O 1
ATOM 5519 N N . VAL C 1 144 ? 39.224 -6.297 -32.163 1.00 10.28 144 VAL C N 1
ATOM 5520 C CA . VAL C 1 144 ? 39.071 -7.618 -31.565 1.00 10.61 144 VAL C CA 1
ATOM 5521 C C . VAL C 1 144 ? 37.734 -7.656 -30.811 1.00 10.92 144 VAL C C 1
ATOM 5522 O O . VAL C 1 144 ? 37.480 -6.861 -29.914 1.00 10.81 144 VAL C O 1
ATOM 5526 N N . LEU C 1 145 ? 36.900 -8.623 -31.223 1.00 11.15 145 LEU C N 1
ATOM 5527 C CA . LEU C 1 145 ? 35.605 -8.826 -30.563 1.00 11.50 145 LEU C CA 1
ATOM 5528 C C . LEU C 1 145 ? 35.851 -9.610 -29.264 1.00 12.03 145 LEU C C 1
ATOM 5529 O O . LEU C 1 145 ? 36.654 -10.575 -29.269 1.00 13.34 145 LEU C O 1
ATOM 5534 N N . ILE C 1 146 ? 35.153 -9.262 -28.174 1.00 11.71 146 ILE C N 1
ATOM 5535 C CA . ILE C 1 146 ? 35.382 -9.842 -26.849 1.00 12.88 146 ILE C CA 1
ATOM 5536 C C . ILE C 1 146 ? 34.065 -10.461 -26.389 1.00 13.77 146 ILE C C 1
ATOM 5537 O O . ILE C 1 146 ? 33.027 -9.808 -26.401 1.00 13.62 146 ILE C O 1
ATOM 5542 N N . GLU C 1 147 ? 34.130 -11.730 -25.961 1.00 15.11 147 GLU C N 1
ATOM 5543 C CA . GLU C 1 147 ? 32.989 -12.358 -25.332 1.00 17.30 147 GLU C CA 1
ATOM 5544 C C . GLU C 1 147 ? 33.388 -12.916 -23.965 1.00 16.21 147 GLU C C 1
ATOM 5545 O O . GLU C 1 147 ? 34.568 -13.061 -23.614 1.00 16.39 147 GLU C O 1
ATOM 5551 N N . MET C 1 148 ? 32.384 -13.274 -23.187 1.00 19.89 148 MET C N 1
ATOM 5552 C CA . MET C 1 148 ? 32.621 -13.875 -21.889 1.00 20.39 148 MET C CA 1
ATOM 5553 C C . MET C 1 148 ? 33.061 -15.335 -22.048 1.00 21.39 148 MET C C 1
ATOM 5554 O O . MET C 1 148 ? 32.561 -16.080 -22.872 1.00 25.09 148 MET C O 1
ATOM 5559 N N . GLY C 1 149 ? 34.049 -15.740 -21.242 1.00 22.74 149 GLY C N 1
ATOM 5560 C CA . GLY C 1 149 ? 34.476 -17.121 -21.137 1.00 22.15 149 GLY C CA 1
ATOM 5561 C C . GLY C 1 149 ? 35.544 -17.237 -20.051 1.00 21.17 149 GLY C C 1
ATOM 5562 O O . GLY C 1 149 ? 35.356 -16.723 -18.939 1.00 21.28 149 GLY C O 1
ATOM 5563 N N . SER C 1 150 ? 36.679 -17.846 -20.421 1.00 22.84 150 SER C N 1
ATOM 5564 C CA . SER C 1 150 ? 37.754 -18.022 -19.460 1.00 22.05 150 SER C CA 1
ATOM 5565 C C . SER C 1 150 ? 38.486 -16.712 -19.155 1.00 22.12 150 SER C C 1
ATOM 5566 O O . SER C 1 150 ? 38.596 -15.795 -19.979 1.00 21.29 150 SER C O 1
ATOM 5569 N N . PHE C 1 151 ? 39.012 -16.653 -17.928 1.00 19.22 151 PHE C N 1
ATOM 5570 C CA . PHE C 1 151 ? 39.857 -15.574 -17.459 1.00 19.90 151 PHE C CA 1
ATOM 5571 C C . PHE C 1 151 ? 40.987 -15.387 -18.466 1.00 18.63 151 PHE C C 1
ATOM 5572 O O . PHE C 1 151 ? 41.614 -16.361 -18.886 1.00 22.35 151 PHE C O 1
ATOM 5580 N N . ASN C 1 152 ? 41.303 -14.127 -18.742 1.00 18.03 152 ASN C N 1
ATOM 5581 C CA . ASN C 1 152 ? 42.333 -13.847 -19.710 1.00 17.42 152 ASN C CA 1
ATOM 5582 C C . ASN C 1 152 ? 43.441 -13.068 -19.023 1.00 16.60 152 ASN C C 1
ATOM 5583 O O . ASN C 1 152 ? 43.350 -11.843 -18.783 1.00 17.16 152 ASN C O 1
ATOM 5588 N N . PRO C 1 153 ? 44.610 -13.695 -18.744 1.00 18.61 153 PRO C N 1
ATOM 5589 C CA . PRO C 1 153 ? 45.698 -12.984 -18.067 1.00 20.45 153 PRO C CA 1
ATOM 5590 C C . PRO C 1 153 ? 46.265 -11.803 -18.846 1.00 17.44 153 PRO C C 1
ATOM 5591 O O . PRO C 1 153 ? 46.760 -10.845 -18.266 1.00 20.36 153 PRO C O 1
ATOM 5595 N N . SER C 1 154 ? 46.185 -11.866 -20.185 1.00 19.00 154 SER C N 1
ATOM 5596 C CA . SER C 1 154 ? 46.775 -10.803 -20.989 1.00 18.17 154 SER C CA 1
ATOM 5597 C C . SER C 1 154 ? 45.914 -9.546 -20.863 1.00 15.17 154 SER C C 1
ATOM 5598 O O . SER C 1 154 ? 46.441 -8.436 -20.690 1.00 17.79 154 SER C O 1
ATOM 5601 N N . TYR C 1 155 ? 44.563 -9.663 -21.003 1.00 16.81 155 TYR C N 1
ATOM 5602 C CA . TYR C 1 155 ? 43.700 -8.498 -20.815 1.00 16.06 155 TYR C CA 1
ATOM 5603 C C . TYR C 1 155 ? 43.789 -7.985 -19.383 1.00 14.32 155 TYR C C 1
ATOM 5604 O O . TYR C 1 155 ? 43.664 -6.753 -19.200 1.00 16.92 155 TYR C O 1
ATOM 5613 N N . ASP C 1 156 ? 44.189 -8.824 -18.405 1.00 16.39 156 ASP C N 1
ATOM 5614 C CA . ASP C 1 156 ? 44.271 -8.352 -17.040 1.00 17.10 156 ASP C CA 1
ATOM 5615 C C . ASP C 1 156 ? 45.494 -7.459 -16.844 1.00 16.95 156 ASP C C 1
ATOM 5616 O O . ASP C 1 156 ? 45.553 -6.678 -15.903 1.00 18.80 156 ASP C O 1
ATOM 5621 N N . LYS C 1 157 ? 46.448 -7.510 -17.795 1.00 16.92 157 LYS C N 1
ATOM 5622 C CA . LYS C 1 157 ? 47.572 -6.582 -17.732 1.00 18.95 157 LYS C CA 1
ATOM 5623 C C . LYS C 1 157 ? 47.133 -5.124 -17.939 1.00 17.77 157 LYS C C 1
ATOM 5624 O O . LYS C 1 157 ? 47.861 -4.203 -17.525 1.00 26.81 157 LYS C O 1
ATOM 5630 N N A ILE C 1 158 ? 45.975 -4.974 -18.605 0.50 18.26 158 ILE C N 1
ATOM 5631 N N B ILE C 1 158 ? 45.930 -4.873 -18.471 0.50 14.44 158 ILE C N 1
ATOM 5632 C CA A ILE C 1 158 ? 45.271 -3.709 -18.711 0.50 17.76 158 ILE C CA 1
ATOM 5633 C CA B ILE C 1 158 ? 45.383 -3.521 -18.492 0.50 14.41 158 ILE C CA 1
ATOM 5634 C C A ILE C 1 158 ? 44.445 -3.509 -17.445 0.50 16.42 158 ILE C C 1
ATOM 5635 C C B ILE C 1 158 ? 44.312 -3.396 -17.406 0.50 15.21 158 ILE C C 1
ATOM 5636 O O A ILE C 1 158 ? 44.662 -2.544 -16.704 0.50 15.68 158 ILE C O 1
ATOM 5637 O O B ILE C 1 158 ? 44.196 -2.361 -16.748 0.50 14.17 158 ILE C O 1
ATOM 5646 N N . PHE C 1 159 ? 43.490 -4.429 -17.275 1.00 16.38 159 PHE C N 1
ATOM 5647 C CA . PHE C 1 159 ? 42.379 -4.263 -16.344 1.00 16.18 159 PHE C CA 1
ATOM 5648 C C . PHE C 1 159 ? 42.821 -4.085 -14.888 1.00 16.46 159 PHE C C 1
ATOM 5649 O O . PHE C 1 159 ? 42.114 -3.462 -14.105 1.00 16.64 159 PHE C O 1
ATOM 5657 N N . SER C 1 160 ? 43.984 -4.657 -14.539 1.00 17.23 160 SER C N 1
ATOM 5658 C CA A SER C 1 160 ? 44.443 -4.564 -13.160 0.50 16.57 160 SER C CA 1
ATOM 5659 C CA B SER C 1 160 ? 44.610 -4.589 -13.226 0.50 21.03 160 SER C CA 1
ATOM 5660 C C . SER C 1 160 ? 44.952 -3.171 -12.792 1.00 19.56 160 SER C C 1
ATOM 5661 O O . SER C 1 160 ? 45.332 -2.973 -11.634 1.00 21.31 160 SER C O 1
ATOM 5666 N N . HIS C 1 161 ? 44.929 -2.222 -13.709 1.00 15.82 161 HIS C N 1
ATOM 5667 C CA . HIS C 1 161 ? 45.302 -0.845 -13.451 1.00 16.72 161 HIS C CA 1
ATOM 5668 C C . HIS C 1 161 ? 44.133 0.122 -13.441 1.00 13.87 161 HIS C C 1
ATOM 5669 O O . HIS C 1 161 ? 44.362 1.325 -13.233 1.00 16.17 161 HIS C O 1
ATOM 5676 N N . LEU C 1 162 ? 42.896 -0.356 -13.753 1.00 14.72 162 LEU C N 1
ATOM 5677 C CA . LEU C 1 162 ? 41.814 0.578 -13.981 1.00 14.08 162 LEU C CA 1
ATOM 5678 C C . LEU C 1 162 ? 41.483 1.394 -12.742 1.00 14.10 162 LEU C C 1
ATOM 5679 O O . LEU C 1 162 ? 41.068 2.532 -12.879 1.00 14.21 162 LEU C O 1
ATOM 5684 N N . GLN C 1 163 ? 41.725 0.865 -11.524 1.00 15.13 163 GLN C N 1
ATOM 5685 C CA . GLN C 1 163 ? 41.329 1.617 -10.348 1.00 15.24 163 GLN C CA 1
ATOM 5686 C C . GLN C 1 163 ? 42.250 2.830 -10.092 1.00 14.27 163 GLN C C 1
ATOM 5687 O O . GLN C 1 163 ? 41.935 3.639 -9.199 1.00 16.77 163 GLN C O 1
ATOM 5693 N N . HIS C 1 164 ? 43.345 2.982 -10.869 1.00 13.25 164 HIS C N 1
ATOM 5694 C CA . HIS C 1 164 ? 44.204 4.156 -10.798 1.00 14.40 164 HIS C CA 1
ATOM 5695 C C . HIS C 1 164 ? 43.783 5.292 -11.729 1.00 15.57 164 HIS C C 1
ATOM 5696 O O . HIS C 1 164 ? 44.339 6.377 -11.613 1.00 17.41 164 HIS C O 1
ATOM 5703 N N . VAL C 1 165 ? 42.814 5.039 -12.608 1.00 14.93 165 VAL C N 1
ATOM 5704 C CA . VAL C 1 165 ? 42.369 6.041 -13.554 1.00 15.18 165 VAL C CA 1
ATOM 5705 C C . VAL C 1 165 ? 40.848 6.130 -13.521 1.00 14.44 165 VAL C C 1
ATOM 5706 O O . VAL C 1 165 ? 40.172 6.271 -14.544 1.00 15.15 165 VAL C O 1
ATOM 5710 N N . LYS C 1 166 ? 40.281 6.128 -12.321 1.00 15.20 166 LYS C N 1
ATOM 5711 C CA . LYS C 1 166 ? 38.829 6.088 -12.246 1.00 15.36 166 LYS C CA 1
ATOM 5712 C C . LYS C 1 166 ? 38.115 7.322 -12.748 1.00 14.93 166 LYS C C 1
ATOM 5713 O O . LYS C 1 166 ? 36.963 7.186 -13.152 1.00 17.10 166 LYS C O 1
ATOM 5719 N N . TYR C 1 167 ? 38.739 8.491 -12.711 1.00 15.04 167 TYR C N 1
ATOM 5720 C CA . TYR C 1 167 ? 38.080 9.747 -13.057 1.00 15.33 167 TYR C CA 1
ATOM 5721 C C . TYR C 1 167 ? 38.649 10.282 -14.358 1.00 15.19 167 TYR C C 1
ATOM 5722 O O . TYR C 1 167 ? 39.828 10.089 -14.665 1.00 15.69 167 TYR C O 1
ATOM 5731 N N . LYS C 1 168 ? 37.826 11.066 -15.034 1.00 16.56 168 LYS C N 1
ATOM 5732 C CA . LYS C 1 168 ? 38.208 11.691 -16.287 1.00 16.18 168 LYS C CA 1
ATOM 5733 C C . LYS C 1 168 ? 39.471 12.518 -16.054 1.00 16.65 168 LYS C C 1
ATOM 5734 O O . LYS C 1 168 ? 39.587 13.338 -15.136 1.00 18.57 168 LYS C O 1
ATOM 5740 N N . GLY C 1 169 ? 40.409 12.361 -16.988 1.00 17.21 169 GLY C N 1
ATOM 5741 C CA . GLY C 1 169 ? 41.638 13.117 -16.997 1.00 18.90 169 GLY C CA 1
ATOM 5742 C C . GLY C 1 169 ? 42.772 12.393 -16.280 1.00 17.16 169 GLY C C 1
ATOM 5743 O O . GLY C 1 169 ? 43.934 12.767 -16.425 1.00 20.99 169 GLY C O 1
ATOM 5744 N N . GLN C 1 170 ? 42.447 11.395 -15.451 1.00 16.31 170 GLN C N 1
ATOM 5745 C CA . GLN C 1 170 ? 43.474 10.690 -14.697 1.00 14.89 170 GLN C CA 1
ATOM 5746 C C . GLN C 1 170 ? 44.347 9.818 -15.590 1.00 15.83 170 GLN C C 1
ATOM 5747 O O . GLN C 1 170 ? 43.889 9.212 -16.551 1.00 15.82 170 GLN C O 1
ATOM 5753 N N . GLU C 1 171 ? 45.600 9.686 -15.188 1.00 15.61 171 GLU C N 1
ATOM 5754 C CA . GLU C 1 171 ? 46.622 8.969 -15.918 1.00 16.71 171 GLU C CA 1
ATOM 5755 C C . GLU C 1 171 ? 47.371 8.066 -14.957 1.00 16.03 171 GLU C C 1
ATOM 5756 O O . GLU C 1 171 ? 47.627 8.410 -13.808 1.00 18.34 171 GLU C O 1
ATOM 5762 N N . ALA C 1 172 ? 47.869 6.959 -15.468 1.00 15.06 172 ALA C N 1
ATOM 5763 C CA . ALA C 1 172 ? 48.721 6.056 -14.725 1.00 16.25 172 ALA C CA 1
ATOM 5764 C C . ALA C 1 172 ? 49.521 5.283 -15.736 1.00 17.22 172 ALA C C 1
ATOM 5765 O O . ALA C 1 172 ? 49.085 5.044 -16.821 1.00 24.67 172 ALA C O 1
ATOM 5767 N N . PHE C 1 173 ? 50.656 4.766 -15.351 1.00 20.44 173 PHE C N 1
ATOM 5768 C CA . PHE C 1 173 ? 51.426 3.908 -16.225 1.00 19.44 173 PHE C CA 1
ATOM 5769 C C . PHE C 1 173 ? 51.086 2.437 -16.038 1.00 22.50 173 PHE C C 1
ATOM 5770 O O . PHE C 1 173 ? 50.730 1.969 -14.953 1.00 22.02 173 PHE C O 1
ATOM 5778 N N . VAL C 1 174 ? 51.161 1.723 -17.163 1.00 21.20 174 VAL C N 1
ATOM 5779 C CA . VAL C 1 174 ? 51.008 0.282 -17.219 1.00 19.46 174 VAL C CA 1
ATOM 5780 C C . VAL C 1 174 ? 52.383 -0.267 -17.655 1.00 21.26 174 VAL C C 1
ATOM 5781 O O . VAL C 1 174 ? 52.972 0.226 -18.630 1.00 19.39 174 VAL C O 1
ATOM 5785 N N . PRO C 1 175 ? 52.991 -1.298 -16.985 1.00 17.60 175 PRO C N 1
ATOM 5786 C CA . PRO C 1 175 ? 54.207 -1.905 -17.529 1.00 16.28 175 PRO C CA 1
ATOM 5787 C C . PRO C 1 175 ? 53.926 -2.534 -18.886 1.00 17.15 175 PRO C C 1
ATOM 5788 O O . PRO C 1 175 ? 52.844 -3.011 -19.180 1.00 18.92 175 PRO C O 1
ATOM 5792 N N . GLY C 1 176 ? 54.964 -2.599 -19.720 1.00 15.81 176 GLY C N 1
ATOM 5793 C CA . GLY C 1 176 ? 54.911 -3.204 -21.038 1.00 18.86 176 GLY C CA 1
ATOM 5794 C C . GLY C 1 176 ? 54.518 -4.672 -20.958 1.00 15.39 176 GLY C C 1
ATOM 5795 O O . GLY C 1 176 ? 54.876 -5.364 -19.976 1.00 18.50 176 GLY C O 1
ATOM 5796 N N . PHE C 1 177 ? 53.874 -5.159 -22.025 1.00 16.71 177 PHE C N 1
ATOM 5797 C CA . PHE C 1 177 ? 53.632 -6.586 -22.229 1.00 15.25 177 PHE C CA 1
ATOM 5798 C C . PHE C 1 177 ? 53.469 -6.773 -23.734 1.00 17.12 177 PHE C C 1
ATOM 5799 O O . PHE C 1 177 ? 53.465 -5.808 -24.512 1.00 18.17 177 PHE C O 1
ATOM 5807 N N . ASN C 1 178 ? 53.328 -8.028 -24.146 1.00 17.19 178 ASN C N 1
ATOM 5808 C CA . ASN C 1 178 ? 53.225 -8.334 -25.565 1.00 16.80 178 ASN C CA 1
ATOM 5809 C C . ASN C 1 178 ? 51.785 -8.117 -26.035 1.00 14.63 178 ASN C C 1
ATOM 5810 O O . ASN C 1 178 ? 50.875 -8.880 -25.715 1.00 15.51 178 ASN C O 1
ATOM 5815 N N . ILE C 1 179 ? 51.603 -7.023 -26.771 1.00 15.56 179 ILE C N 1
ATOM 5816 C CA . ILE C 1 179 ? 50.289 -6.571 -27.183 1.00 13.81 179 ILE C CA 1
ATOM 5817 C C . ILE C 1 179 ? 49.674 -7.664 -28.078 1.00 14.92 179 ILE C C 1
ATOM 5818 O O . ILE C 1 179 ? 48.431 -7.750 -28.189 1.00 14.40 179 ILE C O 1
ATOM 5823 N N . GLU C 1 180 ? 50.487 -8.423 -28.796 1.00 14.84 180 GLU C N 1
ATOM 5824 C CA . GLU C 1 180 ? 49.967 -9.504 -29.621 1.00 15.42 180 GLU C CA 1
ATOM 5825 C C . GLU C 1 180 ? 49.130 -10.515 -28.823 1.00 15.20 180 GLU C C 1
ATOM 5826 O O . GLU C 1 180 ? 48.268 -11.188 -29.398 1.00 16.70 180 GLU C O 1
ATOM 5832 N N . GLU C 1 181 ? 49.378 -10.601 -27.502 1.00 15.03 181 GLU C N 1
ATOM 5833 C CA . GLU C 1 181 ? 48.567 -11.480 -26.674 1.00 15.77 181 GLU C CA 1
ATOM 5834 C C . GLU C 1 181 ? 47.097 -11.081 -26.597 1.00 15.86 181 GLU C C 1
ATOM 5835 O O . GLU C 1 181 ? 46.293 -11.908 -26.170 1.00 16.38 181 GLU C O 1
ATOM 5841 N N . LEU C 1 182 ? 46.774 -9.839 -26.988 1.00 13.56 182 LEU C N 1
ATOM 5842 C CA . LEU C 1 182 ? 45.392 -9.341 -26.987 1.00 13.11 182 LEU C CA 1
ATOM 5843 C C . LEU C 1 182 ? 44.618 -9.809 -28.214 1.00 13.24 182 LEU C C 1
ATOM 5844 O O . LEU C 1 182 ? 43.408 -9.669 -28.307 1.00 14.05 182 LEU C O 1
ATOM 5849 N N . LEU C 1 183 ? 45.372 -10.290 -29.200 1.00 14.51 183 LEU C N 1
ATOM 5850 C CA . LEU C 1 183 ? 44.769 -10.664 -30.473 1.00 13.74 183 LEU C CA 1
ATOM 5851 C C . LEU C 1 183 ? 44.220 -12.088 -30.395 1.00 13.84 183 LEU C C 1
ATOM 5852 O O . LEU C 1 183 ? 44.707 -12.924 -29.598 1.00 15.46 183 LEU C O 1
ATOM 5857 N N . PRO C 1 184 ? 43.179 -12.414 -31.163 1.00 13.76 184 PRO C N 1
ATOM 5858 C CA . PRO C 1 184 ? 42.543 -13.700 -31.106 1.00 13.93 184 PRO C CA 1
ATOM 5859 C C . PRO C 1 184 ? 43.332 -14.755 -31.872 1.00 15.88 184 PRO C C 1
ATOM 5860 O O . PRO C 1 184 ? 44.335 -14.492 -32.555 1.00 16.85 184 PRO C O 1
ATOM 5864 N N . GLU C 1 185 ? 42.816 -15.964 -31.825 1.00 16.49 185 GLU C N 1
ATOM 5865 C CA . GLU C 1 185 ? 43.274 -17.050 -32.666 1.00 17.01 185 GLU C CA 1
ATOM 5866 C C . GLU C 1 185 ? 43.058 -16.749 -34.157 1.00 14.83 185 GLU C C 1
ATOM 5867 O O . GLU C 1 185 ? 42.062 -16.106 -34.555 1.00 16.80 185 GLU C O 1
ATOM 5873 N N A ARG C 1 186 ? 43.940 -17.336 -34.986 0.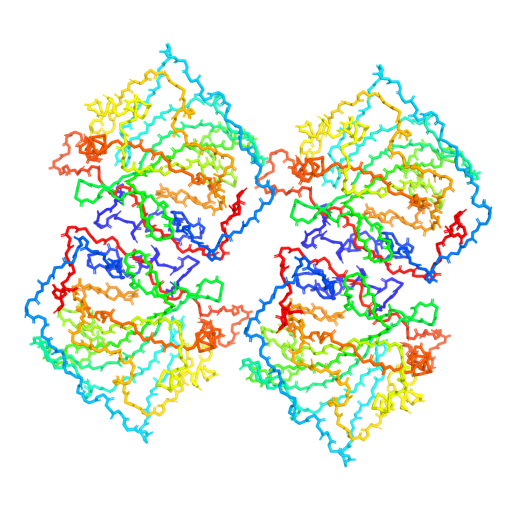50 19.61 186 ARG C N 1
ATOM 5874 N N B ARG C 1 186 ? 44.044 -17.176 -34.960 0.50 15.30 186 ARG C N 1
ATOM 5875 C CA A ARG C 1 186 ? 43.924 -17.272 -36.448 0.50 18.91 186 ARG C CA 1
ATOM 5876 C CA B ARG C 1 186 ? 43.917 -17.206 -36.411 0.50 16.20 186 ARG C CA 1
ATOM 5877 C C A ARG C 1 186 ? 43.686 -15.858 -36.977 0.50 14.15 186 ARG C C 1
ATOM 5878 C C B ARG C 1 186 ? 43.650 -15.810 -36.935 0.50 14.75 186 ARG C C 1
ATOM 5879 O O A ARG C 1 186 ? 42.707 -15.600 -37.707 0.50 16.32 186 ARG C O 1
ATOM 5880 O O B ARG C 1 186 ? 42.630 -15.521 -37.585 0.50 14.54 186 ARG C O 1
ATOM 5895 N N . THR C 1 187 ? 44.596 -14.941 -36.613 1.00 14.93 187 THR C N 1
ATOM 5896 C CA . THR C 1 187 ? 44.529 -13.582 -37.092 1.00 13.54 187 THR C CA 1
ATOM 5897 C C . THR C 1 187 ? 44.525 -13.473 -38.610 1.00 14.05 187 THR C C 1
ATOM 5898 O O . THR C 1 187 ? 44.140 -12.452 -39.125 1.00 14.27 187 THR C O 1
ATOM 5902 N N . ALA C 1 188 ? 44.882 -14.559 -39.326 1.00 15.56 188 ALA C N 1
ATOM 5903 C CA . ALA C 1 188 ? 44.767 -14.525 -40.786 1.00 14.60 188 ALA C CA 1
ATOM 5904 C C . ALA C 1 188 ? 43.312 -14.442 -41.274 1.00 13.46 188 ALA C C 1
ATOM 5905 O O . ALA C 1 188 ? 43.084 -14.052 -42.440 1.00 14.04 188 ALA C O 1
ATOM 5907 N N . GLU C 1 189 ? 42.355 -14.732 -40.399 1.00 13.90 189 GLU C N 1
ATOM 5908 C CA . GLU C 1 189 ? 40.940 -14.653 -40.726 1.00 13.71 189 GLU C CA 1
ATOM 5909 C C . GLU C 1 189 ? 40.367 -13.317 -40.248 1.00 12.30 189 GLU C C 1
ATOM 5910 O O . GLU C 1 189 ? 40.318 -13.075 -39.021 1.00 12.63 189 GLU C O 1
ATOM 5915 N N . TYR C 1 190 ? 39.938 -12.462 -41.195 1.00 11.71 190 TYR C N 1
ATOM 5916 C CA . TYR C 1 190 ? 39.484 -11.137 -40.826 1.00 10.96 190 TYR C CA 1
ATOM 5917 C C . TYR C 1 190 ? 38.506 -10.614 -41.874 1.00 10.60 190 TYR C C 1
ATOM 5918 O O . TYR C 1 190 ? 38.521 -11.018 -43.041 1.00 12.12 190 TYR C O 1
ATOM 5927 N N . TYR C 1 191 ? 37.717 -9.635 -41.434 1.00 10.50 191 TYR C N 1
ATOM 5928 C CA . TYR C 1 191 ? 36.916 -8.771 -42.262 1.00 10.19 191 TYR C CA 1
ATOM 5929 C C . TYR C 1 191 ? 37.665 -7.465 -42.494 1.00 10.13 191 TYR C C 1
ATOM 5930 O O . TYR C 1 191 ? 38.377 -6.959 -41.611 1.00 10.87 191 TYR C O 1
ATOM 5939 N N . ARG C 1 192 ? 37.483 -6.888 -43.694 1.00 10.46 192 ARG C N 1
ATOM 5940 C CA . ARG C 1 192 ? 38.161 -5.656 -44.090 1.00 9.87 192 ARG C CA 1
ATOM 5941 C C . ARG C 1 192 ? 37.174 -4.723 -44.791 1.00 9.31 192 ARG C C 1
ATOM 5942 O O . ARG C 1 192 ? 36.488 -5.146 -45.709 1.00 10.39 192 ARG C O 1
ATOM 5950 N N . TYR C 1 193 ? 37.188 -3.452 -44.393 1.00 9.16 193 TYR C N 1
ATOM 5951 C CA . TYR C 1 193 ? 36.411 -2.451 -45.129 1.00 9.50 193 TYR C CA 1
ATOM 5952 C C . TYR C 1 193 ? 36.992 -1.083 -44.829 1.00 9.39 193 TYR C C 1
ATOM 5953 O O . TYR C 1 193 ? 37.670 -0.875 -43.815 1.00 10.20 193 TYR C O 1
ATOM 5962 N N A ARG C 1 194 ? 36.705 -0.122 -45.709 0.50 9.85 194 ARG C N 1
ATOM 5963 N N B ARG C 1 194 ? 36.696 -0.130 -45.724 0.50 9.83 194 ARG C N 1
ATOM 5964 C CA A ARG C 1 194 ? 37.082 1.267 -45.488 0.50 10.06 194 ARG C CA 1
ATOM 5965 C CA B ARG C 1 194 ? 37.013 1.282 -45.548 0.50 10.19 194 ARG C CA 1
ATOM 5966 C C A ARG C 1 194 ? 35.957 1.988 -44.751 0.50 9.79 194 ARG C C 1
ATOM 5967 C C B ARG C 1 194 ? 35.920 1.953 -44.722 0.50 9.64 194 ARG C C 1
ATOM 5968 O O A ARG C 1 194 ? 34.818 2.000 -45.196 0.50 10.55 194 ARG C O 1
ATOM 5969 O O B ARG C 1 194 ? 34.755 1.895 -45.086 0.50 10.95 194 ARG C O 1
ATOM 5984 N N . GLY C 1 195 ? 36.326 2.614 -43.637 1.00 10.00 195 GLY C N 1
ATOM 5985 C CA . GLY C 1 195 ? 35.344 3.298 -42.821 1.00 9.60 195 GLY C CA 1
ATOM 5986 C C . GLY C 1 195 ? 35.929 4.509 -42.131 1.00 9.16 195 GLY C C 1
ATOM 5987 O O . GLY C 1 195 ? 36.786 5.214 -42.683 1.00 9.80 195 GLY C O 1
ATOM 5988 N N . SER C 1 196 ? 35.491 4.717 -40.895 1.00 9.13 196 SER C N 1
ATOM 5989 C CA . SER C 1 196 ? 35.745 5.974 -40.192 1.00 9.23 196 SER C CA 1
ATOM 5990 C C . SER C 1 196 ? 36.194 5.714 -38.758 1.00 9.00 196 SER C C 1
ATOM 5991 O O . SER C 1 196 ? 35.980 4.616 -38.223 1.00 9.47 196 SER C O 1
ATOM 5994 N N . LEU C 1 197 ? 36.662 6.792 -38.111 1.00 9.44 197 LEU C N 1
ATOM 5995 C CA . LEU C 1 197 ? 36.680 6.781 -36.663 1.00 10.22 197 LEU C CA 1
ATOM 5996 C C . LEU C 1 197 ? 35.243 6.601 -36.168 1.00 9.40 197 LEU C C 1
ATOM 5997 O O . LEU C 1 197 ? 34.320 7.173 -36.738 1.00 9.92 197 LEU C O 1
ATOM 6002 N N . THR C 1 198 ? 35.080 5.895 -35.045 1.00 9.63 198 THR C N 1
ATOM 6003 C CA . THR C 1 198 ? 33.758 5.730 -34.467 1.00 9.70 198 THR C CA 1
ATOM 6004 C C . THR C 1 198 ? 33.440 6.768 -33.388 1.00 9.40 198 THR C C 1
ATOM 6005 O O . THR C 1 198 ? 32.408 6.656 -32.743 1.00 9.71 198 THR C O 1
ATOM 6009 N N . THR C 1 199 ? 34.364 7.714 -33.174 1.00 10.26 199 THR C N 1
ATOM 6010 C CA . THR C 1 199 ? 34.150 8.838 -32.303 1.00 10.34 199 THR C CA 1
ATOM 6011 C C . THR C 1 199 ? 34.480 10.091 -33.084 1.00 9.91 199 THR C C 1
ATOM 6012 O O . THR C 1 199 ? 35.202 10.048 -34.099 1.00 10.37 199 THR C O 1
ATOM 6016 N N . PRO C 1 200 ? 34.050 11.273 -32.579 1.00 10.45 200 PRO C N 1
ATOM 6017 C CA . PRO C 1 200 ? 34.504 12.522 -33.168 1.00 10.92 200 PRO C CA 1
ATOM 6018 C C . PRO C 1 200 ? 36.021 12.485 -33.308 1.00 11.59 200 PRO C C 1
ATOM 6019 O O . PRO C 1 200 ? 36.719 12.008 -32.376 1.00 12.82 200 PRO C O 1
ATOM 6023 N N . PRO C 1 201 ? 36.582 13.029 -34.397 1.00 11.17 201 PRO C N 1
ATOM 6024 C CA . PRO C 1 201 ? 35.839 13.765 -35.435 1.00 11.31 201 PRO C CA 1
ATOM 6025 C C . PRO C 1 201 ? 35.258 12.911 -36.549 1.00 10.17 201 PRO C C 1
ATOM 6026 O O . PRO C 1 201 ? 34.763 13.464 -37.549 1.00 11.30 201 PRO C O 1
ATOM 6030 N N . CYS C 1 202 ? 35.253 11.583 -36.390 1.00 9.84 202 CYS C N 1
ATOM 6031 C CA . CYS C 1 202 ? 34.554 10.664 -37.310 1.00 9.73 202 CYS C CA 1
ATOM 6032 C C . CYS C 1 202 ? 35.150 10.673 -38.709 1.00 9.82 202 CYS C C 1
ATOM 6033 O O . CYS C 1 202 ? 34.468 10.342 -39.691 1.00 9.85 202 CYS C O 1
ATOM 6036 N N . ASN C 1 203 ? 36.428 11.006 -38.840 1.00 10.31 203 ASN C N 1
ATOM 6037 C CA . ASN C 1 203 ? 37.013 11.143 -40.167 1.00 11.43 203 ASN C CA 1
ATOM 6038 C C . ASN C 1 203 ? 36.924 9.829 -40.934 1.00 10.76 203 ASN C C 1
ATOM 6039 O O . ASN C 1 203 ? 37.208 8.759 -40.361 1.00 9.97 203 ASN C O 1
ATOM 6044 N N . PRO C 1 204 ? 36.587 9.861 -42.249 1.00 10.60 204 PRO C N 1
ATOM 6045 C CA . PRO C 1 204 ? 36.419 8.625 -43.041 1.00 11.04 204 PRO C CA 1
ATOM 6046 C C . PRO C 1 204 ? 37.752 8.145 -43.588 1.00 11.30 204 PRO C C 1
ATOM 6047 O O . PRO C 1 204 ? 37.917 7.960 -44.791 1.00 12.44 204 PRO C O 1
ATOM 6051 N N . THR C 1 205 ? 38.723 7.967 -42.673 1.00 10.32 205 THR C N 1
ATOM 6052 C CA . THR C 1 205 ? 40.125 7.777 -43.001 1.00 11.03 205 THR C CA 1
ATOM 6053 C C . THR C 1 205 ? 40.659 6.469 -42.430 1.00 10.64 205 THR C C 1
ATOM 6054 O O . THR C 1 205 ? 41.878 6.255 -42.406 1.00 12.59 205 THR C O 1
ATOM 6058 N N . VAL C 1 206 ? 39.757 5.555 -41.995 1.00 11.11 206 VAL C N 1
ATOM 6059 C CA . VAL C 1 206 ? 40.191 4.348 -41.319 1.00 10.15 206 VAL C CA 1
ATOM 6060 C C . VAL C 1 206 ? 40.032 3.105 -42.194 1.00 10.01 206 VAL C C 1
ATOM 6061 O O . VAL C 1 206 ? 38.933 2.770 -42.653 1.00 11.30 206 VAL C O 1
ATOM 6065 N N . LEU C 1 207 ? 41.128 2.366 -42.380 1.00 10.04 207 LEU C N 1
ATOM 6066 C CA . LEU C 1 207 ? 41.063 1.010 -42.928 1.00 10.54 207 LEU C CA 1
ATOM 6067 C C . LEU C 1 207 ? 40.806 0.061 -41.753 1.00 9.07 207 LEU C C 1
ATOM 6068 O O . LEU C 1 207 ? 41.656 -0.066 -40.870 1.00 10.36 207 LEU C O 1
ATOM 6073 N N . TRP C 1 208 ? 39.607 -0.537 -41.709 1.00 9.59 208 TRP C N 1
ATOM 6074 C CA . TRP C 1 208 ? 39.234 -1.434 -40.614 1.00 9.64 208 TRP C CA 1
ATOM 6075 C C . TRP C 1 208 ? 39.601 -2.881 -40.915 1.00 9.50 208 TRP C C 1
ATOM 6076 O O . TRP C 1 208 ? 39.404 -3.378 -42.048 1.00 10.45 208 TRP C O 1
ATOM 6087 N N . THR C 1 209 ? 40.150 -3.527 -39.902 1.00 9.44 209 THR C N 1
ATOM 6088 C CA . THR C 1 209 ? 40.395 -4.951 -39.925 1.00 10.02 209 THR C CA 1
ATOM 6089 C C . THR C 1 209 ? 39.741 -5.486 -38.655 1.00 10.08 209 THR C C 1
ATOM 6090 O O . THR C 1 209 ? 40.191 -5.154 -37.567 1.00 11.15 209 THR C O 1
ATOM 6094 N N . VAL C 1 210 ? 38.667 -6.279 -38.819 1.00 10.04 210 VAL C N 1
ATOM 6095 C CA . VAL C 1 210 ? 37.972 -6.857 -37.672 1.00 10.09 210 VAL C CA 1
ATOM 6096 C C . VAL C 1 210 ? 38.283 -8.345 -37.680 1.00 9.90 210 VAL C C 1
ATOM 6097 O O . VAL C 1 210 ? 37.962 -9.053 -38.660 1.00 10.58 210 VAL C O 1
ATOM 6101 N N . PHE C 1 211 ? 38.957 -8.872 -36.672 1.00 10.38 211 PHE C N 1
ATOM 6102 C CA . PHE C 1 211 ? 39.289 -10.273 -36.733 1.00 10.89 211 PHE C CA 1
ATOM 6103 C C . PHE C 1 211 ? 38.027 -11.125 -36.656 1.00 11.11 211 PHE C C 1
ATOM 6104 O O . PHE C 1 211 ? 37.066 -10.823 -35.940 1.00 11.90 211 PHE C O 1
ATOM 6112 N N A ARG C 1 212 ? 38.088 -12.239 -37.345 0.50 11.78 212 ARG C N 1
ATOM 6113 N N B ARG C 1 212 ? 37.963 -12.260 -37.395 0.50 11.23 212 ARG C N 1
ATOM 6114 C CA A ARG C 1 212 ? 36.903 -13.050 -37.384 0.50 12.25 212 ARG C CA 1
ATOM 6115 C CA B ARG C 1 212 ? 36.815 -13.177 -37.411 0.50 12.50 212 ARG C CA 1
ATOM 6116 C C A ARG C 1 212 ? 36.551 -13.635 -36.016 0.50 12.75 212 ARG C C 1
ATOM 6117 C C B ARG C 1 212 ? 36.517 -13.765 -36.032 0.50 13.23 212 ARG C C 1
ATOM 6118 O O A ARG C 1 212 ? 35.385 -13.764 -35.678 0.50 13.83 212 ARG C O 1
ATOM 6119 O O B ARG C 1 212 ? 35.368 -13.998 -35.681 0.50 14.20 212 ARG C O 1
ATOM 6134 N N . ASN C 1 213 ? 37.582 -14.095 -35.291 1.00 12.87 213 ASN C N 1
ATOM 6135 C CA . ASN C 1 213 ? 37.398 -14.857 -34.058 1.00 13.74 213 ASN C CA 1
ATOM 6136 C C . ASN C 1 213 ? 37.532 -13.950 -32.850 1.00 12.57 213 ASN C C 1
ATOM 6137 O O . ASN C 1 213 ? 38.385 -13.095 -32.783 1.00 13.32 213 ASN C O 1
ATOM 6142 N N . PRO C 1 214 ? 36.611 -14.092 -31.849 1.00 13.60 214 PRO C N 1
ATOM 6143 C CA . PRO C 1 214 ? 36.649 -13.276 -30.626 1.00 13.66 214 PRO C CA 1
ATOM 6144 C C . PRO C 1 214 ? 37.694 -13.835 -29.659 1.00 13.43 214 PRO C C 1
ATOM 6145 O O . PRO C 1 214 ? 38.125 -14.983 -29.810 1.00 15.84 214 PRO C O 1
ATOM 6149 N N . VAL C 1 215 ? 38.077 -13.001 -28.705 1.00 13.08 215 VAL C N 1
ATOM 6150 C CA . VAL C 1 215 ? 38.776 -13.456 -27.520 1.00 14.33 215 VAL C CA 1
ATOM 6151 C C . VAL C 1 215 ? 37.751 -13.574 -26.389 1.00 14.59 215 VAL C C 1
ATOM 6152 O O . VAL C 1 215 ? 36.617 -13.114 -26.499 1.00 15.29 215 VAL C O 1
ATOM 6156 N N . GLN C 1 216 ? 38.154 -14.296 -25.335 1.00 15.77 216 GLN C N 1
ATOM 6157 C CA . GLN C 1 216 ? 37.344 -14.427 -24.144 1.00 16.82 216 GLN C CA 1
ATOM 6158 C C . GLN C 1 216 ? 38.018 -13.754 -22.953 1.00 17.12 216 GLN C C 1
ATOM 6159 O O . GLN C 1 216 ? 39.235 -13.845 -22.784 1.00 17.70 216 GLN C O 1
ATOM 6165 N N . ILE C 1 217 ? 37.189 -13.112 -22.135 1.00 16.78 217 ILE C N 1
ATOM 6166 C CA . ILE C 1 217 ? 37.537 -12.623 -20.808 1.00 16.16 217 ILE C CA 1
ATOM 6167 C C . ILE C 1 217 ? 36.515 -13.198 -19.823 1.00 16.37 217 ILE C C 1
ATOM 6168 O O . ILE C 1 217 ? 35.413 -13.599 -20.246 1.00 18.50 217 ILE C O 1
ATOM 6173 N N . SER C 1 218 ? 36.864 -13.254 -18.537 1.00 17.81 218 SER C N 1
ATOM 6174 C CA . SER C 1 218 ? 35.885 -13.844 -17.628 1.00 18.38 218 SER C CA 1
ATOM 6175 C C . SER C 1 218 ? 34.730 -12.869 -17.378 1.00 18.83 218 SER C C 1
ATOM 6176 O O . SER C 1 218 ? 34.879 -11.647 -17.518 1.00 18.15 218 SER C O 1
ATOM 6179 N N . GLN C 1 219 ? 33.647 -13.429 -16.787 1.00 21.56 219 GLN C N 1
ATOM 6180 C CA A GLN C 1 219 ? 32.532 -12.621 -16.325 0.50 23.05 219 GLN C CA 1
ATOM 6181 C CA B GLN C 1 219 ? 32.529 -12.635 -16.302 0.50 23.16 219 GLN C CA 1
ATOM 6182 C C . GLN C 1 219 ? 33.043 -11.573 -15.335 1.00 20.35 219 GLN C C 1
ATOM 6183 O O . GLN C 1 219 ? 32.627 -10.415 -15.380 1.00 21.28 219 GLN C O 1
ATOM 6194 N N . GLU C 1 220 ? 33.935 -11.988 -14.418 1.00 23.61 220 GLU C N 1
ATOM 6195 C CA . GLU C 1 220 ? 34.474 -11.050 -13.434 1.00 22.36 220 GLU C CA 1
ATOM 6196 C C . GLU C 1 220 ? 35.285 -9.938 -14.122 1.00 18.49 220 GLU C C 1
ATOM 6197 O O . GLU C 1 220 ? 35.198 -8.778 -13.737 1.00 20.24 220 GLU C O 1
ATOM 6203 N N . GLN C 1 221 ? 36.101 -10.279 -15.113 1.00 19.78 221 GLN C N 1
ATOM 6204 C CA . GLN C 1 221 ? 36.865 -9.236 -15.804 1.00 16.78 221 GLN C CA 1
ATOM 6205 C C . GLN C 1 221 ? 35.985 -8.267 -16.590 1.00 15.64 221 GLN C C 1
ATOM 6206 O O . GLN C 1 221 ? 36.203 -7.061 -16.525 1.00 15.86 221 GLN C O 1
ATOM 6212 N N . LEU C 1 222 ? 34.924 -8.780 -17.206 1.00 16.43 222 LEU C N 1
ATOM 6213 C CA . LEU C 1 222 ? 33.985 -7.921 -17.911 1.00 15.48 222 LEU C CA 1
ATOM 6214 C C . LEU C 1 222 ? 33.269 -6.970 -16.965 1.00 14.92 222 LEU C C 1
ATOM 6215 O O . LEU C 1 222 ? 33.140 -5.769 -17.210 1.00 15.33 222 LEU C O 1
ATOM 6220 N N . LEU C 1 223 ? 32.819 -7.531 -15.806 1.00 16.81 223 LEU C N 1
ATOM 6221 C CA . LEU C 1 223 ? 32.140 -6.703 -14.830 1.00 17.49 223 LEU C CA 1
ATOM 6222 C C . LEU C 1 223 ? 33.079 -5.616 -14.307 1.00 15.98 223 LEU C C 1
ATOM 6223 O O . LEU C 1 223 ? 32.685 -4.477 -14.052 1.00 16.73 223 LEU C O 1
ATOM 6228 N N . ALA C 1 224 ? 34.324 -6.016 -14.047 1.00 18.23 224 ALA C N 1
ATOM 6229 C CA . ALA C 1 224 ? 35.369 -5.078 -13.624 1.00 19.64 224 ALA C CA 1
ATOM 6230 C C . ALA C 1 224 ? 35.509 -3.903 -14.600 1.00 16.50 224 ALA C C 1
ATOM 6231 O O . ALA C 1 224 ? 35.486 -2.728 -14.218 1.00 20.16 224 ALA C O 1
ATOM 6233 N N . LEU C 1 225 ? 35.580 -4.203 -15.897 1.00 16.17 225 LEU C N 1
ATOM 6234 C CA . LEU C 1 225 ? 35.722 -3.176 -16.912 1.00 16.08 225 LEU C CA 1
ATOM 6235 C C . LEU C 1 225 ? 34.490 -2.271 -16.931 1.00 13.49 225 LEU C C 1
ATOM 6236 O O . LEU C 1 225 ? 34.625 -1.049 -17.001 1.00 16.52 225 LEU C O 1
ATOM 6241 N N . GLU C 1 226 ? 33.294 -2.869 -16.830 1.00 14.97 226 GLU C N 1
ATOM 6242 C CA . GLU C 1 226 ? 32.060 -2.084 -16.911 1.00 14.63 226 GLU C CA 1
ATOM 6243 C C . GLU C 1 226 ? 31.818 -1.203 -15.690 1.00 15.35 226 GLU C C 1
ATOM 6244 O O . GLU C 1 226 ? 31.092 -0.231 -15.813 1.00 17.22 226 GLU C O 1
ATOM 6250 N N . THR C 1 227 ? 32.442 -1.528 -14.553 1.00 15.92 227 THR C N 1
ATOM 6251 C CA . THR C 1 227 ? 32.114 -0.855 -13.299 1.00 16.55 227 THR C CA 1
ATOM 6252 C C . THR C 1 227 ? 33.306 -0.060 -12.739 1.00 16.03 227 THR C C 1
ATOM 6253 O O . THR C 1 227 ? 33.177 0.538 -11.687 1.00 18.95 227 THR C O 1
ATOM 6257 N N . ALA C 1 228 ? 34.455 -0.003 -13.421 1.00 15.68 228 ALA C N 1
ATOM 6258 C CA . ALA C 1 228 ? 35.679 0.571 -12.849 1.00 15.88 228 ALA C CA 1
ATOM 6259 C C . ALA C 1 228 ? 35.714 2.091 -12.948 1.00 15.98 228 ALA C C 1
ATOM 6260 O O . ALA C 1 228 ? 36.327 2.743 -12.093 1.00 17.00 228 ALA C O 1
ATOM 6262 N N . LEU C 1 229 ? 35.173 2.659 -14.040 1.00 13.77 229 LEU C N 1
ATOM 6263 C CA . LEU C 1 229 ? 35.503 4.044 -14.402 1.00 14.08 229 LEU C CA 1
ATOM 6264 C C . LEU C 1 229 ? 34.294 4.955 -14.402 1.00 14.62 229 LEU C C 1
ATOM 6265 O O . LEU C 1 229 ? 33.189 4.530 -14.714 1.00 14.35 229 LEU C O 1
ATOM 6270 N N . TYR C 1 230 ? 34.504 6.188 -13.945 1.00 16.96 230 TYR C N 1
ATOM 6271 C CA . TYR C 1 230 ? 33.576 7.287 -14.153 1.00 15.80 230 TYR C CA 1
ATOM 6272 C C . TYR C 1 230 ? 33.999 8.015 -15.430 1.00 16.40 230 TYR C C 1
ATOM 6273 O O . TYR C 1 230 ? 35.166 8.004 -15.808 1.00 18.90 230 TYR C O 1
ATOM 6282 N N A CYS C 1 231 ? 33.036 8.683 -16.046 0.50 15.26 231 CYS C N 1
ATOM 6283 N N B CYS C 1 231 ? 33.055 8.703 -16.065 0.50 17.46 231 CYS C N 1
ATOM 6284 C CA A CYS C 1 231 ? 33.346 9.546 -17.163 0.50 16.33 231 CYS C CA 1
ATOM 6285 C CA B CYS C 1 231 ? 33.363 9.593 -17.169 0.50 22.64 231 CYS C CA 1
ATOM 6286 C C A CYS C 1 231 ? 33.365 11.032 -16.779 0.50 14.42 231 CYS C C 1
ATOM 6287 C C B CYS C 1 231 ? 33.781 10.985 -16.717 0.50 22.22 231 CYS C C 1
ATOM 6288 O O A CYS C 1 231 ? 33.476 11.889 -17.651 0.50 14.98 231 CYS C O 1
ATOM 6289 O O B CYS C 1 231 ? 34.384 11.715 -17.514 0.50 21.55 231 CYS C O 1
ATOM 6294 N N . THR C 1 232 ? 33.411 11.309 -15.468 1.00 17.60 232 THR C N 1
ATOM 6295 C CA . THR C 1 232 ? 33.397 12.655 -14.912 1.00 18.27 232 THR C CA 1
ATOM 6296 C C . THR C 1 232 ? 34.690 12.878 -14.135 1.00 18.91 232 THR C C 1
ATOM 6297 O O . THR C 1 232 ? 35.369 11.930 -13.759 1.00 17.20 232 THR C O 1
ATOM 6301 N N . HIS C 1 233 ? 35.047 14.156 -13.957 1.00 20.14 233 HIS C N 1
ATOM 6302 C CA . HIS C 1 233 ? 36.240 14.535 -13.203 1.00 19.81 233 HIS C CA 1
ATOM 6303 C C . HIS C 1 233 ? 36.045 14.223 -11.717 1.00 20.18 233 HIS C C 1
ATOM 6304 O O . HIS C 1 233 ? 34.912 14.156 -11.203 1.00 21.34 233 HIS C O 1
ATOM 6311 N N . MET C 1 234 ? 37.173 14.082 -11.008 1.00 23.50 234 MET C N 1
ATOM 6312 C CA . MET C 1 234 ? 37.152 13.723 -9.590 1.00 23.72 234 MET C CA 1
ATOM 6313 C C . MET C 1 234 ? 36.342 14.734 -8.770 1.00 29.24 234 MET C C 1
ATOM 6314 O O . MET C 1 234 ? 35.612 14.352 -7.860 1.00 34.66 234 MET C O 1
ATOM 6319 N N . ASP C 1 235 ? 36.418 16.028 -9.120 1.00 33.53 235 ASP C N 1
ATOM 6320 C CA . ASP C 1 235 ? 35.755 17.041 -8.312 1.00 44.57 235 ASP C CA 1
ATOM 6321 C C . ASP C 1 235 ? 34.229 16.997 -8.465 1.00 42.02 235 ASP C C 1
ATOM 6322 O O . ASP C 1 235 ? 33.526 17.629 -7.691 1.00 42.12 235 ASP C O 1
ATOM 6327 N N . ASP C 1 236 ? 33.716 16.257 -9.462 1.00 30.55 236 ASP C N 1
ATOM 6328 C CA . ASP C 1 236 ? 32.342 16.434 -9.917 1.00 28.04 236 ASP C CA 1
ATOM 6329 C C . ASP C 1 236 ? 31.344 15.971 -8.848 1.00 31.34 236 ASP C C 1
ATOM 6330 O O . ASP C 1 236 ? 31.340 14.794 -8.486 1.00 30.91 236 ASP C O 1
ATOM 6335 N N . PRO C 1 237 ? 30.428 16.855 -8.370 1.00 31.47 237 PRO C N 1
ATOM 6336 C CA . PRO C 1 237 ? 29.409 16.476 -7.385 1.00 34.12 237 PRO C CA 1
ATOM 6337 C C . PRO C 1 237 ? 28.325 15.576 -7.982 1.00 36.31 237 PRO C C 1
ATOM 6338 O O . PRO C 1 237 ? 27.520 15.020 -7.245 1.00 34.06 237 PRO C O 1
ATOM 6342 N N . SER C 1 238 ? 28.326 15.418 -9.318 1.00 27.69 238 SER C N 1
ATOM 6343 C CA . SER C 1 238 ? 27.340 14.558 -9.956 1.00 28.07 238 SER C CA 1
ATOM 6344 C C . SER C 1 238 ? 28.061 13.516 -10.809 1.00 23.20 238 SER C C 1
ATOM 6345 O O . SER C 1 238 ? 28.012 13.534 -12.045 1.00 26.19 238 SER C O 1
ATOM 6348 N N . PRO C 1 239 ? 28.772 12.543 -10.187 1.00 21.47 239 PRO C N 1
ATOM 6349 C CA . PRO C 1 239 ? 29.524 11.548 -10.943 1.00 20.22 239 PRO C CA 1
ATOM 6350 C C . PRO C 1 239 ? 28.662 10.683 -11.857 1.00 19.53 239 PRO C C 1
ATOM 6351 O O . PRO C 1 239 ? 27.508 10.363 -11.576 1.00 24.42 239 PRO C O 1
ATOM 6355 N N . ARG C 1 240 ? 29.272 10.264 -12.956 1.00 19.62 240 ARG C N 1
ATOM 6356 C CA . ARG C 1 240 ? 28.579 9.423 -13.910 1.00 19.07 240 ARG C CA 1
ATOM 6357 C C . ARG C 1 240 ? 29.499 8.262 -14.284 1.00 16.98 240 ARG C C 1
ATOM 6358 O O . ARG C 1 240 ? 30.689 8.404 -14.497 1.00 19.26 240 ARG C O 1
ATOM 6366 N N . GLU C 1 241 ? 28.931 7.067 -14.358 1.00 17.43 241 GLU C N 1
ATOM 6367 C CA . GLU C 1 241 ? 29.614 5.835 -14.752 1.00 17.59 241 GLU C CA 1
ATOM 6368 C C . GLU C 1 241 ? 30.032 5.876 -16.233 1.00 15.60 241 GLU C C 1
ATOM 6369 O O . GLU C 1 241 ? 29.273 6.332 -17.090 1.00 17.92 241 GLU C O 1
ATOM 6375 N N . MET C 1 242 ? 31.218 5.330 -16.526 1.00 14.35 242 MET C N 1
ATOM 6376 C CA . MET C 1 242 ? 31.638 5.162 -17.926 1.00 14.44 242 MET C CA 1
ATOM 6377 C C . MET C 1 242 ? 31.151 3.795 -18.413 1.00 13.50 242 MET C C 1
ATOM 6378 O O . MET C 1 242 ? 31.749 2.750 -18.111 1.00 13.56 242 MET C O 1
ATOM 6383 N N . ILE C 1 243 ? 30.016 3.824 -19.109 1.00 13.10 243 ILE C N 1
ATOM 6384 C CA . ILE C 1 243 ? 29.331 2.628 -19.593 1.00 13.33 243 ILE C CA 1
ATOM 6385 C C . ILE C 1 243 ? 28.793 2.957 -20.982 1.00 12.47 243 ILE C C 1
ATOM 6386 O O . ILE C 1 243 ? 28.618 4.138 -21.340 1.00 12.89 243 ILE C O 1
ATOM 6391 N N . ASN C 1 244 ? 28.489 1.901 -21.744 1.00 11.82 244 ASN C N 1
ATOM 6392 C CA . ASN C 1 244 ? 27.783 2.063 -23.034 1.00 11.94 244 ASN C CA 1
ATOM 6393 C C . ASN C 1 244 ? 28.543 3.042 -23.940 1.00 11.30 244 ASN C C 1
ATOM 6394 O O . ASN C 1 244 ? 27.962 3.867 -24.653 1.00 12.05 244 ASN C O 1
ATOM 6399 N N . ASN C 1 245 ? 29.863 2.873 -23.954 1.00 10.91 245 ASN C N 1
ATOM 6400 C CA . ASN C 1 245 ? 30.729 3.798 -24.681 1.00 11.05 245 ASN C CA 1
ATOM 6401 C C . ASN C 1 245 ? 31.080 3.258 -26.065 1.00 10.36 245 ASN C C 1
ATOM 6402 O O . ASN C 1 245 ? 32.251 3.071 -26.414 1.00 12.71 245 ASN C O 1
ATOM 6407 N N . PHE C 1 246 ? 30.031 2.990 -26.835 1.00 10.59 246 PHE C N 1
ATOM 6408 C CA . PHE C 1 246 ? 30.131 2.474 -28.195 1.00 10.54 246 PHE C CA 1
ATOM 6409 C C . PHE C 1 246 ? 29.182 3.282 -29.035 1.00 9.65 246 PHE C C 1
ATOM 6410 O O . PHE C 1 246 ? 28.163 3.774 -28.515 1.00 10.34 246 PHE C O 1
ATOM 6418 N N . ARG C 1 247 ? 29.476 3.349 -30.341 1.00 9.33 247 ARG C N 1
ATOM 6419 C CA . ARG C 1 247 ? 28.570 4.009 -31.282 1.00 8.92 247 ARG C CA 1
ATOM 6420 C C . ARG C 1 247 ? 27.578 2.998 -31.857 1.00 8.90 247 ARG C C 1
ATOM 6421 O O . ARG C 1 247 ? 27.975 1.843 -32.092 1.00 9.20 247 ARG C O 1
ATOM 6429 N N . GLN C 1 248 ? 26.328 3.405 -32.069 1.00 8.66 248 GLN C N 1
ATOM 6430 C CA . GLN C 1 248 ? 25.380 2.553 -32.786 1.00 8.63 248 GLN C CA 1
ATOM 6431 C C . GLN C 1 248 ? 25.891 2.257 -34.195 1.00 8.39 248 GLN C C 1
ATOM 6432 O O . GLN C 1 248 ? 26.601 3.054 -34.810 1.00 8.73 248 GLN C O 1
ATOM 6438 N N . VAL C 1 249 ? 25.473 1.124 -34.752 1.00 8.77 249 VAL C N 1
ATOM 6439 C CA A VAL C 1 249 ? 25.879 0.776 -36.111 0.50 8.70 249 VAL C CA 1
ATOM 6440 C CA B VAL C 1 249 ? 25.850 0.739 -36.105 0.50 9.07 249 VAL C CA 1
ATOM 6441 C C . VAL C 1 249 ? 25.244 1.747 -37.108 1.00 8.50 249 VAL C C 1
ATOM 6442 O O . VAL C 1 249 ? 24.127 2.274 -36.940 1.00 9.13 249 VAL C O 1
ATOM 6449 N N . GLN C 1 250 ? 25.981 1.930 -38.199 1.00 9.02 250 GLN C N 1
ATOM 6450 C CA . GLN C 1 250 ? 25.655 2.895 -39.248 1.00 8.88 250 GLN C CA 1
ATOM 6451 C C . GLN C 1 250 ? 25.039 2.150 -40.427 1.00 9.61 250 GLN C C 1
ATOM 6452 O O . GLN C 1 250 ? 25.383 0.986 -40.695 1.00 10.99 250 GLN C O 1
ATOM 6458 N N . LYS C 1 251 ? 24.204 2.850 -41.200 1.00 10.02 251 LYS C N 1
ATOM 6459 C CA . LYS C 1 251 ? 23.766 2.289 -42.470 1.00 10.22 251 LYS C CA 1
ATOM 6460 C C . LYS C 1 251 ? 24.991 2.066 -43.353 1.00 10.55 251 LYS C C 1
ATOM 6461 O O . LYS C 1 251 ? 25.941 2.855 -43.340 1.00 12.16 251 LYS C O 1
ATOM 6467 N N . PHE C 1 252 ? 24.919 0.992 -44.132 1.00 11.62 252 PHE C N 1
ATOM 6468 C CA . PHE C 1 252 ? 26.014 0.566 -45.005 1.00 12.16 252 PHE C CA 1
ATOM 6469 C C . PHE C 1 252 ? 25.331 -0.028 -46.232 1.00 17.27 252 PHE C C 1
ATOM 6470 O O . PHE C 1 252 ? 24.990 -1.216 -46.232 1.00 22.41 252 PHE C O 1
ATOM 6478 N N . ASP C 1 253 ? 25.010 0.828 -47.194 1.00 21.35 253 ASP C N 1
ATOM 6479 C CA . ASP C 1 253 ? 24.198 0.484 -48.368 1.00 24.25 253 ASP C CA 1
ATOM 6480 C C . ASP C 1 253 ? 25.000 0.313 -49.650 1.00 19.28 253 ASP C C 1
ATOM 6481 O O . ASP C 1 253 ? 25.881 1.127 -49.931 1.00 21.06 253 ASP C O 1
ATOM 6486 N N . GLU C 1 254 ? 24.679 -0.760 -50.388 1.00 19.48 254 GLU C N 1
ATOM 6487 C CA . GLU C 1 254 ? 25.311 -0.986 -51.671 1.00 21.83 254 GLU C CA 1
ATOM 6488 C C . GLU C 1 254 ? 26.836 -1.025 -51.494 1.00 19.69 254 GLU C C 1
ATOM 6489 O O . GLU C 1 254 ? 27.592 -0.562 -52.388 1.00 22.12 254 GLU C O 1
ATOM 6495 N N . ARG C 1 255 ? 27.274 -1.593 -50.351 1.00 16.63 255 ARG C N 1
ATOM 6496 C CA . ARG C 1 255 ? 28.698 -1.828 -50.090 1.00 16.15 255 ARG C CA 1
ATOM 6497 C C . ARG C 1 255 ? 28.943 -3.242 -49.598 1.00 15.57 255 ARG C C 1
ATOM 6498 O O . ARG C 1 255 ? 28.078 -3.904 -49.002 1.00 17.72 255 ARG C O 1
ATOM 6506 N N . LEU C 1 256 ? 30.201 -3.665 -49.766 1.00 14.99 256 LEU C N 1
ATOM 6507 C CA . LEU C 1 256 ? 30.652 -4.984 -49.347 1.00 15.88 256 LEU C CA 1
ATOM 6508 C C . LEU C 1 256 ? 31.647 -4.886 -48.198 1.00 13.41 256 LEU C C 1
ATOM 6509 O O . LEU C 1 256 ? 32.359 -3.904 -48.034 1.00 14.11 256 LEU C O 1
ATOM 6514 N N . VAL C 1 257 ? 31.699 -5.967 -47.429 1.00 13.40 257 VAL C N 1
ATOM 6515 C CA . VAL C 1 257 ? 32.810 -6.190 -46.500 1.00 12.67 257 VAL C CA 1
ATOM 6516 C C . VAL C 1 257 ? 33.602 -7.352 -47.076 1.00 12.13 257 VAL C C 1
ATOM 6517 O O . VAL C 1 257 ? 33.057 -8.398 -47.414 1.00 13.30 257 VAL C O 1
ATOM 6521 N N . TYR C 1 258 ? 34.892 -7.160 -47.188 1.00 11.28 258 TYR C N 1
ATOM 6522 C CA . TYR C 1 258 ? 35.754 -8.152 -47.807 1.00 11.03 258 TYR C CA 1
ATOM 6523 C C . TYR C 1 258 ? 36.314 -9.073 -46.731 1.00 11.21 258 TYR C C 1
ATOM 6524 O O . TYR C 1 258 ? 36.618 -8.655 -45.618 1.00 12.93 258 TYR C O 1
ATOM 6533 N N . THR C 1 259 ? 36.405 -10.370 -47.066 1.00 11.45 259 THR C N 1
ATOM 6534 C CA . THR C 1 259 ? 36.869 -11.339 -46.104 1.00 12.84 259 THR C CA 1
ATOM 6535 C C . THR C 1 259 ? 38.113 -12.053 -46.604 1.00 12.51 259 THR C C 1
ATOM 6536 O O . THR C 1 259 ? 38.256 -12.358 -47.803 1.00 13.33 259 THR C O 1
ATOM 6540 N N . SER C 1 260 ? 39.004 -12.370 -45.663 1.00 12.95 260 SER C N 1
ATOM 6541 C CA . SER C 1 260 ? 40.236 -13.075 -46.003 1.00 14.81 260 SER C CA 1
ATOM 6542 C C . SER C 1 260 ? 39.945 -14.561 -46.109 1.00 15.22 260 SER C C 1
ATOM 6543 O O . SER C 1 260 ? 40.784 -15.346 -46.553 1.00 19.29 260 SER C O 1
ATOM 6546 N N . PHE C 1 261 ? 38.788 -14.983 -45.598 1.00 15.30 261 PHE C N 1
ATOM 6547 C CA . PHE C 1 261 ? 38.364 -16.355 -45.516 1.00 15.60 261 PHE C CA 1
ATOM 6548 C C . PHE C 1 261 ? 37.278 -16.601 -46.530 1.00 18.09 261 PHE C C 1
ATOM 6549 O O . PHE C 1 261 ? 36.499 -15.690 -46.851 1.00 19.28 261 PHE C O 1
ATOM 6557 N N . SER C 1 262 ? 37.327 -17.841 -47.040 1.00 21.07 262 SER C N 1
ATOM 6558 C CA . SER C 1 262 ? 36.581 -18.200 -48.223 1.00 22.75 262 SER C CA 1
ATOM 6559 C C . SER C 1 262 ? 35.547 -19.278 -47.895 1.00 23.51 262 SER C C 1
ATOM 6560 O O . SER C 1 262 ? 34.876 -19.768 -48.785 1.00 24.57 262 SER C O 1
ATOM 6563 N N . GLN C 1 263 ? 35.430 -19.621 -46.590 1.00 22.14 263 GLN C N 1
ATOM 6564 C CA . GLN C 1 263 ? 34.472 -20.611 -46.135 1.00 24.55 263 GLN C CA 1
ATOM 6565 C C . GLN C 1 263 ? 34.164 -20.327 -44.667 1.00 26.54 263 GLN C C 1
ATOM 6566 O O . GLN C 1 263 ? 33.244 -20.949 -44.126 1.00 27.30 263 GLN C O 1
ATOM 6573 N N . LYS D 1 3 ? 13.813 19.346 -45.583 1.00 53.99 3 LYS D N 1
ATOM 6574 C CA . LYS D 1 3 ? 14.936 18.829 -46.426 1.00 37.68 3 LYS D CA 1
ATOM 6575 C C . LYS D 1 3 ? 15.593 17.591 -45.811 1.00 23.50 3 LYS D C 1
ATOM 6576 O O . LYS D 1 3 ? 16.438 17.002 -46.490 1.00 23.21 3 LYS D O 1
ATOM 6582 N N . TRP D 1 4 ? 15.160 17.117 -44.601 1.00 16.70 4 TRP D N 1
ATOM 6583 C CA . TRP D 1 4 ? 15.773 15.935 -44.021 1.00 14.41 4 TRP D CA 1
ATOM 6584 C C . TRP D 1 4 ? 15.483 14.709 -44.872 1.00 12.71 4 TRP D C 1
ATOM 6585 O O . TRP D 1 4 ? 14.441 14.643 -45.527 1.00 14.58 4 TRP D O 1
ATOM 6596 N N . THR D 1 5 ? 16.415 13.760 -44.809 1.00 13.04 5 THR D N 1
ATOM 6597 C CA . THR D 1 5 ? 16.341 12.540 -45.598 1.00 12.64 5 THR D CA 1
ATOM 6598 C C . THR D 1 5 ? 16.869 11.385 -44.750 1.00 11.57 5 THR D C 1
ATOM 6599 O O . THR D 1 5 ? 17.184 11.525 -43.577 1.00 11.64 5 THR D O 1
ATOM 6603 N N . TYR D 1 6 ? 16.954 10.221 -45.404 1.00 11.99 6 TYR D N 1
ATOM 6604 C CA . TYR D 1 6 ? 17.547 9.035 -44.821 1.00 11.68 6 TYR D CA 1
ATOM 6605 C C . TYR D 1 6 ? 18.909 8.698 -45.389 1.00 13.04 6 TYR D C 1
ATOM 6606 O O . TYR D 1 6 ? 19.469 7.638 -45.088 1.00 12.84 6 TYR D O 1
ATOM 6615 N N . PHE D 1 7 ? 19.464 9.567 -46.227 1.00 14.18 7 PHE D N 1
ATOM 6616 C CA . PHE D 1 7 ? 20.707 9.202 -46.903 1.00 16.23 7 PHE D CA 1
ATOM 6617 C C . PHE D 1 7 ? 21.429 10.477 -47.342 1.00 16.48 7 PHE D C 1
ATOM 6618 O O . PHE D 1 7 ? 20.801 11.342 -47.991 1.00 17.19 7 PHE D O 1
ATOM 6626 N N . GLY D 1 8 ? 22.729 10.550 -47.056 1.00 17.46 8 GLY D N 1
ATOM 6627 C CA . GLY D 1 8 ? 23.507 11.703 -47.494 1.00 18.36 8 GLY D CA 1
ATOM 6628 C C . GLY D 1 8 ? 23.582 12.765 -46.411 1.00 19.87 8 GLY D C 1
ATOM 6629 O O . GLY D 1 8 ? 23.329 12.516 -45.216 1.00 18.80 8 GLY D O 1
ATOM 6630 N N . PRO D 1 9 ? 23.953 13.992 -46.812 1.00 20.86 9 PRO D N 1
ATOM 6631 C CA . PRO D 1 9 ? 24.284 15.051 -45.866 1.00 23.89 9 PRO D CA 1
ATOM 6632 C C . PRO D 1 9 ? 23.136 15.399 -44.936 1.00 19.90 9 PRO D C 1
ATOM 6633 O O . PRO D 1 9 ? 23.393 15.993 -43.892 1.00 22.28 9 PRO D O 1
ATOM 6637 N N . ASP D 1 10 ? 21.892 15.186 -45.382 1.00 17.46 10 ASP D N 1
ATOM 6638 C CA . ASP D 1 10 ? 20.722 15.517 -44.581 1.00 16.23 10 ASP D CA 1
ATOM 6639 C C . ASP D 1 10 ? 20.140 14.287 -43.908 1.00 12.99 10 ASP D C 1
ATOM 6640 O O . ASP D 1 10 ? 19.016 14.387 -43.417 1.00 12.95 10 ASP D O 1
ATOM 6645 N N . GLY D 1 11 ? 20.908 13.194 -43.868 1.00 13.02 11 GLY D N 1
ATOM 6646 C CA . GLY D 1 11 ? 20.439 11.965 -43.253 1.00 10.92 11 GLY D CA 1
ATOM 6647 C C . GLY D 1 11 ? 20.458 11.995 -41.718 1.00 9.55 11 GLY D C 1
ATOM 6648 O O . GLY D 1 11 ? 20.703 13.032 -41.089 1.00 9.82 11 GLY D O 1
ATOM 6649 N N . GLU D 1 12 ? 20.233 10.820 -41.128 1.00 9.53 12 GLU D N 1
ATOM 6650 C CA . GLU D 1 12 ? 19.824 10.764 -39.743 1.00 8.89 12 GLU D CA 1
ATOM 6651 C C . GLU D 1 12 ? 20.861 11.266 -38.750 1.00 8.54 12 GLU D C 1
ATOM 6652 O O . GLU D 1 12 ? 20.463 11.753 -37.692 1.00 8.81 12 GLU D O 1
ATOM 6658 N N . ASN D 1 13 ? 22.161 11.179 -39.061 1.00 8.65 13 ASN D N 1
ATOM 6659 C CA . ASN D 1 13 ? 23.144 11.689 -38.128 1.00 8.98 13 ASN D CA 1
ATOM 6660 C C . ASN D 1 13 ? 23.178 13.207 -38.133 1.00 8.52 13 ASN D C 1
ATOM 6661 O O . ASN D 1 13 ? 23.796 13.762 -37.227 1.00 9.70 13 ASN D O 1
ATOM 6666 N N . SER D 1 14 ? 22.516 13.832 -39.105 1.00 8.79 14 SER D N 1
ATOM 6667 C CA . SER D 1 14 ? 22.457 15.289 -39.199 1.00 8.82 14 SER D CA 1
ATOM 6668 C C . SER D 1 14 ? 21.127 15.879 -38.748 1.00 8.89 14 SER D C 1
ATOM 6669 O O . SER D 1 14 ? 21.013 17.107 -38.647 1.00 9.55 14 SER D O 1
ATOM 6672 N N . TRP D 1 15 ? 20.120 15.046 -38.468 1.00 8.95 15 TRP D N 1
ATOM 6673 C CA . TRP D 1 15 ? 18.802 15.600 -38.101 1.00 8.92 15 TRP D CA 1
ATOM 6674 C C . TRP D 1 15 ? 18.892 16.567 -36.908 1.00 9.09 15 TRP D C 1
ATOM 6675 O O . TRP D 1 15 ? 18.197 17.581 -36.885 1.00 9.75 15 TRP D O 1
ATOM 6686 N N . SER D 1 16 ? 19.727 16.227 -35.938 1.00 8.88 16 SER D N 1
ATOM 6687 C CA . SER D 1 16 ? 19.817 17.044 -34.729 1.00 9.79 16 SER D CA 1
ATOM 6688 C C . SER D 1 16 ? 20.326 18.458 -35.008 1.00 9.84 16 SER D C 1
ATOM 6689 O O . SER D 1 16 ? 20.122 19.314 -34.167 1.00 10.79 16 SER D O 1
ATOM 6692 N N . LYS D 1 17 ? 20.932 18.707 -36.173 1.00 9.82 17 LYS D N 1
ATOM 6693 C CA . LYS D 1 17 ? 21.399 20.065 -36.450 1.00 10.14 17 LYS D CA 1
ATOM 6694 C C . LYS D 1 17 ? 20.220 21.043 -36.580 1.00 10.31 17 LYS D C 1
ATOM 6695 O O . LYS D 1 17 ? 20.386 22.214 -36.293 1.00 11.56 17 LYS D O 1
ATOM 6701 N N . LYS D 1 18 ? 19.085 20.565 -37.058 1.00 10.69 18 LYS D N 1
ATOM 6702 C CA . LYS D 1 18 ? 17.880 21.390 -37.238 1.00 11.05 18 LYS D CA 1
ATOM 6703 C C . LYS D 1 18 ? 16.781 21.033 -36.242 1.00 10.47 18 LYS D C 1
ATOM 6704 O O . LYS D 1 18 ? 15.888 21.844 -36.045 1.00 13.43 18 LYS D O 1
ATOM 6710 N N . TYR D 1 19 ? 16.813 19.817 -35.688 1.00 10.15 19 TYR D N 1
ATOM 6711 C CA . TYR D 1 19 ? 15.726 19.281 -34.879 1.00 10.49 19 TYR D CA 1
ATOM 6712 C C . TYR D 1 19 ? 16.341 18.816 -33.586 1.00 10.16 19 TYR D C 1
ATOM 6713 O O . TYR D 1 19 ? 16.765 17.645 -33.484 1.00 10.36 19 TYR D O 1
ATOM 6722 N N . PRO D 1 20 ? 16.463 19.679 -32.563 1.00 11.06 20 PRO D N 1
ATOM 6723 C CA . PRO D 1 20 ? 17.262 19.313 -31.409 1.00 12.14 20 PRO D CA 1
ATOM 6724 C C . PRO D 1 20 ? 16.792 18.046 -30.689 1.00 10.98 20 PRO D C 1
ATOM 6725 O O . PRO D 1 20 ? 17.630 17.375 -30.098 1.00 11.50 20 PRO D O 1
ATOM 6729 N N . SER D 1 21 ? 15.493 17.745 -30.687 1.00 10.70 21 SER D N 1
ATOM 6730 C CA . SER D 1 21 ? 15.062 16.568 -29.956 1.00 10.54 21 SER D CA 1
ATOM 6731 C C . SER D 1 21 ? 15.621 15.295 -30.584 1.00 9.60 21 SER D C 1
ATOM 6732 O O . SER D 1 21 ? 15.665 14.274 -29.900 1.00 10.64 21 SER D O 1
ATOM 6735 N N . CYS D 1 22 ? 16.037 15.322 -31.852 1.00 9.63 22 CYS D N 1
ATOM 6736 C CA . CYS D 1 22 ? 16.606 14.116 -32.471 1.00 9.21 22 CYS D CA 1
ATOM 6737 C C . CYS D 1 22 ? 17.956 13.766 -31.849 1.00 9.76 22 CYS D C 1
ATOM 6738 O O . CYS D 1 22 ? 18.390 12.629 -32.015 1.00 10.94 22 CYS D O 1
ATOM 6741 N N . GLY D 1 23 ? 18.582 14.729 -31.116 1.00 10.58 23 GLY D N 1
ATOM 6742 C CA . GLY D 1 23 ? 19.759 14.449 -30.316 1.00 11.99 23 GLY D CA 1
ATOM 6743 C C . GLY D 1 23 ? 19.514 14.439 -28.812 1.00 12.86 23 GLY D C 1
ATOM 6744 O O . GLY D 1 23 ? 20.467 14.436 -28.010 1.00 15.07 23 GLY D O 1
ATOM 6745 N N . GLY D 1 24 ? 18.266 14.336 -28.405 1.00 11.74 24 GLY D N 1
ATOM 6746 C CA . GLY D 1 24 ? 17.908 14.313 -26.988 1.00 14.40 24 GLY D CA 1
ATOM 6747 C C . GLY D 1 24 ? 17.712 12.874 -26.521 1.00 12.84 24 GLY D C 1
ATOM 6748 O O . GLY D 1 24 ? 18.125 11.896 -27.124 1.00 15.42 24 GLY D O 1
ATOM 6749 N N . LEU D 1 25 ? 17.101 12.781 -25.364 1.00 14.02 25 LEU D N 1
ATOM 6750 C CA . LEU D 1 25 ? 16.889 11.487 -24.729 1.00 14.78 25 LEU D CA 1
ATOM 6751 C C . LEU D 1 25 ? 15.619 10.814 -25.278 1.00 13.26 25 LEU D C 1
ATOM 6752 O O . LEU D 1 25 ? 14.789 11.405 -25.981 1.00 12.96 25 LEU D O 1
ATOM 6757 N N . LEU D 1 26 ? 15.504 9.521 -24.936 1.00 14.73 26 LEU D N 1
ATOM 6758 C CA . LEU D 1 26 ? 14.306 8.701 -25.117 1.00 14.16 26 LEU D CA 1
ATOM 6759 C C . LEU D 1 26 ? 13.907 8.572 -26.581 1.00 11.69 26 LEU D C 1
ATOM 6760 O O . LEU D 1 26 ? 12.725 8.600 -26.965 1.00 12.09 26 LEU D O 1
ATOM 6765 N N . GLN D 1 27 ? 14.910 8.332 -27.424 1.00 10.41 27 GLN D N 1
ATOM 6766 C CA . GLN D 1 27 ? 14.659 8.232 -28.848 1.00 9.00 27 GLN D CA 1
ATOM 6767 C C . GLN D 1 27 ? 14.242 6.811 -29.263 1.00 8.47 27 GLN D C 1
ATOM 6768 O O . GLN D 1 27 ? 14.616 5.786 -28.656 1.00 9.97 27 GLN D O 1
ATOM 6774 N N . SER D 1 28 ? 13.509 6.767 -30.353 1.00 8.79 28 SER D N 1
ATOM 6775 C CA . SER D 1 28 ? 13.065 5.537 -30.999 1.00 8.66 28 SER D CA 1
ATOM 6776 C C . SER D 1 28 ? 13.628 5.494 -32.414 1.00 7.78 28 SER D C 1
ATOM 6777 O O . SER D 1 28 ? 13.930 6.533 -33.010 1.00 8.48 28 SER D O 1
ATOM 6780 N N . PRO D 1 29 ? 13.718 4.300 -33.043 1.00 8.17 29 PRO D N 1
ATOM 6781 C CA . PRO D 1 29 ? 13.350 2.974 -32.534 1.00 7.81 29 PRO D CA 1
ATOM 6782 C C . PRO D 1 29 ? 14.482 2.397 -31.701 1.00 7.82 29 PRO D C 1
ATOM 6783 O O . PRO D 1 29 ? 15.524 2.979 -31.504 1.00 8.50 29 PRO D O 1
ATOM 6787 N N . ILE D 1 30 ? 14.221 1.175 -31.193 1.00 8.27 30 ILE D N 1
ATOM 6788 C CA . ILE D 1 30 ? 15.171 0.441 -30.381 1.00 8.67 30 ILE D CA 1
ATOM 6789 C C . ILE D 1 30 ? 15.181 -1.020 -30.789 1.00 8.38 30 ILE D C 1
ATOM 6790 O O . ILE D 1 30 ? 14.277 -1.507 -31.472 1.00 8.71 30 ILE D O 1
ATOM 6795 N N . ASP D 1 31 ? 16.246 -1.701 -30.322 1.00 8.89 31 ASP D N 1
ATOM 6796 C CA . ASP D 1 31 ? 16.335 -3.153 -30.474 1.00 8.91 31 ASP D CA 1
ATOM 6797 C C . ASP D 1 31 ? 15.705 -3.846 -29.286 1.00 9.91 31 ASP D C 1
ATOM 6798 O O . ASP D 1 31 ? 16.011 -3.580 -28.142 1.00 15.45 31 ASP D O 1
ATOM 6803 N N . LEU D 1 32 ? 14.837 -4.793 -29.559 1.00 9.95 32 LEU D N 1
ATOM 6804 C CA . LEU D 1 32 ? 14.122 -5.512 -28.495 1.00 11.50 32 LEU D CA 1
ATOM 6805 C C . LEU D 1 32 ? 14.902 -6.804 -28.259 1.00 12.46 32 LEU D C 1
ATOM 6806 O O . LEU D 1 32 ? 14.886 -7.669 -29.109 1.00 14.43 32 LEU D O 1
ATOM 6811 N N . HIS D 1 33 ? 15.613 -6.912 -27.119 1.00 12.26 33 HIS D N 1
ATOM 6812 C CA . HIS D 1 33 ? 16.421 -8.095 -26.836 1.00 13.05 33 HIS D CA 1
ATOM 6813 C C . HIS D 1 33 ? 16.300 -8.410 -25.358 1.00 11.78 33 HIS D C 1
ATOM 6814 O O . HIS D 1 33 ? 15.951 -7.527 -24.551 1.00 12.26 33 HIS D O 1
ATOM 6821 N N . SER D 1 34 ? 16.576 -9.681 -25.025 1.00 12.41 34 SER D N 1
ATOM 6822 C CA . SER D 1 34 ? 16.186 -10.233 -23.740 1.00 13.40 34 SER D CA 1
ATOM 6823 C C . SER D 1 34 ? 16.648 -9.400 -22.527 1.00 13.14 34 SER D C 1
ATOM 6824 O O . SER D 1 34 ?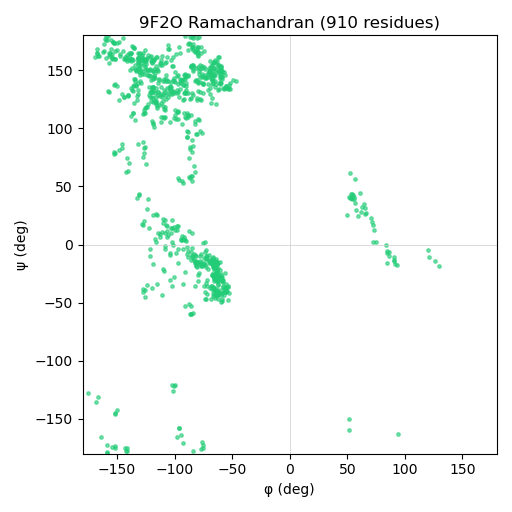 15.908 -9.243 -21.553 1.00 12.82 34 SER D O 1
ATOM 6827 N N . ASP D 1 35 ? 17.881 -8.885 -22.554 1.00 12.53 35 ASP D N 1
ATOM 6828 C CA . ASP D 1 35 ? 18.442 -8.259 -21.365 1.00 13.48 35 ASP D CA 1
ATOM 6829 C C . ASP D 1 35 ? 17.660 -7.027 -20.918 1.00 12.45 35 ASP D C 1
ATOM 6830 O O . ASP D 1 35 ? 17.773 -6.660 -19.748 1.00 15.93 35 ASP D O 1
ATOM 6835 N N . ILE D 1 36 ? 16.919 -6.384 -21.838 1.00 12.47 36 ILE D N 1
ATOM 6836 C CA . ILE D 1 36 ? 16.242 -5.161 -21.463 1.00 13.49 36 ILE D CA 1
ATOM 6837 C C . ILE D 1 36 ? 14.733 -5.342 -21.421 1.00 12.04 36 ILE D C 1
ATOM 6838 O O . ILE D 1 36 ? 14.007 -4.365 -21.281 1.00 13.76 36 ILE D O 1
ATOM 6843 N N . LEU D 1 37 ? 14.236 -6.597 -21.506 1.00 11.76 37 LEU D N 1
ATOM 6844 C CA . LEU D 1 37 ? 12.805 -6.871 -21.429 1.00 12.10 37 LEU D CA 1
ATOM 6845 C C . LEU D 1 37 ? 12.418 -7.199 -19.996 1.00 12.46 37 LEU D C 1
ATOM 6846 O O . LEU D 1 37 ? 13.146 -7.916 -19.323 1.00 15.16 37 LEU D O 1
ATOM 6851 N N . GLN D 1 38 ? 11.250 -6.732 -19.577 1.00 12.18 38 GLN D N 1
ATOM 6852 C CA . GLN D 1 38 ? 10.752 -7.088 -18.249 1.00 13.37 38 GLN D CA 1
ATOM 6853 C C . GLN D 1 38 ? 9.227 -7.247 -18.311 1.00 11.19 38 GLN D C 1
ATOM 6854 O O . GLN D 1 38 ? 8.530 -6.313 -18.727 1.00 11.41 38 GLN D O 1
ATOM 6860 N N . TYR D 1 39 ? 8.749 -8.403 -17.843 1.00 11.91 39 TYR D N 1
ATOM 6861 C CA . TYR D 1 39 ? 7.317 -8.620 -17.788 1.00 11.29 39 TYR D CA 1
ATOM 6862 C C . TYR D 1 39 ? 6.671 -7.636 -16.818 1.00 11.47 39 TYR D C 1
ATOM 6863 O O . TYR D 1 39 ? 7.194 -7.373 -15.739 1.00 12.40 39 TYR D O 1
ATOM 6872 N N . ASP D 1 40 ? 5.516 -7.099 -17.230 1.00 11.00 40 ASP D N 1
ATOM 6873 C CA . ASP D 1 40 ? 4.761 -6.182 -16.388 1.00 11.45 40 ASP D CA 1
ATOM 6874 C C . ASP D 1 40 ? 3.296 -6.557 -16.471 1.00 10.51 40 ASP D C 1
ATOM 6875 O O . ASP D 1 40 ? 2.643 -6.416 -17.516 1.00 11.54 40 ASP D O 1
ATOM 6880 N N . ALA D 1 41 ? 2.756 -7.045 -15.311 1.00 10.67 41 ALA D N 1
ATOM 6881 C CA . ALA D 1 41 ? 1.380 -7.484 -15.261 1.00 11.68 41 ALA D CA 1
ATOM 6882 C C . ALA D 1 41 ? 0.379 -6.337 -15.425 1.00 11.00 41 ALA D C 1
ATOM 6883 O O . ALA D 1 41 ? -0.803 -6.595 -15.584 1.00 12.98 41 ALA D O 1
ATOM 6885 N N A SER D 1 42 ? 0.831 -5.074 -15.389 0.50 11.69 42 SER D N 1
ATOM 6886 N N B SER D 1 42 ? 0.849 -5.069 -15.337 0.50 11.72 42 SER D N 1
ATOM 6887 C CA A SER D 1 42 ? -0.093 -3.963 -15.548 0.50 11.21 42 SER D CA 1
ATOM 6888 C CA B SER D 1 42 ? 0.022 -3.887 -15.559 0.50 13.44 42 SER D CA 1
ATOM 6889 C C A SER D 1 42 ? -0.385 -3.683 -17.021 0.50 10.82 42 SER D C 1
ATOM 6890 C C B SER D 1 42 ? -0.490 -3.820 -16.999 0.50 13.30 42 SER D C 1
ATOM 6891 O O A SER D 1 42 ? -1.179 -2.798 -17.318 0.50 11.29 42 SER D O 1
ATOM 6892 O O B SER D 1 42 ? -1.491 -3.156 -17.266 0.50 14.69 42 SER D O 1
ATOM 6897 N N . LEU D 1 43 ? 0.257 -4.427 -17.926 1.00 12.11 43 LEU D N 1
ATOM 6898 C CA . LEU D 1 43 ? 0.068 -4.214 -19.367 1.00 13.25 43 LEU D CA 1
ATOM 6899 C C . LEU D 1 43 ? -1.077 -5.077 -19.857 1.00 12.53 43 LEU D C 1
ATOM 6900 O O . LEU D 1 43 ? -0.957 -6.219 -20.305 1.00 13.38 43 LEU D O 1
ATOM 6905 N N . THR D 1 44 ? -2.282 -4.505 -19.713 1.00 13.54 44 THR D N 1
ATOM 6906 C CA . THR D 1 44 ? -3.520 -5.211 -20.000 1.00 14.44 44 THR D CA 1
ATOM 6907 C C . THR D 1 44 ? -3.868 -5.025 -21.482 1.00 14.00 44 THR D C 1
ATOM 6908 O O . THR D 1 44 ? -3.245 -4.233 -22.172 1.00 13.45 44 THR D O 1
ATOM 6912 N N . PRO D 1 45 ? -4.842 -5.799 -22.037 1.00 14.28 45 PRO D N 1
ATOM 6913 C CA . PRO D 1 45 ? -5.064 -5.742 -23.489 1.00 14.12 45 PRO D CA 1
ATOM 6914 C C . PRO D 1 45 ? -5.614 -4.417 -23.969 1.00 14.77 45 PRO D C 1
ATOM 6915 O O . PRO D 1 45 ? -6.489 -3.838 -23.336 1.00 17.37 45 PRO D O 1
ATOM 6919 N N . LEU D 1 46 ? -5.096 -3.931 -25.089 1.00 13.39 46 LEU D N 1
ATOM 6920 C CA . LEU D 1 46 ? -5.704 -2.774 -25.713 1.00 13.19 46 LEU D CA 1
ATOM 6921 C C . LEU D 1 46 ? -6.993 -3.190 -26.393 1.00 13.05 46 LEU D C 1
ATOM 6922 O O . LEU D 1 46 ? -7.161 -4.340 -26.866 1.00 14.65 46 LEU D O 1
ATOM 6927 N N . GLU D 1 47 ? -7.893 -2.204 -26.481 1.00 13.76 47 GLU D N 1
ATOM 6928 C CA A GLU D 1 47 ? -9.067 -2.396 -27.314 0.50 13.42 47 GLU D CA 1
ATOM 6929 C CA B GLU D 1 47 ? -9.147 -2.279 -27.209 0.50 15.24 47 GLU D CA 1
ATOM 6930 C C . GLU D 1 47 ? -9.076 -1.343 -28.416 1.00 12.81 47 GLU D C 1
ATOM 6931 O O . GLU D 1 47 ? -8.742 -0.172 -28.249 1.00 14.44 47 GLU D O 1
ATOM 6942 N N . PHE D 1 48 ? -9.352 -1.877 -29.596 1.00 13.19 48 PHE D N 1
ATOM 6943 C CA . PHE D 1 48 ? -9.304 -1.124 -30.845 1.00 13.23 48 PHE D CA 1
ATOM 6944 C C . PHE D 1 48 ? -10.736 -0.754 -31.196 1.00 14.42 48 PHE D C 1
ATOM 6945 O O . PHE D 1 48 ? -11.526 -1.634 -31.512 1.00 19.68 48 PHE D O 1
ATOM 6953 N N . GLN D 1 49 ? -11.091 0.533 -31.073 1.00 12.11 49 GLN D N 1
ATOM 6954 C CA A GLN D 1 49 ? -12.451 1.043 -31.176 0.50 12.69 49 GLN D CA 1
ATOM 6955 C CA B GLN D 1 49 ? -12.476 0.938 -31.241 0.50 14.80 49 GLN D CA 1
ATOM 6956 C C . GLN D 1 49 ? -12.622 1.791 -32.495 1.00 12.63 49 GLN D C 1
ATOM 6957 O O . GLN D 1 49 ? -11.816 2.670 -32.790 1.00 12.00 49 GLN D O 1
ATOM 6968 N N . GLY D 1 50 ? -13.686 1.493 -33.255 1.00 13.12 50 GLY D N 1
ATOM 6969 C CA . GLY D 1 50 ? -13.900 2.287 -34.455 1.00 13.52 50 GLY D CA 1
ATOM 6970 C C . GLY D 1 50 ? -12.893 2.005 -35.587 1.00 11.98 50 GLY D C 1
ATOM 6971 O O . GLY D 1 50 ? -12.773 2.816 -36.518 1.00 14.25 50 GLY D O 1
ATOM 6972 N N . TYR D 1 51 ? -12.181 0.869 -35.507 1.00 11.55 51 TYR D N 1
ATOM 6973 C CA . TYR D 1 51 ? -11.203 0.497 -36.539 1.00 10.82 51 TYR D CA 1
ATOM 6974 C C . TYR D 1 51 ? -11.869 -0.038 -37.802 1.00 10.79 51 TYR D C 1
ATOM 6975 O O . TYR D 1 51 ? -11.230 -0.112 -38.870 1.00 11.53 51 TYR D O 1
ATOM 6984 N N . ASN D 1 52 ? -13.147 -0.450 -37.703 1.00 12.02 52 ASN D N 1
ATOM 6985 C CA . ASN D 1 52 ? -13.816 -1.015 -38.850 1.00 12.51 52 ASN D CA 1
ATOM 6986 C C . ASN D 1 52 ? -14.393 0.128 -39.688 1.00 12.39 52 ASN D C 1
ATOM 6987 O O . ASN D 1 52 ? -15.543 0.505 -39.506 1.00 15.54 52 ASN D O 1
ATOM 6992 N N . LEU D 1 53 ? -13.605 0.641 -40.640 1.00 12.33 53 LEU D N 1
ATOM 6993 C CA . LEU D 1 53 ? -14.042 1.816 -41.394 1.00 12.44 53 LEU D CA 1
ATOM 6994 C C . LEU D 1 53 ? -14.985 1.358 -42.513 1.00 12.86 53 LEU D C 1
ATOM 6995 O O . LEU D 1 53 ? -14.743 0.351 -43.192 1.00 15.02 53 LEU D O 1
ATOM 7000 N N . SER D 1 54 ? -16.019 2.175 -42.727 1.00 13.05 54 SER D N 1
ATOM 7001 C CA . SER D 1 54 ? -17.027 1.816 -43.718 1.00 13.80 54 SER D CA 1
ATOM 7002 C C . SER D 1 54 ? -16.419 1.800 -45.129 1.00 13.52 54 SER D C 1
ATOM 7003 O O . SER D 1 54 ? -15.761 2.767 -45.562 1.00 14.02 54 SER D O 1
ATOM 7006 N N . ALA D 1 55 ? -16.747 0.771 -45.907 1.00 15.46 55 ALA D N 1
ATOM 7007 C CA . ALA D 1 55 ? -16.330 0.656 -47.305 1.00 17.08 55 ALA D CA 1
ATOM 7008 C C . ALA D 1 55 ? -17.008 1.696 -48.198 1.00 16.93 55 ALA D C 1
ATOM 7009 O O . ALA D 1 55 ? -16.567 1.888 -49.346 1.00 17.68 55 ALA D O 1
ATOM 7011 N N . ASN D 1 56 ? -18.070 2.354 -47.687 1.00 15.52 56 ASN D N 1
ATOM 7012 C CA . ASN D 1 56 ? -18.697 3.432 -48.430 1.00 15.65 56 ASN D CA 1
ATOM 7013 C C . ASN D 1 56 ? -18.097 4.794 -48.144 1.00 15.99 56 ASN D C 1
ATOM 7014 O O . ASN D 1 56 ? -18.464 5.742 -48.835 1.00 20.44 56 ASN D O 1
ATOM 7019 N N . LYS D 1 57 ? -17.121 4.861 -47.238 1.00 14.63 57 LYS D N 1
ATOM 7020 C CA . LYS D 1 57 ? -16.422 6.085 -46.979 1.00 14.16 57 LYS D CA 1
ATOM 7021 C C . LYS D 1 57 ? -15.037 5.953 -47.607 1.00 13.76 57 LYS D C 1
ATOM 7022 O O . LYS D 1 57 ? -14.619 4.859 -48.004 1.00 14.64 57 LYS D O 1
ATOM 7028 N N . GLN D 1 58 ? -14.343 7.089 -47.678 1.00 13.55 58 GLN D N 1
ATOM 7029 C CA . GLN D 1 58 ? -13.011 7.055 -48.263 1.00 13.35 58 GLN D CA 1
ATOM 7030 C C . GLN D 1 58 ? -12.064 7.890 -47.412 1.00 11.64 58 GLN D C 1
ATOM 7031 O O . GLN D 1 58 ? -12.456 8.830 -46.716 1.00 13.83 58 GLN D O 1
ATOM 7037 N N . PHE D 1 59 ? -10.797 7.481 -47.462 1.00 11.52 59 PHE D N 1
ATOM 7038 C CA . PHE D 1 59 ? -9.746 7.985 -46.585 1.00 11.12 59 PHE D CA 1
ATOM 7039 C C . PHE D 1 59 ? -8.558 8.410 -47.437 1.00 10.64 59 PHE D C 1
ATOM 7040 O O . PHE D 1 59 ? -8.209 7.729 -48.405 1.00 11.82 59 PHE D O 1
ATOM 7048 N N . LEU D 1 60 ? -7.950 9.524 -47.089 1.00 11.33 60 LEU D N 1
ATOM 7049 C CA . LEU D 1 60 ? -6.923 10.136 -47.921 1.00 11.73 60 LEU D CA 1
ATOM 7050 C C . LEU D 1 60 ? -5.565 9.479 -47.751 1.00 11.03 60 LEU D C 1
ATOM 7051 O O . LEU D 1 60 ? -5.034 9.427 -46.638 1.00 11.01 60 LEU D O 1
ATOM 7056 N N . LEU D 1 61 ? -4.993 9.028 -48.862 1.00 10.97 61 LEU D N 1
ATOM 7057 C CA . LEU D 1 61 ? -3.630 8.506 -48.923 1.00 11.14 61 LEU D CA 1
ATOM 7058 C C . LEU D 1 61 ? -2.722 9.579 -49.507 1.00 10.72 61 LEU D C 1
ATOM 7059 O O . LEU D 1 61 ? -3.064 10.159 -50.550 1.00 13.03 61 LEU D O 1
ATOM 7064 N N . THR D 1 62 ? -1.589 9.850 -48.874 1.00 10.41 62 THR D N 1
ATOM 7065 C CA . THR D 1 62 ? -0.716 10.954 -49.295 1.00 11.54 62 THR D CA 1
ATOM 7066 C C . THR D 1 62 ? 0.732 10.451 -49.303 1.00 10.41 62 THR D C 1
ATOM 7067 O O . THR D 1 62 ? 1.186 9.816 -48.348 1.00 11.50 62 THR D O 1
ATOM 7071 N N . ASN D 1 63 ? 1.480 10.808 -50.340 1.00 10.67 63 ASN D N 1
ATOM 7072 C CA . ASN D 1 63 ? 2.920 10.688 -50.363 1.00 11.25 63 ASN D CA 1
ATOM 7073 C C . ASN D 1 63 ? 3.443 12.012 -49.812 1.00 10.87 63 ASN D C 1
ATOM 7074 O O . ASN D 1 63 ? 3.275 13.068 -50.418 1.00 12.27 63 ASN D O 1
ATOM 7079 N N . ASN D 1 64 ? 3.996 11.985 -48.583 1.00 11.20 64 ASN D N 1
ATOM 7080 C CA . ASN D 1 64 ? 4.452 13.245 -47.979 1.00 11.62 64 ASN D CA 1
ATOM 7081 C C . ASN D 1 64 ? 5.964 13.461 -48.151 1.00 11.97 64 ASN D C 1
ATOM 7082 O O . ASN D 1 64 ? 6.531 14.354 -47.493 1.00 13.98 64 ASN D O 1
ATOM 7087 N N . GLY D 1 65 ? 6.584 12.709 -49.070 1.00 12.62 65 GLY D N 1
ATOM 7088 C CA . GLY D 1 65 ? 8.014 12.878 -49.312 1.00 13.54 65 GLY D CA 1
ATOM 7089 C C . GLY D 1 65 ? 8.895 12.051 -48.365 1.00 12.42 65 GLY D C 1
ATOM 7090 O O . GLY D 1 65 ? 10.095 11.952 -48.583 1.00 14.61 65 GLY D O 1
ATOM 7091 N N . HIS D 1 66 ? 8.297 11.457 -47.327 1.00 11.13 66 HIS D N 1
ATOM 7092 C CA . HIS D 1 66 ? 9.044 10.653 -46.352 1.00 11.03 66 HIS D CA 1
ATOM 7093 C C . HIS D 1 66 ? 8.501 9.238 -46.215 1.00 10.19 66 HIS D C 1
ATOM 7094 O O . HIS D 1 66 ? 9.279 8.312 -45.987 1.00 11.29 66 HIS D O 1
ATOM 7101 N N . SER D 1 67 ? 7.181 9.069 -46.324 1.00 10.45 67 SER D N 1
ATOM 7102 C CA . SER D 1 67 ? 6.510 7.780 -46.314 1.00 9.82 67 SER D CA 1
ATOM 7103 C C . SER D 1 67 ? 5.235 7.963 -47.142 1.00 9.68 67 SER D C 1
ATOM 7104 O O . SER D 1 67 ? 5.015 9.018 -47.751 1.00 11.11 67 SER D O 1
ATOM 7107 N N . VAL D 1 68 ? 4.411 6.930 -47.149 1.00 10.02 68 VAL D N 1
ATOM 7108 C CA . VAL D 1 68 ? 3.030 7.028 -47.585 1.00 10.11 68 VAL D CA 1
ATOM 7109 C C . VAL D 1 68 ? 2.176 6.902 -46.347 1.00 9.38 68 VAL D C 1
ATOM 7110 O O . VAL D 1 68 ? 2.391 6.022 -45.535 1.00 9.84 68 VAL D O 1
ATOM 7114 N N . LYS D 1 69 ? 1.210 7.836 -46.205 1.00 9.99 69 LYS D N 1
ATOM 7115 C CA . LYS D 1 69 ? 0.354 7.852 -45.037 1.00 10.25 69 LYS D CA 1
ATOM 7116 C C . LYS D 1 69 ? -1.097 7.774 -45.476 1.00 9.48 69 LYS D C 1
ATOM 7117 O O . LYS D 1 69 ? -1.481 8.279 -46.511 1.00 11.12 69 LYS D O 1
ATOM 7123 N N . LEU D 1 70 ? -1.907 7.171 -44.604 1.00 9.11 70 LEU D N 1
ATOM 7124 C CA . LEU D 1 70 ? -3.349 7.121 -44.757 1.00 9.33 70 LEU D CA 1
ATOM 7125 C C . LEU D 1 70 ? -3.959 7.870 -43.586 1.00 9.23 70 LEU D C 1
ATOM 7126 O O . LEU D 1 70 ? -3.700 7.526 -42.424 1.00 9.58 70 LEU D O 1
ATOM 7131 N N . ASN D 1 71 ? -4.778 8.884 -43.875 1.00 9.53 71 ASN D N 1
ATOM 7132 C CA . ASN D 1 71 ? -5.471 9.589 -42.811 1.00 10.64 71 ASN D CA 1
ATOM 7133 C C . ASN D 1 71 ? -6.553 8.725 -42.195 1.00 9.94 71 ASN D C 1
ATOM 7134 O O . ASN D 1 71 ? -7.215 7.936 -42.907 1.00 11.99 71 ASN D O 1
ATOM 7139 N N . LEU D 1 72 ? -6.729 8.860 -40.885 1.00 9.87 72 LEU D N 1
ATOM 7140 C CA . LEU D 1 72 ? -7.688 8.064 -40.151 1.00 10.45 72 LEU D CA 1
ATOM 7141 C C . LEU D 1 72 ? -8.610 9.004 -39.386 1.00 10.83 72 LEU D C 1
ATOM 7142 O O . LEU D 1 72 ? -8.201 10.118 -38.999 1.00 12.14 72 LEU D O 1
ATOM 7147 N N . PRO D 1 73 ? -9.861 8.565 -39.120 1.00 11.57 73 PRO D N 1
ATOM 7148 C CA . PRO D 1 73 ? -10.832 9.470 -38.459 1.00 13.27 73 PRO D CA 1
ATOM 7149 C C . PRO D 1 73 ? -10.662 9.456 -36.947 1.00 13.15 73 PRO D C 1
ATOM 7150 O O . PRO D 1 73 ? -10.241 8.473 -36.341 1.00 13.79 73 PRO D O 1
ATOM 7154 N N . SER D 1 74 ? -10.965 10.570 -36.293 1.00 17.23 74 SER D N 1
ATOM 7155 C CA . SER D 1 74 ? -10.705 10.622 -34.860 1.00 18.01 74 SER D CA 1
ATOM 7156 C C . SER D 1 74 ? -11.687 9.773 -34.040 1.00 17.55 74 SER D C 1
ATOM 7157 O O . SER D 1 74 ? -11.427 9.611 -32.843 1.00 19.15 74 SER D O 1
ATOM 7160 N N . ASP D 1 75 ? -12.805 9.289 -34.649 1.00 16.54 75 ASP D N 1
ATOM 7161 C CA . ASP D 1 75 ? -13.696 8.324 -33.999 1.00 17.95 75 ASP D CA 1
ATOM 7162 C C . ASP D 1 75 ? -13.014 6.991 -33.740 1.00 16.75 75 ASP D C 1
ATOM 7163 O O . ASP D 1 75 ? -13.458 6.175 -32.981 1.00 20.15 75 ASP D O 1
ATOM 7168 N N . MET D 1 76 ? -11.910 6.754 -34.433 1.00 13.70 76 MET D N 1
ATOM 7169 C CA . MET D 1 76 ? -11.136 5.556 -34.214 1.00 13.30 76 MET D CA 1
ATOM 7170 C C . MET D 1 76 ? -10.202 5.800 -33.024 1.00 11.26 76 MET D C 1
ATOM 7171 O O . MET D 1 76 ? -9.520 6.797 -32.964 1.00 12.21 76 MET D O 1
ATOM 7176 N N . HIS D 1 77 ? -10.196 4.888 -32.026 1.00 11.58 77 HIS D N 1
ATOM 7177 C CA . HIS D 1 77 ? -9.455 5.143 -30.800 1.00 12.47 77 HIS D CA 1
ATOM 7178 C C . HIS D 1 77 ? -8.918 3.843 -30.237 1.00 11.16 77 HIS D C 1
ATOM 7179 O O . HIS D 1 77 ? -9.412 2.774 -30.583 1.00 12.72 77 HIS D O 1
ATOM 7186 N N . ILE D 1 78 ? -7.959 3.987 -29.334 1.00 11.65 78 ILE D N 1
ATOM 7187 C CA A ILE D 1 78 ? -7.620 2.860 -28.512 0.50 12.48 78 ILE D CA 1
ATOM 7188 C CA B ILE D 1 78 ? -7.421 2.937 -28.470 0.50 12.39 78 ILE D CA 1
ATOM 7189 C C . ILE D 1 78 ? -7.956 3.169 -27.065 1.00 13.57 78 ILE D C 1
ATOM 7190 O O . ILE D 1 78 ? -7.823 4.306 -26.568 1.00 14.46 78 ILE D O 1
ATOM 7199 N N . GLN D 1 79 ? -8.386 2.109 -26.395 1.00 14.05 79 GLN D N 1
ATOM 7200 C CA . GLN D 1 79 ? -8.588 2.121 -24.951 1.00 16.36 79 GLN D CA 1
ATOM 7201 C C . GLN D 1 79 ? -7.621 1.153 -24.302 1.00 14.82 79 GLN D C 1
ATOM 7202 O O . GLN D 1 79 ? -7.243 0.145 -24.888 1.00 17.58 79 GLN D O 1
ATOM 7208 N N . GLY D 1 80 ? -7.258 1.488 -23.066 1.00 16.49 80 GLY D N 1
ATOM 7209 C CA . GLY D 1 80 ? -6.423 0.644 -22.227 1.00 17.83 80 GLY D CA 1
ATOM 7210 C C . GLY D 1 80 ? -5.135 1.350 -21.824 1.00 21.24 80 GLY D C 1
ATOM 7211 O O . GLY D 1 80 ? -4.401 0.774 -21.008 1.00 27.46 80 GLY D O 1
ATOM 7212 N N . LEU D 1 81 ? -4.908 2.562 -22.350 1.00 14.95 81 LEU D N 1
ATOM 7213 C CA . LEU D 1 81 ? -3.806 3.357 -21.855 1.00 15.54 81 LEU D CA 1
ATOM 7214 C C . LEU D 1 81 ? -4.310 4.267 -20.734 1.00 14.06 81 LEU D C 1
ATOM 7215 O O . LEU D 1 81 ? -5.443 4.122 -20.261 1.00 17.22 81 LEU D O 1
ATOM 7220 N N . GLN D 1 82 ? -3.460 5.195 -20.292 1.00 13.62 82 GLN D N 1
ATOM 7221 C CA . GLN D 1 82 ? -3.826 6.060 -19.178 1.00 13.78 82 GLN D CA 1
ATOM 7222 C C . GLN D 1 82 ? -4.853 7.096 -19.598 1.00 13.02 82 GLN D C 1
ATOM 7223 O O . GLN D 1 82 ? -5.458 7.695 -18.732 1.00 14.65 82 GLN D O 1
ATOM 7229 N N . SER D 1 83 ? -4.998 7.325 -20.909 1.00 12.16 83 SER D N 1
ATOM 7230 C CA . SER D 1 83 ? -5.899 8.315 -21.502 1.00 11.82 83 SER D CA 1
ATOM 7231 C C . SER D 1 83 ? -6.438 7.679 -22.778 1.00 11.23 83 SER D C 1
ATOM 7232 O O . SER D 1 83 ? -5.831 6.752 -23.313 1.00 11.93 83 SER D O 1
ATOM 7235 N N . ARG D 1 84 ? -7.570 8.154 -23.302 1.00 11.73 84 ARG D N 1
ATOM 7236 C CA . ARG D 1 84 ? -8.007 7.795 -24.643 1.00 12.15 84 ARG D CA 1
ATOM 7237 C C . ARG D 1 84 ? -7.062 8.429 -25.663 1.00 11.01 84 ARG D C 1
ATOM 7238 O O . ARG D 1 84 ? -6.818 9.646 -25.635 1.00 12.00 84 ARG D O 1
ATOM 7246 N N . TYR D 1 85 ? -6.658 7.616 -26.646 1.00 10.55 85 TYR D N 1
ATOM 7247 C CA . TYR D 1 85 ? -5.881 8.082 -27.775 1.00 10.39 85 TYR D CA 1
ATOM 7248 C C . TYR D 1 85 ? -6.706 7.851 -29.028 1.00 10.83 85 TYR D C 1
ATOM 7249 O O . TYR D 1 85 ? -7.216 6.754 -29.252 1.00 14.15 85 TYR D O 1
ATOM 7258 N N . SER D 1 86 ? -6.792 8.885 -29.862 1.00 10.07 86 SER D N 1
ATOM 7259 C CA . SER D 1 86 ? -7.573 8.839 -31.082 1.00 10.37 86 SER D CA 1
ATOM 7260 C C . SER D 1 86 ? -6.639 8.758 -32.297 1.00 9.55 86 SER D C 1
ATOM 7261 O O . SER D 1 86 ? -5.577 9.382 -32.317 1.00 10.15 86 SER D O 1
ATOM 7264 N N . ALA D 1 87 ? -7.056 7.975 -33.294 1.00 10.55 87 ALA D N 1
ATOM 7265 C CA . ALA D 1 87 ? -6.181 7.814 -34.462 1.00 10.39 87 ALA D CA 1
ATOM 7266 C C . ALA D 1 87 ? -6.070 9.110 -35.248 1.00 10.61 87 ALA D C 1
ATOM 7267 O O . ALA D 1 87 ? -7.021 9.913 -35.298 1.00 12.01 87 ALA D O 1
ATOM 7269 N N . THR D 1 88 ? -4.921 9.243 -35.909 1.00 10.01 88 THR D N 1
ATOM 7270 C CA . THR D 1 88 ? -4.716 10.338 -36.834 1.00 10.73 88 THR D CA 1
ATOM 7271 C C . THR D 1 88 ? -4.249 9.854 -38.217 1.00 9.03 88 THR D C 1
ATOM 7272 O O . THR D 1 88 ? -4.725 10.352 -39.240 1.00 9.83 88 THR D O 1
ATOM 7276 N N . GLN D 1 89 ? -3.342 8.868 -38.270 1.00 8.50 89 GLN D N 1
ATOM 7277 C CA . GLN D 1 89 ? -2.872 8.382 -39.573 1.00 8.76 89 GLN D CA 1
ATOM 7278 C C . GLN D 1 89 ? -2.116 7.090 -39.338 1.00 8.28 89 GLN D C 1
ATOM 7279 O O . GLN D 1 89 ? -1.704 6.801 -38.225 1.00 8.69 89 GLN D O 1
ATOM 7285 N N . LEU D 1 90 ? -1.901 6.348 -40.432 1.00 8.33 90 LEU D N 1
ATOM 7286 C CA . LEU D 1 90 ? -0.952 5.260 -40.425 1.00 8.37 90 LEU D CA 1
ATOM 7287 C C . LEU D 1 90 ? 0.053 5.452 -41.564 1.00 7.42 90 LEU D C 1
ATOM 7288 O O . LEU D 1 90 ? -0.244 6.128 -42.542 1.00 8.33 90 LEU D O 1
ATOM 7293 N N . HIS D 1 91 ? 1.207 4.805 -41.430 1.00 7.98 91 HIS D N 1
ATOM 7294 C CA . HIS D 1 91 ? 2.241 4.923 -42.466 1.00 7.71 91 HIS D CA 1
ATOM 7295 C C . HIS D 1 91 ? 3.163 3.729 -42.307 1.00 7.32 91 HIS D C 1
ATOM 7296 O O . HIS D 1 91 ? 3.022 2.932 -41.371 1.00 8.08 91 HIS D O 1
ATOM 7303 N N . LEU D 1 92 ? 4.140 3.596 -43.218 1.00 7.90 92 LEU D N 1
ATOM 7304 C CA . LEU D 1 92 ? 5.045 2.456 -43.231 1.00 7.84 92 LEU D CA 1
ATOM 7305 C C . LEU D 1 92 ? 6.512 2.907 -43.322 1.00 7.34 92 LEU D C 1
ATOM 7306 O O . LEU D 1 92 ? 6.836 4.027 -43.720 1.00 8.32 92 LEU D O 1
ATOM 7311 N N . HIS D 1 93 ? 7.383 1.948 -43.018 1.00 7.42 93 HIS D N 1
ATOM 7312 C CA . HIS D 1 93 ? 8.827 2.092 -43.217 1.00 7.83 93 HIS D CA 1
ATOM 7313 C C . HIS D 1 93 ? 9.316 0.810 -43.866 1.00 7.58 93 HIS D C 1
ATOM 7314 O O . HIS D 1 93 ? 8.824 -0.282 -43.544 1.00 8.04 93 HIS D O 1
ATOM 7321 N N . TRP D 1 94 ? 10.279 0.951 -44.789 1.00 7.29 94 TRP D N 1
ATOM 7322 C CA . TRP D 1 94 ? 10.748 -0.177 -45.593 1.00 7.91 94 TRP D CA 1
ATOM 7323 C C . TRP D 1 94 ? 12.200 0.057 -46.032 1.00 8.02 94 TRP D C 1
ATOM 7324 O O . TRP D 1 94 ? 12.790 1.131 -45.854 1.00 8.43 94 TRP D O 1
ATOM 7335 N N . GLY D 1 95 ? 12.750 -0.997 -46.656 1.00 8.55 95 GLY D N 1
ATOM 7336 C CA . GLY D 1 95 ? 14.130 -1.000 -47.141 1.00 9.90 95 GLY D CA 1
ATOM 7337 C C . GLY D 1 95 ? 14.183 -0.744 -48.641 1.00 9.36 95 GLY D C 1
ATOM 7338 O O . GLY D 1 95 ? 13.699 0.268 -49.136 1.00 10.08 95 GLY D O 1
ATOM 7339 N N . ASN D 1 96 ? 14.769 -1.693 -49.377 1.00 10.20 96 ASN D N 1
ATOM 7340 C CA . ASN D 1 96 ? 14.919 -1.487 -50.803 1.00 11.42 96 ASN D CA 1
ATOM 7341 C C . ASN D 1 96 ? 15.014 -2.846 -51.448 1.00 12.45 96 ASN D C 1
ATOM 7342 O O . ASN D 1 96 ? 15.180 -3.852 -50.748 1.00 13.01 96 ASN D O 1
ATOM 7347 N N . PRO D 1 97 ? 14.913 -2.947 -52.803 1.00 14.33 97 PRO D N 1
ATOM 7348 C CA . PRO D 1 97 ? 14.857 -4.270 -53.419 1.00 17.54 97 PRO D CA 1
ATOM 7349 C C . PRO D 1 97 ? 16.100 -5.110 -53.094 1.00 17.09 97 PRO D C 1
ATOM 7350 O O . PRO D 1 97 ? 15.980 -6.309 -53.010 1.00 24.05 97 PRO D O 1
ATOM 7354 N N . ASN D 1 98 ? 17.290 -4.498 -52.897 1.00 15.06 98 ASN D N 1
ATOM 7355 C CA . ASN D 1 98 ? 18.518 -5.223 -52.619 1.00 19.88 98 ASN D CA 1
ATOM 7356 C C . ASN D 1 98 ? 18.686 -5.525 -51.140 1.00 21.65 98 ASN D C 1
ATOM 7357 O O . ASN D 1 98 ? 19.535 -6.358 -50.790 1.00 28.64 98 ASN D O 1
ATOM 7362 N N . ASP D 1 99 ? 17.883 -4.873 -50.298 1.00 16.08 99 ASP D N 1
ATOM 7363 C CA . ASP D 1 99 ? 17.962 -5.125 -48.875 1.00 15.30 99 ASP D CA 1
ATOM 7364 C C . ASP D 1 99 ? 16.544 -4.936 -48.302 1.00 12.80 99 ASP D C 1
ATOM 7365 O O . ASP D 1 99 ? 16.238 -3.892 -47.738 1.00 12.67 99 ASP D O 1
ATOM 7370 N N . PRO D 1 100 ? 15.677 -5.950 -48.422 1.00 12.58 100 PRO D N 1
ATOM 7371 C CA . PRO D 1 100 ? 14.282 -5.830 -47.948 1.00 12.26 100 PRO D CA 1
ATOM 7372 C C . PRO D 1 100 ? 14.192 -6.097 -46.450 1.00 10.69 100 PRO D C 1
ATOM 7373 O O . PRO D 1 100 ? 13.549 -7.040 -45.964 1.00 12.50 100 PRO D O 1
ATOM 7377 N N . HIS D 1 101 ? 14.883 -5.226 -45.677 1.00 10.63 101 HIS D N 1
ATOM 7378 C CA . HIS D 1 101 ? 15.051 -5.399 -44.224 1.00 11.36 101 HIS D CA 1
ATOM 7379 C C . HIS D 1 101 ? 14.975 -4.023 -43.574 1.00 10.71 101 HIS D C 1
ATOM 7380 O O . HIS D 1 101 ? 15.930 -3.571 -42.917 1.00 13.67 101 HIS D O 1
ATOM 7387 N N . GLY D 1 102 ? 13.820 -3.386 -43.720 1.00 9.38 102 GLY D N 1
ATOM 7388 C CA . GLY D 1 102 ? 13.649 -1.994 -43.359 1.00 9.89 102 GLY D CA 1
ATOM 7389 C C . GLY D 1 102 ? 12.682 -1.723 -42.228 1.00 8.69 102 GLY D C 1
ATOM 7390 O O . GLY D 1 102 ? 12.209 -0.590 -42.100 1.00 9.63 102 GLY D O 1
ATOM 7391 N N . SER D 1 103 ? 12.457 -2.678 -41.330 1.00 8.32 103 SER D N 1
ATOM 7392 C CA . SER D 1 103 ? 11.738 -2.329 -40.106 1.00 8.43 103 SER D CA 1
ATOM 7393 C C . SER D 1 103 ? 12.578 -1.329 -39.303 1.00 7.84 103 SER D C 1
ATOM 7394 O O . SER D 1 103 ? 13.806 -1.268 -39.441 1.00 9.78 103 SER D O 1
ATOM 7397 N N . GLU D 1 104 ? 11.893 -0.559 -38.471 1.00 8.04 104 GLU D N 1
ATOM 7398 C CA . GLU D 1 104 ? 12.552 0.363 -37.558 1.00 7.91 104 GLU D CA 1
ATOM 7399 C C . GLU D 1 104 ? 12.988 -0.355 -36.278 1.00 7.64 104 GLU D C 1
ATOM 7400 O O . GLU D 1 104 ? 14.173 -0.379 -35.930 1.00 8.29 104 GLU D O 1
ATOM 7406 N N . HIS D 1 105 ? 12.013 -0.937 -35.566 1.00 8.01 105 HIS D N 1
ATOM 7407 C CA . HIS D 1 105 ? 12.397 -1.784 -34.446 1.00 8.30 105 HIS D CA 1
ATOM 7408 C C . HIS D 1 105 ? 13.034 -3.078 -34.975 1.00 8.01 105 HIS D C 1
ATOM 7409 O O . HIS D 1 105 ? 12.644 -3.578 -36.024 1.00 9.02 105 HIS D O 1
ATOM 7416 N N . THR D 1 106 ? 13.961 -3.579 -34.197 1.00 8.90 106 THR D N 1
ATOM 7417 C CA . THR D 1 106 ? 14.602 -4.853 -34.470 1.00 9.89 106 THR D CA 1
ATOM 7418 C C . THR D 1 106 ? 14.330 -5.782 -33.288 1.00 9.75 106 THR D C 1
ATOM 7419 O O . THR D 1 106 ? 14.043 -5.306 -32.202 1.00 10.08 106 THR D O 1
ATOM 7423 N N . VAL D 1 107 ? 14.405 -7.096 -33.535 1.00 12.03 107 VAL D N 1
ATOM 7424 C CA . VAL D 1 107 ? 14.167 -8.048 -32.465 1.00 12.81 107 VAL D CA 1
ATOM 7425 C C . VAL D 1 107 ? 15.414 -8.903 -32.405 1.00 12.46 107 VAL D C 1
ATOM 7426 O O . VAL D 1 107 ? 15.760 -9.560 -33.410 1.00 14.09 107 VAL D O 1
ATOM 7430 N N . SER D 1 108 ? 16.073 -8.910 -31.249 1.00 12.63 108 SER D N 1
ATOM 7431 C CA . SER D 1 108 ? 17.305 -9.699 -31.101 1.00 13.86 108 SER D CA 1
ATOM 7432 C C . SER D 1 108 ? 18.282 -9.359 -32.237 1.00 12.93 108 SER D C 1
ATOM 7433 O O . SER D 1 108 ? 18.911 -10.260 -32.814 1.00 14.76 108 SER D O 1
ATOM 7436 N N . GLY D 1 109 ? 18.360 -8.076 -32.574 1.00 12.69 109 GLY D N 1
ATOM 7437 C CA . GLY D 1 109 ? 19.308 -7.578 -33.532 1.00 13.35 109 GLY D CA 1
ATOM 7438 C C . GLY D 1 109 ? 18.883 -7.735 -35.014 1.00 16.30 109 GLY D C 1
ATOM 7439 O O . GLY D 1 109 ? 19.624 -7.313 -35.891 1.00 19.61 109 GLY D O 1
ATOM 7440 N N A GLN D 1 110 ? 17.680 -8.277 -35.270 0.50 14.26 110 GLN D N 1
ATOM 7441 N N B GLN D 1 110 ? 17.734 -8.309 -35.311 0.50 14.80 110 GLN D N 1
ATOM 7442 C CA A GLN D 1 110 ? 17.174 -8.627 -36.602 0.50 13.39 110 GLN D CA 1
ATOM 7443 C CA B GLN D 1 110 ? 17.432 -8.483 -36.720 0.50 16.83 110 GLN D CA 1
ATOM 7444 C C A GLN D 1 110 ? 16.140 -7.611 -37.101 0.50 12.48 110 GLN D C 1
ATOM 7445 C C B GLN D 1 110 ? 16.252 -7.599 -37.100 0.50 11.94 110 GLN D C 1
ATOM 7446 O O A GLN D 1 110 ? 15.132 -7.371 -36.446 0.50 11.41 110 GLN D O 1
ATOM 7447 O O B GLN D 1 110 ? 15.295 -7.452 -36.352 0.50 12.26 110 GLN D O 1
ATOM 7458 N N . HIS D 1 111 ? 16.353 -7.092 -38.325 1.00 11.64 111 HIS D N 1
ATOM 7459 C CA . HIS D 1 111 ? 15.260 -6.348 -38.969 1.00 11.06 111 HIS D CA 1
ATOM 7460 C C . HIS D 1 111 ? 14.250 -7.290 -39.572 1.00 11.25 111 HIS D C 1
ATOM 7461 O O . HIS D 1 111 ? 14.585 -8.341 -40.123 1.00 16.15 111 HIS D O 1
ATOM 7468 N N . PHE D 1 112 ? 12.997 -6.876 -39.479 1.00 9.53 112 PHE D N 1
ATOM 7469 C CA . PHE D 1 112 ? 11.937 -7.409 -40.318 1.00 10.02 112 PHE D CA 1
ATOM 7470 C C . PHE D 1 112 ? 11.956 -6.660 -41.643 1.00 8.77 112 PHE D C 1
ATOM 7471 O O . PHE D 1 112 ? 12.669 -5.659 -41.830 1.00 9.06 112 PHE D O 1
ATOM 7479 N N . ALA D 1 113 ? 11.135 -7.129 -42.592 1.00 8.88 113 ALA D N 1
ATOM 7480 C CA . ALA D 1 113 ? 11.105 -6.514 -43.924 1.00 8.90 113 ALA D CA 1
ATOM 7481 C C . ALA D 1 113 ? 10.626 -5.076 -43.896 1.00 7.99 113 ALA D C 1
ATOM 7482 O O . ALA D 1 113 ? 11.159 -4.242 -44.653 1.00 8.85 113 ALA D O 1
ATOM 7484 N N . ALA D 1 114 ? 9.615 -4.806 -43.083 1.00 8.04 114 ALA D N 1
ATOM 7485 C CA . ALA D 1 114 ? 9.005 -3.463 -43.086 1.00 8.16 114 ALA D CA 1
ATOM 7486 C C . ALA D 1 114 ? 8.284 -3.301 -41.750 1.00 7.64 114 ALA D C 1
ATOM 7487 O O . ALA D 1 114 ? 8.294 -4.212 -40.900 1.00 8.09 114 ALA D O 1
ATOM 7489 N N . GLU D 1 115 ? 7.633 -2.152 -41.581 1.00 7.43 115 GLU D N 1
ATOM 7490 C CA . GLU D 1 115 ? 6.923 -1.899 -40.333 1.00 7.39 115 GLU D CA 1
ATOM 7491 C C . GLU D 1 115 ? 5.774 -0.949 -40.604 1.00 7.72 115 GLU D C 1
ATOM 7492 O O . GLU D 1 115 ? 5.949 0.043 -41.313 1.00 8.82 115 GLU D O 1
ATOM 7498 N N . LEU D 1 116 ? 4.618 -1.253 -39.992 1.00 7.59 116 LEU D N 1
ATOM 7499 C CA . LEU D 1 116 ? 3.453 -0.374 -40.026 1.00 7.62 116 LEU D CA 1
ATOM 7500 C C . LEU D 1 116 ? 3.326 0.340 -38.699 1.00 7.70 116 LEU D C 1
ATOM 7501 O O . LEU D 1 116 ? 3.420 -0.300 -37.646 1.00 7.85 116 LEU D O 1
ATOM 7506 N N . HIS D 1 117 ? 3.037 1.646 -38.764 1.00 7.27 117 HIS D N 1
ATOM 7507 C CA . HIS D 1 117 ? 2.765 2.450 -37.592 1.00 7.47 117 HIS D CA 1
ATOM 7508 C C . HIS D 1 117 ? 1.396 3.071 -37.697 1.00 7.56 117 HIS D C 1
ATOM 7509 O O . HIS D 1 117 ? 1.082 3.732 -38.691 1.00 8.32 117 HIS D O 1
ATOM 7516 N N . ILE D 1 118 ? 0.588 2.861 -36.646 1.00 7.42 118 ILE D N 1
ATOM 7517 C CA . ILE D 1 118 ? -0.718 3.506 -36.543 1.00 8.26 118 ILE D CA 1
ATOM 7518 C C . ILE D 1 118 ? -0.628 4.541 -35.436 1.00 8.40 118 ILE D C 1
ATOM 7519 O O . ILE D 1 118 ? -0.459 4.204 -34.244 1.00 8.43 118 ILE D O 1
ATOM 7524 N N . VAL D 1 119 ? -0.645 5.809 -35.854 1.00 8.19 119 VAL D N 1
ATOM 7525 C CA . VAL D 1 119 ? -0.361 6.956 -34.978 1.00 8.32 119 VAL D CA 1
ATOM 7526 C C . VAL D 1 119 ? -1.659 7.463 -34.365 1.00 8.38 119 VAL D C 1
ATOM 7527 O O . VAL D 1 119 ? -2.633 7.717 -35.079 1.00 9.01 119 VAL D O 1
ATOM 7531 N N . HIS D 1 120 ? -1.630 7.644 -33.035 1.00 8.35 120 HIS D N 1
ATOM 7532 C CA . HIS D 1 120 ? -2.761 8.175 -32.286 1.00 9.10 120 HIS D CA 1
ATOM 7533 C C . HIS D 1 120 ? -2.264 9.339 -31.418 1.00 8.98 120 HIS D C 1
ATOM 7534 O O . HIS D 1 120 ? -1.090 9.423 -31.068 1.00 9.90 120 HIS D O 1
ATOM 7541 N N . TYR D 1 121 ? -3.200 10.239 -31.059 1.00 9.37 121 TYR D N 1
ATOM 7542 C CA . TYR D 1 121 ? -2.876 11.373 -30.201 1.00 9.49 121 TYR D CA 1
ATOM 7543 C C . TYR D 1 121 ? -3.799 11.384 -28.994 1.00 9.51 121 TYR D C 1
ATOM 7544 O O . TYR D 1 121 ? -4.903 10.829 -29.010 1.00 9.65 121 TYR D O 1
ATOM 7553 N N . ASN D 1 122 ? -3.345 12.042 -27.938 1.00 9.80 122 ASN D N 1
ATOM 7554 C CA . ASN D 1 122 ? -4.058 12.056 -26.665 1.00 9.94 122 ASN D CA 1
ATOM 7555 C C . ASN D 1 122 ? -5.177 13.075 -26.762 1.00 10.30 122 ASN D C 1
ATOM 7556 O O . ASN D 1 122 ? -4.970 14.274 -26.528 1.00 11.37 122 ASN D O 1
ATOM 7561 N N . SER D 1 123 ? -6.375 12.592 -27.095 1.00 10.73 123 SER D N 1
ATOM 7562 C CA . SER D 1 123 ? -7.513 13.478 -27.289 1.00 11.11 123 SER D CA 1
ATOM 7563 C C . SER D 1 123 ? -8.192 13.838 -25.970 1.00 11.40 123 SER D C 1
ATOM 7564 O O . SER D 1 123 ? -9.036 14.741 -25.963 1.00 13.42 123 SER D O 1
ATOM 7567 N N . ASP D 1 124 ? -7.801 13.200 -24.875 1.00 11.70 124 ASP D N 1
ATOM 7568 C CA . ASP D 1 124 ? -8.262 13.660 -23.563 1.00 11.88 124 ASP D CA 1
ATOM 7569 C C . ASP D 1 124 ? -7.586 14.977 -23.189 1.00 12.08 124 ASP D C 1
ATOM 7570 O O . ASP D 1 124 ? -8.166 15.780 -22.445 1.00 15.04 124 ASP D O 1
ATOM 7575 N N . LEU D 1 125 ? -6.364 15.200 -23.650 1.00 11.48 125 LEU D N 1
ATOM 7576 C CA . LEU D 1 125 ? -5.577 16.359 -23.290 1.00 12.05 125 LEU D CA 1
ATOM 7577 C C . LEU D 1 125 ? -5.559 17.425 -24.374 1.00 12.08 125 LEU D C 1
ATOM 7578 O O . LEU D 1 125 ? -5.426 18.601 -24.047 1.00 13.26 125 LEU D O 1
ATOM 7583 N N . TYR D 1 126 ? -5.559 17.010 -25.643 1.00 11.41 126 TYR D N 1
ATOM 7584 C CA . TYR D 1 126 ? -5.168 17.892 -26.711 1.00 12.23 126 TYR D CA 1
ATOM 7585 C C . TYR D 1 126 ? -6.215 17.890 -27.797 1.00 12.13 126 TYR D C 1
ATOM 7586 O O . TYR D 1 126 ? -6.871 16.881 -28.043 1.00 13.27 126 TYR D O 1
ATOM 7595 N N . PRO D 1 127 ? -6.365 19.022 -28.516 1.00 13.60 127 PRO D N 1
ATOM 7596 C CA . PRO D 1 127 ? -7.461 19.163 -29.467 1.00 15.79 127 PRO D CA 1
ATOM 7597 C C . PRO D 1 127 ? -7.223 18.531 -30.825 1.00 15.05 127 PRO D C 1
ATOM 7598 O O . PRO D 1 127 ? -8.152 18.374 -31.602 1.00 17.06 127 PRO D O 1
ATOM 7602 N N . ASP D 1 128 ? -5.955 18.215 -31.142 1.00 13.52 128 ASP D N 1
ATOM 7603 C CA . ASP D 1 128 ? -5.595 17.688 -32.462 1.00 13.17 128 ASP D CA 1
ATOM 7604 C C . ASP D 1 128 ? -4.164 17.147 -32.350 1.00 12.69 128 ASP D C 1
ATOM 7605 O O . ASP D 1 128 ? -3.410 17.435 -31.417 1.00 13.02 128 ASP D O 1
ATOM 7610 N N . ALA D 1 129 ? -3.782 16.352 -33.341 1.00 12.29 129 ALA D N 1
ATOM 7611 C CA . ALA D 1 129 ? -2.524 15.622 -33.298 1.00 12.39 129 ALA D CA 1
ATOM 7612 C C . ALA D 1 129 ? -1.304 16.544 -33.316 1.00 11.36 129 ALA D C 1
ATOM 7613 O O . ALA D 1 129 ? -0.308 16.307 -32.648 1.00 12.67 129 ALA D O 1
ATOM 7615 N N A SER D 1 130 ? -1.339 17.588 -34.154 0.50 12.73 130 SER D N 1
ATOM 7616 N N B SER D 1 130 ? -1.362 17.569 -34.182 0.50 12.66 130 SER D N 1
ATOM 7617 C CA A SER D 1 130 ? -0.175 18.465 -34.218 0.50 12.37 130 SER D CA 1
ATOM 7618 C CA B SER D 1 130 ? -0.246 18.506 -34.264 0.50 13.36 130 SER D CA 1
ATOM 7619 C C A SER D 1 130 ? 0.053 19.174 -32.881 0.50 11.61 130 SER D C 1
ATOM 7620 C C B SER D 1 130 ? 0.021 19.126 -32.891 0.50 12.02 130 SER D C 1
ATOM 7621 O O A SER D 1 130 ? 1.186 19.315 -32.417 0.50 12.23 130 SER D O 1
ATOM 7622 O O B SER D 1 130 ? 1.145 19.130 -32.395 0.50 12.83 130 SER D O 1
ATOM 7627 N N . THR D 1 131 ? -1.035 19.656 -32.278 1.00 13.28 131 THR D N 1
ATOM 7628 C CA . THR D 1 131 ? -0.894 20.266 -30.968 1.00 12.80 131 THR D CA 1
ATOM 7629 C C . THR D 1 131 ? -0.340 19.263 -29.949 1.00 12.33 131 THR D C 1
ATOM 7630 O O . THR D 1 131 ? 0.469 19.634 -29.107 1.00 12.91 131 THR D O 1
ATOM 7634 N N . ALA D 1 132 ? -0.805 18.022 -30.009 1.00 11.46 132 ALA D N 1
ATOM 7635 C CA . ALA D 1 132 ? -0.353 16.988 -29.068 1.00 10.39 132 ALA D CA 1
ATOM 7636 C C . ALA D 1 132 ? 1.121 16.632 -29.249 1.00 10.98 132 ALA D C 1
ATOM 7637 O O . ALA D 1 132 ? 1.767 16.152 -28.308 1.00 10.95 132 ALA D O 1
ATOM 7639 N N . SER D 1 133 ? 1.645 16.811 -30.463 1.00 11.35 133 SER D N 1
ATOM 7640 C CA . SER D 1 133 ? 2.847 16.101 -30.852 1.00 10.99 133 SER D CA 1
ATOM 7641 C C . SER D 1 133 ? 4.090 16.480 -30.071 1.00 10.43 133 SER D C 1
ATOM 7642 O O . SER D 1 133 ? 5.002 15.667 -29.971 1.00 11.24 133 SER D O 1
ATOM 7645 N N . ASN D 1 134 ? 4.178 17.728 -29.564 1.00 10.57 134 ASN D N 1
ATOM 7646 C CA . ASN D 1 134 ? 5.321 18.139 -28.766 1.00 10.98 134 ASN D CA 1
ATOM 7647 C C . ASN D 1 134 ? 5.002 18.310 -27.306 1.00 10.94 134 ASN D C 1
ATOM 7648 O O . ASN D 1 134 ? 5.788 18.951 -26.596 1.00 12.40 134 ASN D O 1
ATOM 7653 N N . LYS D 1 135 ? 3.918 17.688 -26.846 1.00 10.74 135 LYS D N 1
ATOM 7654 C CA . LYS D 1 135 ? 3.483 17.895 -25.465 1.00 11.22 135 LYS D CA 1
ATOM 7655 C C . LYS D 1 135 ? 3.446 16.567 -24.728 1.00 10.95 135 LYS D C 1
ATOM 7656 O O . LYS D 1 135 ? 3.390 15.456 -25.305 1.00 11.62 135 LYS D O 1
ATOM 7662 N N . SER D 1 136 ? 3.452 16.671 -23.404 1.00 12.33 136 SER D N 1
ATOM 7663 C CA . SER D 1 136 ? 3.514 15.526 -22.519 1.00 12.27 136 SER D CA 1
ATOM 7664 C C . SER D 1 136 ? 2.409 14.533 -22.847 1.00 10.93 136 SER D C 1
ATOM 7665 O O . SER D 1 136 ? 1.214 14.894 -22.944 1.00 10.80 136 SER D O 1
ATOM 7668 N N . GLU D 1 137 ? 2.795 13.262 -22.924 1.00 10.87 137 GLU D N 1
ATOM 7669 C CA . GLU D 1 137 ? 1.830 12.181 -23.141 1.00 11.45 137 GLU D CA 1
ATOM 7670 C C . GLU D 1 137 ? 1.070 12.373 -24.462 1.00 10.53 137 GLU D C 1
ATOM 7671 O O . GLU D 1 137 ? -0.045 11.856 -24.627 1.00 11.32 137 GLU D O 1
ATOM 7677 N N . GLY D 1 138 ? 1.648 13.091 -25.428 1.00 10.22 138 GLY D N 1
ATOM 7678 C CA . GLY D 1 138 ? 0.849 13.510 -26.567 1.00 10.24 138 GLY D CA 1
ATOM 7679 C C . GLY D 1 138 ? 0.480 12.400 -27.543 1.00 9.51 138 GLY D C 1
ATOM 7680 O O . GLY D 1 138 ? -0.585 12.488 -28.171 1.00 9.83 138 GLY D O 1
ATOM 7681 N N . LEU D 1 139 ? 1.358 11.392 -27.737 1.00 8.88 139 LEU D N 1
ATOM 7682 C CA . LEU D 1 139 ? 1.160 10.437 -28.846 1.00 9.01 139 LEU D CA 1
ATOM 7683 C C . LEU D 1 139 ? 1.270 9.002 -28.351 1.00 8.73 139 LEU D C 1
ATOM 7684 O O . LEU D 1 139 ? 2.003 8.681 -27.387 1.00 9.27 139 LEU D O 1
ATOM 7689 N N . ALA D 1 140 ? 0.611 8.095 -29.089 1.00 9.12 140 ALA D N 1
ATOM 7690 C CA . ALA D 1 140 ? 0.746 6.656 -28.876 1.00 8.65 140 ALA D CA 1
ATOM 7691 C C . ALA D 1 140 ? 0.757 6.025 -30.260 1.00 8.85 140 ALA D C 1
ATOM 7692 O O . ALA D 1 140 ? -0.150 6.281 -31.070 1.00 9.92 140 ALA D O 1
ATOM 7694 N N . VAL D 1 141 ? 1.769 5.203 -30.523 1.00 8.19 141 VAL D N 1
ATOM 7695 C CA . VAL D 1 141 ? 1.895 4.571 -31.818 1.00 7.86 141 VAL D CA 1
ATOM 7696 C C . VAL D 1 141 ? 1.836 3.070 -31.610 1.00 7.86 141 VAL D C 1
ATOM 7697 O O . VAL D 1 141 ? 2.466 2.516 -30.697 1.00 9.30 141 VAL D O 1
ATOM 7701 N N . LEU D 1 142 ? 1.057 2.405 -32.484 1.00 8.12 142 LEU D N 1
ATOM 7702 C CA . LEU D 1 142 ? 1.048 0.954 -32.561 1.00 8.40 142 LEU D CA 1
ATOM 7703 C C . LEU D 1 142 ? 1.963 0.515 -33.701 1.00 8.03 142 LEU D C 1
ATOM 7704 O O . LEU D 1 142 ? 1.819 1.029 -34.820 1.00 9.28 142 LEU D O 1
ATOM 7709 N N . ALA D 1 143 ? 2.855 -0.420 -33.434 1.00 8.19 143 ALA D N 1
ATOM 7710 C CA . ALA D 1 143 ? 3.806 -0.885 -34.461 1.00 7.98 143 ALA D CA 1
ATOM 7711 C C . ALA D 1 143 ? 3.548 -2.360 -34.729 1.00 7.84 143 ALA D C 1
ATOM 7712 O O . ALA D 1 143 ? 3.514 -3.200 -33.820 1.00 8.54 143 ALA D O 1
ATOM 7714 N N . VAL D 1 144 ? 3.438 -2.660 -36.023 1.00 7.76 144 VAL D N 1
ATOM 7715 C CA . VAL D 1 144 ? 3.312 -4.026 -36.521 1.00 8.19 144 VAL D CA 1
ATOM 7716 C C . VAL D 1 144 ? 4.550 -4.336 -37.349 1.00 7.91 144 VAL D C 1
ATOM 7717 O O . VAL D 1 144 ? 4.822 -3.680 -38.362 1.00 8.35 144 VAL D O 1
ATOM 7721 N N . LEU D 1 145 ? 5.300 -5.349 -36.928 1.00 7.87 145 LEU D N 1
ATOM 7722 C CA . LEU D 1 145 ? 6.444 -5.838 -37.697 1.00 8.16 145 LEU D CA 1
ATOM 7723 C C . LEU D 1 145 ? 5.932 -6.634 -38.875 1.00 7.78 145 LEU D C 1
ATOM 7724 O O . LEU D 1 145 ? 4.994 -7.428 -38.741 1.00 9.11 145 LEU D O 1
ATOM 7729 N N . ILE D 1 146 ? 6.558 -6.433 -40.050 1.00 7.96 146 ILE D N 1
ATOM 7730 C CA . ILE D 1 146 ? 6.111 -7.052 -41.283 1.00 8.39 146 ILE D CA 1
ATOM 7731 C C . ILE D 1 146 ? 7.224 -7.928 -41.830 1.00 7.82 146 ILE D C 1
ATOM 7732 O O . ILE D 1 146 ? 8.339 -7.463 -42.078 1.00 8.91 146 ILE D O 1
ATOM 7737 N N A GLU D 1 147 ? 6.943 -9.235 -41.944 0.50 8.70 147 GLU D N 1
ATOM 7738 N N B GLU D 1 147 ? 6.892 -9.209 -42.002 0.50 8.85 147 GLU D N 1
ATOM 7739 C CA A GLU D 1 147 ? 7.886 -10.200 -42.501 0.50 9.43 147 GLU D CA 1
ATOM 7740 C CA B GLU D 1 147 ? 7.793 -10.223 -42.516 0.50 9.97 147 GLU D CA 1
ATOM 7741 C C A GLU D 1 147 ? 7.488 -10.544 -43.932 0.50 8.82 147 GLU D C 1
ATOM 7742 C C B GLU D 1 147 ? 7.463 -10.522 -43.970 0.50 8.80 147 GLU D C 1
ATOM 7743 O O A GLU D 1 147 ? 6.318 -10.582 -44.292 0.50 9.87 147 GLU D O 1
ATOM 7744 O O B GLU D 1 147 ? 6.303 -10.554 -44.360 0.50 9.85 147 GLU D O 1
ATOM 7755 N N . MET D 1 148 ? 8.504 -10.832 -44.756 1.00 9.01 148 MET D N 1
ATOM 7756 C CA . MET D 1 148 ? 8.262 -11.339 -46.098 1.00 9.33 148 MET D CA 1
ATOM 7757 C C . MET D 1 148 ? 7.675 -12.738 -45.998 1.00 8.66 148 MET D C 1
ATOM 7758 O O . MET D 1 148 ? 8.254 -13.621 -45.394 1.00 10.39 148 MET D O 1
ATOM 7763 N N . GLY D 1 149 ? 6.512 -12.919 -46.616 1.00 9.06 149 GLY D N 1
ATOM 7764 C CA . GLY D 1 149 ? 5.786 -14.162 -46.484 1.00 9.09 149 GLY D CA 1
ATOM 7765 C C . GLY D 1 149 ? 4.662 -14.255 -47.529 1.00 8.94 149 GLY D C 1
ATOM 7766 O O . GLY D 1 149 ? 4.870 -14.012 -48.729 1.00 9.48 149 GLY D O 1
ATOM 7767 N N . SER D 1 150 ? 3.468 -14.596 -47.078 1.00 9.66 150 SER D N 1
ATOM 7768 C CA . SER D 1 150 ? 2.318 -14.726 -47.953 1.00 9.38 150 SER D CA 1
ATOM 7769 C C . SER D 1 150 ? 1.738 -13.365 -48.327 1.00 9.95 150 SER D C 1
ATOM 7770 O O . SER D 1 150 ? 1.767 -12.417 -47.550 1.00 10.30 150 SER D O 1
ATOM 7773 N N . PHE D 1 151 ? 1.128 -13.334 -49.524 1.00 9.71 151 PHE D N 1
ATOM 7774 C CA . PHE D 1 151 ? 0.331 -12.191 -49.946 1.00 9.77 151 PHE D CA 1
ATOM 7775 C C . PHE D 1 151 ? -0.706 -11.857 -48.906 1.00 9.73 151 PHE D C 1
ATOM 7776 O O . PHE D 1 151 ? -1.414 -12.735 -48.402 1.00 11.76 151 PHE D O 1
ATOM 7784 N N . ASN D 1 152 ? -0.864 -10.561 -48.649 1.00 9.71 152 ASN D N 1
ATOM 7785 C CA . ASN D 1 152 ? -1.785 -10.080 -47.630 1.00 9.95 152 ASN D CA 1
ATOM 7786 C C . ASN D 1 152 ? -2.837 -9.217 -48.276 1.00 10.15 152 ASN D C 1
ATOM 7787 O O . ASN D 1 152 ? -2.564 -8.067 -48.656 1.00 9.97 152 ASN D O 1
ATOM 7792 N N . PRO D 1 153 ? -4.079 -9.733 -48.448 1.00 10.82 153 PRO D N 1
ATOM 7793 C CA . PRO D 1 153 ? -5.110 -8.953 -49.146 1.00 12.38 153 PRO D CA 1
ATOM 7794 C C . PRO D 1 153 ? -5.480 -7.689 -48.377 1.00 11.44 153 PRO D C 1
ATOM 7795 O O . PRO D 1 153 ? -5.886 -6.724 -49.005 1.00 13.79 153 PRO D O 1
ATOM 7799 N N . SER D 1 154 ? -5.320 -7.673 -47.057 1.00 11.20 154 SER D N 1
ATOM 7800 C CA . SER D 1 154 ? -5.704 -6.501 -46.283 1.00 11.62 154 SER D CA 1
ATOM 7801 C C . SER D 1 154 ? -4.704 -5.370 -46.508 1.00 11.06 154 SER D C 1
ATOM 7802 O O . SER D 1 154 ? -5.075 -4.225 -46.786 1.00 11.10 154 SER D O 1
ATOM 7805 N N . TYR D 1 155 ? -3.402 -5.684 -46.430 1.00 10.63 155 TYR D N 1
ATOM 7806 C CA . TYR D 1 155 ? -2.400 -4.663 -46.742 1.00 10.41 155 TYR D CA 1
ATOM 7807 C C . TYR D 1 155 ? -2.515 -4.207 -48.196 1.00 10.48 155 TYR D C 1
ATOM 7808 O O . TYR D 1 155 ? -2.214 -3.052 -48.529 1.00 10.26 155 TYR D O 1
ATOM 7817 N N . ASP D 1 156 ? -2.947 -5.110 -49.086 1.00 10.04 156 ASP D N 1
ATOM 7818 C CA . ASP D 1 156 ? -3.067 -4.734 -50.473 1.00 11.42 156 ASP D CA 1
ATOM 7819 C C . ASP D 1 156 ? -4.157 -3.662 -50.667 1.00 10.55 156 ASP D C 1
ATOM 7820 O O . ASP D 1 156 ? -4.173 -3.005 -51.704 1.00 11.34 156 ASP D O 1
ATOM 7825 N N . LYS D 1 157 ? -5.113 -3.521 -49.735 1.00 10.83 157 LYS D N 1
ATOM 7826 C CA . LYS D 1 157 ? -6.114 -2.457 -49.844 1.00 12.26 157 LYS D CA 1
ATOM 7827 C C . LYS D 1 157 ? -5.425 -1.100 -49.852 1.00 12.56 157 LYS D C 1
ATOM 7828 O O . LYS D 1 157 ? -5.999 -0.155 -50.403 1.00 14.11 157 LYS D O 1
ATOM 7834 N N . ILE D 1 158 ? -4.244 -0.979 -49.219 1.00 11.33 158 ILE D N 1
ATOM 7835 C CA . ILE D 1 158 ? -3.417 0.213 -49.292 1.00 12.28 158 ILE D CA 1
ATOM 7836 C C . ILE D 1 158 ? -2.530 0.134 -50.532 1.00 11.09 158 ILE D C 1
ATOM 7837 O O . ILE D 1 158 ? -2.463 1.089 -51.324 1.00 11.43 158 ILE D O 1
ATOM 7842 N N . PHE D 1 159 ? -1.787 -0.970 -50.701 1.00 10.88 159 PHE D N 1
ATOM 7843 C CA . PHE D 1 159 ? -0.718 -1.000 -51.675 1.00 10.91 159 PHE D CA 1
ATOM 7844 C C . PHE D 1 159 ? -1.253 -0.863 -53.090 1.00 11.21 159 PHE D C 1
ATOM 7845 O O . PHE D 1 159 ? -0.541 -0.416 -53.963 1.00 12.18 159 PHE D O 1
ATOM 7853 N N . SER D 1 160 ? -2.489 -1.318 -53.355 1.00 11.50 160 SER D N 1
ATOM 7854 C CA . SER D 1 160 ? -3.040 -1.177 -54.720 1.00 11.92 160 SER D CA 1
ATOM 7855 C C . SER D 1 160 ? -3.148 0.274 -55.188 1.00 11.79 160 SER D C 1
ATOM 7856 O O . SER D 1 160 ? -3.290 0.470 -56.390 1.00 15.07 160 SER D O 1
ATOM 7859 N N . HIS D 1 161 ? -3.055 1.258 -54.304 1.00 11.61 161 HIS D N 1
ATOM 7860 C CA . HIS D 1 161 ? -3.157 2.674 -54.631 1.00 12.25 161 HIS D CA 1
ATOM 7861 C C . HIS D 1 161 ? -1.803 3.348 -54.804 1.00 12.58 161 HIS D C 1
ATOM 7862 O O . HIS D 1 161 ? -1.772 4.540 -55.128 1.00 14.88 161 HIS D O 1
ATOM 7869 N N . LEU D 1 162 ? -0.705 2.632 -54.562 1.00 14.03 162 LEU D N 1
ATOM 7870 C CA . LEU D 1 162 ? 0.611 3.281 -54.558 1.00 15.12 162 LEU D CA 1
ATOM 7871 C C . LEU D 1 162 ? 0.919 3.968 -55.890 1.00 14.42 162 LEU D C 1
ATOM 7872 O O . LEU D 1 162 ? 1.573 5.000 -55.904 1.00 16.47 162 LEU D O 1
ATOM 7877 N N . GLN D 1 163 ? 0.491 3.397 -57.007 1.00 17.08 163 GLN D N 1
ATOM 7878 C CA A GLN D 1 163 ? 0.830 3.982 -58.294 0.50 18.92 163 GLN D CA 1
ATOM 7879 C CA B GLN D 1 163 ? 0.843 3.998 -58.282 0.50 18.62 163 GLN D CA 1
ATOM 7880 C C . GLN D 1 163 ? 0.076 5.293 -58.552 1.00 18.78 163 GLN D C 1
ATOM 7881 O O . GLN D 1 163 ? 0.346 5.942 -59.549 1.00 22.07 163 GLN D O 1
ATOM 7892 N N . HIS D 1 164 ? -0.845 5.713 -57.664 1.00 16.60 164 HIS D N 1
ATOM 7893 C CA . HIS D 1 164 ? -1.515 7.013 -57.785 1.00 16.86 164 HIS D CA 1
ATOM 7894 C C . HIS D 1 164 ? -0.943 8.069 -56.849 1.00 15.97 164 HIS D C 1
ATOM 7895 O O . HIS D 1 164 ? -1.430 9.204 -56.867 1.00 18.55 164 HIS D O 1
ATOM 7902 N N . VAL D 1 165 ? 0.085 7.691 -56.033 1.00 14.75 165 VAL D N 1
ATOM 7903 C CA . VAL D 1 165 ? 0.732 8.626 -55.146 1.00 14.26 165 VAL D CA 1
ATOM 7904 C C . VAL D 1 165 ? 2.249 8.560 -55.287 1.00 12.69 165 VAL D C 1
ATOM 7905 O O . VAL D 1 165 ? 3.013 8.690 -54.329 1.00 13.19 165 VAL D O 1
ATOM 7909 N N . LYS D 1 166 ? 2.724 8.480 -56.536 1.00 14.12 166 LYS D N 1
ATOM 7910 C CA A LYS D 1 166 ? 4.119 8.249 -56.852 0.50 13.61 166 LYS D CA 1
ATOM 7911 C CA B LYS D 1 166 ? 4.133 8.204 -56.756 0.50 13.31 166 LYS D CA 1
ATOM 7912 C C . LYS D 1 166 ? 5.026 9.356 -56.317 1.00 12.98 166 LYS D C 1
ATOM 7913 O O . LYS D 1 166 ? 6.164 9.098 -55.907 1.00 14.62 166 LYS D O 1
ATOM 7924 N N . TYR D 1 167 ? 4.545 10.614 -56.420 1.00 13.76 167 TYR D N 1
ATOM 7925 C CA . TYR D 1 167 ? 5.397 11.764 -56.140 1.00 13.85 167 TYR D CA 1
ATOM 7926 C C . TYR D 1 167 ? 4.971 12.518 -54.891 1.00 12.69 167 TYR D C 1
ATOM 7927 O O . TYR D 1 167 ? 3.801 12.535 -54.507 1.00 13.12 167 TYR D O 1
ATOM 7936 N N . LYS D 1 168 ? 5.930 13.235 -54.308 1.00 12.96 168 LYS D N 1
ATOM 7937 C CA . LYS D 1 168 ? 5.635 14.002 -53.112 1.00 12.85 168 LYS D CA 1
ATOM 7938 C C . LYS D 1 168 ? 4.458 14.940 -53.359 1.00 13.27 168 LYS D C 1
ATOM 7939 O O . LYS D 1 168 ? 4.420 15.685 -54.334 1.00 14.97 168 LYS D O 1
ATOM 7945 N N . GLY D 1 169 ? 3.545 14.960 -52.414 1.00 13.90 169 GLY D N 1
ATOM 7946 C CA . GLY D 1 169 ? 2.394 15.842 -52.435 1.00 16.38 169 GLY D CA 1
ATOM 7947 C C . GLY D 1 169 ? 1.162 15.246 -53.121 1.00 15.87 169 GLY D C 1
ATOM 7948 O O . GLY D 1 169 ? 0.046 15.762 -52.971 1.00 20.93 169 GLY D O 1
ATOM 7949 N N . GLN D 1 170 ? 1.318 14.118 -53.798 1.00 14.83 170 GLN D N 1
ATOM 7950 C CA . GLN D 1 170 ? 0.184 13.490 -54.453 1.00 16.65 170 GLN D CA 1
ATOM 7951 C C . GLN D 1 170 ? -0.677 12.723 -53.437 1.00 15.31 170 GLN D C 1
ATOM 7952 O O . GLN D 1 170 ? -0.197 12.219 -52.425 1.00 15.69 170 GLN D O 1
ATOM 7958 N N . GLU D 1 171 ? -1.970 12.691 -53.766 1.00 18.97 171 GLU D N 1
ATOM 7959 C CA . GLU D 1 171 ? -3.031 12.200 -52.910 1.00 17.86 171 GLU D CA 1
ATOM 7960 C C . GLU D 1 171 ? -3.949 11.257 -53.717 1.00 18.67 171 GLU D C 1
ATOM 7961 O O . GLU D 1 171 ? -4.161 11.416 -54.936 1.00 21.18 171 GLU D O 1
ATOM 7967 N N . ALA D 1 172 ? -4.529 10.276 -53.030 1.00 16.95 172 ALA D N 1
ATOM 7968 C CA . ALA D 1 172 ? -5.518 9.368 -53.629 1.00 16.29 172 ALA D CA 1
ATOM 7969 C C . ALA D 1 172 ? -6.482 8.999 -52.504 1.00 14.24 172 ALA D C 1
ATOM 7970 O O . ALA D 1 172 ? -6.163 9.140 -51.336 1.00 17.76 172 ALA D O 1
ATOM 7972 N N . PHE D 1 173 ? -7.648 8.500 -52.875 1.00 13.77 173 PHE D N 1
ATOM 7973 C CA . PHE D 1 173 ? -8.604 8.021 -51.894 1.00 13.26 173 PHE D CA 1
ATOM 7974 C C . PHE D 1 173 ? -8.608 6.510 -51.830 1.00 13.10 173 PHE D C 1
ATOM 7975 O O . PHE D 1 173 ? -8.544 5.832 -52.859 1.00 17.15 173 PHE D O 1
ATOM 7983 N N . VAL D 1 174 ? -8.703 6.009 -50.595 1.00 12.24 174 VAL D N 1
ATOM 7984 C CA . VAL D 1 174 ? -8.777 4.577 -50.330 1.00 12.59 174 VAL D CA 1
ATOM 7985 C C . VAL D 1 174 ? -10.134 4.324 -49.689 1.00 12.02 174 VAL D C 1
ATOM 7986 O O . VAL D 1 174 ? -10.464 4.942 -48.659 1.00 12.87 174 VAL D O 1
ATOM 7990 N N . PRO D 1 175 ? -10.953 3.397 -50.212 1.00 11.81 175 PRO D N 1
ATOM 7991 C CA . PRO D 1 175 ? -12.193 3.041 -49.516 1.00 12.95 175 PRO D CA 1
ATOM 7992 C C . PRO D 1 175 ? -11.904 2.472 -48.130 1.00 11.87 175 PRO D C 1
ATOM 7993 O O . PRO D 1 175 ? -10.922 1.771 -47.915 1.00 12.22 175 PRO D O 1
ATOM 7997 N N . GLY D 1 176 ? -12.806 2.743 -47.185 1.00 12.90 176 GLY D N 1
ATOM 7998 C CA . GLY D 1 176 ? -12.627 2.178 -45.859 1.00 13.28 176 GLY D CA 1
ATOM 7999 C C . GLY D 1 176 ? -12.573 0.659 -45.852 1.00 12.21 176 GLY D C 1
ATOM 8000 O O . GLY D 1 176 ? -13.221 -0.035 -46.624 1.00 13.81 176 GLY D O 1
ATOM 8001 N N . PHE D 1 177 ? -11.815 0.163 -44.879 1.00 11.86 177 PHE D N 1
ATOM 8002 C CA . PHE D 1 177 ? -11.765 -1.251 -44.585 1.00 12.70 177 PHE D CA 1
ATOM 8003 C C . PHE D 1 177 ? -11.474 -1.363 -43.095 1.00 11.49 177 PHE D C 1
ATOM 8004 O O . PHE D 1 177 ? -11.226 -0.384 -42.424 1.00 12.44 177 PHE D O 1
ATOM 8012 N N . ASN D 1 178 ? -11.522 -2.609 -42.605 1.00 12.81 178 ASN D N 1
ATOM 8013 C CA . ASN D 1 178 ? -11.295 -2.846 -41.182 1.00 13.00 178 ASN D CA 1
ATOM 8014 C C . ASN D 1 178 ? -9.783 -2.823 -40.924 1.00 11.58 178 ASN D C 1
ATOM 8015 O O . ASN D 1 178 ? -9.054 -3.764 -41.234 1.00 11.69 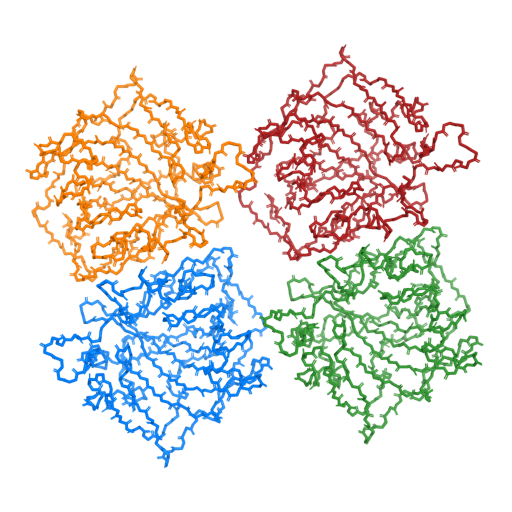178 ASN D O 1
ATOM 8020 N N . ILE D 1 179 ? -9.336 -1.745 -40.276 1.00 11.40 179 ILE D N 1
ATOM 8021 C CA . ILE D 1 179 ? -7.925 -1.558 -39.971 1.00 10.94 179 ILE D CA 1
ATOM 8022 C C . ILE D 1 179 ? -7.404 -2.635 -39.022 1.00 11.13 179 ILE D C 1
ATOM 8023 O O . ILE D 1 179 ? -6.214 -2.942 -39.010 1.00 10.81 179 ILE D O 1
ATOM 8028 N N A GLU D 1 180 ? -8.302 -3.258 -38.256 0.50 11.30 180 GLU D N 1
ATOM 8029 N N B GLU D 1 180 ? -8.297 -3.265 -38.239 0.50 11.52 180 GLU D N 1
ATOM 8030 C CA A GLU D 1 180 ? -7.809 -4.315 -37.399 0.50 12.68 180 GLU D CA 1
ATOM 8031 C CA B GLU D 1 180 ? -7.857 -4.380 -37.411 0.50 13.20 180 GLU D CA 1
ATOM 8032 C C A GLU D 1 180 ? -7.317 -5.524 -38.197 0.50 11.80 180 GLU D C 1
ATOM 8033 C C B GLU D 1 180 ? -7.227 -5.492 -38.234 0.50 11.35 180 GLU D C 1
ATOM 8034 O O A GLU D 1 180 ? -6.633 -6.380 -37.642 0.50 12.90 180 GLU D O 1
ATOM 8035 O O B GLU D 1 180 ? -6.397 -6.251 -37.729 0.50 12.02 180 GLU D O 1
ATOM 8046 N N . GLU D 1 181 ? -7.646 -5.617 -39.494 1.00 11.43 181 GLU D N 1
ATOM 8047 C CA . GLU D 1 181 ? -7.057 -6.636 -40.365 1.00 11.88 181 GLU D CA 1
ATOM 8048 C C . GLU D 1 181 ? -5.562 -6.478 -40.589 1.00 11.37 181 GLU D C 1
ATOM 8049 O O . GLU D 1 181 ? -4.915 -7.435 -41.044 1.00 12.05 181 GLU D O 1
ATOM 8055 N N . LEU D 1 182 ? -5.015 -5.295 -40.318 1.00 10.24 182 LEU D N 1
ATOM 8056 C CA . LEU D 1 182 ? -3.582 -5.042 -40.434 1.00 9.81 182 LEU D CA 1
ATOM 8057 C C . LEU D 1 182 ? -2.821 -5.515 -39.215 1.00 9.92 182 LEU D C 1
ATOM 8058 O O . LEU D 1 182 ? -1.593 -5.522 -39.223 1.00 9.94 182 LEU D O 1
ATOM 8063 N N . LEU D 1 183 ? -3.529 -5.811 -38.115 1.00 10.83 183 LEU D N 1
ATOM 8064 C CA . LEU D 1 183 ? -2.885 -6.200 -36.862 1.00 10.95 183 LEU D CA 1
ATOM 8065 C C . LEU D 1 183 ? -2.592 -7.691 -36.869 1.00 10.10 183 LEU D C 1
ATOM 8066 O O . LEU D 1 183 ? -3.284 -8.477 -37.529 1.00 11.74 183 LEU D O 1
ATOM 8071 N N . PRO D 1 184 ? -1.579 -8.131 -36.103 1.00 10.00 184 PRO D N 1
ATOM 8072 C CA . PRO D 1 184 ? -1.177 -9.540 -36.046 1.00 10.83 184 PRO D CA 1
ATOM 8073 C C . PRO D 1 184 ? -2.025 -10.309 -35.070 1.00 11.69 184 PRO D C 1
ATOM 8074 O O . PRO D 1 184 ? -2.929 -9.781 -34.414 1.00 13.15 184 PRO D O 1
ATOM 8078 N N . GLU D 1 185 ? -1.720 -11.604 -35.030 1.00 12.17 185 GLU D N 1
ATOM 8079 C CA . GLU D 1 185 ? -2.359 -12.471 -34.047 1.00 13.46 185 GLU D CA 1
ATOM 8080 C C . GLU D 1 185 ? -1.935 -12.061 -32.636 1.00 12.70 185 GLU D C 1
ATOM 8081 O O . GLU D 1 185 ? -0.805 -11.607 -32.406 1.00 13.40 185 GLU D O 1
ATOM 8087 N N . ARG D 1 186 ? -2.850 -12.332 -31.677 1.00 12.95 186 ARG D N 1
ATOM 8088 C CA . ARG D 1 186 ? -2.568 -12.228 -30.244 1.00 13.44 186 ARG D CA 1
ATOM 8089 C C . ARG D 1 186 ? -2.091 -10.817 -29.897 1.00 12.61 186 ARG D C 1
ATOM 8090 O O . ARG D 1 186 ? -1.002 -10.648 -29.317 1.00 12.47 186 ARG D O 1
ATOM 8098 N N . THR D 1 187 ? -2.915 -9.819 -30.231 1.00 11.82 187 THR D N 1
ATOM 8099 C CA . THR D 1 187 ? -2.510 -8.465 -29.929 1.00 11.18 187 THR D CA 1
ATOM 8100 C C . THR D 1 187 ? -2.330 -8.188 -28.438 1.00 11.44 187 THR D C 1
ATOM 8101 O O . THR D 1 187 ? -1.741 -7.173 -28.080 1.00 12.25 187 THR D O 1
ATOM 8105 N N . ALA D 1 188 ? -2.851 -9.057 -27.543 1.00 11.74 188 ALA D N 1
ATOM 8106 C CA . ALA D 1 188 ? -2.627 -8.877 -26.122 1.00 12.09 188 ALA D CA 1
ATOM 8107 C C . ALA D 1 188 ? -1.150 -9.053 -25.742 1.00 11.17 188 ALA D C 1
ATOM 8108 O O . ALA D 1 188 ? -0.781 -8.642 -24.653 1.00 11.79 188 ALA D O 1
ATOM 8110 N N . GLU D 1 189 ? -0.353 -9.642 -26.644 1.00 11.60 189 GLU D N 1
ATOM 8111 C CA . GLU D 1 189 ? 1.071 -9.851 -26.408 1.00 10.89 189 GLU D CA 1
ATOM 8112 C C . GLU D 1 189 ? 1.856 -8.750 -27.136 1.00 9.53 189 GLU D C 1
ATOM 8113 O O . GLU D 1 189 ? 1.858 -8.688 -28.382 1.00 10.02 189 GLU D O 1
ATOM 8119 N N . TYR D 1 190 ? 2.544 -7.909 -26.361 1.00 10.34 190 TYR D N 1
ATOM 8120 C CA . TYR D 1 190 ? 3.205 -6.729 -26.925 1.00 9.65 190 TYR D CA 1
ATOM 8121 C C . TYR D 1 190 ? 4.335 -6.302 -26.025 1.00 9.32 190 TYR D C 1
ATOM 8122 O O . TYR D 1 190 ? 4.415 -6.663 -24.849 1.00 10.11 190 TYR D O 1
ATOM 8131 N N . TYR D 1 191 ? 5.182 -5.477 -26.652 1.00 9.38 191 TYR D N 1
ATOM 8132 C CA . TYR D 1 191 ? 6.233 -4.701 -26.002 1.00 9.20 191 TYR D CA 1
ATOM 8133 C C . TYR D 1 191 ? 5.752 -3.269 -25.831 1.00 8.97 191 TYR D C 1
ATOM 8134 O O . TYR D 1 191 ? 5.105 -2.741 -26.735 1.00 9.97 191 TYR D O 1
ATOM 8143 N N . ARG D 1 192 ? 6.112 -2.647 -24.719 1.00 9.54 192 ARG D N 1
ATOM 8144 C CA . ARG D 1 192 ? 5.695 -1.263 -24.430 1.00 9.45 192 ARG D CA 1
ATOM 8145 C C . ARG D 1 192 ? 6.873 -0.487 -23.893 1.00 9.33 192 ARG D C 1
ATOM 8146 O O . ARG D 1 192 ? 7.559 -0.945 -22.966 1.00 9.96 192 ARG D O 1
ATOM 8154 N N . TYR D 1 193 ? 7.120 0.712 -24.420 1.00 9.19 193 TYR D N 1
ATOM 8155 C CA . TYR D 1 193 ? 8.184 1.535 -23.862 1.00 9.42 193 TYR D CA 1
ATOM 8156 C C . TYR D 1 193 ? 7.907 2.986 -24.190 1.00 8.98 193 TYR D C 1
ATOM 8157 O O . TYR D 1 193 ? 7.114 3.310 -25.072 1.00 9.77 193 TYR D O 1
ATOM 8166 N N . ARG D 1 194 ? 8.621 3.850 -23.485 1.00 10.30 194 ARG D N 1
ATOM 8167 C CA . ARG D 1 194 ? 8.523 5.313 -23.699 1.00 10.21 194 ARG D CA 1
ATOM 8168 C C . ARG D 1 194 ? 9.591 5.763 -24.698 1.00 9.44 194 ARG D C 1
ATOM 8169 O O . ARG D 1 194 ? 10.786 5.488 -24.521 1.00 10.88 194 ARG D O 1
ATOM 8177 N N . GLY D 1 195 ? 9.148 6.417 -25.764 1.00 9.20 195 GLY D N 1
ATOM 8178 C CA . GLY D 1 195 ? 10.101 6.857 -26.778 1.00 9.54 195 GLY D CA 1
ATOM 8179 C C . GLY D 1 195 ? 9.644 8.097 -27.512 1.00 8.70 195 GLY D C 1
ATOM 8180 O O . GLY D 1 195 ? 9.067 9.024 -26.920 1.00 9.36 195 GLY D O 1
ATOM 8181 N N . SER D 1 196 ? 9.973 8.134 -28.786 1.00 8.42 196 SER D N 1
ATOM 8182 C CA . SER D 1 196 ? 9.918 9.351 -29.557 1.00 8.80 196 SER D CA 1
ATOM 8183 C C . SER D 1 196 ? 9.314 9.111 -30.930 1.00 8.36 196 SER D C 1
ATOM 8184 O O . SER D 1 196 ? 9.223 7.962 -31.395 1.00 8.63 196 SER D O 1
ATOM 8187 N N . LEU D 1 197 ? 9.043 10.210 -31.637 1.00 8.54 197 LEU D N 1
ATOM 8188 C CA . LEU D 1 197 ? 8.907 10.094 -33.098 1.00 8.66 197 LEU D CA 1
ATOM 8189 C C . LEU D 1 197 ? 10.214 9.577 -33.665 1.00 7.85 197 LEU D C 1
ATOM 8190 O O . LEU D 1 197 ? 11.303 9.955 -33.210 1.00 8.45 197 LEU D O 1
ATOM 8195 N N . THR D 1 198 ? 10.118 8.729 -34.701 1.00 7.86 198 THR D N 1
ATOM 8196 C CA . THR D 1 198 ? 11.325 8.208 -35.340 1.00 8.20 198 THR D CA 1
ATOM 8197 C C . THR D 1 198 ? 11.763 9.063 -36.515 1.00 7.92 198 THR D C 1
ATOM 8198 O O . THR D 1 198 ? 12.721 8.706 -37.192 1.00 8.82 198 THR D O 1
ATOM 8202 N N . THR D 1 199 ? 11.068 10.186 -36.739 1.00 8.30 199 THR D N 1
ATOM 8203 C CA . THR D 1 199 ? 11.424 11.135 -37.763 1.00 8.84 199 THR D CA 1
ATOM 8204 C C . THR D 1 199 ? 11.519 12.486 -37.084 1.00 8.41 199 THR D C 1
ATOM 8205 O O . THR D 1 199 ? 10.859 12.718 -36.055 1.00 9.15 199 THR D O 1
ATOM 8209 N N . PRO D 1 200 ? 12.206 13.479 -37.694 1.00 8.54 200 PRO D N 1
ATOM 8210 C CA . PRO D 1 200 ? 12.115 14.849 -37.221 1.00 9.24 200 PRO D CA 1
ATOM 8211 C C . PRO D 1 200 ? 10.654 15.233 -37.056 1.00 9.65 200 PRO D C 1
ATOM 8212 O O . PRO D 1 200 ? 9.830 14.892 -37.897 1.00 10.86 200 PRO D O 1
ATOM 8216 N N A PRO D 1 201 ? 10.287 15.975 -35.976 0.50 9.22 201 PRO D N 1
ATOM 8217 N N B PRO D 1 201 ? 10.288 16.015 -36.026 0.50 9.57 201 PRO D N 1
ATOM 8218 C CA A PRO D 1 201 ? 11.232 16.594 -35.030 0.50 9.39 201 PRO D CA 1
ATOM 8219 C CA B PRO D 1 201 ? 11.211 16.592 -35.031 0.50 9.52 201 PRO D CA 1
ATOM 8220 C C A PRO D 1 201 ? 11.652 15.691 -33.864 0.50 9.13 201 PRO D C 1
ATOM 8221 C C B PRO D 1 201 ? 11.653 15.689 -33.872 0.50 9.12 201 PRO D C 1
ATOM 8222 O O A PRO D 1 201 ? 12.281 16.189 -32.929 0.50 10.19 201 PRO D O 1
ATOM 8223 O O B PRO D 1 201 ? 12.306 16.186 -32.951 0.50 10.05 201 PRO D O 1
ATOM 8230 N N . CYS D 1 202 ? 11.333 14.393 -33.897 1.00 8.88 202 CYS D N 1
ATOM 8231 C CA . CYS D 1 202 ? 11.879 13.421 -32.934 1.00 8.98 202 CYS D CA 1
ATOM 8232 C C . CYS D 1 202 ? 11.363 13.666 -31.512 1.00 8.77 202 CYS D C 1
ATOM 8233 O O . CYS D 1 202 ? 12.030 13.303 -30.544 1.00 9.35 202 CYS D O 1
ATOM 8236 N N A ASN D 1 203 ? 10.180 14.258 -31.371 0.50 9.32 203 ASN D N 1
ATOM 8237 N N B ASN D 1 203 ? 10.181 14.274 -31.372 0.50 9.28 203 ASN D N 1
ATOM 8238 C CA A ASN D 1 203 ? 9.740 14.641 -30.049 0.50 9.47 203 ASN D CA 1
ATOM 8239 C CA B ASN D 1 203 ? 9.676 14.645 -30.066 0.50 9.42 203 ASN D CA 1
ATOM 8240 C C A ASN D 1 203 ? 9.606 13.405 -29.175 0.50 9.13 203 ASN D C 1
ATOM 8241 C C B ASN D 1 203 ? 9.592 13.411 -29.176 0.50 9.11 203 ASN D C 1
ATOM 8242 O O A ASN D 1 203 ? 9.049 12.387 -29.593 0.50 8.98 203 ASN D O 1
ATOM 8243 O O B ASN D 1 203 ? 9.052 12.382 -29.589 0.50 8.97 203 ASN D O 1
ATOM 8252 N N . PRO D 1 204 ? 10.081 13.475 -27.901 1.00 10.03 204 PRO D N 1
ATOM 8253 C CA . PRO D 1 204 ? 10.031 12.317 -27.021 1.00 10.26 204 PRO D CA 1
ATOM 8254 C C . PRO D 1 204 ? 8.684 12.220 -26.284 1.00 9.69 204 PRO D C 1
ATOM 8255 O O . PRO D 1 204 ? 8.578 12.296 -25.059 1.00 11.58 204 PRO D O 1
ATOM 8259 N N . THR D 1 205 ? 7.633 12.065 -27.086 1.00 9.03 205 THR D N 1
ATOM 8260 C CA . THR D 1 205 ? 6.261 12.202 -26.627 1.00 9.34 205 THR D CA 1
ATOM 8261 C C . THR D 1 205 ? 5.444 10.976 -27.029 1.00 8.84 205 THR D C 1
ATOM 8262 O O . THR D 1 205 ? 4.207 11.020 -26.959 1.00 9.98 205 THR D O 1
ATOM 8266 N N . VAL D 1 206 ? 6.105 9.854 -27.379 1.00 9.20 206 VAL D N 1
ATOM 8267 C CA . VAL D 1 206 ? 5.379 8.706 -27.894 1.00 8.88 206 VAL D CA 1
ATOM 8268 C C . VAL D 1 206 ? 5.449 7.527 -26.909 1.00 9.18 206 VAL D C 1
ATOM 8269 O O . VAL D 1 206 ? 6.512 7.052 -26.550 1.00 10.09 206 VAL D O 1
ATOM 8273 N N . LEU D 1 207 ? 4.261 7.018 -26.610 1.00 9.19 207 LEU D N 1
ATOM 8274 C CA . LEU D 1 207 ? 4.156 5.719 -25.914 1.00 9.90 207 LEU D CA 1
ATOM 8275 C C . LEU D 1 207 ? 4.053 4.659 -27.019 1.00 8.59 207 LEU D C 1
ATOM 8276 O O . LEU D 1 207 ? 3.099 4.642 -27.793 1.00 9.37 207 LEU D O 1
ATOM 8281 N N . TRP D 1 208 ? 5.088 3.822 -27.114 1.00 8.54 208 TRP D N 1
ATOM 8282 C CA . TRP D 1 208 ? 5.175 2.806 -28.147 1.00 8.72 208 TRP D CA 1
ATOM 8283 C C . TRP D 1 208 ? 4.601 1.483 -27.663 1.00 8.81 208 TRP D C 1
ATOM 8284 O O . TRP D 1 208 ? 4.910 1.030 -26.556 1.00 9.83 208 TRP D O 1
ATOM 8295 N N . THR D 1 209 ? 3.836 0.858 -28.555 1.00 8.03 209 THR D N 1
ATOM 8296 C CA . THR D 1 209 ? 3.387 -0.524 -28.381 1.00 8.68 209 THR D CA 1
ATOM 8297 C C . THR D 1 209 ? 3.783 -1.277 -29.649 1.00 8.78 209 THR D C 1
ATOM 8298 O O . THR D 1 209 ? 3.304 -0.923 -30.734 1.00 9.58 209 THR D O 1
ATOM 8302 N N . VAL D 1 210 ? 4.679 -2.257 -29.503 1.00 8.42 210 VAL D N 1
ATOM 8303 C CA . VAL D 1 210 ? 5.107 -3.062 -30.641 1.00 8.49 210 VAL D CA 1
ATOM 8304 C C . VAL D 1 210 ? 4.514 -4.444 -30.427 1.00 8.63 210 VAL D C 1
ATOM 8305 O O . VAL D 1 210 ? 4.801 -5.088 -29.404 1.00 8.99 210 VAL D O 1
ATOM 8309 N N . PHE D 1 211 ? 3.665 -4.933 -31.343 1.00 8.60 211 PHE D N 1
ATOM 8310 C CA . PHE D 1 211 ? 3.076 -6.234 -31.102 1.00 8.76 211 PHE D CA 1
ATOM 8311 C C . PHE D 1 211 ? 4.159 -7.323 -31.187 1.00 8.93 211 PHE D C 1
ATOM 8312 O O . PHE D 1 211 ? 5.116 -7.238 -31.980 1.00 9.80 211 PHE D O 1
ATOM 8320 N N . ARG D 1 212 ? 3.994 -8.375 -30.375 1.00 9.14 212 ARG D N 1
ATOM 8321 C CA . ARG D 1 212 ? 4.969 -9.456 -30.355 1.00 10.04 212 ARG D CA 1
ATOM 8322 C C . ARG D 1 212 ? 5.040 -10.167 -31.711 1.00 9.83 212 ARG D C 1
ATOM 8323 O O . ARG D 1 212 ? 6.136 -10.560 -32.132 1.00 11.42 212 ARG D O 1
ATOM 8331 N N . ASN D 1 213 ? 3.906 -10.428 -32.327 1.00 9.71 213 ASN D N 1
ATOM 8332 C CA . ASN D 1 213 ? 3.853 -11.230 -33.525 1.00 10.43 213 ASN D CA 1
ATOM 8333 C C . ASN D 1 213 ? 3.874 -10.359 -34.770 1.00 9.48 213 ASN D C 1
ATOM 8334 O O . ASN D 1 213 ? 3.175 -9.352 -34.815 1.00 10.19 213 ASN D O 1
ATOM 8339 N N . PRO D 1 214 ? 4.625 -10.750 -35.821 1.00 9.65 214 PRO D N 1
ATOM 8340 C CA . PRO D 1 214 ? 4.584 -10.036 -37.081 1.00 9.55 214 PRO D CA 1
ATOM 8341 C C . PRO D 1 214 ? 3.372 -10.437 -37.903 1.00 9.15 214 PRO D C 1
ATOM 8342 O O . PRO D 1 214 ? 2.725 -11.461 -37.673 1.00 10.45 214 PRO D O 1
ATOM 8346 N N . VAL D 1 215 ? 3.118 -9.665 -38.959 1.00 9.31 215 VAL D N 1
ATOM 8347 C CA . VAL D 1 215 ? 2.281 -10.092 -40.064 1.00 9.16 215 VAL D CA 1
ATOM 8348 C C . VAL D 1 215 ? 3.172 -10.410 -41.251 1.00 8.98 215 VAL D C 1
ATOM 8349 O O . VAL D 1 215 ? 4.377 -10.107 -41.215 1.00 10.18 215 VAL D O 1
ATOM 8353 N N . GLN D 1 216 ? 2.577 -10.981 -42.311 1.00 8.81 216 GLN D N 1
ATOM 8354 C CA . GLN D 1 216 ? 3.318 -11.233 -43.541 1.00 9.14 216 GLN D CA 1
ATOM 8355 C C . GLN D 1 216 ? 2.697 -10.439 -44.692 1.00 9.03 216 GLN D C 1
ATOM 8356 O O . GLN D 1 216 ? 1.473 -10.291 -44.768 1.00 9.90 216 GLN D O 1
ATOM 8362 N N . ILE D 1 217 ? 3.560 -9.978 -45.589 1.00 8.66 217 ILE D N 1
ATOM 8363 C CA . ILE D 1 217 ? 3.151 -9.524 -46.923 1.00 9.06 217 ILE D CA 1
ATOM 8364 C C . ILE D 1 217 ? 4.114 -10.201 -47.912 1.00 8.50 217 ILE D C 1
ATOM 8365 O O . ILE D 1 217 ? 5.195 -10.646 -47.516 1.00 9.20 217 ILE D O 1
ATOM 8370 N N . SER D 1 218 ? 3.736 -10.283 -49.185 1.00 9.10 218 SER D N 1
ATOM 8371 C CA . SER D 1 218 ? 4.562 -11.063 -50.106 1.00 9.75 218 SER D CA 1
ATOM 8372 C C . SER D 1 218 ? 5.777 -10.269 -50.578 1.00 9.04 218 SER D C 1
ATOM 8373 O O . SER D 1 218 ? 5.831 -9.038 -50.504 1.00 9.59 218 SER D O 1
ATOM 8376 N N . GLN D 1 219 ? 6.727 -11.010 -51.157 1.00 10.02 219 GLN D N 1
ATOM 8377 C CA . GLN D 1 219 ? 7.829 -10.391 -51.831 1.00 11.12 219 GLN D CA 1
ATOM 8378 C C . GLN D 1 219 ? 7.361 -9.413 -52.906 1.00 10.63 219 GLN D C 1
ATOM 8379 O O . GLN D 1 219 ? 7.936 -8.335 -53.053 1.00 11.38 219 GLN D O 1
ATOM 8385 N N . GLU D 1 220 ? 6.323 -9.756 -53.657 1.00 10.58 220 GLU D N 1
ATOM 8386 C CA . GLU D 1 220 ? 5.836 -8.866 -54.711 1.00 10.70 220 GLU D CA 1
ATOM 8387 C C . GLU D 1 220 ? 5.245 -7.606 -54.105 1.00 10.10 220 GLU D C 1
ATOM 8388 O O . GLU D 1 220 ? 5.416 -6.506 -54.640 1.00 10.88 220 GLU D O 1
ATOM 8394 N N . GLN D 1 221 ? 4.539 -7.725 -52.967 1.00 9.73 221 GLN D N 1
ATOM 8395 C CA . GLN D 1 221 ? 4.007 -6.526 -52.328 1.00 9.93 221 GLN D CA 1
ATOM 8396 C C . GLN D 1 221 ? 5.144 -5.654 -51.814 1.00 9.66 221 GLN D C 1
ATOM 8397 O O . GLN D 1 221 ? 5.098 -4.422 -51.957 1.00 10.14 221 GLN D O 1
ATOM 8403 N N . LEU D 1 222 ? 6.166 -6.267 -51.215 1.00 9.69 222 LEU D N 1
ATOM 8404 C CA . LEU D 1 222 ? 7.307 -5.499 -50.740 1.00 9.82 222 LEU D CA 1
ATOM 8405 C C . LEU D 1 222 ? 8.013 -4.814 -51.899 1.00 9.41 222 LEU D C 1
ATOM 8406 O O . LEU D 1 222 ? 8.420 -3.640 -51.775 1.00 10.39 222 LEU D O 1
ATOM 8411 N N . LEU D 1 223 ? 8.202 -5.518 -53.018 1.00 9.60 223 LEU D N 1
ATOM 8412 C CA . LEU D 1 223 ? 8.893 -4.912 -54.129 1.00 10.77 223 LEU D CA 1
ATOM 8413 C C . LEU D 1 223 ? 8.088 -3.722 -54.654 1.00 10.76 223 LEU D C 1
ATOM 8414 O O . LEU D 1 223 ? 8.677 -2.687 -55.022 1.00 10.87 223 LEU D O 1
ATOM 8419 N N . ALA D 1 224 ? 6.754 -3.844 -54.686 1.00 12.10 224 ALA D N 1
ATOM 8420 C CA . ALA D 1 224 ? 5.930 -2.737 -55.124 1.00 12.36 224 ALA D CA 1
ATOM 8421 C C . ALA D 1 224 ? 6.112 -1.544 -54.196 1.00 11.95 224 ALA D C 1
ATOM 8422 O O . ALA D 1 224 ? 6.311 -0.414 -54.646 1.00 13.61 224 ALA D O 1
ATOM 8424 N N . LEU D 1 225 ? 6.055 -1.804 -52.888 1.00 11.83 225 LEU D N 1
ATOM 8425 C CA . LEU D 1 225 ? 6.237 -0.722 -51.925 1.00 11.19 225 LEU D CA 1
ATOM 8426 C C . LEU D 1 225 ? 7.602 -0.039 -52.070 1.00 10.98 225 LEU D C 1
ATOM 8427 O O . LEU D 1 225 ? 7.690 1.175 -51.954 1.00 13.72 225 LEU D O 1
ATOM 8432 N N . GLU D 1 226 ? 8.637 -0.866 -52.327 1.00 10.62 226 GLU D N 1
ATOM 8433 C CA . GLU D 1 226 ? 10.011 -0.389 -52.387 1.00 11.07 226 GLU D CA 1
ATOM 8434 C C . GLU D 1 226 ? 10.325 0.344 -53.685 1.00 11.51 226 GLU D C 1
ATOM 8435 O O . GLU D 1 226 ? 11.334 1.037 -53.747 1.00 15.44 226 GLU D O 1
ATOM 8441 N N . THR D 1 227 ? 9.487 0.192 -54.729 1.00 10.54 227 THR D N 1
ATOM 8442 C CA . THR D 1 227 ? 9.812 0.778 -56.021 1.00 12.84 227 THR D CA 1
ATOM 8443 C C . THR D 1 227 ? 8.753 1.739 -56.509 1.00 12.67 227 THR D C 1
ATOM 8444 O O . THR D 1 227 ? 8.988 2.367 -57.525 1.00 16.70 227 THR D O 1
ATOM 8448 N N . ALA D 1 228 ? 7.625 1.906 -55.809 1.00 12.84 228 ALA D N 1
ATOM 8449 C CA . ALA D 1 228 ? 6.540 2.723 -56.351 1.00 15.78 228 ALA D CA 1
ATOM 8450 C C . ALA D 1 228 ? 6.784 4.207 -56.172 1.00 14.79 228 ALA D C 1
ATOM 8451 O O . ALA D 1 228 ? 6.285 4.970 -56.992 1.00 17.37 228 ALA D O 1
ATOM 8453 N N . LEU D 1 229 ? 7.469 4.608 -55.115 1.00 12.79 229 LEU D N 1
ATOM 8454 C CA . LEU D 1 229 ? 7.380 6.006 -54.685 1.00 11.93 229 LEU D CA 1
ATOM 8455 C C . LEU D 1 229 ? 8.707 6.740 -54.785 1.00 12.51 229 LEU D C 1
ATOM 8456 O O . LEU D 1 229 ? 9.787 6.181 -54.598 1.00 12.34 229 LEU D O 1
ATOM 8461 N N . TYR D 1 230 ? 8.555 8.059 -54.950 1.00 13.40 230 TYR D N 1
ATOM 8462 C CA . TYR D 1 230 ? 9.673 8.987 -54.936 1.00 13.42 230 TYR D CA 1
ATOM 8463 C C . TYR D 1 230 ? 9.468 9.927 -53.755 1.00 12.32 230 TYR D C 1
ATOM 8464 O O . TYR D 1 230 ? 8.347 10.282 -53.377 1.00 14.17 230 TYR D O 1
ATOM 8473 N N . CYS D 1 231 ? 10.577 10.363 -53.161 1.00 13.22 231 CYS D N 1
ATOM 8474 C CA A CYS D 1 231 ? 10.633 11.368 -52.101 0.50 12.92 231 CYS D CA 1
ATOM 8475 C CA B CYS D 1 231 ? 10.426 11.337 -52.093 0.50 14.88 231 CYS D CA 1
ATOM 8476 C C . CYS D 1 231 ? 10.385 12.770 -52.641 1.00 13.83 231 CYS D C 1
ATOM 8477 O O . CYS D 1 231 ? 10.064 13.671 -51.892 1.00 15.88 231 CYS D O 1
ATOM 8482 N N . THR D 1 232 ? 10.594 12.930 -53.946 1.00 13.87 232 THR D N 1
ATOM 8483 C CA . THR D 1 232 ? 10.646 14.244 -54.548 1.00 14.25 232 THR D CA 1
ATOM 8484 C C . THR D 1 232 ? 9.352 14.566 -55.293 1.00 13.47 232 THR D C 1
ATOM 8485 O O . THR D 1 232 ? 8.551 13.696 -55.664 1.00 14.18 232 THR D O 1
ATOM 8489 N N . HIS D 1 233 ? 9.140 15.879 -55.481 1.00 14.72 233 HIS D N 1
ATOM 8490 C CA . HIS D 1 233 ? 8.014 16.328 -56.270 1.00 14.51 233 HIS D CA 1
ATOM 8491 C C . HIS D 1 233 ? 8.234 15.882 -57.710 1.00 14.85 233 HIS D C 1
ATOM 8492 O O . HIS D 1 233 ? 9.366 15.699 -58.190 1.00 15.30 233 HIS D O 1
ATOM 8499 N N . MET D 1 234 ? 7.142 15.783 -58.442 1.00 16.77 234 MET D N 1
ATOM 8500 C CA . MET D 1 234 ? 7.173 15.333 -59.817 1.00 16.52 234 MET D CA 1
ATOM 8501 C C . MET D 1 234 ? 8.144 16.115 -60.703 1.00 18.38 234 MET D C 1
ATOM 8502 O O . MET D 1 234 ? 8.773 15.524 -61.603 1.00 20.59 234 MET D O 1
ATOM 8507 N N . ASP D 1 235 ? 8.256 17.421 -60.456 1.00 18.67 235 ASP D N 1
ATOM 8508 C CA . ASP D 1 235 ? 9.042 18.280 -61.329 1.00 19.91 235 ASP D CA 1
ATOM 8509 C C . ASP D 1 235 ? 10.476 18.452 -60.838 1.00 19.24 235 ASP D C 1
ATOM 8510 O O . ASP D 1 235 ? 11.222 19.236 -61.414 1.00 22.23 235 ASP D O 1
ATOM 8515 N N . ASP D 1 236 ? 10.893 17.732 -59.811 1.00 20.33 236 ASP D N 1
ATOM 8516 C CA . ASP D 1 236 ? 12.253 17.862 -59.328 1.00 18.78 236 ASP D CA 1
ATOM 8517 C C . ASP D 1 236 ? 13.269 17.337 -60.338 1.00 19.38 236 ASP D C 1
ATOM 8518 O O . ASP D 1 236 ? 13.150 16.207 -60.804 1.00 22.71 236 ASP D O 1
ATOM 8523 N N . PRO D 1 237 ? 14.299 18.124 -60.743 1.00 22.61 237 PRO D N 1
ATOM 8524 C CA . PRO D 1 237 ? 15.351 17.651 -61.646 1.00 24.37 237 PRO D CA 1
ATOM 8525 C C . PRO D 1 237 ? 16.308 16.621 -61.042 1.00 25.81 237 PRO D C 1
ATOM 8526 O O . PRO D 1 237 ? 17.048 15.985 -61.799 1.00 28.17 237 PRO D O 1
ATOM 8530 N N . SER D 1 238 ? 16.229 16.390 -59.707 1.00 24.24 238 SER D N 1
ATOM 8531 C CA . SER D 1 238 ? 17.091 15.439 -59.015 1.00 23.22 238 SER D CA 1
ATOM 8532 C C . SER D 1 238 ? 16.160 14.519 -58.244 1.00 21.40 238 SER D C 1
ATOM 8533 O O . SER D 1 238 ? 16.026 14.596 -57.015 1.00 20.16 238 SER D O 1
ATOM 8536 N N . PRO D 1 239 ? 15.490 13.583 -58.946 1.00 19.63 239 PRO D N 1
ATOM 8537 C CA . PRO D 1 239 ? 14.565 12.664 -58.255 1.00 21.09 239 PRO D CA 1
ATOM 8538 C C . PRO D 1 239 ? 15.313 11.803 -57.245 1.00 18.60 239 PRO D C 1
ATOM 8539 O O . PRO D 1 239 ? 16.466 11.406 -57.423 1.00 20.99 239 PRO D O 1
ATOM 8543 N N . ARG D 1 240 ? 14.590 11.460 -56.189 1.00 18.48 240 ARG D N 1
ATOM 8544 C CA . ARG D 1 240 ? 15.138 10.547 -55.198 1.00 15.26 240 ARG D CA 1
ATOM 8545 C C . ARG D 1 240 ? 14.062 9.483 -54.917 1.00 14.95 240 ARG D C 1
ATOM 8546 O O . ARG D 1 240 ? 12.918 9.820 -54.593 1.00 15.84 240 ARG D O 1
ATOM 8554 N N . GLU D 1 241 ? 14.440 8.205 -55.023 1.00 15.41 241 GLU D N 1
ATOM 8555 C CA . GLU D 1 241 ? 13.521 7.119 -54.678 1.00 13.79 241 GLU D CA 1
ATOM 8556 C C . GLU D 1 241 ? 13.248 7.074 -53.206 1.00 12.25 241 GLU D C 1
ATOM 8557 O O . GLU D 1 241 ? 14.148 7.256 -52.406 1.00 13.90 241 GLU D O 1
ATOM 8563 N N . MET D 1 242 ? 11.996 6.710 -52.852 1.00 10.94 242 MET D N 1
ATOM 8564 C CA . MET D 1 242 ? 11.643 6.567 -51.457 1.00 10.53 242 MET D CA 1
ATOM 8565 C C . MET D 1 242 ? 11.942 5.135 -51.020 1.00 9.83 242 MET D C 1
ATOM 8566 O O . MET D 1 242 ? 11.128 4.212 -51.184 1.00 10.36 242 MET D O 1
ATOM 8571 N N . ILE D 1 243 ? 13.153 4.954 -50.492 1.00 10.14 243 ILE D N 1
ATOM 8572 C CA . ILE D 1 243 ? 13.687 3.672 -50.051 1.00 10.12 243 ILE D CA 1
ATOM 8573 C C . ILE D 1 243 ? 14.417 3.898 -48.736 1.00 8.53 243 ILE D C 1
ATOM 8574 O O . ILE D 1 243 ? 14.868 5.004 -48.432 1.00 9.82 243 ILE D O 1
ATOM 8579 N N . ASN D 1 244 ? 14.561 2.813 -47.975 1.00 8.64 244 ASN D N 1
ATOM 8580 C CA . ASN D 1 244 ? 15.354 2.818 -46.760 1.00 9.24 244 ASN D CA 1
ATOM 8581 C C . ASN D 1 244 ? 14.948 3.927 -45.806 1.00 8.50 244 ASN D C 1
ATOM 8582 O O . ASN D 1 244 ? 15.776 4.584 -45.194 1.00 9.76 244 ASN D O 1
ATOM 8587 N N . ASN D 1 245 ? 13.633 4.091 -45.649 1.00 8.22 245 ASN D N 1
ATOM 8588 C CA . ASN D 1 245 ? 13.079 5.171 -44.849 1.00 8.38 245 ASN D CA 1
ATOM 8589 C C . ASN D 1 245 ? 12.838 4.711 -43.421 1.00 8.38 245 ASN D C 1
ATOM 8590 O O . ASN D 1 245 ? 11.727 4.845 -42.883 1.00 9.84 245 ASN D O 1
ATOM 8595 N N . PHE D 1 246 ? 13.882 4.150 -42.816 1.00 8.21 246 PHE D N 1
ATOM 8596 C CA . PHE D 1 246 ? 13.856 3.694 -41.409 1.00 8.08 246 PHE D CA 1
ATOM 8597 C C . PHE D 1 246 ? 15.056 4.315 -40.740 1.00 7.70 246 PHE D C 1
ATOM 8598 O O . PHE D 1 246 ? 16.111 4.473 -41.326 1.00 8.27 246 PHE D O 1
ATOM 8606 N N . ARG D 1 247 ? 14.869 4.635 -39.448 1.00 7.63 247 ARG D N 1
ATOM 8607 C CA . ARG D 1 247 ? 15.944 5.148 -38.617 1.00 7.86 247 ARG D CA 1
ATOM 8608 C C . ARG D 1 247 ? 16.686 3.978 -37.977 1.00 7.77 247 ARG D C 1
ATOM 8609 O O . ARG D 1 247 ? 16.069 2.977 -37.617 1.00 8.36 247 ARG D O 1
ATOM 8617 N N . GLN D 1 248 ? 18.005 4.119 -37.788 1.00 7.79 248 GLN D N 1
ATOM 8618 C CA . GLN D 1 248 ? 18.747 3.145 -37.000 1.00 8.24 248 GLN D CA 1
ATOM 8619 C C . GLN D 1 248 ? 18.253 3.110 -35.568 1.00 7.49 248 GLN D C 1
ATOM 8620 O O . GLN D 1 248 ? 17.717 4.101 -35.034 1.00 8.43 248 GLN D O 1
ATOM 8626 N N . VAL D 1 249 ? 18.445 1.968 -34.907 1.00 8.11 249 VAL D N 1
ATOM 8627 C CA . VAL D 1 249 ? 18.068 1.877 -33.501 1.00 8.54 249 VAL D CA 1
ATOM 8628 C C . VAL D 1 249 ? 18.944 2.790 -32.638 1.00 8.18 249 VAL D C 1
ATOM 8629 O O . VAL D 1 249 ? 20.094 3.118 -32.961 1.00 8.73 249 VAL D O 1
ATOM 8633 N N . GLN D 1 250 ? 18.385 3.151 -31.498 1.00 8.43 250 GLN D N 1
ATOM 8634 C CA . GLN D 1 250 ? 18.911 4.178 -30.601 1.00 8.68 250 GLN D CA 1
ATOM 8635 C C . GLN D 1 250 ? 19.402 3.594 -29.295 1.00 9.13 250 GLN D C 1
ATOM 8636 O O . GLN D 1 250 ? 18.963 2.509 -28.845 1.00 10.21 250 GLN D O 1
ATOM 8642 N N . LYS D 1 251 ? 20.277 4.336 -28.611 1.00 9.64 251 LYS D N 1
ATOM 8643 C CA . LYS D 1 251 ? 20.660 3.974 -27.253 1.00 10.68 251 LYS D CA 1
ATOM 8644 C C . LYS D 1 251 ? 19.446 3.897 -26.338 1.00 10.13 251 LYS D C 1
ATOM 8645 O O . LYS D 1 251 ? 18.486 4.654 -26.432 1.00 10.62 251 LYS D O 1
ATOM 8651 N N A PHE D 1 252 ? 19.535 2.950 -25.400 0.50 11.56 252 PHE D N 1
ATOM 8652 N N B PHE D 1 252 ? 19.499 2.953 -25.387 0.50 11.83 252 PHE D N 1
ATOM 8653 C CA A PHE D 1 252 ? 18.448 2.777 -24.452 0.50 12.50 252 PHE D CA 1
ATOM 8654 C CA B PHE D 1 252 ? 18.375 2.812 -24.469 0.50 12.12 252 PHE D CA 1
ATOM 8655 C C A PHE D 1 252 ? 18.249 3.929 -23.454 0.50 13.51 252 PHE D C 1
ATOM 8656 C C B PHE D 1 252 ? 18.241 3.917 -23.407 0.50 13.93 252 PHE D C 1
ATOM 8657 O O A PHE D 1 252 ? 17.121 4.177 -23.007 0.50 14.06 252 PHE D O 1
ATOM 8658 O O B PHE D 1 252 ? 17.157 4.115 -22.846 0.50 13.96 252 PHE D O 1
ATOM 8673 N N . ASP D 1 253 ? 19.324 4.625 -23.056 1.00 14.11 253 ASP D N 1
ATOM 8674 C CA . ASP D 1 253 ? 19.176 5.716 -22.085 1.00 16.48 253 ASP D CA 1
ATOM 8675 C C . ASP D 1 253 ? 18.507 5.222 -20.801 1.00 16.25 253 ASP D C 1
ATOM 8676 O O . ASP D 1 253 ? 17.670 5.913 -20.213 1.00 18.21 253 ASP D O 1
ATOM 8681 N N . GLU D 1 254 ? 18.920 4.016 -20.343 1.00 16.03 254 GLU D N 1
ATOM 8682 C CA . GLU D 1 254 ? 18.476 3.401 -19.085 1.00 17.05 254 GLU D CA 1
ATOM 8683 C C . GLU D 1 254 ? 17.028 2.896 -19.124 1.00 15.46 254 GLU D C 1
ATOM 8684 O O . GLU D 1 254 ? 16.529 2.376 -18.105 1.00 18.46 254 GLU D O 1
ATOM 8690 N N . ARG D 1 255 ? 16.322 3.006 -20.239 1.00 14.94 255 ARG D N 1
ATOM 8691 C CA . ARG D 1 255 ? 14.992 2.452 -20.352 1.00 14.23 255 ARG D CA 1
ATOM 8692 C C . ARG D 1 255 ? 15.010 0.921 -20.341 1.00 13.67 255 ARG D C 1
ATOM 8693 O O . ARG D 1 255 ? 15.934 0.277 -20.858 1.00 16.09 255 ARG D O 1
ATOM 8701 N N . LEU D 1 256 ? 13.935 0.338 -19.783 1.00 14.10 256 LEU D N 1
ATOM 8702 C CA . LEU D 1 256 ? 13.533 -1.019 -20.061 1.00 13.12 256 LEU D CA 1
ATOM 8703 C C . LEU D 1 256 ? 12.375 -1.027 -21.042 1.00 12.67 256 LEU D C 1
ATOM 8704 O O . LEU D 1 256 ? 11.699 -0.025 -21.277 1.00 14.17 256 LEU D O 1
ATOM 8709 N N . VAL D 1 257 ? 12.177 -2.180 -21.648 1.00 12.70 257 VAL D N 1
ATOM 8710 C CA . VAL D 1 257 ? 10.994 -2.432 -22.447 1.00 11.31 257 VAL D CA 1
ATOM 8711 C C . VAL D 1 257 ? 10.148 -3.430 -21.686 1.00 11.44 257 VAL D C 1
ATOM 8712 O O . VAL D 1 257 ? 10.611 -4.505 -21.301 1.00 13.67 257 VAL D O 1
ATOM 8716 N N . TYR D 1 258 ? 8.915 -3.051 -21.429 1.00 11.23 258 TYR D N 1
ATOM 8717 C CA . TYR D 1 258 ? 8.008 -3.862 -20.632 1.00 11.06 258 TYR D CA 1
ATOM 8718 C C . TYR D 1 258 ? 7.174 -4.746 -21.557 1.00 11.11 258 TYR D C 1
ATOM 8719 O O . TYR D 1 258 ? 6.793 -4.341 -22.636 1.00 12.95 258 TYR D O 1
ATOM 8728 N N . THR D 1 259 ? 6.926 -5.985 -21.117 1.00 10.40 259 THR D N 1
ATOM 8729 C CA . THR D 1 259 ? 6.220 -6.931 -21.957 1.00 10.44 259 THR D CA 1
ATOM 8730 C C . THR D 1 259 ? 4.952 -7.395 -21.252 1.00 9.82 259 THR D C 1
ATOM 8731 O O . THR D 1 259 ? 4.913 -7.553 -20.032 1.00 10.96 259 THR D O 1
ATOM 8735 N N . SER D 1 260 ? 3.946 -7.721 -22.067 1.00 10.45 260 SER D N 1
ATOM 8736 C CA . SER D 1 260 ? 2.694 -8.287 -21.547 1.00 11.64 260 SER D CA 1
ATOM 8737 C C . SER D 1 260 ? 2.710 -9.813 -21.530 1.00 12.70 260 SER D C 1
ATOM 8738 O O . SER D 1 260 ? 1.729 -10.451 -21.139 1.00 16.99 260 SER D O 1
ATOM 8741 N N . PHE D 1 261 ? 3.871 -10.359 -21.842 1.00 12.80 261 PHE D N 1
ATOM 8742 C CA . PHE D 1 261 ? 4.092 -11.807 -21.899 1.00 15.62 261 PHE D CA 1
ATOM 8743 C C . PHE D 1 261 ? 5.442 -12.139 -21.258 1.00 15.67 261 PHE D C 1
ATOM 8744 O O . PHE D 1 261 ? 6.263 -11.272 -21.121 1.00 15.18 261 PHE D O 1
ATOM 8752 N N . SER D 1 262 ? 5.656 -13.447 -20.945 1.00 21.50 262 SER D N 1
ATOM 8753 C CA . SER D 1 262 ? 6.930 -13.996 -20.486 1.00 25.78 262 SER D CA 1
ATOM 8754 C C . SER D 1 262 ? 7.420 -15.083 -21.463 1.00 29.89 262 SER D C 1
ATOM 8755 O O . SER D 1 262 ? 8.662 -15.008 -21.811 1.00 35.48 262 SER D O 1
#

Radius of gyration: 33.63 Å; Cα contacts (8 Å, |Δi|>4): 2937; chains: 4; bounding box: 94×44×97 Å

Organism: Homo sapiens (NCBI:txid9606)

Solvent-accessible surface area: 42369 Å² total; per-residue (Å²): 75,24,23,102,9,105,83,7,22,29,10,5,2,108,161,47,96,38,0,13,40,126,65,10,0,0,0,35,1,57,87,117,22,54,88,110,44,53,38,23,68,82,13,94,27,62,39,3,115,12,45,79,150,102,115,15,40,1,14,0,50,8,43,8,2,55,1,57,15,26,67,88,0,17,1,83,47,36,69,5,116,13,3,1,36,37,1,28,0,3,0,0,21,64,128,20,31,69,0,0,0,0,4,36,57,13,80,63,42,8,0,0,0,2,0,16,0,18,0,38,90,31,27,105,63,20,94,48,0,29,94,78,51,44,0,6,4,4,4,0,0,0,0,54,91,32,82,110,24,87,18,0,40,80,0,12,70,37,3,102,111,0,60,48,76,47,54,99,12,119,2,66,7,19,42,0,76,69,0,15,12,130,135,32,48,39,3,12,22,5,127,1,0,32,8,33,12,64,0,20,56,20,2,25,4,4,0,1,95,13,42,13,73,0,10,109,109,7,4,89,40,0,4,78,18,1,62,15,4,95,133,129,50,128,77,84,89,112,5,39,35,2,19,4,25,27,22,55,29,51,156,73,58,0,76,5,20,36,82,204,171,33,19,23,163,24,110,47,6,22,32,11,4,2,100,132,63,105,42,1,8,30,95,61,4,0,0,0,23,1,30,89,52,10,56,92,110,42,74,84,25,83,84,15,113,34,61,45,4,113,12,52,73,150,127,109,24,45,1,16,0,53,4,43,8,1,55,2,55,14,34,66,94,0,25,0,56,45,23,187,23,95,7,2,1,37,35,1,28,1,4,0,1,6,14,82,52,28,79,0,0,0,0,6,36,58,20,86,61,41,5,0,0,0,2,0,17,0,20,6,37,87,117,45,112,54,21,89,50,0,25,102,76,97,62,0,6,2,4,1,0,0,0,0,73,80,31,74,110,23,88,16,0,38,86,0,10,70,40,2,98,116,0,39,19,79,48,55,108,18,106,1,70,5,12,44,0,74,72,0,16,9,126,146,31,47,40,3,14,23,3,133,1,0,35,8,33,11,63,0,18,59,12,5,22,4,3,0,1,77,30,46,15,84,0,9,75,120,7,1,38,34,0,5,35,0,2,16,18,8,93,85,94,43,70,75,36,106,83,0,45,23,2,18,3,24,23,16,30,37,48,151,23,65,0,77,6,21,26,80,185,76,38,24,80,8,96,82,5,22,28,7,5,1,107,155,45,97,35,1,12,40,128,65,15,0,0,0,33,2,60,88,124,24,55,90,113,40,76,80,17,80,84,15,101,26,63,49,4,116,16,36,77,144,117,103,21,41,2,13,0,46,11,36,8,1,56,2,56,13,44,63,122,0,19,0,80,48,32,192,19,112,12,4,1,35,35,2,28,1,2,0,0,22,59,119,22,25,63,0,0,0,0,4,36,58,15,81,62,43,8,0,0,0,2,0,15,0,17,0,38,96,98,33,104,58,19,91,46,0,25,93,77,85,85,0,5,2,4,1,0,0,0,0,56,97,35,77,112,23,86,15,0,40,78,1,13,74,40,3,72,118,0,7,16,75,46,52,106,21,100,1,68,6,14,40,0,77,72,0,17,12,140,144,34,47,33,2,16,23,4,138,1,0,30,8,33,12,61,0,16,56,17,4,27,4,3,0,1,98,15,43,14,77,0,9,77,103,7,4,59,42,0,4,56,2,6,14,22,8,91,122,128,48,129,82,51,89,96,4,44,40,2,19,3,24,27,22,62,34,56,127,70,64,0,76,5,21,36,83,204,178,34,18,23,153,22,111,36,6,23,31,10,4,3,101,138,60,106,37,0,5,26,89,61,4,0,0,0,22,1,34,89,56,7,53,86,110,24,20,28,23,36,83,12,116,32,61,46,4,115,12,50,76,150,130,107,22,43,2,16,0,51,3,43,8,1,56,1,55,15,35,65,85,0,26,0,56,44,15,19,6,82,0,3,2,36,35,2,27,0,3,0,0,6,62,113,55,27,77,0,0,0,0,5,38,56,20,84,62,40,5,0,0,0,2,0,15,0,21,0,39,36,34,26,106,58,21,88,46,0,30,93,79,54,28,0,6,2,4,1,0,0,1,0,73,77,32,75,111,23,88,16,0,39,84,0,10,72,40,2,120,127,0,76,34,74,48,59,103,17,106,1,71,6,15,43,0,78,72,0,17,12,122,149,31,47,42,2,15,22,2,115,2,0,33,8,33,13,65,0,19,63,17,3,16,5,2,0,0,99,28,47,15,81,0,9,74,120,8,1,71,39,0,4,71,3,2,57,19,4,93,142,128,50,132,76,86,110,100,0,50,22,2,14,3,25,25,15,29,32,40,174,23,60,0,75,4,23,29,128